Protein 3UUW (pdb70)

Sequence (1213 aa):
KNIKMGMIGLGSIAQKAYLPILTKSERFEFVGAFTPNKVKREKKIICSDYRIMMPFDSIESLAKKCDCIFLHSSTETHYEIIKKILLNLGVHVYVDKPLASTVSQGEELIELSTKKNLNLMVGFNRRFCPMYKEIKNNATEIVSINICKHGLNSLRNVRFDSTLIIDDYIHVIDTALWLANEDVEISGEDLFLTDNKNLIFVSSHKLKGKNFSIINTSSMHRDSGTKLLEQVEILLSKGKIQRVKNLNVLEIEEGGNLTLKKQQSGAWVNILKQKGFEDISNHFIDDCIENNIKPAINGEECIKAQRLLEKIINSVKKNIKMGMIGLGSSIAQKAYLPILTKSERFEFVGAFTPNKVKREKICSDYRIIMPFDSIIESLAKKCDCIFLHSSTETHYEIIKKILLNLGVHVYVDKPLASTVSQGEELIEELSTKKNNLNLMVGFNRRFCPMYKEIKKNNATEIVSINICKHGLNSLRNVRFDSTLIDDYIHVIDTALWLANEDVEIISSGGEEDLFLTDNKNLIFVSHKLKGKNFSINTSMHRDSGTKLEQVEILLSKGKIQRVKNLLNVLEIEEGGNLLTLKKQSGAWVNILKQKGFEDISNHFIDDCIENNIKKPAINGEECIKAQRLLEKIINSVKNIKKMGMIGLGSSIAQKAYLPIILTKSERFEFVGAFTPNKVKREKICSDYRIIMPFDSIESLAKKCDCIFLHSSTETHYEIIKILLNLGVHVYVDKPLASTVSQGEELIELSTKKNNLNLMVGFNRRFCPMYKEIKNNATEIVSINICKHGLNSSLRNVRFDSSTLIIDDYIHVIDTALWLANEDVEISGEDLFLTDNKNLIFVSHKLKGKNFSINTSMHRDSGTKLLEQVEILLSKKGKIQRVKNLNVLLEIEEGGNNLLTLLKQSGAWVNILKQKGFEDISNHFIDCIENNNIKPAINGEECIKKAQRLLEKKIINSVKNIKMGMMIGLGSSIAQKAYLPILTKSERRFEFVGAFTPNKVKREKICSDYRIMPFDSIESLAKKCDCIFLHSSTETHYEEIIKKILLNLGVVHVYVDKPLASTVSQGEELIELSTKKNLNLMVGFNRRFCPMYKEIKNNATEIVSINICKHGLNSLRNVRFDSTLIDDDYIHVIDTALWLANEDVEIISSGGEEDLFLTDNNKNLIFVSHKLKGKNFSINTSMHRDSGTKLEQVEILLSKGKIQRVKNLNVLEIEEGGNLLTLLKQQSGAWVNILKQKGFEDISSNHFIDDCIENNIKPAINNGEECIKAQRLLEKIINSV

CATH classification: 3.40.50.720 (+1 more: 3.30.360.10)

Secondary structure (DSSP, 8-state):
---EEEEE--SHHIIIIIHHHHTS-SSSEEEEEE-S-HHHHHHHHHHHT--B-S-HHHHHTT-SEEEE---GGGHHHHHHHHHHTT-EEEEPSSSSSSHHHHHHHHHHHHHHT--EEE--GGGG-HHHHHHHHH--SEEEEEEEEE-SS---SS-HHHHIIIIIHHHHHHHHHHH-S--EEEEEEEEE-TTS-EEEEEEEEE-SS-EEEEEEETT-SS-EEEEEEEETTEEEEEETTTEEEEEETTEEEEEEPPTT--HHHHHTHHHHHHHHHHHHHTT---SS-GGGGTHHHHHHHHHHHT--/---EEEEE--SHHIIIIIHHHHTS-SSSEEEEEE-S-HHHHHHHHHHHT--B-SSHHHHHTT-SEEEE---HHHHHHHHHHHHHTT-EEEEPSSSSSSHHHHHHHHHHHHHHT--EEE--GGGG-HHHHHHHHH--SEEEEEEEEE-BS---SS-HHHHIIIIIHHHHHHHHHHH-S--EEEEEEEEE-TT--EEEEEEEEE-SS-EEEEEEETTBSS-EEEEEEEETTEEEEEETTTEEEEEETTEEEEEEPPTT--HHHHHTHHHHHHHHHHHHHTT---SS-GGGGTHHHHHHHHHHHH-/---EEEEE--SHHIIIIIHHHHTS-SSSEEEEEE-S-HHHHHHHHHHHTPPB-SSHHHHHTT-SEEEE---GGGHHHHHHHHHHTT-EEEEPSSSSSSHHHHHHHHHHHHHHT--EEE--GGGG-HHHHHHHHH--SEEEEEEEEE-BS---SS-HHHHIIIIIHHHHHHHHHHH-S--EEEEEEEEE-TT--EEEEEEEEE-SS-EEEEEEETTBSS-EEEEEEEETTEEEEEETTTEEEEEETTEEEEEEPPTT--HHHHHTHHHHHHHHHHHHHTT---SS-GGGGTHHHHHHHHHHHH-/---EEEEE--SHHIIIIIHHHHTS-SSSEEEEEE-S-HHHHHHHHHHHT--B-SSHHHHHTT-SEEEE---HHHHHHHHHHHHHTT-EEEEPSSSSSSHHHHHHHHHHHHHTT--EEE--GGGG-HHHHHHHHH--SEEEEEEEEE-BS---SS-HHHHIIIIIHHHHHHHHHHH-S--EEEEEEEEE-TT--EEEEEEEEE-SS-EEEEEEETTBSS-EEEEEEEETTEEEEEETTTEEEEEETTEEEEEEPPTT--HHHHHTHHHHHHHHHHHHHTT---SS-GGGGTHHHHHHHHHHHH-

Solvent-accessible surface area: 47881 Å² total; per-residue (Å²): 120,118,5,63,0,0,0,3,6,0,25,83,76,0,50,77,0,0,0,63,28,2,4,52,2,66,154,4,79,9,19,0,0,21,5,109,84,125,121,76,19,80,106,10,1,65,2,7,60,9,120,53,34,111,33,28,68,38,0,1,139,116,13,56,0,0,0,0,17,27,62,42,142,51,1,41,99,19,0,56,60,0,0,83,65,37,0,30,0,0,0,18,29,1,0,0,52,56,6,78,52,0,70,86,0,16,114,28,4,59,165,84,126,22,15,7,0,0,1,3,4,25,18,35,0,48,17,2,87,60,1,68,106,72,14,90,114,32,15,6,0,48,4,22,25,10,9,60,111,31,62,178,126,80,151,4,43,51,24,0,21,74,23,0,0,19,4,0,2,2,0,17,39,11,6,127,49,138,28,123,58,38,10,57,1,35,41,46,35,143,114,103,14,6,42,0,0,10,3,9,0,86,8,197,98,15,2,0,29,0,21,0,1,39,19,1,0,13,112,22,12,36,1,28,0,4,1,108,22,37,2,2,24,0,62,44,13,45,33,3,11,47,15,88,55,25,47,41,34,51,66,93,27,42,38,86,50,54,14,8,68,16,15,0,18,40,40,0,1,63,57,0,4,66,1,27,101,94,130,96,133,1,78,2,52,18,82,50,2,4,57,1,1,97,22,0,47,124,3,34,122,70,48,259,117,125,8,64,0,0,0,4,7,1,23,82,71,0,44,74,0,0,3,67,23,1,4,60,1,63,150,6,78,9,17,0,2,22,5,111,86,127,121,68,16,78,103,3,2,59,2,8,60,11,120,49,32,111,32,26,67,38,0,1,143,116,12,54,0,0,0,0,14,30,63,35,141,52,2,34,104,19,0,60,59,0,0,78,64,36,1,34,0,0,0,19,29,0,0,0,43,56,5,79,55,0,75,79,0,29,115,16,8,88,153,67,128,24,16,7,0,0,2,3,4,24,23,33,0,45,22,1,86,73,1,62,106,74,11,99,125,32,13,4,0,48,3,22,25,10,8,60,118,14,73,120,142,70,129,1,44,50,8,0,21,70,21,0,0,17,3,0,2,2,0,22,39,10,6,128,48,133,26,124,45,38,10,61,5,36,46,45,35,142,120,98,17,3,43,1,0,6,1,4,0,69,7,185,87,14,0,0,33,2,21,2,1,13,16,1,0,13,111,25,13,36,0,28,0,3,1,120,24,38,1,2,20,0,66,37,11,44,29,2,12,34,17,91,57,30,45,36,29,45,59,99,29,44,40,86,50,60,14,8,70,16,17,0,18,41,41,0,0,54,56,0,4,68,3,29,102,96,134,102,130,0,74,1,45,19,85,53,1,3,62,1,1,97,26,0,51,128,2,39,124,83,95,127,118,4,63,0,0,0,4,7,1,24,84,75,0,54,76,0,0,0,64,22,0,4,60,5,67,157,6,80,9,19,0,1,23,10,109,87,124,123,87,18,80,96,4,1,60,2,7,61,10,123,47,34,111,34,27,70,37,0,1,145,117,14,56,0,0,0,0,18,30,63,36,140,55,2,33,104,19,0,57,61,0,0,88,67,44,1,31,0,0,0,19,30,0,0,0,50,56,10,86,49,0,80,80,0,28,114,17,8,78,143,87,123,24,14,7,0,0,2,3,4,27,20,27,0,46,20,2,87,71,2,67,107,74,14,97,109,32,14,4,0,48,4,21,25,10,9,61,116,14,74,125,146,69,135,4,42,55,8,0,19,73,23,0,1,19,3,0,3,2,0,17,39,11,8,132,50,137,36,113,59,32,13,56,1,35,42,49,36,140,120,98,19,3,40,0,0,12,5,5,0,60,9,201,97,17,0,0,32,2,22,2,1,16,23,0,0,14,109,25,12,40,0,27,0,3,1,113,23,38,2,3,23,0,65,32,12,42,31,2,13,33,16,85,57,33,40,36,26,45,47,98,30,42,42,84,50,60,13,7,68,15,15,0,17,42,40,0,0,59,49,0,4,72,0,27,90,100,131,98,125,1,59,0,46,18,83,51,1,3,57,1,0,100,26,0,46,140,3,37,124,85,101,110,115,4,80,0,0,0,4,6,1,23,86,74,0,60,88,2,0,4,65,22,1,3,50,2,95,114,4,70,10,21,0,2,21,9,113,86,120,125,75,13,80,99,7,2,64,4,9,60,11,122,41,33,117,36,29,68,43,0,1,143,129,14,54,0,0,0,0,13,33,54,24,132,55,1,37,105,22,0,56,62,0,0,82,69,43,0,30,0,0,0,10,40,0,0,0,46,50,6,77,59,0,67,68,0,19,117,16,8,81,150,86,126,24,16,8,0,0,2,3,5,26,18,24,0,46,17,2,88,62,2,63,110,74,14,90,113,33,15,5,0,50,4,22,29,10,7,61,111,27,62,143,125,67,140,3,40,43,14,0,28,56,24,0,1,18,4,0,2,2,0,22,35,11,7,130,51,137,26,136,39,56,12,54,1,34,43,46,36,147,105,104,14,5,44,0,0,4,0,6,0,82,8,179,84,16,0,0,35,1,22,0,1,26,26,1,0,13,106,27,14,42,1,29,0,4,1,108,28,42,1,3,23,0,71,48,12,44,30,2,12,44,15,87,58,27,49,35,33,40,65,95,28,42,42,84,50,60,14,10,66,17,18,0,21,44,40,0,0,37,51,0,2,62,2,27,90,84,132,97,140,0,61,0,53,18,79,51,1,3,62,0,1,96,21,0,50,118,5,39,124,86,102

Nearest PDB structures (foldseek):
  3uuw-assembly1_D  TM=1.002E+00  e=2.347E-66  Clostridioides difficile 630
  1tlt-assembly1_B  TM=9.761E-01  e=1.477E-37  Escherichia coli
  7bvk-assembly2_B  TM=9.028E-01  e=1.465E-21  Acidithiobacillus ferrooxidans ATCC 23270
  7bvj-assembly3_C  TM=8.710E-01  e=6.377E-21  Acidithiobacillus ferrooxidans ATCC 23270
  7bvj-assembly4_D  TM=8.780E-01  e=1.331E-20  Acidithiobacillus ferrooxidans ATCC 23270

Organism: Clostridioides difficile (strain 630) (NCBI:txid272563)

Foldseek 3Di:
DPFEEEEEACDPCCVPQPCVQCLVPDLYHHAAYEYQPVVVRVVVCVVSVHDYDNDLQVRLLVGQAYEYEDDQACQLVSLVNNLVSNHAYEYEPQNHPAVVSVQVSQVSCVVSLHEHFYCLLQLQQVQLVVCLVVFDAFAEKEKEWEAAQQWDQDAQLCCCRNPVLSQLLSQCSSVVAAWDWPDWDFDADPNRTGAKIWTWTDDPRYIYIYIYGHHDDHGKIKMWIDHVQWIWMDIPLFKIWIQHPNDIDIDGHDPPQDVSNSRRSNVVVVVSSVCVVVSHYDPRGDCSSCVSVVVSVVVVVVPD/DPFEEEEEDCDDCCPPQPCVQCLVPDLYHHAEYEYQPVVSRVVVCVVSVHDYDNDLLVRLLVGQAYEYEDDQACQLVSLVSNLVSNHAYEYEFQNHPAVVSVQVSQVSCVVSLHAHFYCLLQLQQVQLVVVLVPFDAWAEKEKEWEAAQQWDPDAQLVCCRNPVLSQLLSQVSSVVAAWDKDPWDFDADPSRIGAKIWIWTDGPRYIYIYIYGHHDDHGKIKMWIHHVQWIWMDIPLFKIWIQGPNDIDIDGHDPPQDVSNSRRSNVVVVQSSVCVVVSHYDPRGDCSSCVSVVVSVVVVVVD/DPFEEEEEDCDDCCPPQPCVQCLVPDQYHHAEYEYQPPVVRCVVCVVSVHDYDNDLLVRLLVGQAYEYEDDQACQLVSLVSNLVSNHAYEYEPQNHPAVVSVQVSQVSCVVSLHAYFYCLLQVQQVQLVVVLVPFDAWAEKEKEWEAAQQWDPDAQLSCCRNPVLSQLLSQCSSVVFAWDWPDKDFDADPSRIGAKIWTWTDGPRYIYIYMYGHHDDHGKIKMWIDGVQWIWMDIPLFKIWIQGPNDIDIDGHDPPQDVSNSRRSNVVVVQSSVCVVVSHHDPCGDCSSCVSVVVSVVVVVVD/DPFEEEEEACDDCCVPQPCVQCLVPDQYHHAAYEYQDVVVRVVVCVVSVGDYDDDLQVRLLVGQEYEYEDDQACQLVSLVSNLVSNHAYEYEPQNHPAPVSNLVSQVSCVVSLHEYFYPLLQLQQVQLVVCLVPFDAWAEKEKEWEAAQQWDLDAQLCCCRRPVLSQLLSQCSSVVFAWDWDDWDFDADPSRIGAKIWTWTDGPRYIYIYIYGHHDDHGKIKMWIHGVQWIWMDIRLFKIWIAGPNDIDIDGHDPPQDVSNSRRSNVVVVQSSVCVVVSHYGPCGNCSSCVSVVVSVVVVVVD

Radius of gyration: 35.16 Å; Cα contacts (8 Å, |Δi|>4): 2848; chains: 4; bounding box: 91×72×79 Å

Structure (mmCIF, N/CA/C/O backbone):
data_3UUW
#
_entry.id   3UUW
#
_cell.length_a   69.521
_cell.length_b   69.535
_cell.length_c   83.098
_cell.angle_alpha   98.10
_cell.angle_beta   106.97
_cell.angle_gamma   115.73
#
_symmetry.space_group_name_H-M   'P 1'
#
loop_
_entity.id
_entity.type
_entity.pdbx_description
1 polymer 'Putative oxidoreductase with NAD(P)-binding Rossmann-fold domain'
2 non-polymer 'CHLORIDE ION'
3 non-polymer GLYCEROL
4 non-polymer DI(HYDROXYETHYL)ETHER
5 non-polymer 'PENTAETHYLENE GLYCOL'
6 non-polymer 'TRIETHYLENE GLYCOL'
7 water water
#
loop_
_atom_site.group_PDB
_atom_site.id
_atom_site.type_symbol
_atom_site.label_atom_id
_atom_site.label_alt_id
_atom_site.label_comp_id
_atom_site.label_asym_id
_atom_site.label_entity_id
_atom_site.label_seq_id
_atom_site.pdbx_PDB_ins_code
_atom_site.Cartn_x
_atom_site.Cartn_y
_atom_site.Cartn_z
_atom_site.occupancy
_atom_site.B_iso_or_equiv
_atom_site.auth_seq_id
_atom_site.auth_comp_id
_atom_site.auth_asym_id
_atom_site.auth_atom_id
_atom_site.pdbx_PDB_model_num
ATOM 1 N N . LYS A 1 5 ? 32.352 -34.414 -7.176 1.00 42.39 2 LYS A N 1
ATOM 2 C CA . LYS A 1 5 ? 30.989 -34.706 -7.711 1.00 41.31 2 LYS A CA 1
ATOM 3 C C . LYS A 1 5 ? 31.040 -34.924 -9.206 1.00 39.50 2 LYS A C 1
ATOM 4 O O . LYS A 1 5 ? 32.068 -34.692 -9.847 1.00 40.80 2 LYS A O 1
ATOM 10 N N . ASN A 1 6 ? 29.918 -35.372 -9.757 1.00 36.50 3 ASN A N 1
ATOM 11 C CA . ASN A 1 6 ? 29.828 -35.697 -11.164 1.00 35.24 3 ASN A CA 1
ATOM 12 C C . ASN A 1 6 ? 30.114 -34.487 -12.048 1.00 31.25 3 ASN A C 1
ATOM 13 O O . ASN A 1 6 ? 30.908 -34.569 -12.984 1.00 32.79 3 ASN A O 1
ATOM 18 N N . ILE A 1 7 ? 29.463 -33.367 -11.764 1.00 26.03 4 ILE A N 1
ATOM 19 C CA . ILE A 1 7 ? 29.567 -32.222 -12.642 1.00 22.88 4 ILE A CA 1
ATOM 20 C C . ILE A 1 7 ? 30.623 -31.210 -12.170 1.00 22.46 4 ILE A C 1
ATOM 21 O O . ILE A 1 7 ? 30.609 -30.781 -11.025 1.00 22.06 4 ILE A O 1
ATOM 26 N N . LYS A 1 8 ? 31.519 -30.840 -13.085 1.00 22.03 5 LYS A N 1
ATOM 27 C CA . LYS A 1 8 ? 32.586 -29.882 -12.829 1.00 22.55 5 LYS A CA 1
ATOM 28 C C . LYS A 1 8 ? 32.217 -28.558 -13.500 1.00 20.66 5 LYS A C 1
ATOM 29 O O . LYS A 1 8 ? 31.997 -28.508 -14.707 1.00 21.26 5 LYS A O 1
ATOM 35 N N . MET A 1 9 ? 32.162 -27.491 -12.722 1.00 19.31 6 MET A N 1
ATOM 36 C CA . MET A 1 9 ? 31.792 -26.174 -13.247 1.00 18.55 6 MET A CA 1
ATOM 37 C C . MET A 1 9 ? 32.916 -25.170 -13.059 1.00 19.10 6 MET A C 1
ATOM 38 O O . MET A 1 9 ? 33.606 -25.179 -12.030 1.00 19.19 6 MET A O 1
ATOM 43 N N . GLY A 1 10 ? 33.071 -24.290 -14.045 1.00 18.43 7 GLY A N 1
ATOM 44 C CA . GLY A 1 10 ? 33.994 -23.174 -13.962 1.00 18.05 7 GLY A CA 1
ATOM 45 C C . GLY A 1 10 ? 33.219 -21.915 -14.275 1.00 18.74 7 GLY A C 1
ATOM 46 O O . GLY A 1 10 ? 32.151 -21.964 -14.896 1.00 18.52 7 GLY A O 1
ATOM 47 N N . MET A 1 11 ? 33.776 -20.781 -13.891 1.00 17.41 8 MET A N 1
ATOM 48 C CA . MET A 1 11 ? 33.185 -19.491 -14.187 1.00 17.86 8 MET A CA 1
ATOM 49 C C . MET A 1 11 ? 34.187 -18.642 -14.942 1.00 17.91 8 MET A C 1
ATOM 50 O O . MET A 1 11 ? 35.355 -18.583 -14.560 1.00 19.30 8 MET A O 1
ATOM 55 N N . ILE A 1 12 ? 33.722 -17.980 -16.007 1.00 17.50 9 ILE A N 1
ATOM 56 C CA . ILE A 1 12 ? 34.540 -17.037 -16.753 1.00 17.48 9 ILE A CA 1
ATOM 57 C C . ILE A 1 12 ? 33.875 -15.670 -16.711 1.00 18.96 9 ILE A C 1
ATOM 58 O O . ILE A 1 12 ? 32.707 -15.519 -17.095 1.00 18.61 9 ILE A O 1
ATOM 63 N N . GLY A 1 13 ? 34.640 -14.663 -16.279 1.00 20.47 10 GLY A N 1
ATOM 64 C CA . GLY A 1 13 ? 34.137 -13.300 -16.138 1.00 22.75 10 GLY A CA 1
ATOM 65 C C . GLY A 1 13 ? 33.694 -13.119 -14.704 1.00 24.01 10 GLY A C 1
ATOM 66 O O . GLY A 1 13 ? 32.715 -13.727 -14.265 1.00 25.59 10 GLY A O 1
ATOM 67 N N . LEU A 1 14 ? 34.450 -12.352 -13.936 1.00 23.49 11 LEU A N 1
ATOM 68 C CA . LEU A 1 14 ? 34.144 -12.140 -12.533 1.00 22.92 11 LEU A CA 1
ATOM 69 C C . LEU A 1 14 ? 33.833 -10.667 -12.262 1.00 25.65 11 LEU A C 1
ATOM 70 O O . LEU A 1 14 ? 34.224 -10.124 -11.226 1.00 29.94 11 LEU A O 1
ATOM 75 N N . GLY A 1 15 ? 33.070 -10.072 -13.177 1.00 24.80 12 GLY A N 1
ATOM 76 C CA . GLY A 1 15 ? 32.639 -8.675 -13.097 1.00 26.74 12 GLY A CA 1
ATOM 77 C C . GLY A 1 15 ? 31.490 -8.443 -12.122 1.00 26.13 12 GLY A C 1
ATOM 78 O O . GLY A 1 15 ? 31.157 -9.305 -11.317 1.00 22.42 12 GLY A O 1
ATOM 79 N N . SER A 1 16 ? 30.866 -7.276 -12.200 1.00 26.53 13 SER A N 1
ATOM 80 C CA . SER A 1 16 ? 29.855 -6.920 -11.199 1.00 27.18 13 SER A CA 1
ATOM 81 C C . SER A 1 16 ? 28.642 -7.866 -11.231 1.00 24.18 13 SER A C 1
ATOM 82 O O . SER A 1 16 ? 28.133 -8.239 -10.188 1.00 22.16 13 SER A O 1
ATOM 85 N N . ILE A 1 17 ? 28.198 -8.267 -12.413 1.00 23.63 14 ILE A N 1
ATOM 86 C CA . ILE A 1 17 ? 27.071 -9.196 -12.525 1.00 23.80 14 ILE A CA 1
ATOM 87 C C . ILE A 1 17 ? 27.407 -10.570 -11.934 1.00 21.81 14 ILE A C 1
ATOM 88 O O . ILE A 1 17 ? 26.625 -11.155 -11.176 1.00 21.41 14 ILE A O 1
ATOM 93 N N . ALA A 1 18 ? 28.584 -11.101 -12.238 1.00 20.14 15 ALA A N 1
ATOM 94 C CA . ALA A 1 18 ? 28.982 -12.366 -11.636 1.00 17.78 15 ALA A CA 1
ATOM 95 C C . ALA A 1 18 ? 29.009 -12.245 -10.108 1.00 18.70 15 ALA A C 1
ATOM 96 O O . ALA A 1 18 ? 28.513 -13.127 -9.395 1.00 19.53 15 ALA A O 1
ATOM 98 N N . GLN A 1 19 ? 29.572 -11.138 -9.626 1.00 18.78 16 GLN A N 1
ATOM 99 C CA . GLN A 1 19 ? 29.722 -10.918 -8.187 1.00 19.74 16 GLN A CA 1
ATOM 100 C C . GLN A 1 19 ? 28.409 -10.769 -7.434 1.00 20.74 16 GLN A C 1
ATOM 101 O O . GLN A 1 19 ? 28.324 -11.188 -6.277 1.00 22.71 16 GLN A O 1
ATOM 107 N N . LYS A 1 20 ? 27.393 -10.174 -8.048 1.00 20.17 17 LYS A N 1
ATOM 108 C CA . LYS A 1 20 ? 26.141 -9.948 -7.323 1.00 20.62 17 LYS A CA 1
ATOM 109 C C . LYS A 1 20 ? 25.014 -10.939 -7.624 1.00 21.38 17 LYS A C 1
ATOM 110 O O . LYS A 1 20 ? 24.171 -11.157 -6.753 1.00 22.17 17 LYS A O 1
ATOM 116 N N . ALA A 1 21 ? 25.006 -11.522 -8.831 1.00 21.03 18 ALA A N 1
ATOM 117 C CA . ALA A 1 21 ? 23.882 -12.381 -9.307 1.00 20.08 18 ALA A CA 1
ATOM 118 C C . ALA A 1 21 ? 24.168 -13.859 -9.403 1.00 19.63 18 ALA A C 1
ATOM 119 O O . ALA A 1 21 ? 23.202 -14.668 -9.477 1.00 20.39 18 ALA A O 1
ATOM 121 N N . TYR A 1 22 ? 25.458 -14.238 -9.450 1.00 17.57 19 TYR A N 1
ATOM 122 C CA . TYR A 1 22 ? 25.847 -15.644 -9.628 1.00 17.80 19 TYR A CA 1
ATOM 123 C C . TYR A 1 22 ? 26.727 -16.228 -8.545 1.00 19.63 19 TYR A C 1
ATOM 124 O O . TYR A 1 22 ? 26.365 -17.276 -7.974 1.00 21.83 19 TYR A O 1
ATOM 133 N N . LEU A 1 23 ? 27.854 -15.570 -8.239 1.00 19.72 20 LEU A N 1
ATOM 134 C CA . LEU A 1 23 ? 28.771 -16.050 -7.203 1.00 20.13 20 LEU A CA 1
ATOM 135 C C . LEU A 1 23 ? 28.053 -16.322 -5.884 1.00 20.87 20 LEU A C 1
ATOM 136 O O . LEU A 1 23 ? 28.290 -17.386 -5.270 1.00 20.41 20 LEU A O 1
ATOM 141 N N . PRO A 1 24 ? 27.134 -15.420 -5.462 1.00 19.73 21 PRO A N 1
ATOM 142 C CA . PRO A 1 24 ? 26.515 -15.706 -4.159 1.00 20.41 21 PRO A CA 1
ATOM 143 C C . PRO A 1 24 ? 25.747 -17.021 -4.087 1.00 21.41 21 PRO A C 1
ATOM 144 O O . PRO A 1 24 ? 25.611 -17.587 -3.007 1.00 22.08 21 PRO A O 1
ATOM 148 N N . ILE A 1 25 ? 25.254 -17.509 -5.212 1.00 20.27 22 ILE A N 1
ATOM 149 C CA . ILE A 1 25 ? 24.555 -18.804 -5.197 1.00 22.27 22 ILE A CA 1
ATOM 150 C C . ILE A 1 25 ? 25.481 -19.977 -5.548 1.00 21.06 22 ILE A C 1
ATOM 151 O O . ILE A 1 25 ? 25.430 -21.047 -4.888 1.00 20.60 22 ILE A O 1
ATOM 156 N N . LEU A 1 26 ? 26.356 -19.788 -6.535 1.00 20.47 23 LEU A N 1
ATOM 157 C CA . LEU A 1 26 ? 27.162 -20.887 -7.031 1.00 19.26 23 LEU A CA 1
ATOM 158 C C . LEU A 1 26 ? 28.314 -21.257 -6.111 1.00 19.26 23 LEU A C 1
ATOM 159 O O . LEU A 1 26 ? 28.808 -22.373 -6.185 1.00 18.45 23 LEU A O 1
ATOM 164 N N . THR A 1 27 ? 28.719 -20.335 -5.234 1.00 19.21 24 THR A N 1
ATOM 165 C CA . THR A 1 27 ? 29.799 -20.620 -4.302 1.00 19.58 24 THR A CA 1
ATOM 166 C C . THR A 1 27 ? 29.372 -21.534 -3.164 1.00 22.18 24 THR A C 1
ATOM 167 O O . THR A 1 27 ? 30.242 -22.009 -2.425 1.00 22.85 24 THR A O 1
ATOM 171 N N . LYS A 1 28 ? 28.049 -21.739 -3.005 1.00 21.77 25 LYS A N 1
ATOM 172 C CA . LYS A 1 28 ? 27.494 -22.791 -2.140 1.00 22.08 25 LYS A CA 1
ATOM 173 C C . LYS A 1 28 ? 27.285 -23.936 -3.138 1.00 21.96 25 LYS A C 1
ATOM 174 O O . LYS A 1 28 ? 26.209 -24.113 -3.745 1.00 20.76 25 LYS A O 1
ATOM 180 N N . SER A 1 29 ? 28.363 -24.668 -3.355 1.00 21.08 26 SER A N 1
ATOM 181 C CA . SER A 1 29 ? 28.449 -25.588 -4.477 1.00 20.40 26 SER A CA 1
ATOM 182 C C . SER A 1 29 ? 27.936 -26.961 -4.116 1.00 21.84 26 SER A C 1
ATOM 183 O O . SER A 1 29 ? 28.713 -27.864 -3.883 1.00 24.08 26 SER A O 1
ATOM 186 N N . GLU A 1 30 ? 26.617 -27.097 -4.075 1.00 21.15 27 GLU A N 1
ATOM 187 C CA . GLU A 1 30 ? 25.963 -28.336 -3.614 1.00 23.13 27 GLU A CA 1
ATOM 188 C C . GLU A 1 30 ? 25.860 -29.454 -4.647 1.00 24.15 27 GLU A C 1
ATOM 189 O O . GLU A 1 30 ? 26.013 -30.640 -4.306 1.00 27.23 27 GLU A O 1
ATOM 195 N N . ARG A 1 31 ? 25.586 -29.094 -5.894 1.00 23.54 28 ARG A N 1
ATOM 196 C CA . ARG A 1 31 ? 25.299 -30.090 -6.945 1.00 26.01 28 ARG A CA 1
ATOM 197 C C . ARG A 1 31 ? 26.393 -30.208 -8.005 1.00 24.39 28 ARG A C 1
ATOM 198 O O . ARG A 1 31 ? 26.183 -30.797 -9.073 1.00 24.61 28 ARG A O 1
ATOM 206 N N . PHE A 1 32 ? 27.549 -29.637 -7.719 1.00 22.06 29 PHE A N 1
ATOM 207 C CA . PHE A 1 32 ? 28.668 -29.653 -8.644 1.00 21.62 29 PHE A CA 1
ATOM 208 C C . PHE A 1 32 ? 29.931 -29.307 -7.894 1.00 22.15 29 PHE A C 1
ATOM 209 O O . PHE A 1 32 ? 29.878 -28.851 -6.736 1.00 22.46 29 PHE A O 1
ATOM 217 N N . GLU A 1 33 ? 31.067 -29.543 -8.539 1.00 22.24 30 GLU A N 1
ATOM 218 C CA . GLU A 1 33 ? 32.346 -29.101 -8.023 1.00 23.65 30 GLU A CA 1
ATOM 219 C C . GLU A 1 33 ? 32.688 -27.781 -8.708 1.00 22.29 30 GLU A C 1
ATOM 220 O O . GLU A 1 33 ? 32.655 -27.709 -9.942 1.00 20.91 30 GLU A O 1
ATOM 226 N N . PHE A 1 34 ? 32.999 -26.745 -7.921 1.00 21.00 31 PHE A N 1
ATOM 227 C CA . PHE A 1 34 ? 33.409 -25.431 -8.451 1.00 21.34 31 PHE A CA 1
ATOM 228 C C . PHE A 1 34 ? 34.929 -25.525 -8.684 1.00 22.67 31 PHE A C 1
ATOM 229 O O . PHE A 1 34 ? 35.740 -25.264 -7.793 1.00 22.49 31 PHE A O 1
ATOM 237 N N . VAL A 1 35 ? 35.288 -25.954 -9.889 1.00 21.87 32 VAL A N 1
ATOM 238 C CA . VAL A 1 35 ? 36.677 -26.236 -10.242 1.00 23.32 32 VAL A CA 1
ATOM 239 C C . VAL A 1 35 ? 37.592 -25.030 -10.235 1.00 21.93 32 VAL A C 1
ATOM 240 O O . VAL A 1 35 ? 38.755 -25.128 -9.809 1.00 22.86 32 VAL A O 1
ATOM 244 N N . GLY A 1 36 ? 37.086 -23.900 -10.712 1.00 20.34 33 GLY A N 1
ATOM 245 C CA . GLY A 1 36 ? 37.897 -22.704 -10.788 1.00 19.94 33 GLY A CA 1
ATOM 246 C C . GLY A 1 36 ? 37.227 -21.571 -11.508 1.00 18.53 33 GLY A C 1
ATOM 247 O O . GLY A 1 36 ? 36.094 -21.689 -11.981 1.00 18.10 33 GLY A O 1
ATOM 248 N N . ALA A 1 37 ? 37.955 -20.463 -11.616 1.00 19.90 34 ALA A N 1
ATOM 249 C CA . ALA A 1 37 ? 37.424 -19.290 -12.257 1.00 18.87 34 ALA A CA 1
ATOM 250 C C . ALA A 1 37 ? 38.538 -18.505 -12.945 1.00 21.00 34 ALA A C 1
ATOM 251 O O . ALA A 1 37 ? 39.689 -18.551 -12.528 1.00 22.21 34 ALA A O 1
ATOM 253 N N . PHE A 1 38 ? 38.165 -17.800 -14.003 1.00 20.47 35 PHE A N 1
ATOM 254 C CA . PHE A 1 38 ? 39.076 -16.972 -14.751 1.00 21.53 35 PHE A CA 1
ATOM 255 C C . PHE A 1 38 ? 38.391 -15.665 -15.059 1.00 22.50 35 PHE A C 1
ATOM 256 O O . PHE A 1 38 ? 37.187 -15.627 -15.355 1.00 20.29 35 PHE A O 1
ATOM 264 N N . THR A 1 39 ? 39.177 -14.598 -14.955 1.00 22.13 36 THR A N 1
ATOM 265 C CA . THR A 1 39 ? 38.809 -13.285 -15.451 1.00 23.58 36 THR A CA 1
ATOM 266 C C . THR A 1 39 ? 40.136 -12.635 -15.923 1.00 23.77 36 THR A C 1
ATOM 267 O O . THR A 1 39 ? 41.194 -12.925 -15.375 1.00 22.71 36 THR A O 1
ATOM 271 N N . PRO A 1 40 ? 40.095 -11.786 -16.968 1.00 23.63 37 PRO A N 1
ATOM 272 C CA . PRO A 1 40 ? 41.357 -11.256 -17.507 1.00 25.41 37 PRO A CA 1
ATOM 273 C C . PRO A 1 40 ? 42.245 -10.489 -16.546 1.00 26.19 37 PRO A C 1
ATOM 274 O O . PRO A 1 40 ? 43.467 -10.519 -16.690 1.00 27.84 37 PRO A O 1
ATOM 278 N N . ASN A 1 41 ? 41.639 -9.775 -15.598 1.00 24.51 38 ASN A N 1
ATOM 279 C CA . ASN A 1 41 ? 42.410 -8.960 -14.661 1.00 25.71 38 ASN A CA 1
ATOM 280 C C . ASN A 1 41 ? 42.924 -9.881 -13.573 1.00 24.71 38 ASN A C 1
ATOM 281 O O . ASN A 1 41 ? 42.151 -10.303 -12.707 1.00 23.64 38 ASN A O 1
ATOM 286 N N . LYS A 1 42 ? 44.226 -10.180 -13.611 1.00 25.75 39 LYS A N 1
ATOM 287 C CA . LYS A 1 42 ? 44.832 -11.123 -12.675 1.00 25.33 39 LYS A CA 1
ATOM 288 C C . LYS A 1 42 ? 44.640 -10.737 -11.208 1.00 25.81 39 LYS A C 1
ATOM 289 O O . LYS A 1 42 ? 44.381 -11.593 -10.364 1.00 25.06 39 LYS A O 1
ATOM 295 N N . VAL A 1 43 ? 44.763 -9.453 -10.903 1.00 26.13 40 VAL A N 1
ATOM 296 C CA . VAL A 1 43 ? 44.618 -8.995 -9.519 1.00 27.12 40 VAL A CA 1
ATOM 297 C C . VAL A 1 43 ? 43.196 -9.266 -9.011 1.00 27.28 40 VAL A C 1
ATOM 298 O O . VAL A 1 43 ? 42.999 -9.804 -7.919 1.00 26.21 40 VAL A O 1
ATOM 302 N N . LYS A 1 44 ? 42.208 -8.917 -9.826 1.00 25.87 41 LYS A N 1
ATOM 303 C CA . LYS A 1 44 ? 40.833 -9.127 -9.446 1.00 24.83 41 LYS A CA 1
ATOM 304 C C . LYS A 1 44 ? 40.564 -10.622 -9.350 1.00 22.66 41 LYS A C 1
ATOM 305 O O . LYS A 1 44 ? 39.886 -11.076 -8.420 1.00 23.33 41 LYS A O 1
ATOM 311 N N . ARG A 1 45 ? 41.088 -11.383 -10.313 1.00 21.74 42 ARG A N 1
ATOM 312 C CA . ARG A 1 45 ? 40.906 -12.834 -10.337 1.00 21.27 42 ARG A CA 1
ATOM 313 C C . ARG A 1 45 ? 41.376 -13.468 -9.041 1.00 22.13 42 ARG A C 1
ATOM 314 O O . ARG A 1 45 ? 40.657 -14.256 -8.419 1.00 23.44 42 ARG A O 1
ATOM 322 N N . GLU A 1 46 ? 42.583 -13.125 -8.629 1.00 23.75 43 GLU A N 1
ATOM 323 C CA . GLU A 1 46 ? 43.159 -13.743 -7.444 1.00 25.52 43 GLU A CA 1
ATOM 324 C C . GLU A 1 46 ? 42.425 -13.339 -6.157 1.00 26.14 43 GLU A C 1
ATOM 325 O O . GLU A 1 46 ? 42.262 -14.162 -5.251 1.00 26.19 43 GLU A O 1
ATOM 331 N N A LYS A 1 47 ? 41.972 -12.093 -6.093 0.50 26.24 44 LYS A N 1
ATOM 332 N N B LYS A 1 47 ? 41.950 -12.098 -6.094 0.50 26.31 44 LYS A N 1
ATOM 333 C CA A LYS A 1 47 ? 41.250 -11.609 -4.921 0.50 26.27 44 LYS A CA 1
ATOM 334 C CA B LYS A 1 47 ? 41.192 -11.637 -4.927 0.50 26.37 44 LYS A CA 1
ATOM 335 C C A LYS A 1 47 ? 39.897 -12.318 -4.784 0.50 24.88 44 LYS A C 1
ATOM 336 C C B LYS A 1 47 ? 39.884 -12.405 -4.771 0.50 24.83 44 LYS A C 1
ATOM 337 O O A LYS A 1 47 ? 39.575 -12.848 -3.721 0.50 23.69 44 LYS A O 1
ATOM 338 O O B LYS A 1 47 ? 39.615 -12.989 -3.723 0.50 23.73 44 LYS A O 1
ATOM 349 N N A ILE A 1 48 ? 39.110 -12.329 -5.861 0.50 23.57 45 ILE A N 1
ATOM 350 N N B ILE A 1 48 ? 39.065 -12.372 -5.819 0.50 23.44 45 ILE A N 1
ATOM 351 C CA A ILE A 1 48 ? 37.811 -13.009 -5.842 0.50 22.98 45 ILE A CA 1
ATOM 352 C CA B ILE A 1 48 ? 37.761 -13.030 -5.796 0.50 22.69 45 ILE A CA 1
ATOM 353 C C A ILE A 1 48 ? 37.960 -14.495 -5.518 0.50 23.18 45 ILE A C 1
ATOM 354 C C B ILE A 1 48 ? 37.892 -14.537 -5.568 0.50 22.97 45 ILE A C 1
ATOM 355 O O A ILE A 1 48 ? 37.284 -15.008 -4.629 0.50 23.08 45 ILE A O 1
ATOM 356 O O B ILE A 1 48 ? 37.127 -15.115 -4.796 0.50 22.79 45 ILE A O 1
ATOM 365 N N . CYS A 1 49 ? 38.861 -15.180 -6.218 1.00 23.75 46 CYS A N 1
ATOM 366 C CA . CYS A 1 49 ? 39.088 -16.613 -5.982 1.00 23.89 46 CYS A CA 1
ATOM 367 C C . CYS A 1 49 ? 39.515 -16.885 -4.526 1.00 25.09 46 CYS A C 1
ATOM 368 O O . CYS A 1 49 ? 39.055 -17.842 -3.913 1.00 25.01 46 CYS A O 1
ATOM 371 N N . SER A 1 50 ? 40.383 -16.042 -3.989 1.00 25.34 47 SER A N 1
ATOM 372 C CA . SER A 1 50 ? 40.806 -16.170 -2.598 1.00 26.99 47 SER A CA 1
ATOM 373 C C . SER A 1 50 ? 39.625 -16.002 -1.637 1.00 26.52 47 SER A C 1
ATOM 374 O O . SER A 1 50 ? 39.500 -16.741 -0.659 1.00 27.45 47 SER A O 1
ATOM 377 N N . ASP A 1 51 ? 38.784 -15.010 -1.894 1.00 25.93 48 ASP A N 1
ATOM 378 C CA . ASP A 1 51 ? 37.634 -14.744 -1.028 1.00 26.38 48 ASP A CA 1
ATOM 379 C C . ASP A 1 51 ? 36.763 -15.988 -0.891 1.00 24.27 48 ASP A C 1
ATOM 380 O O . ASP A 1 51 ? 36.247 -16.262 0.173 1.00 24.50 48 ASP A O 1
ATOM 385 N N . TYR A 1 52 ? 36.603 -16.728 -1.979 1.00 22.93 49 TYR A N 1
ATOM 386 C CA . TYR A 1 52 ? 35.717 -17.889 -2.001 1.00 21.59 49 TYR A CA 1
ATOM 387 C C . TYR A 1 52 ? 36.407 -19.254 -1.981 1.00 21.96 49 TYR A C 1
ATOM 388 O O . TYR A 1 52 ? 35.723 -20.294 -2.064 1.00 23.15 49 TYR A O 1
ATOM 397 N N . ARG A 1 53 ? 37.738 -19.253 -1.885 1.00 22.40 50 ARG A N 1
ATOM 398 C CA . ARG A 1 53 ? 38.531 -20.478 -1.848 1.00 22.87 50 ARG A CA 1
ATOM 399 C C . ARG A 1 53 ? 38.343 -21.310 -3.103 1.00 23.12 50 ARG A C 1
ATOM 400 O O . ARG A 1 53 ? 38.210 -22.533 -3.046 1.00 25.43 50 ARG A O 1
ATOM 408 N N . ILE A 1 54 ? 38.330 -20.613 -4.226 1.00 24.44 51 ILE A N 1
ATOM 409 C CA . ILE A 1 54 ? 38.212 -21.205 -5.538 1.00 23.25 51 ILE A CA 1
ATOM 410 C C . ILE A 1 54 ? 39.588 -21.106 -6.190 1.00 24.06 51 ILE A C 1
ATOM 411 O O . ILE A 1 54 ? 40.334 -20.157 -5.940 1.00 24.19 51 ILE A O 1
ATOM 416 N N A MET A 1 55 ? 39.903 -22.080 -7.030 0.60 23.74 52 MET A N 1
ATOM 417 N N B MET A 1 55 ? 39.929 -22.093 -7.010 0.40 24.11 52 MET A N 1
ATOM 418 C CA A MET A 1 55 ? 41.182 -22.113 -7.730 0.60 24.72 52 MET A CA 1
ATOM 419 C CA B MET A 1 55 ? 41.222 -22.100 -7.691 0.40 25.16 52 MET A CA 1
ATOM 420 C C A MET A 1 55 ? 41.163 -21.122 -8.893 0.60 23.37 52 MET A C 1
ATOM 421 C C B MET A 1 55 ? 41.198 -21.154 -8.889 0.40 23.84 52 MET A C 1
ATOM 422 O O A MET A 1 55 ? 40.284 -21.192 -9.743 0.60 22.10 52 MET A O 1
ATOM 423 O O B MET A 1 55 ? 40.351 -21.291 -9.765 0.40 22.96 52 MET A O 1
ATOM 432 N N . PRO A 1 56 ? 42.119 -20.178 -8.924 1.00 23.86 53 PRO A N 1
ATOM 433 C CA . PRO A 1 56 ? 42.201 -19.274 -10.079 1.00 23.36 53 PRO A CA 1
ATOM 434 C C . PRO A 1 56 ? 42.900 -19.957 -11.257 1.00 23.51 53 PRO A C 1
ATOM 435 O O . PRO A 1 56 ? 43.890 -20.691 -11.061 1.00 26.02 53 PRO A O 1
ATOM 439 N N . PHE A 1 57 ? 42.400 -19.716 -12.464 1.00 23.49 54 PHE A N 1
ATOM 440 C CA . PHE A 1 57 ? 43.008 -20.241 -13.690 1.00 24.34 54 PHE A CA 1
ATOM 441 C C . PHE A 1 57 ? 43.559 -19.081 -14.530 1.00 26.39 54 PHE A C 1
ATOM 442 O O . PHE A 1 57 ? 43.065 -17.958 -14.468 1.00 24.74 54 PHE A O 1
ATOM 450 N N . ASP A 1 58 ? 44.581 -19.360 -15.318 1.00 27.78 55 ASP A N 1
ATOM 451 C CA . ASP A 1 58 ? 45.256 -18.300 -16.063 1.00 29.89 55 ASP A CA 1
ATOM 452 C C . ASP A 1 58 ? 44.701 -18.063 -17.466 1.00 27.68 55 ASP A C 1
ATOM 453 O O . ASP A 1 58 ? 45.114 -17.126 -18.127 1.00 28.84 55 ASP A O 1
ATOM 458 N N . SER A 1 59 ? 43.763 -18.899 -17.906 1.00 25.82 56 SER A N 1
ATOM 459 C CA . SER A 1 59 ? 43.151 -18.719 -19.223 1.00 25.05 56 SER A CA 1
ATOM 460 C C . SER A 1 59 ? 41.822 -19.441 -19.352 1.00 24.21 56 SER A C 1
ATOM 461 O O . SER A 1 59 ? 41.520 -20.357 -18.593 1.00 23.22 56 SER A O 1
ATOM 464 N N . ILE A 1 60 ? 41.044 -19.000 -20.337 1.00 24.01 57 ILE A N 1
ATOM 465 C CA . ILE A 1 60 ? 39.781 -19.625 -20.687 1.00 23.13 57 ILE A CA 1
ATOM 466 C C . ILE A 1 60 ? 40.011 -21.081 -21.037 1.00 22.48 57 ILE A C 1
ATOM 467 O O . ILE A 1 60 ? 39.270 -21.958 -20.603 1.00 23.50 57 ILE A O 1
ATOM 472 N N . GLU A 1 61 ? 41.052 -21.340 -21.824 1.00 23.65 58 GLU A N 1
ATOM 473 C CA . GLU A 1 61 ? 41.311 -22.695 -22.288 1.00 24.73 58 GLU A CA 1
ATOM 474 C C . GLU A 1 61 ? 41.703 -23.653 -21.174 1.00 25.35 58 GLU A C 1
ATOM 475 O O . GLU A 1 61 ? 41.168 -24.749 -21.105 1.00 26.06 58 GLU A O 1
ATOM 481 N N . SER A 1 62 ? 42.609 -23.243 -20.293 1.00 25.49 59 SER A N 1
ATOM 482 C CA . SER A 1 62 ? 43.038 -24.119 -19.205 1.00 26.60 59 SER A CA 1
ATOM 483 C C . SER A 1 62 ? 41.889 -24.466 -18.268 1.00 24.88 59 SER A C 1
ATOM 484 O O . SER A 1 62 ? 41.816 -25.579 -17.755 1.00 26.07 59 SER A O 1
ATOM 487 N N . LEU A 1 63 ? 40.996 -23.512 -18.027 1.00 23.20 60 LEU A N 1
ATOM 488 C CA . LEU A 1 63 ? 39.858 -23.783 -17.159 1.00 21.78 60 LEU A CA 1
ATOM 489 C C . LEU A 1 63 ? 38.878 -24.735 -17.847 1.00 21.23 60 LEU A C 1
ATOM 490 O O . LEU A 1 63 ? 38.434 -25.718 -17.250 1.00 22.48 60 LEU A O 1
ATOM 495 N N . ALA A 1 64 ? 38.545 -24.433 -19.099 1.00 21.37 61 ALA A N 1
ATOM 496 C CA . ALA A 1 64 ? 37.560 -25.212 -19.844 1.00 22.35 61 ALA A CA 1
ATOM 497 C C . ALA A 1 64 ? 37.943 -26.680 -19.939 1.00 23.55 61 ALA A C 1
ATOM 498 O O . ALA A 1 64 ? 37.084 -27.543 -19.894 1.00 24.28 61 ALA A O 1
ATOM 500 N N . LYS A 1 65 ? 39.238 -26.951 -20.087 1.00 24.30 62 LYS A N 1
ATOM 501 C CA . LYS A 1 65 ? 39.741 -28.329 -20.190 1.00 26.29 62 LYS A CA 1
ATOM 502 C C . LYS A 1 65 ? 39.518 -29.153 -18.923 1.00 25.97 62 LYS A C 1
ATOM 503 O O . LYS A 1 65 ? 39.587 -30.388 -18.962 1.00 29.11 62 LYS A O 1
ATOM 509 N N . LYS A 1 66 ? 39.261 -28.478 -17.806 1.00 25.86 63 LYS A N 1
ATOM 510 C CA . LYS A 1 66 ? 39.025 -29.142 -16.529 1.00 26.08 63 LYS A CA 1
ATOM 511 C C . LYS A 1 66 ? 37.559 -29.101 -16.078 1.00 25.24 63 LYS A C 1
ATOM 512 O O . LYS A 1 66 ? 37.274 -29.476 -14.950 1.00 25.46 63 LYS A O 1
ATOM 518 N N . CYS A 1 67 ? 36.655 -28.636 -16.942 1.00 23.72 64 CYS A N 1
ATOM 519 C CA . CYS A 1 67 ? 35.234 -28.457 -16.597 1.00 22.08 64 CYS A CA 1
ATOM 520 C C . CYS A 1 67 ? 34.304 -29.179 -17.553 1.00 21.97 64 CYS A C 1
ATOM 521 O O . CYS A 1 67 ? 34.680 -29.467 -18.693 1.00 23.73 64 CYS A O 1
ATOM 524 N N . ASP A 1 68 ? 33.093 -29.478 -17.087 1.00 20.69 65 ASP A N 1
ATOM 525 C CA . ASP A 1 68 ? 32.032 -30.015 -17.936 1.00 19.84 65 ASP A CA 1
ATOM 526 C C . ASP A 1 68 ? 31.128 -28.874 -18.423 1.00 19.30 65 ASP A C 1
ATOM 527 O O . ASP A 1 68 ? 30.443 -29.003 -19.446 1.00 18.33 65 ASP A O 1
ATOM 532 N N . CYS A 1 69 ? 31.133 -27.763 -17.685 1.00 17.21 66 CYS A N 1
ATOM 533 C CA . CYS A 1 69 ? 30.284 -26.624 -18.014 1.00 17.05 66 CYS A CA 1
ATOM 534 C C . CYS A 1 69 ? 30.880 -25.334 -17.469 1.00 17.98 66 CYS A C 1
ATOM 535 O O . CYS A 1 69 ? 31.690 -25.346 -16.527 1.00 17.81 66 CYS A O 1
ATOM 538 N N . ILE A 1 70 ? 30.459 -24.224 -18.065 1.00 16.72 67 ILE A N 1
ATOM 539 C CA . ILE A 1 70 ? 30.952 -22.907 -17.731 1.00 16.88 67 ILE A CA 1
ATOM 540 C C . ILE A 1 70 ? 29.803 -21.917 -17.643 1.00 15.98 67 ILE A C 1
ATOM 541 O O . ILE A 1 70 ? 28.915 -21.910 -18.505 1.00 16.84 67 ILE A O 1
ATOM 546 N N . PHE A 1 71 ? 29.839 -21.094 -16.596 1.00 15.44 68 PHE A N 1
ATOM 547 C CA . PHE A 1 71 ? 29.002 -19.888 -16.463 1.00 14.25 68 PHE A CA 1
ATOM 548 C C . PHE A 1 71 ? 29.869 -18.733 -16.973 1.00 15.55 68 PHE A C 1
ATOM 549 O O . PHE A 1 71 ? 30.961 -18.472 -16.452 1.00 16.79 68 PHE A O 1
ATOM 557 N N . LEU A 1 72 ? 29.402 -18.105 -18.044 1.00 15.58 69 LEU A N 1
ATOM 558 C CA . LEU A 1 72 ? 30.105 -17.020 -18.720 1.00 15.78 69 LEU A CA 1
ATOM 559 C C . LEU A 1 72 ? 29.398 -15.679 -18.500 1.00 18.83 69 LEU A C 1
ATOM 560 O O . LEU A 1 72 ? 28.248 -15.477 -18.906 1.00 16.45 69 LEU A O 1
ATOM 565 N N . HIS A 1 73 ? 30.099 -14.759 -17.853 1.00 20.97 70 HIS A N 1
ATOM 566 C CA . HIS A 1 73 ? 29.505 -13.466 -17.491 1.00 23.40 70 HIS A CA 1
ATOM 567 C C . HIS A 1 73 ? 30.327 -12.333 -18.043 1.00 26.07 70 HIS A C 1
ATOM 568 O O . HIS A 1 73 ? 30.443 -11.288 -17.418 1.00 30.58 70 HIS A O 1
ATOM 575 N N . SER A 1 74 ? 30.880 -12.536 -19.231 1.00 27.38 71 SER 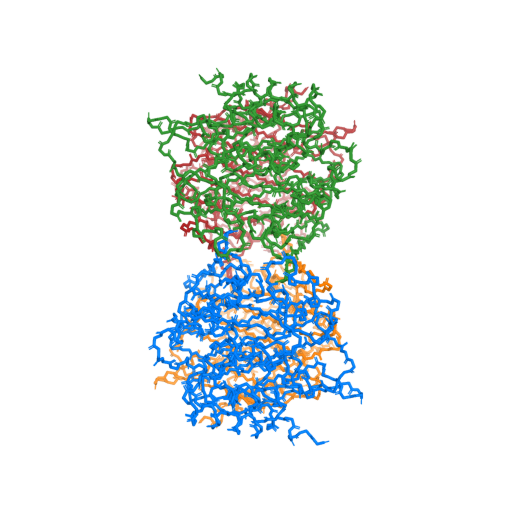A N 1
ATOM 576 C CA . SER A 1 74 ? 31.708 -11.515 -19.901 1.00 28.70 71 SER A CA 1
ATOM 577 C C . SER A 1 74 ? 30.870 -10.521 -20.701 1.00 29.27 71 SER A C 1
ATOM 578 O O . SER A 1 74 ? 29.662 -10.677 -20.854 1.00 29.94 71 SER A O 1
ATOM 581 N N . SER A 1 75 ? 31.524 -9.485 -21.215 1.00 30.61 72 SER A N 1
ATOM 582 C CA . SER A 1 75 ? 30.839 -8.465 -21.978 1.00 32.13 72 SER A CA 1
ATOM 583 C C . SER A 1 75 ? 30.237 -9.066 -23.228 1.00 30.50 72 SER A C 1
ATOM 584 O O . SER A 1 75 ? 30.830 -9.951 -23.838 1.00 30.98 72 SER A O 1
ATOM 587 N N . THR A 1 76 ? 29.093 -8.531 -23.631 1.00 29.11 73 THR A N 1
ATOM 588 C CA . THR A 1 76 ? 28.376 -9.032 -24.795 1.00 28.47 73 THR A CA 1
ATOM 589 C C . THR A 1 76 ? 29.254 -9.191 -26.031 1.00 27.66 73 THR A C 1
ATOM 590 O O . THR A 1 76 ? 29.147 -10.172 -26.744 1.00 28.28 73 THR A O 1
ATOM 594 N N . GLU A 1 77 ? 30.138 -8.231 -26.282 1.00 27.81 74 GLU A N 1
ATOM 595 C CA . GLU A 1 77 ? 30.963 -8.286 -27.490 1.00 28.10 74 GLU A CA 1
ATOM 596 C C . GLU A 1 77 ? 31.956 -9.462 -27.523 1.00 26.60 74 GLU A C 1
ATOM 597 O O . GLU A 1 77 ? 32.377 -9.860 -28.583 1.00 26.60 74 GLU A O 1
ATOM 603 N N . THR A 1 78 ? 32.309 -10.004 -26.362 1.00 25.94 75 THR A N 1
ATOM 604 C CA . THR A 1 78 ? 33.249 -11.119 -26.291 1.00 26.21 75 THR A CA 1
ATOM 605 C C . THR A 1 78 ? 32.546 -12.476 -26.334 1.00 24.14 75 THR A C 1
ATOM 606 O O . THR A 1 78 ? 33.195 -13.510 -26.437 1.00 23.41 75 THR A O 1
ATOM 610 N N . HIS A 1 79 ? 31.224 -12.487 -26.244 1.00 22.48 76 HIS A N 1
ATOM 611 C CA . HIS A 1 79 ? 30.516 -13.783 -26.205 1.00 21.94 76 HIS A CA 1
ATOM 612 C C . HIS A 1 79 ? 30.826 -14.692 -27.387 1.00 21.98 76 HIS A C 1
ATOM 613 O O . HIS A 1 79 ? 31.114 -15.874 -27.201 1.00 21.95 76 HIS A O 1
ATOM 620 N N . TYR A 1 80 ? 30.711 -14.169 -28.595 1.00 22.20 77 TYR A N 1
ATOM 621 C CA . TYR A 1 80 ? 30.852 -14.975 -29.813 1.00 22.61 77 TYR A CA 1
ATOM 622 C C . TYR A 1 80 ? 32.168 -15.741 -29.866 1.00 22.78 77 TYR A C 1
ATOM 623 O O . TYR A 1 80 ? 32.169 -16.952 -30.022 1.00 21.75 77 TYR A O 1
ATOM 632 N N . GLU A 1 81 ? 33.289 -15.048 -29.693 1.00 21.93 78 GLU A N 1
ATOM 633 C CA . GLU A 1 81 ? 34.577 -15.718 -29.735 1.00 24.02 78 GLU A CA 1
ATOM 634 C C . GLU A 1 81 ? 34.805 -16.655 -28.556 1.00 21.77 78 GLU A C 1
ATOM 635 O O . GLU A 1 81 ? 35.370 -17.726 -28.735 1.00 22.37 78 GLU A O 1
ATOM 641 N N . ILE A 1 82 ? 34.389 -16.263 -27.358 1.00 21.55 79 ILE A N 1
ATOM 642 C CA . ILE A 1 82 ? 34.591 -17.128 -26.207 1.00 20.45 79 ILE A CA 1
ATOM 643 C C . ILE A 1 82 ? 33.743 -18.395 -26.314 1.00 20.34 79 ILE A C 1
ATOM 644 O O . ILE A 1 82 ? 34.238 -19.486 -26.083 1.00 19.69 79 ILE A O 1
ATOM 649 N N . ILE A 1 83 ? 32.468 -18.258 -26.674 1.00 19.74 80 ILE A N 1
ATOM 650 C CA . ILE A 1 83 ? 31.591 -19.428 -26.729 1.00 17.82 80 ILE A CA 1
ATOM 651 C C . ILE A 1 83 ? 32.039 -20.427 -27.804 1.00 19.75 80 ILE A C 1
ATOM 652 O O . ILE A 1 83 ? 31.910 -21.622 -27.610 1.00 19.43 80 ILE A O 1
ATOM 657 N N A LYS A 1 84 ? 32.563 -19.931 -28.921 0.60 20.30 81 LYS A N 1
ATOM 658 N N B LYS A 1 84 ? 32.556 -19.931 -28.934 0.40 19.79 81 LYS A N 1
ATOM 659 C CA A LYS A 1 84 ? 33.053 -20.806 -29.965 0.60 21.45 81 LYS A CA 1
ATOM 660 C CA B LYS A 1 84 ? 33.092 -20.813 -29.971 0.40 20.44 81 LYS A CA 1
ATOM 661 C C A LYS A 1 84 ? 34.186 -21.679 -29.396 0.60 21.31 81 LYS A C 1
ATOM 662 C C B LYS A 1 84 ? 34.180 -21.692 -29.371 0.40 20.82 81 LYS A C 1
ATOM 663 O O A LYS A 1 84 ? 34.185 -22.886 -29.582 0.60 20.82 81 LYS A O 1
ATOM 664 O O B LYS A 1 84 ? 34.159 -22.907 -29.529 0.40 20.49 81 LYS A O 1
ATOM 675 N N . ILE A 1 85 ? 35.118 -21.069 -28.664 1.00 21.68 82 ILE A N 1
ATOM 676 C CA . ILE A 1 85 ? 36.208 -21.815 -28.005 1.00 21.32 82 ILE A CA 1
ATOM 677 C C . ILE A 1 85 ? 35.675 -22.878 -27.023 1.00 20.78 82 ILE A C 1
ATOM 678 O O . ILE A 1 85 ? 36.095 -24.042 -27.046 1.00 22.24 82 ILE A O 1
ATOM 683 N N . LEU A 1 86 ? 34.721 -22.477 -26.187 1.00 20.02 83 LEU A N 1
ATOM 684 C CA . LEU A 1 86 ? 34.185 -23.351 -25.148 1.00 18.61 83 LEU A CA 1
ATOM 685 C C . LEU A 1 86 ? 33.448 -24.560 -25.704 1.00 18.41 83 LEU A C 1
ATOM 686 O O . LEU A 1 86 ? 33.679 -25.681 -25.284 1.00 18.15 83 LEU A O 1
ATOM 691 N N . LEU A 1 87 ? 32.574 -24.314 -26.672 1.00 18.70 84 LEU A N 1
ATOM 692 C CA . LEU A 1 87 ? 31.825 -25.390 -27.294 1.00 18.92 84 LEU A CA 1
ATOM 693 C C . LEU A 1 87 ? 32.785 -26.354 -27.994 1.00 19.23 84 LEU A C 1
ATOM 694 O O . LEU A 1 87 ? 32.615 -27.564 -27.934 1.00 19.71 84 LEU A O 1
ATOM 699 N N . ASN A 1 88 ? 33.831 -25.832 -28.615 1.00 21.48 85 ASN A N 1
ATOM 700 C CA . ASN A 1 88 ? 34.778 -26.699 -29.295 1.00 24.26 85 ASN A CA 1
ATOM 701 C C . ASN A 1 88 ? 35.639 -27.518 -28.329 1.00 24.82 85 ASN A C 1
ATOM 702 O O . ASN A 1 88 ? 36.162 -28.570 -28.713 1.00 26.15 85 ASN A O 1
ATOM 707 N N . LEU A 1 89 ? 35.739 -27.053 -27.079 1.00 24.56 86 LEU A N 1
ATOM 708 C CA . LEU A 1 89 ? 36.416 -27.777 -26.014 1.00 24.99 86 LEU A CA 1
ATOM 709 C C . LEU A 1 89 ? 35.468 -28.711 -25.236 1.00 25.82 86 LEU A C 1
ATOM 710 O O . LEU A 1 89 ? 35.888 -29.352 -24.271 1.00 28.75 86 LEU A O 1
ATOM 715 N N . GLY A 1 90 ? 34.204 -28.795 -25.658 1.00 24.98 87 GLY A N 1
ATOM 716 C CA . GLY A 1 90 ? 33.267 -29.788 -25.123 1.00 23.85 87 GLY A CA 1
ATOM 717 C C . GLY A 1 90 ? 32.575 -29.432 -23.826 1.00 23.29 87 GLY A C 1
ATOM 718 O O . GLY A 1 90 ? 32.143 -30.321 -23.096 1.00 24.32 87 GLY A O 1
ATOM 719 N N . VAL A 1 91 ? 32.417 -28.143 -23.564 1.00 21.32 88 VAL A N 1
ATOM 720 C CA . VAL A 1 91 ? 31.756 -27.729 -22.326 1.00 19.91 88 VAL A CA 1
ATOM 721 C C . VAL A 1 91 ? 30.404 -27.074 -22.612 1.00 19.04 88 VAL A C 1
ATOM 722 O O . VAL A 1 91 ? 30.270 -26.313 -23.557 1.00 18.09 88 VAL A O 1
ATOM 726 N N . HIS A 1 92 ? 29.420 -27.376 -21.764 1.00 17.42 89 HIS A N 1
ATOM 727 C CA . HIS A 1 92 ? 28.107 -26.720 -21.806 1.00 17.52 89 HIS A CA 1
ATOM 728 C C . HIS A 1 92 ? 28.319 -25.285 -21.377 1.00 17.18 89 HIS A C 1
ATOM 729 O O . HIS A 1 92 ? 29.220 -24.983 -20.571 1.00 17.80 89 HIS A O 1
ATOM 736 N N . VAL A 1 93 ? 27.493 -24.374 -21.883 1.00 15.77 90 VAL A N 1
ATOM 737 C CA . VAL A 1 93 ? 27.691 -22.961 -21.585 1.00 15.49 90 VAL A CA 1
ATOM 738 C C . VAL A 1 93 ? 26.415 -22.261 -21.182 1.00 15.23 90 VAL A C 1
ATOM 739 O O . VAL A 1 93 ? 25.395 -22.381 -21.862 1.00 15.71 90 VAL A O 1
ATOM 743 N N . TYR A 1 94 ? 26.462 -21.625 -20.020 1.00 14.94 91 TYR A N 1
ATOM 744 C CA . TYR A 1 94 ? 25.439 -20.672 -19.598 1.00 13.71 91 TYR A CA 1
ATOM 745 C C . TYR A 1 94 ? 26.020 -19.274 -19.780 1.00 13.72 91 TYR A C 1
ATOM 746 O O . TYR A 1 94 ? 27.127 -18.986 -19.313 1.00 16.16 91 TYR A O 1
ATOM 755 N N . VAL A 1 95 ? 25.293 -18.397 -20.461 1.00 14.62 92 VAL A N 1
ATOM 756 C CA . VAL A 1 95 ? 25.788 -17.029 -20.714 1.00 14.09 92 VAL A CA 1
ATOM 757 C C . VAL A 1 95 ? 24.677 -16.012 -20.437 1.00 16.27 92 VAL A C 1
ATOM 758 O O . VAL A 1 95 ? 23.500 -16.273 -20.688 1.00 15.39 92 VAL A O 1
ATOM 762 N N . ASP A 1 96 ? 25.049 -14.850 -19.906 1.00 18.47 93 ASP A N 1
ATOM 763 C CA . ASP A 1 96 ? 24.080 -13.765 -19.769 1.00 20.23 93 ASP A CA 1
ATOM 764 C C . ASP A 1 96 ? 23.608 -13.286 -21.132 1.00 20.07 93 ASP A C 1
ATOM 765 O O . ASP A 1 96 ? 24.303 -13.459 -22.155 1.00 21.59 93 ASP A O 1
ATOM 770 N N . LYS A 1 97 ? 22.414 -12.704 -21.146 1.00 19.64 94 LYS A N 1
ATOM 771 C CA . LYS A 1 97 ? 21.839 -12.191 -22.374 1.00 20.93 94 LYS A CA 1
ATOM 772 C C . LYS A 1 97 ? 22.607 -10.964 -22.845 1.00 20.76 94 LYS A C 1
ATOM 773 O O . LYS A 1 97 ? 23.252 -10.287 -22.033 1.00 22.97 94 LYS A O 1
ATOM 779 N N . PRO A 1 98 ? 22.628 -10.716 -24.159 1.00 20.25 95 PRO A N 1
ATOM 780 C CA . PRO A 1 98 ? 22.112 -11.571 -25.229 1.00 19.48 95 PRO A CA 1
ATOM 781 C C . PRO A 1 98 ? 23.173 -12.627 -25.573 1.00 19.14 95 PRO A C 1
ATOM 782 O O . PRO A 1 98 ? 24.340 -12.496 -25.175 1.00 18.73 95 PRO A O 1
ATOM 786 N N . LEU A 1 99 ? 22.787 -13.652 -26.307 1.00 18.88 96 LEU A N 1
ATOM 787 C CA . LEU A 1 99 ? 23.704 -14.741 -26.666 1.00 17.60 96 LEU A CA 1
ATOM 788 C C . LEU A 1 99 ? 24.980 -14.181 -27.311 1.00 19.48 96 LEU A C 1
ATOM 789 O O . LEU A 1 99 ? 26.090 -14.408 -26.823 1.00 18.83 96 LEU A O 1
ATOM 794 N N . ALA A 1 100 ? 24.814 -13.433 -28.393 1.00 18.92 97 ALA A N 1
ATOM 795 C CA . ALA A 1 100 ? 25.939 -12.802 -29.061 1.00 20.24 97 ALA A CA 1
ATOM 796 C C . ALA A 1 100 ? 25.567 -11.395 -29.552 1.00 20.94 97 ALA A C 1
ATOM 797 O O . ALA A 1 100 ? 24.412 -10.979 -29.465 1.00 19.20 97 ALA A O 1
ATOM 799 N N . SER A 1 101 ? 26.545 -10.644 -30.051 1.00 21.39 98 SER A N 1
ATOM 800 C CA . SER A 1 101 ? 26.271 -9.290 -30.515 1.00 22.64 98 SER A CA 1
ATOM 801 C C . SER A 1 101 ? 25.175 -9.221 -31.588 1.00 21.80 98 SER A C 1
ATOM 802 O O . SER A 1 101 ? 24.415 -8.235 -31.670 1.00 22.16 98 SER A O 1
ATOM 805 N N . THR A 1 102 ? 25.123 -10.229 -32.449 1.00 20.37 99 THR A N 1
ATOM 806 C CA . THR A 1 102 ? 24.107 -10.303 -33.492 1.00 19.86 99 THR A CA 1
ATOM 807 C C . THR A 1 102 ? 23.365 -11.637 -33.426 1.00 18.60 99 THR A C 1
ATOM 808 O O . THR A 1 102 ? 23.879 -12.608 -32.919 1.00 17.71 99 THR A O 1
ATOM 812 N N . VAL A 1 103 ? 22.138 -11.659 -33.925 1.00 18.31 100 VAL A N 1
ATOM 813 C CA . VAL A 1 103 ? 21.366 -12.906 -33.979 1.00 17.48 100 VAL A CA 1
ATOM 814 C C . VAL A 1 103 ? 22.068 -13.941 -34.880 1.00 18.25 100 VAL A C 1
ATOM 815 O O . VAL A 1 103 ? 22.109 -15.118 -34.563 1.00 18.17 100 VAL A O 1
ATOM 819 N N . SER A 1 104 ? 22.633 -13.470 -35.992 1.00 20.76 101 SER A N 1
ATOM 820 C CA . SER A 1 104 ? 23.329 -14.355 -36.925 1.00 21.21 101 SER A CA 1
ATOM 821 C C . SER A 1 104 ? 24.448 -15.117 -36.207 1.00 20.10 101 SER A C 1
ATOM 822 O O . SER A 1 104 ? 24.570 -16.335 -36.344 1.00 19.63 101 SER A O 1
ATOM 825 N N . GLN A 1 105 ? 25.250 -14.399 -35.418 1.00 19.59 102 GLN A N 1
ATOM 826 C CA . GLN A 1 105 ? 26.283 -15.048 -34.606 1.00 19.15 102 GLN A CA 1
ATOM 827 C C . GLN A 1 105 ? 25.657 -16.050 -33.645 1.00 19.03 102 GLN A C 1
ATOM 828 O O . GLN A 1 105 ? 26.157 -17.165 -33.484 1.00 16.96 102 GLN A O 1
ATOM 834 N N . GLY A 1 106 ? 24.572 -15.651 -32.980 1.00 17.98 103 GLY A N 1
ATOM 835 C CA . GLY A 1 106 ? 23.856 -16.562 -32.109 1.00 16.47 103 GLY A CA 1
ATOM 836 C C . GLY A 1 106 ? 23.404 -17.855 -32.798 1.00 15.78 103 GLY A C 1
ATOM 837 O O . GLY A 1 106 ? 23.557 -18.952 -32.252 1.00 15.25 103 GLY A O 1
ATOM 838 N N . GLU A 1 107 ? 22.868 -17.731 -34.015 1.00 15.96 104 GLU A N 1
ATOM 839 C CA . GLU A 1 107 ? 22.421 -18.905 -34.770 1.00 16.69 104 GLU A CA 1
ATOM 840 C C . GLU A 1 107 ? 23.574 -19.875 -35.049 1.00 16.87 104 GLU A C 1
ATOM 841 O O . GLU A 1 107 ? 23.391 -21.092 -34.998 1.00 16.78 104 GLU A O 1
ATOM 847 N N . GLU A 1 108 ? 24.753 -19.333 -35.309 1.00 16.44 105 GLU A N 1
ATOM 848 C CA . GLU A 1 108 ? 25.933 -20.141 -35.574 1.00 16.98 105 GLU A CA 1
ATOM 849 C C . GLU A 1 108 ? 26.352 -20.908 -34.319 1.00 16.36 105 GLU A C 1
ATOM 850 O O . GLU A 1 108 ? 26.666 -22.096 -34.382 1.00 16.20 105 GLU A O 1
ATOM 856 N N . LEU A 1 109 ? 26.338 -20.221 -33.182 1.00 16.27 106 LEU A N 1
ATOM 857 C CA . LEU A 1 109 ? 26.691 -20.836 -31.901 1.00 15.33 106 LEU A CA 1
ATOM 858 C C . LEU A 1 109 ? 25.700 -21.939 -31.520 1.00 15.09 106 LEU A C 1
ATOM 859 O O . LEU A 1 109 ? 26.098 -22.975 -31.027 1.00 15.34 106 LEU A O 1
ATOM 864 N N . ILE A 1 110 ? 24.416 -21.700 -31.761 1.00 14.43 107 ILE A N 1
ATOM 865 C CA . ILE A 1 110 ? 23.384 -22.695 -31.463 1.00 15.88 107 ILE A CA 1
ATOM 866 C C . ILE A 1 110 ? 23.653 -23.969 -32.248 1.00 17.13 107 ILE A C 1
ATOM 867 O O . ILE A 1 110 ? 23.587 -25.098 -31.702 1.00 17.52 107 ILE A O 1
ATOM 872 N N . GLU A 1 111 ? 23.961 -23.828 -33.536 1.00 17.57 108 GLU A N 1
ATOM 873 C CA . GLU A 1 111 ? 24.215 -25.017 -34.337 1.00 18.39 108 GLU A CA 1
ATOM 874 C C . GLU A 1 111 ? 25.463 -25.744 -33.864 1.00 18.08 108 GLU A C 1
ATOM 875 O O . GLU A 1 111 ? 25.466 -26.980 -33.794 1.00 17.36 108 GLU A O 1
ATOM 881 N N . LEU A 1 112 ? 26.499 -25.001 -33.517 1.00 16.42 109 LEU A N 1
ATOM 882 C CA . LEU A 1 112 ? 27.719 -25.622 -32.972 1.00 17.95 109 LEU A CA 1
ATOM 883 C C . LEU A 1 112 ? 27.389 -26.414 -31.698 1.00 17.43 109 LEU A C 1
ATOM 884 O O . LEU A 1 112 ? 27.802 -27.577 -31.554 1.00 18.16 109 LEU A O 1
ATOM 889 N N . SER A 1 113 ? 26.575 -25.841 -30.821 1.00 16.20 110 SER A N 1
ATOM 890 C CA . SER A 1 113 ? 26.206 -26.522 -29.575 1.00 16.22 110 SER A CA 1
ATOM 891 C C . SER A 1 113 ? 25.438 -27.824 -29.860 1.00 17.76 110 SER A C 1
ATOM 892 O O . SER A 1 113 ? 25.707 -28.863 -29.274 1.00 18.01 110 SER A O 1
ATOM 895 N N . THR A 1 114 ? 24.512 -27.792 -30.808 1.00 18.10 111 THR A N 1
ATOM 896 C CA . THR A 1 114 ? 23.730 -28.988 -31.096 1.00 21.04 111 THR A CA 1
ATOM 897 C C . THR A 1 114 ? 24.607 -30.089 -31.760 1.00 22.13 111 THR A C 1
ATOM 898 O O . THR A 1 114 ? 24.459 -31.276 -31.450 1.00 23.81 111 THR A O 1
ATOM 902 N N . LYS A 1 115 ? 25.544 -29.691 -32.620 1.00 21.21 112 LYS A N 1
ATOM 903 C CA . LYS A 1 115 ? 26.478 -30.635 -33.216 1.00 23.53 112 LYS A CA 1
ATOM 904 C C . LYS A 1 115 ? 27.284 -31.356 -32.129 1.00 23.74 112 LYS A C 1
ATOM 905 O O . LYS A 1 115 ? 27.519 -32.574 -32.224 1.00 24.85 112 LYS A O 1
ATOM 911 N N . LYS A 1 116 ? 27.675 -30.612 -31.086 1.00 22.58 113 LYS A N 1
ATOM 912 C CA . LYS A 1 116 ? 28.507 -31.154 -30.006 1.00 24.31 113 LYS A CA 1
ATOM 913 C C . LYS A 1 116 ? 27.688 -31.826 -28.897 1.00 25.26 113 LYS A C 1
ATOM 914 O O . LYS A 1 116 ? 28.253 -32.360 -27.941 1.00 27.58 113 LYS A O 1
ATOM 920 N N . ASN A 1 117 ? 26.364 -31.810 -29.038 1.00 23.47 114 ASN A N 1
ATOM 921 C CA . ASN A 1 117 ? 25.442 -32.309 -28.026 1.00 24.56 114 ASN A CA 1
ATOM 922 C C . ASN A 1 117 ? 25.661 -31.602 -26.688 1.00 22.89 114 ASN A C 1
ATOM 923 O O . ASN A 1 117 ? 25.762 -32.234 -25.619 1.00 22.58 114 ASN A O 1
ATOM 928 N N . LEU A 1 118 ? 25.724 -30.274 -26.761 1.00 19.44 115 LEU A N 1
ATOM 929 C CA . LEU A 1 118 ? 25.936 -29.441 -25.587 1.00 18.99 115 LEU A CA 1
ATOM 930 C C . LEU A 1 118 ? 24.804 -28.431 -25.426 1.00 18.49 115 LEU A C 1
ATOM 931 O O . LEU A 1 118 ? 24.186 -28.011 -26.408 1.00 18.93 115 LEU A O 1
ATOM 936 N N . ASN A 1 119 ? 24.523 -28.062 -24.182 1.00 17.45 116 ASN A N 1
ATOM 937 C CA . ASN A 1 119 ? 23.519 -27.063 -23.887 1.00 16.87 116 ASN A CA 1
ATOM 938 C C . ASN A 1 119 ? 24.160 -25.688 -23.890 1.00 16.50 116 ASN A C 1
ATOM 939 O O . ASN A 1 119 ? 25.224 -25.476 -23.272 1.00 18.82 116 ASN A O 1
ATOM 944 N N . LEU A 1 120 ? 23.550 -24.795 -24.650 1.00 15.63 117 LEU A N 1
ATOM 945 C CA . LEU A 1 120 ? 23.942 -23.382 -24.704 1.00 14.53 117 LEU A CA 1
ATOM 946 C C . LEU A 1 120 ? 22.699 -22.655 -24.243 1.00 16.55 117 LEU A C 1
ATOM 947 O O . LEU A 1 120 ? 21.697 -22.647 -24.961 1.00 16.99 117 LEU A O 1
ATOM 952 N N . MET A 1 121 ? 22.741 -22.121 -23.020 1.00 15.94 118 MET A N 1
ATOM 953 C CA . MET A 1 121 ? 21.584 -21.471 -22.403 1.00 15.49 118 MET A CA 1
ATOM 954 C C . MET A 1 121 ? 21.855 -19.994 -22.152 1.00 15.94 118 MET A C 1
ATOM 955 O O . MET A 1 121 ? 22.931 -19.632 -21.654 1.00 17.34 118 MET A O 1
ATOM 960 N N . VAL A 1 122 ? 20.861 -19.152 -22.450 1.00 14.27 119 VAL A N 1
ATOM 961 C CA . VAL A 1 122 ? 20.936 -17.716 -22.200 1.00 14.12 119 VAL A CA 1
ATOM 962 C C . VAL A 1 122 ? 20.160 -17.399 -20.929 1.00 13.38 119 VAL A C 1
ATOM 963 O O . VAL A 1 122 ? 19.056 -17.922 -20.690 1.00 14.67 119 VAL A O 1
ATOM 967 N N . GLY A 1 123 ? 20.751 -16.520 -20.115 1.00 14.94 120 GLY A N 1
ATOM 968 C CA . GLY A 1 123 ? 20.255 -16.215 -18.784 1.00 14.84 120 GLY A CA 1
ATOM 969 C C . GLY A 1 123 ? 19.075 -15.284 -18.680 1.00 14.75 120 GLY A C 1
ATOM 970 O O . GLY A 1 123 ? 19.178 -14.150 -18.119 1.00 17.38 120 GLY A O 1
ATOM 971 N N . PHE A 1 124 ? 17.938 -15.733 -19.192 1.00 15.75 121 PHE A N 1
ATOM 972 C CA . PHE A 1 124 ? 16.705 -14.956 -19.051 1.00 14.81 121 PHE A CA 1
ATOM 973 C C . PHE A 1 124 ? 16.094 -15.325 -17.713 1.00 14.68 121 PHE A C 1
ATOM 974 O O . PHE A 1 124 ? 15.139 -16.102 -17.627 1.00 14.72 121 PHE A O 1
ATOM 982 N N . ASN A 1 125 ? 16.663 -14.755 -16.647 1.00 14.58 122 ASN A N 1
ATOM 983 C CA . ASN A 1 125 ? 16.253 -15.105 -15.290 1.00 15.18 122 ASN A CA 1
ATOM 984 C C . ASN A 1 125 ? 14.770 -14.908 -14.985 1.00 14.89 122 ASN A C 1
ATOM 985 O O . ASN A 1 125 ? 14.199 -15.635 -14.166 1.00 16.19 122 ASN A O 1
ATOM 990 N N . ARG A 1 126 ? 14.136 -13.942 -15.648 1.00 14.70 123 ARG A N 1
ATOM 991 C CA . ARG A 1 126 ? 12.736 -13.648 -15.376 1.00 15.14 123 ARG A CA 1
ATOM 992 C C . ARG A 1 126 ? 11.814 -14.841 -15.665 1.00 15.50 123 ARG A C 1
ATOM 993 O O . ARG A 1 126 ? 10.785 -14.983 -15.021 1.00 15.45 123 ARG A O 1
ATOM 1001 N N . ARG A 1 127 ? 12.205 -15.722 -16.595 1.00 15.33 124 ARG A N 1
ATOM 1002 C CA . ARG A 1 127 ? 11.431 -16.940 -16.863 1.00 15.24 124 ARG A CA 1
ATOM 1003 C C . ARG A 1 127 ? 11.409 -17.903 -15.667 1.00 15.55 124 ARG A C 1
ATOM 1004 O O . ARG A 1 127 ? 10.604 -18.851 -15.625 1.00 15.63 124 ARG A O 1
ATOM 1012 N N . PHE A 1 128 ? 12.304 -17.669 -14.702 1.00 13.71 125 PHE A N 1
ATOM 1013 C CA . PHE A 1 128 ? 12.412 -18.475 -13.495 1.00 14.89 125 PHE A CA 1
ATOM 1014 C C . PHE A 1 128 ? 12.086 -17.693 -12.223 1.00 15.67 125 PHE A C 1
ATOM 1015 O O . PHE A 1 128 ? 12.226 -18.211 -11.106 1.00 15.90 125 PHE A O 1
ATOM 1023 N N . CYS A 1 129 ? 11.675 -16.434 -12.391 1.00 14.57 126 CYS A N 1
ATOM 1024 C CA . CYS A 1 129 ? 11.260 -15.606 -11.270 1.00 14.95 126 CYS A CA 1
ATOM 1025 C C . CYS A 1 129 ? 10.039 -16.297 -10.638 1.00 15.54 126 CYS A C 1
ATOM 1026 O O . CYS A 1 129 ? 9.029 -16.485 -11.284 1.00 14.48 126 CYS A O 1
ATOM 1029 N N . PRO A 1 130 ? 10.130 -16.664 -9.365 1.00 15.77 127 PRO A N 1
ATOM 1030 C CA . PRO A 1 130 ? 9.021 -17.438 -8.789 1.00 16.72 127 PRO A CA 1
ATOM 1031 C C . PRO A 1 130 ? 7.655 -16.744 -8.895 1.00 15.60 127 PRO A C 1
ATOM 1032 O O . PRO A 1 130 ? 6.683 -17.404 -9.244 1.00 16.92 127 PRO A O 1
ATOM 1036 N N . MET A 1 131 ? 7.588 -15.437 -8.684 1.00 14.77 128 MET A N 1
ATOM 1037 C CA . MET A 1 131 ? 6.268 -14.769 -8.700 1.00 14.79 128 MET A CA 1
ATOM 1038 C C . MET A 1 131 ? 5.759 -14.600 -10.119 1.00 14.73 128 MET A C 1
ATOM 1039 O O . MET A 1 131 ? 4.558 -14.664 -10.351 1.00 14.77 128 MET A O 1
ATOM 1044 N N . TYR A 1 132 ? 6.664 -14.441 -11.078 1.00 13.24 129 TYR A N 1
ATOM 1045 C CA . TYR A 1 132 ? 6.243 -14.380 -12.478 1.00 13.77 129 TYR A CA 1
ATOM 1046 C C . TYR A 1 132 ? 5.680 -15.732 -12.919 1.00 13.99 129 TYR A C 1
ATOM 1047 O O . TYR A 1 132 ? 4.683 -15.796 -13.649 1.00 15.25 129 TYR A O 1
ATOM 1056 N N . LYS A 1 133 ? 6.339 -16.809 -12.507 1.00 14.30 130 LYS A N 1
ATOM 1057 C CA . LYS A 1 133 ? 5.827 -18.133 -12.813 1.00 14.95 130 LYS A CA 1
ATOM 1058 C C . LYS A 1 133 ? 4.439 -18.332 -12.193 1.00 15.51 130 LYS A C 1
ATOM 1059 O O . LYS A 1 133 ? 3.554 -18.962 -12.810 1.00 18.24 130 LYS A O 1
ATOM 1065 N N . GLU A 1 134 ? 4.264 -17.872 -10.965 1.00 15.94 131 GLU A N 1
ATOM 1066 C CA . GLU A 1 134 ? 2.976 -18.029 -10.289 1.00 17.02 131 GLU A CA 1
ATOM 1067 C C . GLU A 1 134 ? 1.859 -17.329 -11.047 1.00 16.81 131 GLU A C 1
ATOM 1068 O O . GLU A 1 134 ? 0.825 -17.941 -11.314 1.00 16.86 131 GLU A O 1
ATOM 1074 N N . ILE A 1 135 ? 2.056 -16.078 -11.445 1.00 16.09 132 ILE A N 1
ATOM 1075 C CA . ILE A 1 135 ? 0.971 -15.363 -12.113 1.00 16.04 132 ILE A CA 1
ATOM 1076 C C . ILE A 1 135 ? 0.727 -15.943 -13.489 1.00 17.47 132 ILE A C 1
ATOM 1077 O O . ILE A 1 135 ? -0.409 -16.022 -13.917 1.00 17.98 132 ILE A O 1
ATOM 1082 N N . LYS A 1 136 ? 1.785 -16.422 -14.154 1.00 15.91 133 LYS A N 1
ATOM 1083 C CA . LYS A 1 136 ? 1.621 -17.041 -15.461 1.00 17.18 133 LYS A CA 1
ATOM 1084 C C . LYS A 1 136 ? 0.792 -18.310 -15.321 1.00 18.10 133 LYS A C 1
ATOM 1085 O O . LYS A 1 136 ? -0.122 -18.561 -16.109 1.00 19.03 133 LYS A O 1
ATOM 1091 N N . ASN A 1 137 ? 1.117 -19.102 -14.315 1.00 17.68 134 ASN A N 1
ATOM 1092 C CA . ASN A 1 137 ? 0.430 -20.390 -14.097 1.00 19.85 134 ASN A CA 1
ATOM 1093 C C . ASN A 1 137 ? -1.045 -20.206 -13.703 1.00 21.03 134 ASN A C 1
ATOM 1094 O O . ASN A 1 137 ? -1.892 -21.044 -14.042 1.00 23.35 134 ASN A O 1
ATOM 1099 N N . ASN A 1 138 ? -1.361 -19.097 -13.033 1.00 20.65 135 ASN A N 1
ATOM 1100 C CA . ASN A 1 138 ? -2.714 -18.867 -12.507 1.00 22.59 135 ASN A CA 1
ATOM 1101 C C . ASN A 1 138 ? -3.619 -17.996 -13.383 1.00 23.16 135 ASN A C 1
ATOM 1102 O O . ASN A 1 138 ? -4.797 -17.794 -13.055 1.00 25.16 135 ASN A O 1
ATOM 1107 N N . ALA A 1 139 ? -3.083 -17.517 -14.500 1.00 22.77 136 ALA A N 1
ATOM 1108 C CA . ALA A 1 139 ? -3.827 -16.640 -15.408 1.00 23.79 136 ALA A CA 1
ATOM 1109 C C . ALA A 1 139 ? -4.536 -17.476 -16.442 1.00 26.14 136 ALA A C 1
ATOM 1110 O O . ALA A 1 139 ? -3.921 -18.339 -17.085 1.00 27.97 136 ALA A O 1
ATOM 1112 N N . THR A 1 140 ? -5.834 -17.247 -16.582 1.00 25.39 137 THR A N 1
ATOM 1113 C CA . THR A 1 140 ? -6.618 -17.917 -17.615 1.00 25.54 137 THR A CA 1
ATOM 1114 C C . THR A 1 140 ? -7.536 -16.880 -18.258 1.00 24.18 137 THR A C 1
ATOM 1115 O O . THR A 1 140 ? -8.006 -15.960 -17.595 1.00 24.14 137 THR A O 1
ATOM 1119 N N . GLU A 1 141 ? -7.769 -17.010 -19.560 1.00 22.82 138 GLU A N 1
ATOM 1120 C CA . GLU A 1 141 ? -8.635 -16.072 -20.278 1.00 21.86 138 GLU A CA 1
ATOM 1121 C C . GLU A 1 141 ? -8.100 -14.631 -20.161 1.00 20.58 138 GLU A C 1
ATOM 1122 O O . GLU A 1 141 ? -8.801 -13.691 -19.774 1.00 21.05 138 GLU A O 1
ATOM 1128 N N . ILE A 1 142 ? -6.826 -14.492 -20.490 1.00 18.44 139 ILE A N 1
ATOM 1129 C CA . ILE A 1 142 ? -6.150 -13.216 -20.487 1.00 17.74 139 ILE A CA 1
ATOM 1130 C C . ILE A 1 142 ? -6.717 -12.272 -21.535 1.00 17.90 139 ILE A C 1
ATOM 1131 O O . ILE A 1 142 ? -6.941 -12.676 -22.675 1.00 18.33 139 ILE A O 1
ATOM 1136 N N . VAL A 1 143 ? -6.934 -11.013 -21.162 1.00 17.20 140 VAL A N 1
ATOM 1137 C CA . VAL A 1 143 ? -7.348 -10.011 -22.113 1.00 17.29 140 VAL A CA 1
ATOM 1138 C C . VAL A 1 143 ? -6.248 -8.965 -22.432 1.00 17.11 140 VAL A C 1
ATOM 1139 O O . VAL A 1 143 ? -6.315 -8.303 -23.474 1.00 18.14 140 VAL A O 1
ATOM 1143 N N . SER A 1 144 ? -5.235 -8.821 -21.574 1.00 15.67 141 SER A N 1
ATOM 1144 C CA . SER A 1 144 ? -4.165 -7.838 -21.799 1.00 16.28 141 SER A CA 1
ATOM 1145 C C . SER A 1 144 ? -3.047 -8.066 -20.809 1.00 15.17 141 SER A C 1
ATOM 1146 O O . SER A 1 144 ? -3.291 -8.508 -19.681 1.00 15.14 141 SER A O 1
ATOM 1149 N N . ILE A 1 145 ? -1.817 -7.733 -21.213 1.00 14.82 142 ILE A N 1
ATOM 1150 C CA . ILE A 1 145 ? -0.681 -7.785 -20.306 1.00 14.01 142 ILE A CA 1
ATOM 1151 C C . ILE A 1 145 ? 0.092 -6.492 -20.482 1.00 13.95 142 ILE A C 1
ATOM 1152 O O . ILE A 1 145 ? 0.270 -6.015 -21.600 1.00 14.40 142 ILE A O 1
ATOM 1157 N N . ASN A 1 146 ? 0.522 -5.928 -19.376 1.00 13.13 143 ASN A N 1
ATOM 1158 C CA . ASN A 1 146 ? 1.381 -4.736 -19.409 1.00 14.57 143 ASN A CA 1
ATOM 1159 C C . ASN A 1 146 ? 2.691 -5.051 -18.698 1.00 15.43 143 ASN A C 1
ATOM 1160 O O . ASN A 1 146 ? 2.676 -5.589 -17.593 1.00 15.70 143 ASN A O 1
ATOM 1165 N N . ILE A 1 147 ? 3.816 -4.682 -19.300 1.00 14.93 144 ILE A N 1
ATOM 1166 C CA . ILE A 1 147 ? 5.108 -4.913 -18.691 1.00 14.68 144 ILE A CA 1
ATOM 1167 C C . ILE A 1 147 ? 5.915 -3.654 -18.797 1.00 16.25 144 ILE A C 1
ATOM 1168 O O . ILE A 1 147 ? 6.067 -3.121 -19.878 1.00 16.09 144 ILE A O 1
ATOM 1173 N N . CYS A 1 148 ? 6.446 -3.179 -17.677 1.00 16.31 145 CYS A N 1
ATOM 1174 C CA . CYS A 1 148 ? 7.313 -2.017 -17.727 1.00 17.55 145 CYS A CA 1
ATOM 1175 C C . CYS A 1 148 ? 8.567 -2.212 -16.908 1.00 17.03 145 CYS A C 1
ATOM 1176 O O . CYS A 1 148 ? 8.586 -3.006 -15.965 1.00 17.89 145 CYS A O 1
ATOM 1179 N N . LYS A 1 149 ? 9.611 -1.472 -17.279 1.00 17.77 146 LYS A N 1
ATOM 1180 C CA . LYS A 1 149 ? 10.894 -1.500 -16.584 1.00 17.73 146 LYS A CA 1
ATOM 1181 C C . LYS A 1 149 ? 11.517 -0.126 -16.727 1.00 18.80 146 LYS A C 1
ATOM 1182 O O . LYS A 1 149 ? 12.078 0.202 -17.778 1.00 18.48 146 LYS A O 1
ATOM 1188 N N . HIS A 1 150 ? 11.411 0.659 -15.660 1.00 17.18 147 HIS A N 1
ATOM 1189 C CA . HIS A 1 150 ? 11.840 2.046 -15.664 1.00 18.62 147 HIS A CA 1
ATOM 1190 C C . HIS A 1 150 ? 13.033 2.250 -14.770 1.00 18.14 147 HIS A C 1
ATOM 1191 O O . HIS A 1 150 ? 13.226 1.521 -13.795 1.00 19.72 147 HIS A O 1
ATOM 1198 N N . GLY A 1 151 ? 13.826 3.265 -15.076 1.00 18.71 148 GLY A N 1
ATOM 1199 C CA . GLY A 1 151 ? 15.003 3.503 -14.289 1.00 20.01 148 GLY A CA 1
ATOM 1200 C C . GLY A 1 151 ? 15.097 4.933 -13.874 1.00 21.70 148 GLY A C 1
ATOM 1201 O O . GLY A 1 151 ? 14.483 5.801 -14.508 1.00 19.62 148 GLY A O 1
ATOM 1202 N N . LEU A 1 152 ? 15.878 5.147 -12.814 1.00 23.89 149 LEU A N 1
ATOM 1203 C CA . LEU A 1 152 ? 16.160 6.456 -12.238 1.00 25.99 149 LEU A CA 1
ATOM 1204 C C . LEU A 1 152 ? 17.579 6.848 -12.629 1.00 29.20 149 LEU A C 1
ATOM 1205 O O . LEU A 1 152 ? 18.515 6.086 -12.385 1.00 29.07 149 LEU A O 1
ATOM 1210 N N . ASN A 1 153 ? 17.735 8.008 -13.259 1.00 31.51 150 ASN A N 1
ATOM 1211 C CA . ASN A 1 153 ? 19.057 8.473 -13.695 1.00 34.45 150 ASN A CA 1
ATOM 1212 C C . ASN A 1 153 ? 19.798 7.373 -14.495 1.00 36.82 150 ASN A C 1
ATOM 1213 O O . ASN A 1 153 ? 21.008 7.183 -14.325 1.00 38.38 150 ASN A O 1
ATOM 1218 N N . SER A 1 154 ? 19.054 6.661 -15.354 1.00 37.49 151 SER A N 1
ATOM 1219 C CA . SER A 1 154 ? 19.588 5.555 -16.169 1.00 39.05 151 SER A CA 1
ATOM 1220 C C . SER A 1 154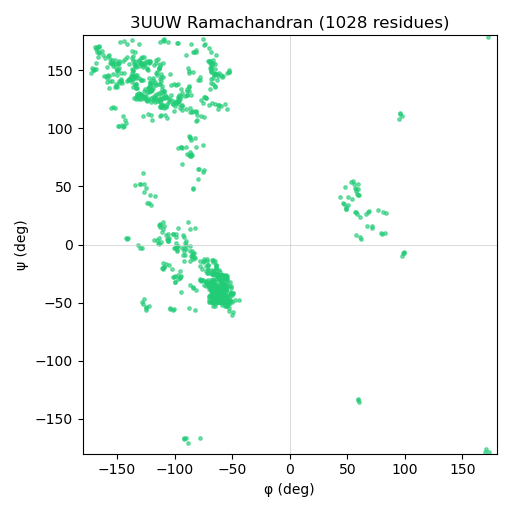 ? 19.923 5.991 -17.596 1.00 41.90 151 SER A C 1
ATOM 1221 O O . SER A 1 154 ? 20.203 5.146 -18.456 1.00 42.86 151 SER A O 1
ATOM 1224 N N . LEU A 1 155 ? 19.876 7.302 -17.835 1.00 44.00 152 LEU A N 1
ATOM 1225 C CA . LEU A 1 155 ? 20.124 7.886 -19.146 1.00 46.25 152 LEU A CA 1
ATOM 1226 C C . LEU A 1 155 ? 21.627 8.106 -19.276 1.00 48.42 152 LEU A C 1
ATOM 1227 O O . LEU A 1 155 ? 22.211 8.910 -18.538 1.00 49.94 152 LEU A O 1
ATOM 1232 N N . ARG A 1 156 ? 22.253 7.375 -20.202 1.00 49.17 153 ARG A N 1
ATOM 1233 C CA . ARG A 1 156 ? 23.709 7.420 -20.377 1.00 50.29 153 ARG A CA 1
ATOM 1234 C C . ARG A 1 156 ? 24.112 7.612 -21.836 1.00 49.82 153 ARG A C 1
ATOM 1235 O O . ARG A 1 156 ? 23.270 7.564 -22.741 1.00 48.40 153 ARG A O 1
ATOM 1243 N N . ASN A 1 157 ? 25.405 7.820 -22.071 1.00 49.32 154 ASN A N 1
ATOM 1244 C CA . ASN A 1 157 ? 25.869 8.082 -23.426 1.00 48.65 154 ASN A CA 1
ATOM 1245 C C . ASN A 1 157 ? 26.329 6.819 -24.159 1.00 47.16 154 ASN A C 1
ATOM 1246 O O . ASN A 1 157 ? 27.514 6.613 -24.415 1.00 47.79 154 ASN A O 1
ATOM 1251 N N . VAL A 1 158 ? 25.362 5.967 -24.478 1.00 44.60 155 VAL A N 1
ATOM 1252 C CA . VAL A 1 158 ? 25.599 4.785 -25.289 1.00 43.18 155 VAL A CA 1
ATOM 1253 C C . VAL A 1 158 ? 24.491 4.807 -26.325 1.00 40.70 155 VAL A C 1
ATOM 1254 O O . VAL A 1 158 ? 23.386 5.270 -26.035 1.00 37.94 155 VAL A O 1
ATOM 1258 N N . ARG A 1 159 ? 24.776 4.352 -27.539 1.00 39.11 156 ARG A N 1
ATOM 1259 C CA . ARG A 1 159 ? 23.757 4.385 -28.575 1.00 37.36 156 ARG A CA 1
ATOM 1260 C C . ARG A 1 159 ? 22.544 3.543 -28.130 1.00 34.10 156 ARG A C 1
ATOM 1261 O O . ARG A 1 159 ? 22.686 2.539 -27.436 1.00 31.91 156 ARG A O 1
ATOM 1269 N N . PHE A 1 160 ? 21.358 3.978 -28.530 1.00 31.59 157 PHE A N 1
ATOM 1270 C CA . PHE A 1 160 ? 20.108 3.330 -28.082 1.00 29.67 157 PHE A CA 1
ATOM 1271 C C . PHE A 1 160 ? 20.055 1.822 -28.357 1.00 28.26 157 PHE A C 1
ATOM 1272 O O . PHE A 1 160 ? 19.476 1.073 -27.571 1.00 25.67 157 PHE A O 1
ATOM 1280 N N . ASP A 1 161 ? 20.621 1.367 -29.479 1.00 29.52 158 ASP A N 1
ATOM 1281 C CA . ASP A 1 161 ? 20.569 -0.063 -29.803 1.00 29.83 158 ASP A CA 1
ATOM 1282 C C . ASP A 1 161 ? 21.240 -0.943 -28.742 1.00 29.45 158 ASP A C 1
ATOM 1283 O O . ASP A 1 161 ? 20.768 -2.043 -28.457 1.00 29.56 158 ASP A O 1
ATOM 1288 N N . SER A 1 162 ? 22.319 -0.454 -28.148 1.00 31.20 159 SER A N 1
ATOM 1289 C CA . SER A 1 162 ? 22.996 -1.176 -27.068 1.00 31.24 159 SER A CA 1
ATOM 1290 C C . SER A 1 162 ? 22.064 -1.346 -25.868 1.00 30.40 159 SER A C 1
ATOM 1291 O O . SER A 1 162 ? 21.947 -2.424 -25.306 1.00 28.58 159 SER A O 1
ATOM 1294 N N . THR A 1 163 ? 21.391 -0.270 -25.488 1.00 29.01 160 THR A N 1
ATOM 1295 C CA . THR A 1 163 ? 20.450 -0.316 -24.366 1.00 26.53 160 THR A CA 1
ATOM 1296 C C . THR A 1 163 ? 19.262 -1.252 -24.658 1.00 24.01 160 THR A C 1
ATOM 1297 O O . THR A 1 163 ? 18.823 -2.003 -23.804 1.00 22.38 160 THR A O 1
ATOM 1301 N N . LEU A 1 164 ? 18.760 -1.238 -25.891 1.00 22.38 161 LEU A N 1
ATOM 1302 C CA . LEU A 1 164 ? 17.669 -2.132 -26.228 1.00 21.93 161 LEU A CA 1
ATOM 1303 C C . LEU A 1 164 ? 18.060 -3.618 -26.062 1.00 22.67 161 LEU A C 1
ATOM 1304 O O . LEU A 1 164 ? 17.368 -4.362 -25.402 1.00 20.21 161 LEU A O 1
ATOM 1309 N N A ILE A 1 165 ? 19.199 -3.991 -26.639 0.50 23.57 162 ILE A N 1
ATOM 1310 N N B ILE A 1 165 ? 19.170 -4.060 -26.654 0.50 23.63 162 ILE A N 1
ATOM 1311 C CA A ILE A 1 165 ? 19.675 -5.367 -26.620 0.50 24.41 162 ILE A CA 1
ATOM 1312 C CA B ILE A 1 165 ? 19.516 -5.487 -26.557 0.50 24.36 162 ILE A CA 1
ATOM 1313 C C A ILE A 1 165 ? 20.097 -5.837 -25.231 0.50 24.96 162 ILE A C 1
ATOM 1314 C C B ILE A 1 165 ? 20.095 -5.875 -25.194 0.50 25.09 162 ILE A C 1
ATOM 1315 O O A ILE A 1 165 ? 19.965 -7.014 -24.901 0.50 25.20 162 ILE A O 1
ATOM 1316 O O B ILE A 1 165 ? 20.079 -7.053 -24.841 0.50 25.66 162 ILE A O 1
ATOM 1325 N N . ASP A 1 166 ? 20.571 -4.896 -24.423 1.00 26.13 163 ASP A N 1
ATOM 1326 C CA . ASP A 1 166 ? 21.116 -5.162 -23.091 1.00 27.54 163 ASP A CA 1
ATOM 1327 C C . ASP A 1 166 ? 20.059 -5.194 -21.995 1.00 27.08 163 ASP A C 1
ATOM 1328 O O . ASP A 1 166 ? 20.165 -5.985 -21.058 1.00 27.93 163 ASP A O 1
ATOM 1333 N N . ASP A 1 167 ? 19.049 -4.330 -22.100 1.00 25.69 164 ASP A N 1
ATOM 1334 C CA . ASP A 1 167 ? 18.064 -4.204 -21.034 1.00 25.25 164 ASP A CA 1
ATOM 1335 C C . ASP A 1 167 ? 16.614 -4.353 -21.474 1.00 21.69 164 ASP A C 1
ATOM 1336 O O . ASP A 1 167 ? 15.862 -5.092 -20.849 1.00 22.55 164 ASP A O 1
ATOM 1341 N N . TYR A 1 168 ? 16.207 -3.683 -22.549 1.00 19.67 165 TYR A N 1
ATOM 1342 C CA . TYR A 1 168 ? 14.830 -3.830 -23.023 1.00 16.64 165 TYR A CA 1
ATOM 1343 C C . TYR A 1 168 ? 14.546 -5.278 -23.420 1.00 17.65 165 TYR A C 1
ATOM 1344 O O . TYR A 1 168 ? 13.393 -5.710 -23.414 1.00 18.12 165 TYR A O 1
ATOM 1353 N N . ILE A 1 169 ? 15.603 -6.023 -23.722 1.00 18.22 166 ILE A N 1
ATOM 1354 C CA . ILE A 1 169 ? 15.473 -7.426 -24.102 1.00 18.01 166 ILE A CA 1
ATOM 1355 C C . ILE A 1 169 ? 14.772 -8.216 -22.999 1.00 17.55 166 ILE A C 1
ATOM 1356 O O . ILE A 1 169 ? 14.051 -9.178 -23.289 1.00 17.53 166 ILE A O 1
ATOM 1361 N N . HIS A 1 170 ? 14.986 -7.834 -21.742 1.00 17.99 167 HIS A N 1
ATOM 1362 C CA . HIS A 1 170 ? 14.300 -8.510 -20.639 1.00 18.36 167 HIS A CA 1
ATOM 1363 C C . HIS A 1 170 ? 12.792 -8.328 -20.692 1.00 17.66 167 HIS A C 1
ATOM 1364 O O . HIS A 1 170 ? 12.046 -9.267 -20.407 1.00 17.97 167 HIS A O 1
ATOM 1371 N N . VAL A 1 171 ? 12.360 -7.129 -21.057 1.00 16.26 168 VAL A N 1
ATOM 1372 C CA . VAL A 1 171 ? 10.940 -6.814 -21.186 1.00 16.14 168 VAL A CA 1
ATOM 1373 C C . VAL A 1 171 ? 10.314 -7.622 -22.337 1.00 15.40 168 VAL A C 1
ATOM 1374 O O . VAL A 1 171 ? 9.263 -8.284 -22.176 1.00 15.94 168 VAL A O 1
ATOM 1378 N N . ILE A 1 172 ? 10.966 -7.583 -23.495 1.00 15.27 169 ILE A N 1
ATOM 1379 C CA . ILE A 1 172 ? 10.505 -8.305 -24.696 1.00 15.89 169 ILE A CA 1
ATOM 1380 C C . ILE A 1 172 ? 10.521 -9.806 -24.448 1.00 15.39 169 ILE A C 1
ATOM 1381 O O . ILE A 1 172 ? 9.557 -10.488 -24.760 1.00 14.98 169 ILE A O 1
ATOM 1386 N N . ASP A 1 173 ? 11.598 -10.336 -23.877 1.00 15.89 170 ASP A N 1
ATOM 1387 C CA . ASP A 1 173 ? 11.617 -11.777 -23.639 1.00 15.48 170 ASP A CA 1
ATOM 1388 C C . ASP A 1 173 ? 10.501 -12.220 -22.687 1.00 15.35 170 ASP A C 1
ATOM 1389 O O . ASP A 1 173 ? 9.860 -13.248 -22.901 1.00 15.72 170 ASP A O 1
ATOM 1394 N N . THR A 1 174 ? 10.285 -11.458 -21.624 1.00 15.57 171 THR A N 1
ATOM 1395 C CA . THR A 1 174 ? 9.225 -11.806 -20.669 1.00 15.21 171 THR A CA 1
ATOM 1396 C C . THR A 1 174 ? 7.857 -11.768 -21.369 1.00 15.45 171 THR A C 1
ATOM 1397 O O . THR A 1 174 ? 7.010 -12.646 -21.165 1.00 15.87 171 THR A O 1
ATOM 1401 N N . ALA A 1 175 ? 7.660 -10.761 -22.220 1.00 16.07 172 ALA A N 1
ATOM 1402 C CA . ALA A 1 175 ? 6.443 -10.631 -23.006 1.00 16.33 172 ALA A CA 1
ATOM 1403 C C . ALA A 1 175 ? 6.190 -11.872 -23.871 1.00 17.60 172 ALA A C 1
ATOM 1404 O O . ALA A 1 175 ? 5.083 -12.401 -23.882 1.00 18.70 172 ALA A O 1
ATOM 1406 N N . LEU A 1 176 ? 7.212 -12.315 -24.597 1.00 18.83 173 LEU A N 1
ATOM 1407 C CA . LEU A 1 176 ? 7.061 -13.415 -25.518 1.00 19.15 173 LEU A CA 1
ATOM 1408 C C . LEU A 1 176 ? 6.822 -14.721 -24.745 1.00 19.34 173 LEU A C 1
ATOM 1409 O O . LEU A 1 176 ? 6.053 -15.577 -25.191 1.00 20.70 173 LEU A O 1
ATOM 1414 N N . TRP A 1 177 ? 7.461 -14.854 -23.577 1.00 19.06 174 TRP A N 1
ATOM 1415 C CA . TRP A 1 177 ? 7.293 -16.032 -22.722 1.00 18.61 174 TRP A CA 1
ATOM 1416 C C . TRP A 1 177 ? 5.881 -16.094 -22.164 1.00 19.95 174 TRP A C 1
ATOM 1417 O O . TRP A 1 177 ? 5.286 -17.171 -22.087 1.00 21.18 174 TRP A O 1
ATOM 1428 N N . LEU A 1 178 ? 5.331 -14.932 -21.810 1.00 19.46 175 LEU A N 1
ATOM 1429 C CA . LEU A 1 178 ? 3.938 -14.847 -21.344 1.00 20.72 175 LEU A CA 1
ATOM 1430 C C . LEU A 1 178 ? 2.924 -14.991 -22.473 1.00 22.67 175 LEU A C 1
ATOM 1431 O O . LEU A 1 178 ? 1.835 -15.547 -22.260 1.00 26.75 175 LEU A O 1
ATOM 1436 N N . ALA A 1 179 ? 3.245 -14.485 -23.653 1.00 28.05 176 ALA A N 1
ATOM 1437 C CA . ALA A 1 179 ? 2.316 -14.573 -24.774 1.00 29.53 176 ALA A CA 1
ATOM 1438 C C . ALA A 1 179 ? 2.059 -16.031 -25.108 1.00 34.08 176 ALA A C 1
ATOM 1439 O O . ALA A 1 179 ? 0.931 -16.419 -25.335 1.00 35.50 176 ALA A O 1
ATOM 1441 N N . ASN A 1 180 ? 3.127 -16.824 -25.140 1.00 36.35 177 ASN A N 1
ATOM 1442 C CA . ASN A 1 180 ? 3.050 -18.224 -25.533 1.00 39.61 177 ASN A CA 1
ATOM 1443 C C . ASN A 1 180 ? 2.261 -18.408 -26.840 1.00 40.58 177 ASN A C 1
ATOM 1444 O O . ASN A 1 180 ? 1.615 -19.430 -27.058 1.00 42.14 177 ASN A O 1
ATOM 1449 N N . GLU A 1 181 ? 2.321 -17.396 -27.698 1.00 39.38 178 GLU A N 1
ATOM 1450 C CA . GLU A 1 181 ? 1.686 -17.428 -29.018 1.00 39.70 178 GLU A CA 1
ATOM 1451 C C . GLU A 1 181 ? 2.428 -16.421 -29.867 1.00 38.02 178 GLU A C 1
ATOM 1452 O O . GLU A 1 181 ? 3.137 -15.571 -29.330 1.00 35.58 178 GLU A O 1
ATOM 1458 N N . ASP A 1 182 ? 2.274 -16.511 -31.184 1.00 37.49 179 ASP A N 1
ATOM 1459 C CA . ASP A 1 182 ? 2.938 -15.582 -32.082 1.00 36.85 179 ASP A CA 1
ATOM 1460 C C . ASP A 1 182 ? 2.368 -14.184 -31.880 1.00 33.77 179 ASP A C 1
ATOM 1461 O O . ASP A 1 182 ? 1.170 -14.017 -31.649 1.00 34.85 179 ASP A O 1
ATOM 1466 N N . VAL A 1 183 ? 3.226 -13.183 -31.979 1.00 32.33 180 VAL A N 1
ATOM 1467 C CA . VAL A 1 183 ? 2.791 -11.804 -31.855 1.00 30.71 180 VAL A CA 1
ATOM 1468 C C . VAL A 1 183 ? 3.397 -10.950 -32.956 1.00 30.25 180 VAL A C 1
ATOM 1469 O O . VAL A 1 183 ? 4.405 -11.318 -33.570 1.00 31.44 180 VAL A O 1
ATOM 1473 N N . GLU A 1 184 ? 2.748 -9.825 -33.226 1.00 28.30 181 GLU A N 1
ATOM 1474 C CA . GLU A 1 184 ? 3.175 -8.871 -34.229 1.00 29.30 181 GLU A CA 1
ATOM 1475 C C . GLU A 1 184 ? 3.222 -7.487 -33.604 1.00 27.60 181 GLU A C 1
ATOM 1476 O O . GLU A 1 184 ? 2.330 -7.143 -32.836 1.00 22.73 181 GLU A O 1
ATOM 1482 N N . ILE A 1 185 ? 4.220 -6.673 -33.955 1.00 27.47 182 ILE A N 1
ATOM 1483 C CA . ILE A 1 185 ? 4.262 -5.281 -33.474 1.00 27.29 182 ILE A CA 1
ATOM 1484 C C . ILE A 1 185 ? 3.124 -4.463 -34.092 1.00 29.84 182 ILE A C 1
ATOM 1485 O O . ILE A 1 185 ? 3.018 -4.376 -35.322 1.00 29.71 182 ILE A O 1
ATOM 1490 N N . SER A 1 186 ? 2.272 -3.883 -33.245 1.00 29.41 183 SER A N 1
ATOM 1491 C CA . SER A 1 186 ? 1.132 -3.077 -33.708 1.00 29.94 183 SER A CA 1
ATOM 1492 C C . SER A 1 186 ? 1.196 -1.619 -33.251 1.00 30.51 183 SER A C 1
ATOM 1493 O O . SER A 1 186 ? 0.275 -0.835 -33.530 1.00 32.39 183 SER A O 1
ATOM 1496 N N . GLY A 1 187 ? 2.285 -1.250 -32.577 1.00 27.54 184 GLY A N 1
ATOM 1497 C CA . GLY A 1 187 ? 2.486 0.110 -32.112 1.00 26.89 184 GLY A CA 1
ATOM 1498 C C . GLY A 1 187 ? 3.891 0.220 -31.558 1.00 25.72 184 GLY A C 1
ATOM 1499 O O . GLY A 1 187 ? 4.428 -0.774 -31.034 1.00 23.12 184 GLY A O 1
ATOM 1500 N N . GLU A 1 188 ? 4.477 1.409 -31.708 1.00 23.43 185 GLU A N 1
ATOM 1501 C CA . GLU A 1 188 ? 5.835 1.716 -31.240 1.00 21.94 185 GLU A CA 1
ATOM 1502 C C . GLU A 1 188 ? 6.008 3.204 -30.904 1.00 21.92 185 GLU A C 1
ATOM 1503 O O . GLU A 1 188 ? 5.555 4.085 -31.661 1.00 23.15 185 GLU A O 1
ATOM 1509 N N . ASP A 1 189 ? 6.651 3.464 -29.768 1.00 20.71 186 ASP A N 1
ATOM 1510 C CA . ASP A 1 189 ? 7.168 4.788 -29.436 1.00 22.06 186 ASP A CA 1
ATOM 1511 C C . ASP A 1 189 ? 8.668 4.574 -29.270 1.00 21.89 186 ASP A C 1
ATOM 1512 O O . ASP A 1 189 ? 9.094 3.643 -28.590 1.00 20.11 186 ASP A O 1
ATOM 1517 N N . LEU A 1 190 ? 9.483 5.424 -29.873 1.00 22.12 187 LEU A N 1
ATOM 1518 C CA . LEU A 1 190 ? 10.907 5.306 -29.642 1.00 23.14 187 LEU A CA 1
ATOM 1519 C C . LEU A 1 190 ? 11.480 6.706 -29.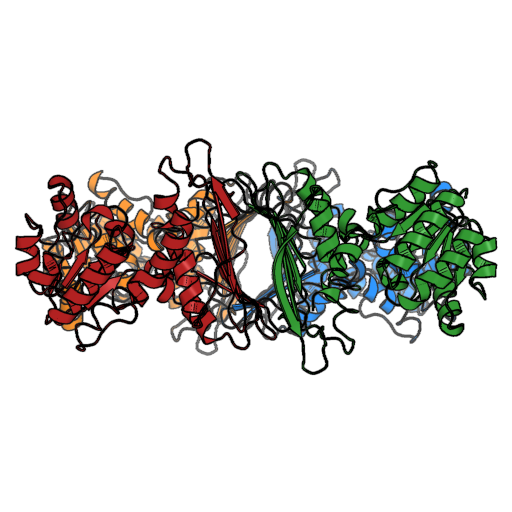607 1.00 23.64 187 LEU A C 1
ATOM 1520 O O . LEU A 1 190 ? 11.580 7.362 -30.637 1.00 26.84 187 LEU A O 1
ATOM 1525 N N . PHE A 1 191 ? 11.835 7.157 -28.406 1.00 21.99 188 PHE A N 1
ATOM 1526 C CA . PHE A 1 191 ? 12.311 8.526 -28.179 1.00 23.46 188 PHE A CA 1
ATOM 1527 C C . PHE A 1 191 ? 13.779 8.507 -27.813 1.00 23.15 188 PHE A C 1
ATOM 1528 O O . PHE A 1 191 ? 14.186 7.837 -26.845 1.00 22.33 188 PHE A O 1
ATOM 1536 N N . LEU A 1 192 ? 14.558 9.271 -28.577 1.00 26.08 189 LEU A N 1
ATOM 1537 C CA . LEU A 1 192 ? 16.003 9.329 -28.446 1.00 27.00 189 LEU A CA 1
ATOM 1538 C C . LEU A 1 192 ? 16.473 10.741 -28.214 1.00 28.90 189 LEU A C 1
ATOM 1539 O O . LEU A 1 192 ? 15.830 11.698 -28.652 1.00 29.64 189 LEU A O 1
ATOM 1544 N N . THR A 1 193 ? 17.608 10.864 -27.533 1.00 30.09 190 THR A N 1
ATOM 1545 C CA . THR A 1 193 ? 18.264 12.159 -27.374 1.00 33.05 190 THR A CA 1
ATOM 1546 C C . THR A 1 193 ? 18.832 12.568 -28.728 1.00 36.01 190 THR A C 1
ATOM 1547 O O . THR A 1 193 ? 18.868 11.764 -29.677 1.00 36.24 190 THR A O 1
ATOM 1551 N N . ASP A 1 194 ? 19.271 13.814 -28.821 1.00 39.48 191 ASP A N 1
ATOM 1552 C CA . ASP A 1 194 ? 19.899 14.301 -30.043 1.00 42.89 191 ASP A CA 1
ATOM 1553 C C . ASP A 1 194 ? 21.089 13.420 -30.412 1.00 43.32 191 ASP A C 1
ATOM 1554 O O . ASP A 1 194 ? 21.354 13.198 -31.590 1.00 45.29 191 ASP A O 1
ATOM 1559 N N . ASN A 1 195 ? 21.798 12.921 -29.401 1.00 42.94 192 ASN A N 1
ATOM 1560 C CA . ASN A 1 195 ? 22.959 12.050 -29.613 1.00 43.70 192 ASN A CA 1
ATOM 1561 C C . ASN A 1 195 ? 22.612 10.564 -29.719 1.00 40.80 192 ASN A C 1
ATOM 1562 O O . ASN A 1 195 ? 23.487 9.721 -29.549 1.00 40.81 192 ASN A O 1
ATOM 1567 N N . LYS A 1 196 ? 21.344 10.254 -30.001 1.00 38.50 193 LYS A N 1
ATOM 1568 C CA . LYS A 1 196 ? 20.877 8.872 -30.207 1.00 36.77 193 LYS A CA 1
ATOM 1569 C C . LYS A 1 196 ? 20.916 7.938 -28.995 1.00 33.69 193 LYS A C 1
ATOM 1570 O O . LYS A 1 196 ? 20.989 6.707 -29.157 1.00 32.38 193 LYS A O 1
ATOM 1576 N N . ASN A 1 197 ? 20.834 8.505 -27.793 1.00 30.59 194 ASN A N 1
ATOM 1577 C CA . ASN A 1 197 ? 20.728 7.703 -26.576 1.00 29.72 194 ASN A CA 1
ATOM 1578 C C . ASN A 1 197 ? 19.234 7.414 -26.323 1.00 26.18 194 ASN A C 1
ATOM 1579 O O . ASN A 1 197 ? 18.385 8.257 -26.626 1.00 25.60 194 ASN A O 1
ATOM 1584 N N . LEU A 1 198 ? 18.924 6.252 -25.751 1.00 25.25 195 LEU A N 1
ATOM 1585 C CA . LEU A 1 198 ? 17.543 5.880 -25.456 1.00 23.90 195 LEU A CA 1
ATOM 1586 C C . LEU A 1 198 ? 16.964 6.660 -24.286 1.00 23.84 195 LEU A C 1
ATOM 1587 O O . LEU A 1 198 ? 17.536 6.671 -23.187 1.00 23.52 195 LEU A O 1
ATOM 1592 N N . ILE A 1 199 ? 15.824 7.297 -24.521 1.00 23.96 196 ILE A N 1
ATOM 1593 C CA . ILE A 1 199 ? 15.045 7.937 -23.445 1.00 23.61 196 ILE A CA 1
ATOM 1594 C C . ILE A 1 199 ? 13.862 7.042 -23.057 1.00 21.21 196 ILE A C 1
ATOM 1595 O O . ILE A 1 199 ? 13.686 6.666 -21.894 1.00 20.64 196 ILE A O 1
ATOM 1600 N N . PHE A 1 200 ? 13.038 6.719 -24.042 1.00 19.71 197 PHE A N 1
ATOM 1601 C CA . PHE A 1 200 ? 11.830 5.927 -23.800 1.00 17.97 197 PHE A CA 1
ATOM 1602 C C . PHE A 1 200 ? 11.536 5.045 -24.987 1.00 17.22 197 PHE A C 1
ATOM 1603 O O . PHE A 1 200 ? 11.734 5.450 -26.125 1.00 18.11 197 PHE A O 1
ATOM 1611 N N . VAL A 1 201 ? 11.056 3.830 -24.718 1.00 17.18 198 VAL A N 1
ATOM 1612 C CA . VAL A 1 201 ? 10.633 2.923 -25.767 1.00 17.45 198 VAL A CA 1
ATOM 1613 C C . VAL A 1 201 ? 9.398 2.194 -25.298 1.00 17.21 198 VAL A C 1
ATOM 1614 O O . VAL A 1 201 ? 9.278 1.849 -24.126 1.00 17.37 198 VAL A O 1
ATOM 1618 N N A SER A 1 202 ? 8.491 1.958 -26.228 0.50 18.33 199 SER A N 1
ATOM 1619 N N B SER A 1 202 ? 8.458 1.995 -26.213 0.50 17.82 199 SER A N 1
ATOM 1620 C CA A SER A 1 202 ? 7.285 1.209 -25.946 0.50 17.68 199 SER A CA 1
ATOM 1621 C CA B SER A 1 202 ? 7.251 1.225 -25.923 0.50 16.71 199 SER A CA 1
ATOM 1622 C C A SER A 1 202 ? 6.800 0.512 -27.194 0.50 18.46 199 SER A C 1
ATOM 1623 C C B SER A 1 202 ? 6.753 0.542 -27.179 0.50 18.04 199 SER A C 1
ATOM 1624 O O A SER A 1 202 ? 7.009 0.997 -28.309 0.50 19.45 199 SER A O 1
ATOM 1625 O O B SER A 1 202 ? 6.893 1.077 -28.283 0.50 18.93 199 SER A O 1
ATOM 1630 N N . HIS A 1 203 ? 6.166 -0.640 -26.992 1.00 17.10 200 HIS A N 1
ATOM 1631 C CA . HIS A 1 203 ? 5.572 -1.414 -28.074 1.00 17.99 200 HIS A CA 1
ATOM 1632 C C . HIS A 1 203 ? 4.263 -2.009 -27.661 1.00 17.76 200 HIS A C 1
ATOM 1633 O O . HIS A 1 203 ? 4.003 -2.222 -26.480 1.00 16.37 200 HIS A O 1
ATOM 1640 N N . LYS A 1 204 ? 3.424 -2.233 -28.653 1.00 18.27 201 LYS A N 1
ATOM 1641 C CA . LYS A 1 204 ? 2.256 -3.049 -28.469 1.00 18.73 201 LYS A CA 1
ATOM 1642 C C . LYS A 1 204 ? 2.499 -4.301 -29.308 1.00 19.93 201 LYS A C 1
ATOM 1643 O O . LYS A 1 204 ? 2.713 -4.213 -30.553 1.00 19.46 201 LYS A O 1
ATOM 1649 N N . LEU A 1 205 ? 2.443 -5.463 -28.650 1.00 19.47 202 LEU A N 1
ATOM 1650 C CA . LEU A 1 205 ? 2.636 -6.756 -29.272 1.00 20.68 202 LEU A CA 1
ATOM 1651 C C . LEU A 1 205 ? 1.285 -7.464 -29.332 1.00 21.66 202 LEU A C 1
ATOM 1652 O O . LEU A 1 205 ? 0.719 -7.859 -28.303 1.00 22.09 202 LEU A O 1
ATOM 1657 N N . LYS A 1 206 ? 0.770 -7.615 -30.546 1.00 23.52 203 LYS A N 1
ATOM 1658 C CA . LYS A 1 206 ? -0.555 -8.178 -30.751 1.00 24.51 203 LYS A CA 1
ATOM 1659 C C . LYS A 1 206 ? -0.578 -9.677 -31.035 1.00 27.40 203 LYS A C 1
ATOM 1660 O O . LYS A 1 206 ? 0.040 -10.139 -31.995 1.00 27.91 203 LYS A O 1
ATOM 1666 N N . GLY A 1 207 ? -1.345 -10.418 -30.236 1.00 28.26 204 GLY A N 1
ATOM 1667 C CA . GLY A 1 207 ? -1.574 -11.868 -30.460 1.00 30.29 204 GLY A CA 1
ATOM 1668 C C . GLY A 1 207 ? -3.020 -12.093 -30.834 1.00 31.38 204 GLY A C 1
ATOM 1669 O O . GLY A 1 207 ? -3.814 -11.163 -30.804 1.00 31.46 204 GLY A O 1
ATOM 1670 N N . LYS A 1 208 ? -3.379 -13.329 -31.179 1.00 34.36 205 LYS A N 1
ATOM 1671 C CA . LYS A 1 208 ? -4.769 -13.651 -31.515 1.00 36.58 205 LYS A CA 1
ATOM 1672 C C . LYS A 1 208 ? -5.732 -13.358 -30.378 1.00 36.11 205 LYS A C 1
ATOM 1673 O O . LYS A 1 208 ? -6.838 -12.868 -30.601 1.00 37.89 205 LYS A O 1
ATOM 1679 N N . ASN A 1 209 ? -5.296 -13.666 -29.159 1.00 34.48 206 ASN A N 1
ATOM 1680 C CA . ASN A 1 209 ? -6.163 -13.623 -27.975 1.00 34.18 206 ASN A CA 1
ATOM 1681 C C . ASN A 1 209 ? -6.029 -12.368 -27.119 1.00 30.27 206 ASN A C 1
ATOM 1682 O O . ASN A 1 209 ? -6.967 -11.991 -26.403 1.00 29.46 206 ASN A O 1
ATOM 1687 N N . PHE A 1 210 ? -4.862 -11.742 -27.156 1.00 27.67 207 PHE A N 1
ATOM 1688 C CA . PHE A 1 210 ? -4.625 -10.531 -26.379 1.00 24.15 207 PHE A CA 1
ATOM 1689 C C . PHE A 1 210 ? -3.340 -9.853 -26.842 1.00 22.24 207 PHE A C 1
ATOM 1690 O O . PHE A 1 210 ? -2.555 -10.433 -27.605 1.00 23.04 207 PHE A O 1
ATOM 1698 N N . SER A 1 211 ? -3.121 -8.637 -26.361 1.00 20.18 208 SER A N 1
ATOM 1699 C CA . SER A 1 211 ? -1.923 -7.886 -26.680 1.00 19.05 208 SER A CA 1
ATOM 1700 C C . SER A 1 211 ? -1.083 -7.654 -25.434 1.00 18.37 208 SER A C 1
ATOM 1701 O O . SER A 1 211 ? -1.590 -7.692 -24.309 1.00 17.93 208 SER A O 1
ATOM 1704 N N A ILE A 1 212 ? 0.208 -7.425 -25.653 0.50 17.93 209 ILE A N 1
ATOM 1705 N N B ILE A 1 212 ? 0.197 -7.369 -25.643 0.50 17.69 209 ILE A N 1
ATOM 1706 C CA A ILE A 1 212 ? 1.115 -7.091 -24.579 0.50 16.90 209 ILE A CA 1
ATOM 1707 C CA B ILE A 1 212 ? 1.106 -7.113 -24.544 0.50 16.68 209 ILE A CA 1
ATOM 1708 C C A ILE A 1 212 ? 1.620 -5.687 -24.834 0.50 16.94 209 ILE A C 1
ATOM 1709 C C B ILE A 1 212 ? 1.767 -5.756 -24.762 0.50 16.88 209 ILE A C 1
ATOM 1710 O O A ILE A 1 212 ? 2.008 -5.353 -25.957 0.50 17.03 209 ILE A O 1
ATOM 1711 O O B ILE A 1 212 ? 2.442 -5.535 -25.772 0.50 16.74 209 ILE A O 1
ATOM 1720 N N . ASN A 1 213 ? 1.575 -4.862 -23.802 1.00 15.57 210 ASN A N 1
ATOM 1721 C CA . ASN A 1 213 ? 2.094 -3.513 -23.875 1.00 16.54 210 ASN A CA 1
ATOM 1722 C C . ASN A 1 213 ? 3.347 -3.433 -23.060 1.00 16.66 210 ASN A C 1
ATOM 1723 O O . ASN A 1 213 ? 3.303 -3.588 -21.842 1.00 18.05 210 ASN A O 1
ATOM 1728 N N . THR A 1 214 ? 4.460 -3.159 -23.748 1.00 16.51 211 THR A N 1
ATOM 1729 C CA . THR A 1 214 ? 5.787 -3.115 -23.147 1.00 16.79 211 THR A CA 1
ATOM 1730 C C . THR A 1 214 ? 6.283 -1.707 -23.106 1.00 17.08 211 THR A C 1
ATOM 1731 O O . THR A 1 214 ? 6.049 -0.953 -24.033 1.00 18.48 211 THR A O 1
ATOM 1735 N N A SER A 1 215 ? 6.965 -1.336 -22.019 0.50 16.70 212 SER A N 1
ATOM 1736 N N B SER A 1 215 ? 7.005 -1.352 -22.059 0.50 15.65 212 SER A N 1
ATOM 1737 C CA A SER A 1 215 ? 7.417 0.056 -21.821 0.50 17.34 212 SER A CA 1
ATOM 1738 C CA B SER A 1 215 ? 7.586 -0.026 -22.018 0.50 15.35 212 SER A CA 1
ATOM 1739 C C A SER A 1 215 ? 8.679 0.194 -20.953 0.50 16.95 212 SER A C 1
ATOM 1740 C C B SER A 1 215 ? 8.815 0.036 -21.141 0.50 15.94 212 SER A C 1
ATOM 1741 O O A SER A 1 215 ? 8.805 -0.444 -19.921 0.50 15.56 212 SER A O 1
ATOM 1742 O O B SER A 1 215 ? 9.079 -0.836 -20.330 0.50 15.16 212 SER A O 1
ATOM 1747 N N . MET A 1 216 ? 9.575 1.093 -21.356 1.00 15.97 213 MET A N 1
ATOM 1748 C CA . MET A 1 216 ? 10.811 1.336 -20.634 1.00 16.61 213 MET A CA 1
ATOM 1749 C C . MET A 1 216 ? 11.205 2.827 -20.726 1.00 17.50 213 MET A C 1
ATOM 1750 O O . MET A 1 216 ? 11.524 3.342 -21.800 1.00 17.17 213 MET A O 1
ATOM 1755 N N . HIS A 1 217 ? 11.190 3.504 -19.579 1.00 16.66 214 HIS A N 1
ATOM 1756 C CA . HIS A 1 217 ? 11.603 4.904 -19.479 1.00 16.64 214 HIS A CA 1
ATOM 1757 C C . HIS A 1 217 ? 12.890 4.931 -18.670 1.00 18.19 214 HIS A C 1
ATOM 1758 O O . HIS A 1 217 ? 12.927 4.515 -17.507 1.00 19.39 214 HIS A O 1
ATOM 1765 N N . ARG A 1 218 ? 13.943 5.406 -19.313 1.00 19.51 215 ARG A N 1
ATOM 1766 C CA . ARG A 1 218 ? 15.280 5.453 -18.740 1.00 20.64 215 ARG A CA 1
ATOM 1767 C C . ARG A 1 218 ? 15.530 6.660 -17.853 1.00 20.69 215 ARG A C 1
ATOM 1768 O O . ARG A 1 218 ? 16.563 6.707 -17.167 1.00 23.16 215 ARG A O 1
ATOM 1776 N N . ASP A 1 219 ? 14.614 7.629 -17.866 1.00 19.26 216 ASP A N 1
ATOM 1777 C CA . ASP A 1 219 ? 14.767 8.859 -17.092 1.00 21.47 216 ASP A CA 1
ATOM 1778 C C . ASP A 1 219 ? 13.494 9.104 -16.287 1.00 19.51 216 ASP A C 1
ATOM 1779 O O . ASP A 1 219 ? 12.902 10.189 -16.331 1.00 18.52 216 ASP A O 1
ATOM 1784 N N . SER A 1 220 ? 13.092 8.074 -15.542 1.00 17.78 217 SER A N 1
ATOM 1785 C CA . SER A 1 220 ? 11.869 8.080 -14.725 1.00 16.73 217 SER A CA 1
ATOM 1786 C C . SER A 1 220 ? 12.129 8.584 -13.290 1.00 16.44 217 SER A C 1
ATOM 1787 O O . SER A 1 220 ? 13.183 9.227 -12.991 1.00 18.98 217 SER A O 1
ATOM 1790 N N . GLY A 1 221 ? 11.161 8.372 -12.404 1.00 15.84 218 GLY A N 1
ATOM 1791 C CA . GLY A 1 221 ? 11.255 8.870 -11.032 1.00 17.20 218 GLY A CA 1
ATOM 1792 C C . GLY A 1 221 ? 11.669 7.841 -10.024 1.00 17.75 218 GLY A C 1
ATOM 1793 O O . GLY A 1 221 ? 11.827 8.151 -8.845 1.00 17.86 218 GLY A O 1
ATOM 1794 N N . THR A 1 222 ? 11.837 6.608 -10.490 1.00 17.68 219 THR A N 1
ATOM 1795 C CA . THR A 1 222 ? 12.239 5.515 -9.640 1.00 19.87 219 THR A CA 1
ATOM 1796 C C . THR A 1 222 ? 12.650 4.339 -10.501 1.00 19.72 219 THR A C 1
ATOM 1797 O O . THR A 1 222 ? 12.383 4.299 -11.719 1.00 19.86 219 THR A O 1
ATOM 1801 N N . LYS A 1 223 ? 13.320 3.383 -9.875 1.00 19.27 220 LYS A N 1
ATOM 1802 C CA . LYS A 1 223 ? 13.608 2.122 -10.521 1.00 19.89 220 LYS A CA 1
ATOM 1803 C C . LYS A 1 223 ? 12.452 1.196 -10.170 1.00 19.75 220 LYS A C 1
ATOM 1804 O O . LYS A 1 223 ? 12.244 0.876 -8.994 1.00 20.78 220 LYS A O 1
ATOM 1810 N N A LEU A 1 224 ? 11.694 0.820 -11.197 0.50 17.76 221 LEU A N 1
ATOM 1811 N N B LEU A 1 224 ? 11.710 0.751 -11.169 0.50 18.22 221 LEU A N 1
ATOM 1812 C CA A LEU A 1 224 ? 10.492 -0.012 -11.076 0.50 18.63 221 LEU A CA 1
ATOM 1813 C CA B LEU A 1 224 ? 10.574 -0.141 -10.925 0.50 19.10 221 LEU A CA 1
ATOM 1814 C C A LEU A 1 224 ? 10.513 -1.110 -12.139 0.50 16.68 221 LEU A C 1
ATOM 1815 C C B LEU A 1 224 ? 10.265 -1.012 -12.118 0.50 17.69 221 LEU A C 1
ATOM 1816 O O A LEU A 1 224 ? 11.078 -0.934 -13.208 0.50 16.76 221 LEU A O 1
ATOM 1817 O O B LEU A 1 224 ? 10.245 -0.547 -13.269 0.50 18.53 221 LEU A O 1
ATOM 1826 N N . GLU A 1 225 ? 9.961 -2.269 -11.818 1.00 17.30 222 GLU A N 1
ATOM 1827 C CA . GLU A 1 225 ? 9.622 -3.244 -12.839 1.00 16.67 222 GLU A CA 1
ATOM 1828 C C . GLU A 1 225 ? 8.253 -3.731 -12.444 1.00 16.90 222 GLU A C 1
ATOM 1829 O O . GLU A 1 225 ? 7.966 -3.889 -11.268 1.00 17.35 222 GLU A O 1
ATOM 1835 N N . GLN A 1 226 ? 7.381 -3.935 -13.431 1.00 15.43 223 GLN A N 1
ATOM 1836 C CA . GLN A 1 226 ? 6.076 -4.480 -13.143 1.00 16.81 223 GLN A CA 1
ATOM 1837 C C . GLN A 1 226 ? 5.540 -5.281 -14.307 1.00 16.35 223 GLN A C 1
ATOM 1838 O O . GLN A 1 226 ? 5.682 -4.866 -15.448 1.00 16.86 223 GLN A O 1
ATOM 1844 N N . VAL A 1 227 ? 4.982 -6.452 -13.999 1.00 15.83 224 VAL A N 1
ATOM 1845 C CA . VAL A 1 227 ? 4.168 -7.219 -14.944 1.00 15.25 224 VAL A CA 1
ATOM 1846 C C . VAL A 1 227 ? 2.729 -7.220 -14.388 1.00 15.51 224 VAL A C 1
ATOM 1847 O O . VAL A 1 227 ? 2.517 -7.473 -13.201 1.00 16.19 224 VAL A O 1
ATOM 1851 N N . GLU A 1 228 ? 1.768 -6.892 -15.237 1.00 14.59 225 GLU A N 1
ATOM 1852 C CA . GLU A 1 228 ? 0.355 -6.853 -14.867 1.00 15.29 225 GLU A CA 1
ATOM 1853 C C . GLU A 1 228 ? -0.391 -7.658 -15.895 1.00 14.98 225 GLU A C 1
ATOM 1854 O O . GLU A 1 228 ? -0.278 -7.384 -17.116 1.00 16.14 225 GLU A O 1
ATOM 1860 N N . ILE A 1 229 ? -1.144 -8.642 -15.423 1.00 13.56 226 ILE A N 1
ATOM 1861 C CA . ILE A 1 229 ? -1.959 -9.464 -16.288 1.00 14.50 226 ILE A CA 1
ATOM 1862 C C . ILE A 1 229 ? -3.433 -9.235 -15.977 1.00 14.06 226 ILE A C 1
ATOM 1863 O O . ILE A 1 229 ? -3.862 -9.437 -14.832 1.00 15.78 226 ILE A O 1
ATOM 1868 N N A LEU A 1 230 ? -4.187 -8.794 -16.981 0.60 13.74 227 LEU A N 1
ATOM 1869 N N B LEU A 1 230 ? -4.180 -8.795 -16.984 0.40 13.82 227 LEU A N 1
ATOM 1870 C CA A LEU A 1 230 ? -5.645 -8.617 -16.872 0.60 15.31 227 LEU A CA 1
ATOM 1871 C CA B LEU A 1 230 ? -5.625 -8.640 -16.881 0.40 14.73 227 LEU A CA 1
ATOM 1872 C C A LEU A 1 230 ? -6.324 -9.861 -17.458 0.60 15.15 227 LEU A C 1
ATOM 1873 C C B LEU A 1 230 ? -6.221 -9.937 -17.411 0.40 14.77 227 LEU A C 1
ATOM 1874 O O A LEU A 1 230 ? -6.158 -10.173 -18.643 0.60 14.53 227 LEU A O 1
ATOM 1875 O O B LEU A 1 230 ? -5.850 -10.393 -18.488 0.40 13.93 227 LEU A O 1
ATOM 1884 N N . SER A 1 231 ? -7.098 -10.557 -16.636 1.00 15.42 228 SER A N 1
ATOM 1885 C CA . SER A 1 231 ? -7.782 -11.773 -17.089 1.00 16.08 228 SER A CA 1
ATOM 1886 C C . SER A 1 231 ? -9.216 -11.798 -16.582 1.00 17.16 228 SER A C 1
ATOM 1887 O O . SER A 1 231 ? -9.620 -10.948 -15.804 1.00 15.48 228 SER A O 1
ATOM 1890 N N . LYS A 1 232 ? -9.994 -12.765 -17.042 1.00 18.04 229 LYS A N 1
ATOM 1891 C CA . LYS A 1 232 ? -11.381 -12.836 -16.630 1.00 18.39 229 LYS A CA 1
ATOM 1892 C C . LYS A 1 232 ? -11.489 -12.854 -15.106 1.00 17.79 229 LYS A C 1
ATOM 1893 O O . LYS A 1 232 ? -10.986 -13.771 -14.445 1.00 19.90 229 LYS A O 1
ATOM 1899 N N . GLY A 1 233 ? -12.119 -11.828 -14.560 1.00 18.05 230 GLY A N 1
ATOM 1900 C CA . GLY A 1 233 ? -12.356 -11.715 -13.123 1.00 17.52 230 GLY A CA 1
ATOM 1901 C C . GLY A 1 233 ? -11.158 -11.428 -12.255 1.00 16.99 230 GLY A C 1
ATOM 1902 O O . GLY A 1 233 ? -11.244 -11.512 -11.043 1.00 17.94 230 GLY A O 1
ATOM 1903 N N . LYS A 1 234 ? -10.043 -11.015 -12.839 1.00 17.19 231 LYS A N 1
ATOM 1904 C CA . LYS A 1 234 ? -8.825 -10.920 -12.069 1.00 17.15 231 LYS A CA 1
ATOM 1905 C C . LYS A 1 234 ? -7.801 -9.954 -12.642 1.00 16.92 231 LYS A C 1
ATOM 1906 O O . LYS A 1 234 ? -7.681 -9.803 -13.862 1.00 16.39 231 LYS A O 1
ATOM 1912 N N . ILE A 1 235 ? -7.079 -9.279 -11.756 1.00 15.37 232 ILE A N 1
ATOM 1913 C CA . ILE A 1 235 ? -5.864 -8.559 -12.149 1.00 15.04 232 ILE A CA 1
ATOM 1914 C C . ILE A 1 235 ? -4.759 -9.172 -11.294 1.00 16.02 232 ILE A C 1
ATOM 1915 O O . ILE A 1 235 ? -4.945 -9.376 -10.086 1.00 16.40 232 ILE A O 1
ATOM 1920 N N . GLN A 1 236 ? -3.641 -9.521 -11.919 1.00 14.55 233 GLN A N 1
ATOM 1921 C CA . GLN A 1 236 ? -2.468 -9.972 -11.173 1.00 14.73 233 GLN A CA 1
ATOM 1922 C C . GLN A 1 236 ? -1.314 -9.021 -11.489 1.00 15.08 233 GLN A C 1
ATOM 1923 O O . GLN A 1 236 ? -1.113 -8.647 -12.640 1.00 16.26 233 GLN A O 1
ATOM 1929 N N . ARG A 1 237 ? -0.533 -8.658 -10.485 1.00 14.65 234 ARG A N 1
ATOM 1930 C CA . ARG A 1 237 ? 0.645 -7.844 -10.730 1.00 16.80 234 ARG A CA 1
ATOM 1931 C C . ARG A 1 237 ? 1.803 -8.357 -9.908 1.00 16.96 234 ARG A C 1
ATOM 1932 O O . ARG A 1 237 ? 1.623 -8.790 -8.755 1.00 19.77 234 ARG A O 1
ATOM 1940 N N . VAL A 1 238 ? 2.993 -8.273 -10.478 1.00 14.79 235 VAL A N 1
ATOM 1941 C CA . VAL A 1 238 ? 4.200 -8.549 -9.710 1.00 13.76 235 VAL A CA 1
ATOM 1942 C C . VAL A 1 238 ? 5.066 -7.304 -9.846 1.00 13.47 235 VAL A C 1
ATOM 1943 O O . VAL A 1 238 ? 5.353 -6.873 -10.958 1.00 15.80 235 VAL A O 1
ATOM 1947 N N . LYS A 1 239 ? 5.444 -6.718 -8.713 1.00 14.37 236 LYS A N 1
ATOM 1948 C CA . LYS A 1 239 ? 6.226 -5.509 -8.679 1.00 14.96 236 LYS A CA 1
ATOM 1949 C C . LYS A 1 239 ? 7.629 -5.803 -8.186 1.00 17.65 236 LYS A C 1
ATOM 1950 O O . LYS A 1 239 ? 7.812 -6.460 -7.154 1.00 16.35 236 LYS A O 1
ATOM 1956 N N . ASN A 1 240 ? 8.604 -5.301 -8.926 1.00 17.14 237 ASN A N 1
ATOM 1957 C CA . ASN A 1 240 ? 10.035 -5.459 -8.597 1.00 17.73 237 ASN A CA 1
ATOM 1958 C C . ASN A 1 240 ? 10.438 -6.911 -8.321 1.00 16.90 237 ASN A C 1
ATOM 1959 O O . ASN A 1 240 ? 11.318 -7.193 -7.475 1.00 17.14 237 ASN A O 1
ATOM 1964 N N . LEU A 1 241 ? 9.777 -7.818 -9.035 1.00 16.98 238 LEU A N 1
ATOM 1965 C CA . LEU A 1 241 ? 9.992 -9.268 -8.956 1.00 17.63 238 LEU A CA 1
ATOM 1966 C C . LEU A 1 241 ? 9.703 -9.895 -7.607 1.00 19.05 238 LEU A C 1
ATOM 1967 O O . LEU A 1 241 ? 9.925 -11.114 -7.438 1.00 20.46 238 LEU A O 1
ATOM 1972 N N . ASN A 1 242 ? 9.185 -9.129 -6.640 1.00 17.00 239 ASN A N 1
ATOM 1973 C CA . ASN A 1 242 ? 9.115 -9.661 -5.294 1.00 17.87 239 ASN A CA 1
ATOM 1974 C C . ASN A 1 242 ? 7.897 -9.350 -4.440 1.00 16.87 239 ASN A C 1
ATOM 1975 O O . ASN A 1 242 ? 7.845 -9.721 -3.258 1.00 18.01 239 ASN A O 1
ATOM 1980 N N . VAL A 1 243 ? 6.914 -8.674 -5.037 1.00 16.14 240 VAL A N 1
ATOM 1981 C CA . VAL A 1 243 ? 5.627 -8.459 -4.395 1.00 17.29 240 VAL A CA 1
ATOM 1982 C C . VAL A 1 243 ? 4.540 -8.857 -5.387 1.00 17.20 240 VAL A C 1
ATOM 1983 O O . VAL A 1 243 ? 4.607 -8.466 -6.540 1.00 18.13 240 VAL A O 1
ATOM 1987 N N . LEU A 1 244 ? 3.607 -9.694 -4.946 1.00 16.34 241 LEU A N 1
ATOM 1988 C CA . LEU A 1 244 ? 2.539 -10.181 -5.809 1.00 17.08 241 LEU A CA 1
ATOM 1989 C C . LEU A 1 244 ? 1.185 -9.633 -5.330 1.00 18.01 241 LEU A C 1
ATOM 1990 O O . LEU A 1 244 ? 0.831 -9.769 -4.149 1.00 19.35 241 LEU A O 1
ATOM 1995 N N . GLU A 1 245 ? 0.463 -8.978 -6.239 1.00 16.87 242 GLU A N 1
ATOM 1996 C CA . GLU A 1 245 ? -0.855 -8.423 -5.939 1.00 17.99 242 GLU A CA 1
ATOM 1997 C C . GLU A 1 245 ? -1.904 -9.102 -6.788 1.00 16.94 242 GLU A C 1
ATOM 1998 O O . GLU A 1 245 ? -1.678 -9.340 -7.977 1.00 16.61 242 GLU A O 1
ATOM 2004 N N . ILE A 1 246 ? -3.057 -9.385 -6.193 1.00 16.21 243 ILE A N 1
ATOM 2005 C CA . ILE A 1 246 ? -4.170 -9.954 -6.912 1.00 16.86 243 ILE A CA 1
ATOM 2006 C C . ILE A 1 246 ? -5.423 -9.164 -6.583 1.00 17.79 243 ILE A C 1
ATOM 2007 O O . ILE A 1 246 ? -5.753 -8.984 -5.411 1.00 17.10 243 ILE A O 1
ATOM 2012 N N . GLU A 1 247 ? -6.100 -8.684 -7.621 1.00 16.18 244 GLU A N 1
ATOM 2013 C CA . GLU A 1 247 ? -7.382 -8.004 -7.453 1.00 17.35 244 GLU A CA 1
ATOM 2014 C C . GLU A 1 247 ? -8.436 -8.961 -7.956 1.00 16.45 244 GLU A C 1
ATOM 2015 O O . GLU A 1 247 ? -8.440 -9.353 -9.124 1.00 16.02 244 GLU A O 1
ATOM 2021 N N . GLU A 1 248 ? -9.332 -9.335 -7.066 1.00 17.38 245 GLU A N 1
ATOM 2022 C CA . GLU A 1 248 ? -10.356 -10.315 -7.373 1.00 19.07 245 GLU A CA 1
ATOM 2023 C C . GLU A 1 248 ? -11.486 -10.126 -6.391 1.00 17.57 245 GLU A C 1
ATOM 2024 O O . GLU A 1 248 ? -11.247 -9.864 -5.228 1.00 17.34 245 GLU A O 1
ATOM 2030 N N . GLY A 1 249 ? -12.716 -10.234 -6.862 1.00 18.95 246 GLY A N 1
ATOM 2031 C CA . GLY A 1 249 ? -13.893 -10.058 -5.993 1.00 20.35 246 GLY A CA 1
ATOM 2032 C C . GLY A 1 249 ? -14.009 -8.730 -5.265 1.00 20.98 246 GLY A C 1
ATOM 2033 O O . GLY A 1 249 ? -14.604 -8.657 -4.175 1.00 22.56 246 GLY A O 1
ATOM 2034 N N . GLY A 1 250 ? -13.444 -7.683 -5.855 1.00 19.12 247 GLY A N 1
ATOM 2035 C CA . GLY A 1 250 ? -13.475 -6.341 -5.277 1.00 20.83 247 GLY A CA 1
ATOM 2036 C C . GLY A 1 250 ? -12.465 -6.085 -4.175 1.00 21.33 247 GLY A C 1
ATOM 2037 O O . GLY A 1 250 ? -12.549 -5.051 -3.490 1.00 22.89 247 GLY A O 1
ATOM 2038 N N . ASN A 1 251 ? -11.519 -7.009 -3.982 1.00 19.59 248 ASN A N 1
ATOM 2039 C CA . ASN A 1 251 ? -10.461 -6.869 -2.961 1.00 20.43 248 ASN A CA 1
ATOM 2040 C C . ASN A 1 251 ? -9.080 -6.976 -3.580 1.00 19.85 248 ASN A C 1
ATOM 2041 O O . ASN A 1 251 ? -8.906 -7.668 -4.571 1.00 19.84 248 ASN A O 1
ATOM 2046 N N . LEU A 1 252 ? -8.101 -6.311 -2.973 1.00 18.41 249 LEU A N 1
ATOM 2047 C CA . LEU A 1 252 ? -6.695 -6.375 -3.401 1.00 18.18 249 LEU A CA 1
ATOM 2048 C C . LEU A 1 252 ? -5.944 -7.194 -2.372 1.00 18.30 249 LEU A C 1
ATOM 2049 O O . LEU A 1 252 ? -5.921 -6.839 -1.179 1.00 18.52 249 LEU A O 1
ATOM 2054 N N . THR A 1 253 ? -5.373 -8.315 -2.804 1.00 16.31 250 THR A N 1
ATOM 2055 C CA . THR A 1 253 ? -4.615 -9.177 -1.907 1.00 18.38 250 THR A CA 1
ATOM 2056 C C . THR A 1 253 ? -3.151 -9.032 -2.224 1.00 17.55 250 THR A C 1
ATOM 2057 O O . THR A 1 253 ? -2.753 -9.175 -3.372 1.00 17.75 250 THR A O 1
ATOM 2061 N N . LEU A 1 254 ? -2.353 -8.740 -1.206 1.00 17.57 251 LEU A N 1
ATOM 2062 C CA . LEU A 1 254 ? -0.936 -8.514 -1.377 1.00 18.67 251 LEU A CA 1
ATOM 2063 C C . LEU A 1 254 ? -0.134 -9.583 -0.652 1.00 19.01 251 LEU A C 1
ATOM 2064 O O . LEU A 1 254 ? -0.351 -9.841 0.530 1.00 19.41 251 LEU A O 1
ATOM 2069 N N A LYS A 1 255 ? 0.818 -10.168 -1.365 0.50 18.17 252 LYS A N 1
ATOM 2070 N N B LYS A 1 255 ? 0.790 -10.197 -1.374 0.50 19.39 252 LYS A N 1
ATOM 2071 C CA A LYS A 1 255 ? 1.712 -11.176 -0.794 0.50 18.74 252 LYS A CA 1
ATOM 2072 C CA B LYS A 1 255 ? 1.640 -11.257 -0.830 0.50 20.79 252 LYS A CA 1
ATOM 2073 C C A LYS A 1 255 ? 3.151 -10.713 -0.958 0.50 17.57 252 LYS A C 1
ATOM 2074 C C B LYS A 1 255 ? 3.091 -10.912 -1.114 0.50 20.21 252 LYS A C 1
ATOM 2075 O O A LYS A 1 255 ? 3.572 -10.283 -2.026 0.50 16.14 252 LYS A O 1
ATOM 2076 O O B LYS A 1 255 ? 3.518 -10.804 -2.268 0.50 20.48 252 LYS A O 1
ATOM 2087 N N A GLN A 1 256 ? 3.895 -10.751 0.134 0.50 17.59 253 GLN A N 1
ATOM 2088 N N B GLN A 1 256 ? 3.851 -10.697 -0.053 0.50 20.71 253 GLN A N 1
ATOM 2089 C CA A GLN A 1 256 ? 5.296 -10.430 0.085 0.50 17.14 253 GLN A CA 1
ATOM 2090 C CA B GLN A 1 256 ? 5.246 -10.389 -0.214 0.50 20.45 253 GLN A CA 1
ATOM 2091 C C A GLN A 1 256 ? 6.087 -11.702 -0.165 0.50 17.03 253 GLN A C 1
ATOM 2092 C C B GLN A 1 256 ? 6.075 -11.664 -0.186 0.50 19.11 253 GLN A C 1
ATOM 2093 O O A GLN A 1 256 ? 5.581 -12.808 0.049 0.50 18.07 253 GLN A O 1
ATOM 2094 O O B GLN A 1 256 ? 5.593 -12.729 0.221 0.50 19.95 253 GLN A O 1
ATOM 2105 N N . SER A 1 257 ? 7.313 -11.550 -0.645 1.00 18.26 254 SER A N 1
ATOM 2106 C CA . SER A 1 257 ? 8.254 -12.658 -0.651 1.00 18.02 254 SER A CA 1
ATOM 2107 C C . SER A 1 257 ? 8.540 -12.986 0.823 1.00 18.29 254 SER A C 1
ATOM 2108 O O . SER A 1 257 ? 8.543 -12.093 1.691 1.00 19.74 254 SER A O 1
ATOM 2111 N N . GLY A 1 258 ? 8.758 -14.259 1.102 1.00 17.45 255 GLY A N 1
ATOM 2112 C CA . GLY A 1 258 ? 9.081 -14.694 2.449 1.00 17.84 255 GLY A CA 1
ATOM 2113 C C . GLY A 1 258 ? 10.258 -13.917 3.022 1.00 17.64 255 GLY A C 1
ATOM 2114 O O . GLY A 1 258 ? 11.183 -13.515 2.298 1.00 16.79 255 GLY A O 1
ATOM 2115 N N . ALA A 1 259 ? 10.248 -13.763 4.329 1.00 18.34 256 ALA A N 1
ATOM 2116 C CA . ALA A 1 259 ? 11.313 -13.031 5.038 1.00 19.49 256 ALA A CA 1
ATOM 2117 C C . ALA A 1 259 ? 12.719 -13.587 4.823 1.00 19.51 256 ALA A C 1
ATOM 2118 O O . ALA A 1 259 ? 13.701 -12.838 4.947 1.00 21.85 256 ALA A O 1
ATOM 2120 N N . TRP A 1 260 ? 12.834 -14.884 4.523 1.00 18.31 257 TRP A N 1
ATOM 2121 C CA . TRP A 1 260 ? 14.128 -15.524 4.319 1.00 19.03 257 TRP A CA 1
ATOM 2122 C C . TRP A 1 260 ? 14.378 -15.979 2.870 1.00 18.19 257 TRP A C 1
ATOM 2123 O O . TRP A 1 260 ? 15.294 -16.772 2.589 1.00 21.51 257 TRP A O 1
ATOM 2134 N N . VAL A 1 261 ? 13.585 -15.438 1.929 1.00 16.79 258 VAL A N 1
ATOM 2135 C CA . VAL A 1 261 ? 13.778 -15.724 0.508 1.00 17.05 258 VAL A CA 1
ATOM 2136 C C . VAL A 1 261 ? 14.838 -14.734 0.025 1.00 17.63 258 VAL A C 1
ATOM 2137 O O . VAL A 1 261 ? 14.613 -13.519 0.023 1.00 17.07 258 VAL A O 1
ATOM 2141 N N . ASN A 1 262 ? 15.996 -15.254 -0.354 1.00 17.61 259 ASN A N 1
ATOM 2142 C CA . ASN A 1 262 ? 17.094 -14.394 -0.770 1.00 17.03 259 ASN A CA 1
ATOM 2143 C C . ASN A 1 262 ? 16.787 -13.710 -2.105 1.00 15.21 259 ASN A C 1
ATOM 2144 O O . ASN A 1 262 ? 15.907 -14.144 -2.856 1.00 16.31 259 ASN A O 1
ATOM 2149 N N . ILE A 1 263 ? 17.456 -12.596 -2.377 1.00 15.07 260 ILE A N 1
ATOM 2150 C CA . ILE A 1 263 ? 17.095 -11.823 -3.557 1.00 13.76 260 ILE A CA 1
ATOM 2151 C C . ILE A 1 263 ? 17.362 -12.551 -4.882 1.00 14.83 260 ILE A C 1
ATOM 2152 O O . ILE A 1 263 ? 16.690 -12.276 -5.890 1.00 15.20 260 ILE A O 1
ATOM 2157 N N . LEU A 1 264 ? 18.303 -13.499 -4.900 1.00 15.81 261 LEU A N 1
ATOM 2158 C CA . LEU A 1 264 ? 18.608 -14.198 -6.151 1.00 15.21 261 LEU A CA 1
ATOM 2159 C C . LEU A 1 264 ? 17.546 -15.257 -6.432 1.00 13.80 261 LEU A C 1
ATOM 2160 O O . LEU A 1 264 ? 17.242 -15.566 -7.589 1.00 14.11 261 LEU A O 1
ATOM 2165 N N . LYS A 1 265 ? 16.985 -15.788 -5.360 1.00 15.12 262 LYS A N 1
ATOM 2166 C CA . LYS A 1 265 ? 15.842 -16.671 -5.475 1.00 14.46 262 LYS A CA 1
ATOM 2167 C C . LYS A 1 265 ? 14.662 -15.849 -5.985 1.00 15.15 262 LYS A C 1
ATOM 2168 O O . LYS A 1 265 ? 13.926 -16.274 -6.897 1.00 14.93 262 LYS A O 1
ATOM 2174 N N . GLN A 1 266 ? 14.462 -14.662 -5.408 1.00 14.69 263 GLN A N 1
ATOM 2175 C CA . GLN A 1 266 ? 13.363 -13.792 -5.841 1.00 14.85 263 GLN A CA 1
ATOM 2176 C C . GLN A 1 266 ? 13.424 -13.477 -7.317 1.00 14.73 263 GLN A C 1
ATOM 2177 O O . GLN A 1 266 ? 12.405 -13.505 -7.979 1.00 14.92 263 GLN A O 1
ATOM 2183 N N . LYS A 1 267 ? 14.615 -13.152 -7.821 1.00 14.53 264 LYS A N 1
ATOM 2184 C CA . LYS A 1 267 ? 14.746 -12.659 -9.192 1.00 14.21 264 LYS A CA 1
ATOM 2185 C C . LYS A 1 267 ? 14.836 -13.769 -10.220 1.00 13.60 264 LYS A C 1
ATOM 2186 O O . LYS A 1 267 ? 14.744 -13.500 -11.417 1.00 16.19 264 LYS A O 1
ATOM 2192 N N . GLY A 1 268 ? 14.973 -15.020 -9.778 1.00 14.49 265 GLY A N 1
ATOM 2193 C CA . GLY A 1 268 ? 15.044 -16.142 -10.712 1.00 14.82 265 GLY A CA 1
ATOM 2194 C C . GLY A 1 268 ? 16.457 -16.647 -11.002 1.00 14.70 265 GLY A C 1
ATOM 2195 O O . GLY A 1 268 ? 16.629 -17.660 -11.669 1.00 15.12 265 GLY A O 1
ATOM 2196 N N . PHE A 1 269 ? 17.473 -15.946 -10.509 1.00 15.17 266 PHE A N 1
ATOM 2197 C CA . PHE A 1 269 ? 18.857 -16.359 -10.760 1.00 14.32 266 PHE A CA 1
ATOM 2198 C C . PHE A 1 269 ? 19.172 -17.705 -10.111 1.00 15.71 266 PHE A C 1
ATOM 2199 O O . PHE A 1 269 ? 19.917 -18.506 -10.668 1.00 15.30 266 PHE A O 1
ATOM 2207 N N . GLU A 1 270 ? 18.642 -17.942 -8.913 1.00 15.29 267 GLU A N 1
ATOM 2208 C CA . GLU A 1 270 ? 18.893 -19.190 -8.236 1.00 16.31 267 GLU A CA 1
ATOM 2209 C C . GLU A 1 270 ? 18.310 -20.375 -9.005 1.00 16.62 267 GLU A C 1
ATOM 2210 O O . GLU A 1 270 ? 19.008 -21.367 -9.276 1.00 15.80 267 GLU A O 1
ATOM 2216 N N . ASP A 1 271 ? 17.066 -20.259 -9.424 1.00 14.79 268 ASP A N 1
ATOM 2217 C CA . ASP A 1 271 ? 16.429 -21.380 -10.086 1.00 15.64 268 ASP A CA 1
ATOM 2218 C C . ASP A 1 271 ? 16.967 -21.601 -11.500 1.00 13.66 268 ASP A C 1
ATOM 2219 O O . ASP A 1 271 ? 17.124 -22.754 -11.920 1.00 15.31 268 ASP A O 1
ATOM 2224 N N . ILE A 1 272 ? 17.292 -20.521 -12.205 1.00 14.47 269 ILE A N 1
ATOM 2225 C CA . ILE A 1 272 ? 17.792 -20.690 -13.572 1.00 14.36 269 ILE A CA 1
ATOM 2226 C C . ILE A 1 272 ? 19.169 -21.361 -13.543 1.00 14.82 269 ILE A C 1
ATOM 2227 O O . ILE A 1 272 ? 19.464 -22.225 -14.368 1.00 15.39 269 ILE A O 1
ATOM 2232 N N . SER A 1 273 ? 20.011 -20.956 -12.594 1.00 14.35 270 SER A N 1
ATOM 2233 C CA . SER A 1 273 ? 21.361 -21.516 -12.507 1.00 14.63 270 SER A CA 1
ATOM 2234 C C . SER A 1 273 ? 21.267 -23.009 -12.122 1.00 15.60 270 SER A C 1
ATOM 2235 O O . SER A 1 273 ? 21.963 -23.865 -12.701 1.00 14.61 270 SER A O 1
ATOM 2238 N N . ASN A 1 274 ? 20.416 -23.332 -11.147 1.00 15.97 271 ASN A N 1
ATOM 2239 C CA . ASN A 1 274 ? 20.258 -24.711 -10.738 1.00 17.39 271 ASN A CA 1
ATOM 2240 C C . ASN A 1 274 ? 19.633 -25.582 -11.824 1.00 15.57 271 ASN A C 1
ATOM 2241 O O . ASN A 1 274 ? 19.962 -26.759 -11.960 1.00 18.29 271 ASN A O 1
ATOM 2246 N N . HIS A 1 275 ? 18.726 -25.014 -12.602 1.00 16.34 272 HIS A N 1
ATOM 2247 C CA . HIS A 1 275 ? 18.128 -25.712 -13.698 1.00 16.29 272 HIS A CA 1
ATOM 2248 C C . HIS A 1 275 ? 19.170 -26.054 -14.760 1.00 16.02 272 HIS A C 1
ATOM 2249 O O . HIS A 1 275 ? 19.172 -27.158 -15.276 1.00 17.16 272 HIS A O 1
ATOM 2256 N N . PHE A 1 276 ? 20.043 -25.107 -15.083 1.00 15.35 273 PHE A N 1
ATOM 2257 C CA . PHE A 1 276 ? 21.148 -25.357 -16.022 1.00 14.99 273 PHE A CA 1
ATOM 2258 C C . PHE A 1 276 ? 21.928 -26.600 -15.610 1.00 15.09 273 PHE A C 1
ATOM 2259 O O . PHE A 1 276 ? 22.193 -27.481 -16.428 1.00 16.28 273 PHE A O 1
ATOM 2267 N N . ILE A 1 277 ? 22.294 -26.679 -14.339 1.00 15.16 274 ILE A N 1
ATOM 2268 C CA . ILE A 1 277 ? 23.034 -27.832 -13.835 1.00 15.92 274 ILE A CA 1
ATOM 2269 C C . ILE A 1 277 ? 22.193 -29.109 -13.873 1.00 15.40 274 ILE A C 1
ATOM 2270 O O . ILE A 1 277 ? 22.680 -30.156 -14.283 1.00 16.14 274 ILE A O 1
ATOM 2275 N N A ASP A 1 278 ? 20.945 -29.016 -13.438 0.60 15.03 275 ASP A N 1
ATOM 2276 N N B ASP A 1 278 ? 20.937 -29.003 -13.459 0.40 15.40 275 ASP A N 1
ATOM 2277 C CA A ASP A 1 278 ? 20.045 -30.191 -13.418 0.60 16.18 275 ASP A CA 1
ATOM 2278 C CA B ASP A 1 278 ? 20.035 -30.163 -13.403 0.40 16.38 275 ASP A CA 1
ATOM 2279 C C A ASP A 1 278 ? 19.887 -30.796 -14.796 0.60 16.54 275 ASP A C 1
ATOM 2280 C C B ASP A 1 278 ? 19.813 -30.783 -14.775 0.40 16.68 275 ASP A C 1
ATOM 2281 O O A ASP A 1 278 ? 19.855 -32.012 -14.945 0.60 16.68 275 ASP A O 1
ATOM 2282 O O B ASP A 1 278 ? 19.635 -31.991 -14.889 0.40 16.94 275 ASP A O 1
ATOM 2291 N N . CYS A 1 279 ? 19.796 -29.951 -15.809 1.00 16.69 276 CYS A N 1
ATOM 2292 C CA . CYS A 1 279 ? 19.633 -30.425 -17.183 1.00 17.34 276 CYS A CA 1
ATOM 2293 C C . CYS A 1 279 ? 20.858 -31.198 -17.665 1.00 17.68 276 CYS A C 1
ATOM 2294 O O . CYS A 1 279 ? 20.726 -32.198 -18.398 1.00 18.76 276 CYS A O 1
ATOM 2297 N N . ILE A 1 280 ? 22.039 -30.748 -17.254 1.00 17.18 277 ILE A N 1
ATOM 2298 C CA . ILE A 1 280 ? 23.255 -31.479 -17.546 1.00 18.16 277 ILE A CA 1
ATOM 2299 C C . ILE A 1 280 ? 23.190 -32.845 -16.851 1.00 18.34 277 ILE A C 1
ATOM 2300 O O . ILE A 1 280 ? 23.470 -33.883 -17.459 1.00 18.97 277 ILE A O 1
ATOM 2305 N N . GLU A 1 281 ? 22.820 -32.834 -15.578 1.00 19.22 278 GLU A N 1
ATOM 2306 C CA . GLU A 1 281 ? 22.700 -34.062 -14.802 1.00 20.55 278 GLU A CA 1
ATOM 2307 C C . GLU A 1 281 ? 21.760 -35.081 -15.443 1.00 20.39 278 GLU A C 1
ATOM 2308 O O . GLU A 1 281 ? 22.039 -36.287 -15.439 1.00 21.37 278 GLU A O 1
ATOM 2314 N N . ASN A 1 282 ? 20.663 -34.600 -16.018 1.00 19.24 279 ASN A N 1
ATOM 2315 C CA . ASN A 1 282 ? 19.635 -35.485 -16.547 1.00 20.04 279 ASN A CA 1
ATOM 2316 C C . ASN A 1 282 ? 19.667 -35.659 -18.057 1.00 20.58 279 ASN A C 1
ATOM 2317 O O . ASN A 1 282 ? 18.741 -36.223 -18.626 1.00 22.06 279 ASN A O 1
ATOM 2322 N N . ASN A 1 283 ? 20.712 -35.149 -18.705 1.00 20.38 280 ASN A N 1
ATOM 2323 C CA . ASN A 1 283 ? 20.890 -35.300 -20.159 1.00 22.52 280 ASN A CA 1
ATOM 2324 C C . ASN A 1 283 ? 19.719 -34.749 -20.986 1.00 22.07 280 ASN A C 1
ATOM 2325 O O . ASN A 1 283 ? 19.247 -35.399 -21.939 1.00 23.81 280 ASN A O 1
ATOM 2330 N N . ILE A 1 284 ? 19.280 -33.549 -20.634 1.00 22.23 281 ILE A N 1
ATOM 2331 C CA . ILE A 1 284 ? 18.173 -32.897 -21.331 1.00 21.92 281 ILE A CA 1
ATOM 2332 C C . ILE A 1 284 ? 18.518 -31.459 -21.610 1.00 20.38 281 ILE A C 1
ATOM 2333 O O . ILE A 1 284 ? 19.484 -30.908 -21.069 1.00 19.48 281 ILE A O 1
ATOM 2338 N N . LYS A 1 285 ? 17.720 -30.873 -22.493 1.00 21.48 282 LYS A N 1
ATOM 2339 C CA . LYS A 1 285 ? 17.875 -29.485 -22.887 1.00 21.56 282 LYS A CA 1
ATOM 2340 C C . LYS A 1 285 ? 16.965 -28.550 -22.060 1.00 21.10 282 LYS A C 1
ATOM 2341 O O . LYS A 1 285 ? 15.791 -28.826 -21.907 1.00 21.78 282 LYS A O 1
ATOM 2347 N N . PRO A 1 286 ? 17.498 -27.413 -21.554 1.00 20.21 283 PRO A N 1
ATOM 2348 C CA . PRO A 1 286 ? 16.603 -26.443 -20.864 1.00 20.63 283 PRO A CA 1
ATOM 2349 C C . PRO A 1 286 ? 15.616 -25.825 -21.848 1.00 20.66 283 PRO A C 1
ATOM 2350 O O . PRO A 1 286 ? 15.908 -25.840 -23.024 1.00 19.64 283 PRO A O 1
ATOM 2354 N N . ALA A 1 287 ? 14.467 -25.270 -21.399 1.00 20.72 284 ALA A N 1
ATOM 2355 C CA . ALA A 1 287 ? 13.479 -24.723 -22.371 1.00 21.87 284 ALA A CA 1
ATOM 2356 C C . ALA A 1 287 ? 14.067 -23.538 -23.121 1.00 20.42 284 ALA A C 1
ATOM 2357 O O . ALA A 1 287 ? 13.762 -23.335 -24.317 1.00 22.57 284 ALA A O 1
ATOM 2359 N N . ILE A 1 288 ? 14.952 -22.793 -22.441 1.00 18.07 285 ILE A N 1
ATOM 2360 C CA . ILE A 1 288 ? 15.723 -21.750 -23.115 1.00 17.67 285 ILE A CA 1
ATOM 2361 C C . ILE A 1 288 ? 16.823 -22.439 -23.933 1.00 17.15 285 ILE A C 1
ATOM 2362 O O . ILE A 1 288 ? 17.947 -22.639 -23.461 1.00 18.91 285 ILE A O 1
ATOM 2367 N N . ASN A 1 289 ? 16.466 -22.841 -25.138 1.00 17.64 286 ASN A N 1
ATOM 2368 C CA . ASN A 1 289 ? 17.420 -23.402 -26.084 1.00 17.43 286 ASN A CA 1
ATOM 2369 C C . ASN A 1 289 ? 16.975 -23.032 -27.475 1.00 17.47 286 ASN A C 1
ATOM 2370 O O . ASN A 1 289 ? 15.803 -22.712 -27.692 1.00 18.89 286 ASN A O 1
ATOM 2375 N N . GLY A 1 290 ? 17.910 -23.056 -28.412 1.00 16.93 287 GLY A N 1
ATOM 2376 C CA . GLY A 1 290 ? 17.576 -22.795 -29.795 1.00 18.13 287 GLY A CA 1
ATOM 2377 C C . GLY A 1 290 ? 16.969 -21.428 -29.989 1.00 17.49 287 GLY A C 1
ATOM 2378 O O . GLY A 1 290 ? 17.491 -20.439 -29.492 1.00 17.39 287 GLY A O 1
ATOM 2379 N N . GLU A 1 291 ? 15.873 -21.351 -30.739 1.00 18.45 288 GLU A N 1
ATOM 2380 C CA . GLU A 1 291 ? 15.256 -20.062 -31.045 1.00 19.39 288 GLU A CA 1
ATOM 2381 C C . GLU A 1 291 ? 14.848 -19.306 -29.792 1.00 17.17 288 GLU A C 1
ATOM 2382 O O . GLU A 1 291 ? 14.817 -18.075 -29.789 1.00 18.19 288 GLU A O 1
ATOM 2388 N N . GLU A 1 292 ? 14.581 -20.022 -28.709 1.00 18.25 289 GLU A N 1
ATOM 2389 C CA . GLU A 1 292 ? 14.238 -19.355 -27.447 1.00 18.63 289 GLU A CA 1
ATOM 2390 C C . GLU A 1 292 ? 15.365 -18.435 -26.962 1.00 17.69 289 GLU A C 1
ATOM 2391 O O . GLU A 1 292 ? 15.106 -17.423 -26.315 1.00 20.74 289 GLU A O 1
ATOM 2397 N N . CYS A 1 293 ? 16.611 -18.765 -27.297 1.00 16.37 290 CYS A N 1
ATOM 2398 C CA . CYS A 1 293 ? 17.764 -17.962 -26.882 1.00 16.64 290 CYS A CA 1
ATOM 2399 C C . CYS A 1 293 ? 17.852 -16.618 -27.603 1.00 15.73 290 CYS A C 1
ATOM 2400 O O . CYS A 1 293 ? 18.506 -15.705 -27.111 1.00 18.72 290 CYS A O 1
ATOM 2403 N N . ILE A 1 294 ? 17.215 -16.517 -28.775 1.00 14.95 291 ILE A N 1
ATOM 2404 C CA . ILE A 1 294 ? 17.429 -15.379 -29.667 1.00 16.24 291 ILE A CA 1
ATOM 2405 C C . ILE A 1 294 ? 16.159 -14.739 -30.198 1.00 16.00 291 ILE A C 1
ATOM 2406 O O . ILE A 1 294 ? 16.242 -13.763 -30.912 1.00 17.58 291 ILE A O 1
ATOM 2411 N N . LYS A 1 295 ? 14.984 -15.254 -29.825 1.00 18.13 292 LYS A N 1
ATOM 2412 C CA . LYS A 1 295 ? 13.761 -14.721 -30.421 1.00 18.76 292 LYS A CA 1
ATOM 2413 C C . LYS A 1 295 ? 13.473 -13.277 -30.008 1.00 18.33 292 LYS A C 1
ATOM 2414 O O . LYS A 1 295 ? 13.024 -12.492 -30.833 1.00 18.40 292 LYS A O 1
ATOM 2420 N N . ALA A 1 296 ? 13.715 -12.934 -28.737 1.00 16.98 293 ALA A N 1
ATOM 2421 C CA . ALA A 1 296 ? 13.548 -11.552 -28.296 1.00 15.49 293 ALA A CA 1
ATOM 2422 C C . ALA A 1 296 ? 14.566 -10.650 -29.029 1.00 16.99 293 ALA A C 1
ATOM 2423 O O . ALA A 1 296 ? 14.236 -9.548 -29.511 1.00 17.42 293 ALA A O 1
ATOM 2425 N N . GLN A 1 297 ? 15.802 -11.126 -29.144 1.00 16.19 294 GLN A N 1
ATOM 2426 C CA . GLN A 1 297 ? 16.837 -10.357 -29.827 1.00 16.70 294 GLN A CA 1
ATOM 2427 C C . GLN A 1 297 ? 16.510 -10.118 -31.306 1.00 16.09 294 GLN A C 1
ATOM 2428 O O . GLN A 1 297 ? 16.751 -9.033 -31.830 1.00 18.31 294 GLN A O 1
ATOM 2434 N N . ARG A 1 298 ? 15.930 -11.128 -31.937 1.00 16.75 295 ARG A N 1
ATOM 2435 C CA . ARG A 1 298 ? 15.516 -11.043 -33.328 1.00 17.27 295 ARG A CA 1
ATOM 2436 C C . ARG A 1 298 ? 14.476 -9.939 -33.484 1.00 18.38 295 ARG A C 1
ATOM 2437 O O . ARG A 1 298 ? 14.555 -9.137 -34.411 1.00 19.77 295 ARG A O 1
ATOM 2445 N N . LEU A 1 299 ? 13.528 -9.860 -32.556 1.00 18.33 296 LEU A N 1
ATOM 2446 C CA . LEU A 1 299 ? 12.514 -8.839 -32.630 1.00 19.34 296 LEU A CA 1
ATOM 2447 C C . LEU A 1 299 ? 13.154 -7.472 -32.456 1.00 18.55 296 LEU A C 1
ATOM 2448 O O . LEU A 1 299 ? 12.828 -6.525 -33.175 1.00 20.72 296 LEU A O 1
ATOM 2453 N N . LEU A 1 300 ? 14.101 -7.367 -31.530 1.00 18.40 297 LEU A N 1
ATOM 2454 C CA . LEU A 1 300 ? 14.811 -6.097 -31.310 1.00 18.62 297 LEU A CA 1
ATOM 2455 C C . LEU A 1 300 ? 15.658 -5.647 -32.501 1.00 20.93 297 LEU A C 1
ATOM 2456 O O . LEU A 1 300 ? 15.736 -4.451 -32.786 1.00 21.30 297 LEU A O 1
ATOM 2461 N N . GLU A 1 301 ? 16.278 -6.592 -33.205 1.00 20.65 298 GLU A N 1
ATOM 2462 C CA . GLU A 1 301 ? 17.042 -6.255 -34.407 1.00 22.27 298 GLU A CA 1
ATOM 2463 C C . GLU A 1 301 ? 16.123 -5.675 -35.479 1.00 23.82 298 GLU A C 1
ATOM 2464 O O . GLU A 1 301 ? 16.482 -4.731 -36.173 1.00 24.64 298 GLU A O 1
ATOM 2470 N N . LYS A 1 302 ? 14.923 -6.223 -35.592 1.00 24.33 299 LYS A N 1
ATOM 2471 C CA . LYS A 1 302 ? 13.928 -5.703 -36.532 1.00 26.70 299 LYS A CA 1
ATOM 2472 C C . LYS A 1 302 ? 13.556 -4.255 -36.161 1.00 27.28 299 LYS A C 1
ATOM 2473 O O . LYS A 1 302 ? 13.495 -3.369 -37.019 1.00 28.76 299 LYS A O 1
ATOM 2479 N N . ILE A 1 303 ? 13.357 -4.008 -34.868 1.00 25.71 300 ILE A N 1
ATOM 2480 C CA . ILE A 1 303 ? 13.062 -2.674 -34.383 1.00 26.10 300 ILE A CA 1
ATOM 2481 C C . ILE A 1 303 ? 14.235 -1.716 -34.659 1.00 26.30 300 ILE A C 1
ATOM 2482 O O . ILE A 1 303 ? 14.048 -0.605 -35.193 1.00 26.67 300 ILE A O 1
ATOM 2487 N N . ILE A 1 304 ? 15.440 -2.140 -34.295 1.00 25.97 301 ILE A N 1
ATOM 2488 C CA . ILE A 1 304 ? 16.641 -1.341 -34.520 1.00 27.38 301 ILE A CA 1
ATOM 2489 C C . ILE A 1 304 ? 16.836 -1.016 -36.019 1.00 28.92 301 ILE A C 1
ATOM 2490 O O . ILE A 1 304 ? 17.137 0.130 -36.386 1.00 29.25 301 ILE A O 1
ATOM 2495 N N . ASN A 1 305 ? 16.610 -2.003 -36.868 1.00 29.32 302 ASN A N 1
ATOM 2496 C CA . ASN A 1 305 ? 16.771 -1.807 -38.323 1.00 32.34 302 ASN A CA 1
ATOM 2497 C C . ASN A 1 305 ? 15.695 -0.930 -38.971 1.00 33.60 302 ASN A C 1
ATOM 2498 O O . ASN A 1 305 ? 15.896 -0.412 -40.083 1.00 34.55 302 ASN A O 1
ATOM 2503 N N . SER A 1 306 ? 14.569 -0.748 -38.287 1.00 33.79 303 SER A N 1
ATOM 2504 C CA . SER A 1 306 ? 13.481 0.086 -38.794 1.00 35.56 303 SER A CA 1
ATOM 2505 C C . SER A 1 306 ? 13.716 1.563 -38.494 1.00 37.43 303 SER A C 1
ATOM 2506 O O . SER A 1 306 ? 12.959 2.407 -38.969 1.00 37.78 303 SER A O 1
ATOM 2509 N N . VAL A 1 307 ? 14.753 1.868 -37.708 1.00 39.25 304 VAL A N 1
ATOM 2510 C CA . VAL A 1 307 ? 15.076 3.246 -37.332 1.00 41.34 304 VAL A CA 1
ATOM 2511 C C . VAL A 1 307 ? 15.843 3.931 -38.451 1.00 44.98 304 VAL A C 1
ATOM 2512 O O . VAL A 1 307 ? 17.000 3.595 -38.715 1.00 45.92 304 VAL A O 1
ATOM 2516 N N . LYS A 1 308 ? 15.194 4.909 -39.079 1.00 47.99 305 LYS A N 1
ATOM 2517 C CA . LYS A 1 308 ? 15.753 5.643 -40.218 1.00 51.16 305 LYS A CA 1
ATOM 2518 C C . LYS A 1 308 ? 16.964 6.488 -39.821 1.00 52.47 305 LYS A C 1
ATOM 2519 O O . LYS A 1 308 ? 16.889 7.710 -39.671 1.00 54.10 305 LYS A O 1
ATOM 2526 N N . LYS B 1 5 ? -31.907 34.750 -5.905 1.00 42.08 2 LYS B N 1
ATOM 2527 C CA . LYS B 1 5 ? -30.681 35.112 -6.682 1.00 41.00 2 LYS B CA 1
ATOM 2528 C C . LYS B 1 5 ? -31.045 35.385 -8.131 1.00 39.33 2 LYS B C 1
ATOM 2529 O O . LYS B 1 5 ? -32.189 35.199 -8.541 1.00 39.13 2 LYS B O 1
ATOM 2535 N N . ASN B 1 6 ? -30.065 35.834 -8.903 1.00 37.17 3 ASN B N 1
ATOM 2536 C CA . ASN B 1 6 ? -30.292 36.175 -10.296 1.00 36.85 3 ASN B CA 1
ATOM 2537 C C . ASN B 1 6 ? -30.553 34.944 -11.160 1.00 33.77 3 ASN B C 1
ATOM 2538 O O . ASN B 1 6 ? -31.351 34.997 -12.088 1.00 33.91 3 ASN B O 1
ATOM 2543 N N . ILE B 1 7 ? -29.887 33.832 -10.854 1.00 30.64 4 ILE B N 1
ATOM 2544 C CA . ILE B 1 7 ? -30.012 32.628 -11.687 1.00 26.88 4 ILE B CA 1
ATOM 2545 C C . ILE B 1 7 ? -31.030 31.630 -11.146 1.00 26.37 4 ILE B C 1
ATOM 2546 O O . ILE B 1 7 ? -30.965 31.214 -9.994 1.00 25.64 4 ILE B O 1
ATOM 2551 N N . LYS B 1 8 ? -31.986 31.272 -11.998 1.00 24.98 5 LYS B N 1
ATOM 2552 C CA . LYS B 1 8 ? -33.023 30.296 -11.672 1.00 25.63 5 LYS B CA 1
ATOM 2553 C C . LYS B 1 8 ? -32.644 28.963 -12.329 1.00 23.06 5 LYS B C 1
ATOM 2554 O O . LYS B 1 8 ? -32.449 28.894 -13.553 1.00 23.98 5 LYS B O 1
ATOM 2560 N N . MET B 1 9 ? -32.532 27.909 -11.524 1.00 22.33 6 MET B N 1
ATOM 2561 C CA . MET B 1 9 ? -32.154 26.585 -12.020 1.00 21.34 6 MET B CA 1
ATOM 2562 C C . MET B 1 9 ? -33.249 25.552 -11.767 1.00 20.57 6 MET B C 1
ATOM 2563 O O . MET B 1 9 ? -33.915 25.568 -10.736 1.00 20.49 6 MET B O 1
ATOM 2568 N N . GLY B 1 10 ? -33.440 24.666 -12.737 1.00 19.46 7 GLY B N 1
ATOM 2569 C CA . GLY B 1 10 ? -34.334 23.529 -12.590 1.00 18.95 7 GLY B CA 1
ATOM 2570 C C . GLY B 1 10 ? -33.581 22.267 -12.970 1.00 18.74 7 GLY B C 1
ATOM 2571 O O . GLY B 1 10 ? -32.553 22.328 -13.664 1.00 18.09 7 GLY B O 1
ATOM 2572 N N . MET B 1 11 ? -34.104 21.124 -12.537 1.00 17.83 8 MET B N 1
ATOM 2573 C CA . MET B 1 11 ? -33.496 19.824 -12.820 1.00 18.59 8 MET B CA 1
ATOM 2574 C C . MET B 1 11 ? -34.525 18.907 -13.471 1.00 18.75 8 MET B C 1
ATOM 2575 O O . MET B 1 11 ? -35.669 18.814 -13.013 1.00 18.53 8 MET B O 1
ATOM 2580 N N . ILE B 1 12 ? -34.109 18.243 -14.548 1.00 19.36 9 ILE B N 1
ATOM 2581 C CA . ILE B 1 12 ? -34.941 17.264 -15.225 1.00 20.32 9 ILE B CA 1
ATOM 2582 C C . ILE B 1 12 ? -34.241 15.919 -15.149 1.00 21.20 9 ILE B C 1
ATOM 2583 O O . ILE B 1 12 ? -33.083 15.802 -15.543 1.00 20.94 9 ILE B O 1
ATOM 2588 N N . GLY B 1 13 ? -34.952 14.919 -14.625 1.00 21.76 10 GLY B N 1
ATOM 2589 C CA . GLY B 1 13 ? -34.402 13.581 -14.407 1.00 23.92 10 GLY B CA 1
ATOM 2590 C C . GLY B 1 13 ? -33.966 13.473 -12.958 1.00 24.31 10 GLY B C 1
ATOM 2591 O O . GLY B 1 13 ? -33.015 14.138 -12.534 1.00 26.99 10 GLY B O 1
ATOM 2592 N N . LEU B 1 14 ? -34.670 12.670 -12.170 1.00 23.96 11 LEU B N 1
ATOM 2593 C CA . LEU B 1 14 ? -34.369 12.546 -10.752 1.00 23.60 11 LEU B CA 1
ATOM 2594 C C . LEU B 1 14 ? -34.021 11.123 -10.348 1.00 25.53 11 LEU B C 1
ATOM 2595 O O . LEU B 1 14 ? -34.303 10.704 -9.205 1.00 28.28 11 LEU B O 1
ATOM 2600 N N . GLY B 1 15 ? -33.369 10.426 -11.274 1.00 26.18 12 GLY B N 1
ATOM 2601 C CA . GLY B 1 15 ? -32.931 9.039 -11.085 1.00 27.14 12 GLY B CA 1
ATOM 2602 C C . GLY B 1 15 ? -31.638 8.903 -10.290 1.00 26.78 12 GLY B C 1
ATOM 2603 O O . GLY B 1 15 ? -31.208 9.826 -9.612 1.00 25.14 12 GLY B O 1
ATOM 2604 N N A SER B 1 16 ? -31.017 7.733 -10.402 0.60 27.50 13 SER B N 1
ATOM 2605 N N B SER B 1 16 ? -31.024 7.730 -10.390 0.40 26.84 13 SER B N 1
ATOM 2606 C CA A SER B 1 16 ? -29.828 7.405 -9.610 0.60 26.40 13 SER B CA 1
ATOM 2607 C CA B SER B 1 16 ? -29.832 7.407 -9.607 0.40 25.66 13 SER B CA 1
ATOM 2608 C C A SER B 1 16 ? -28.696 8.417 -9.763 0.60 23.94 13 SER B C 1
ATOM 2609 C C B SER B 1 16 ? -28.685 8.403 -9.764 0.40 23.82 13 SER B C 1
ATOM 2610 O O A SER B 1 16 ? -28.120 8.838 -8.786 0.60 21.60 13 SER B O 1
ATOM 2611 O O B SER B 1 16 ? -28.090 8.804 -8.781 0.40 22.22 13 SER B O 1
ATOM 2616 N N . ILE B 1 17 ? -28.371 8.793 -10.995 1.00 22.31 14 ILE B N 1
ATOM 2617 C CA . ILE B 1 17 ? -27.292 9.740 -11.234 1.00 22.90 14 ILE B CA 1
ATOM 2618 C C . ILE B 1 17 ? -27.574 11.112 -10.599 1.00 20.55 14 ILE B C 1
ATOM 2619 O O . ILE B 1 17 ? -26.742 11.669 -9.910 1.00 20.43 14 ILE B O 1
ATOM 2624 N N . ALA B 1 18 ? -28.768 11.647 -10.813 1.00 20.07 15 ALA B N 1
ATOM 2625 C CA . ALA B 1 18 ? -29.149 12.909 -10.180 1.00 19.42 15 ALA B CA 1
ATOM 2626 C C . ALA B 1 18 ? -29.051 12.803 -8.658 1.00 18.78 15 ALA B C 1
ATOM 2627 O O . ALA B 1 18 ? -28.533 13.685 -8.004 1.00 19.81 15 ALA B O 1
ATOM 2629 N N . GLN B 1 19 ? -29.533 11.707 -8.103 1.00 17.77 16 GLN B N 1
ATOM 2630 C CA . GLN B 1 19 ? -29.555 11.546 -6.651 1.00 19.34 16 GLN B CA 1
ATOM 2631 C C . GLN B 1 19 ? -28.190 11.411 -5.980 1.00 21.06 16 GLN B C 1
ATOM 2632 O O . GLN B 1 19 ? -28.004 11.869 -4.842 1.00 22.20 16 GLN B O 1
ATOM 2638 N N . LYS B 1 20 ? -27.240 10.795 -6.661 1.00 19.22 17 LYS B N 1
ATOM 2639 C CA . LYS B 1 20 ? -25.923 10.558 -6.067 1.00 20.99 17 LYS B CA 1
ATOM 2640 C C . LYS B 1 20 ? -24.864 11.552 -6.481 1.00 20.90 17 LYS B C 1
ATOM 2641 O O . LYS B 1 20 ? -23.968 11.824 -5.684 1.00 21.85 17 LYS B O 1
ATOM 2647 N N . ALA B 1 21 ? -24.955 12.062 -7.711 1.00 20.54 18 ALA B N 1
ATOM 2648 C CA . ALA B 1 21 ? -23.910 12.946 -8.277 1.00 19.78 18 ALA B CA 1
ATOM 2649 C C . ALA B 1 21 ? -24.231 14.406 -8.363 1.00 21.12 18 ALA B C 1
ATOM 2650 O O . ALA B 1 21 ? -23.289 15.192 -8.517 1.00 20.06 18 ALA B O 1
ATOM 2652 N N . TYR B 1 22 ? -25.514 14.799 -8.286 1.00 20.07 19 TYR B N 1
ATOM 2653 C CA . TYR B 1 22 ? -25.888 16.213 -8.474 1.00 19.83 19 TYR B CA 1
ATOM 2654 C C . TYR B 1 22 ? -26.694 16.839 -7.352 1.00 21.39 19 TYR B C 1
ATOM 2655 O O . TYR B 1 22 ? -26.290 17.884 -6.810 1.00 22.60 19 TYR B O 1
ATOM 2664 N N . LEU B 1 23 ? -27.804 16.208 -6.995 1.00 20.96 20 LEU B N 1
ATOM 2665 C CA . LEU B 1 23 ? -28.670 16.697 -5.917 1.00 20.70 20 LEU B CA 1
ATOM 2666 C C . LEU B 1 23 ? -27.934 16.967 -4.613 1.00 20.80 20 LEU B C 1
ATOM 2667 O O . LEU B 1 23 ? -28.207 17.995 -3.991 1.00 22.65 20 LEU B O 1
ATOM 2672 N N . PRO B 1 24 ? -26.983 16.093 -4.206 1.00 20.33 21 PRO B N 1
ATOM 2673 C CA . PRO B 1 24 ? -26.261 16.404 -2.954 1.00 21.99 21 PRO B CA 1
ATOM 2674 C C . PRO B 1 24 ? -25.500 17.726 -2.959 1.00 23.26 21 PRO B C 1
ATOM 2675 O O . PRO B 1 24 ? -25.295 18.291 -1.881 1.00 25.75 21 PRO B O 1
ATOM 2679 N N . ILE B 1 25 ? -25.097 18.190 -4.143 1.00 22.36 22 ILE B N 1
ATOM 2680 C CA . ILE B 1 25 ? -24.427 19.484 -4.335 1.00 23.88 22 ILE B CA 1
ATOM 2681 C C . ILE B 1 25 ? -25.423 20.620 -4.530 1.00 22.59 22 ILE B C 1
ATOM 2682 O O . ILE B 1 25 ? -25.367 21.640 -3.844 1.00 23.01 22 ILE B O 1
ATOM 2687 N N . LEU B 1 26 ? -26.317 20.444 -5.506 1.00 21.11 23 LEU B N 1
ATOM 2688 C CA . LEU B 1 26 ? -27.170 21.527 -5.962 1.00 20.25 23 LEU B CA 1
ATOM 2689 C C . LEU B 1 26 ? -28.278 21.912 -4.978 1.00 20.60 23 LEU B C 1
ATOM 2690 O O . LEU B 1 26 ? -28.763 23.041 -5.031 1.00 20.24 23 LEU B O 1
ATOM 2695 N N . THR B 1 27 ? -28.653 20.986 -4.095 1.00 20.55 24 THR B N 1
ATOM 2696 C CA . THR B 1 27 ? -29.679 21.267 -3.075 1.00 20.80 24 THR B CA 1
ATOM 2697 C C . THR B 1 27 ? -29.214 22.207 -1.952 1.00 22.79 24 THR B C 1
ATOM 2698 O O . THR B 1 27 ? -30.048 22.693 -1.184 1.00 22.98 24 THR B O 1
ATOM 2702 N N . LYS B 1 28 ? -27.903 22.432 -1.837 1.00 22.07 25 LYS B N 1
ATOM 2703 C CA . LYS B 1 28 ? -27.348 23.474 -0.965 1.00 23.26 25 LYS B CA 1
ATOM 2704 C C . LYS B 1 28 ? -27.200 24.619 -1.964 1.00 23.82 25 LYS B C 1
ATOM 2705 O O . LYS B 1 28 ? -26.144 24.810 -2.588 1.00 23.45 25 LYS B O 1
ATOM 2711 N N . SER B 1 29 ? -28.290 25.339 -2.161 1.00 23.21 26 SER B N 1
ATOM 2712 C CA . SER B 1 29 ? -28.392 26.247 -3.301 1.00 22.93 26 SER B CA 1
ATOM 2713 C C . SER B 1 29 ? -27.894 27.638 -2.957 1.00 24.75 26 SER B C 1
ATOM 2714 O O . SER B 1 29 ? -28.670 28.535 -2.629 1.00 26.02 26 SER B O 1
ATOM 2717 N N . GLU B 1 30 ? -26.582 27.798 -3.049 1.00 25.73 27 GLU B N 1
ATOM 2718 C CA . GLU B 1 30 ? -25.914 29.040 -2.659 1.00 29.00 27 GLU B CA 1
ATOM 2719 C C . GLU B 1 30 ? -25.836 30.098 -3.744 1.00 29.53 27 GLU B C 1
ATOM 2720 O O . GLU B 1 30 ? -25.896 31.294 -3.435 1.00 32.18 27 GLU B O 1
ATOM 2726 N N . ARG B 1 31 ? -25.680 29.670 -4.996 1.00 29.48 28 ARG B N 1
ATOM 2727 C CA . ARG B 1 31 ? -25.436 30.595 -6.114 1.00 30.09 28 ARG B CA 1
ATOM 2728 C C . ARG B 1 31 ? -26.588 30.709 -7.112 1.00 28.33 28 ARG B C 1
ATOM 2729 O O . ARG B 1 31 ? -26.422 31.282 -8.199 1.00 28.16 28 ARG B O 1
ATOM 2737 N N . PHE B 1 32 ? -27.743 30.158 -6.749 1.00 26.63 29 PHE B N 1
ATOM 2738 C CA . PHE B 1 32 ? -28.907 30.127 -7.632 1.00 25.43 29 PHE B CA 1
ATOM 2739 C C . PHE B 1 32 ? -30.135 29.765 -6.825 1.00 24.73 29 PHE B C 1
ATOM 2740 O O . PHE B 1 32 ? -30.038 29.328 -5.677 1.00 22.93 29 PHE B O 1
ATOM 2748 N N . GLU B 1 33 ? -31.295 29.985 -7.427 1.00 25.31 30 GLU B N 1
ATOM 2749 C CA . GLU B 1 33 ? -32.550 29.556 -6.836 1.00 26.68 30 GLU B CA 1
ATOM 2750 C C . GLU B 1 33 ? -32.883 28.209 -7.471 1.00 24.69 30 GLU B C 1
ATOM 2751 O O . GLU B 1 33 ? -32.892 28.091 -8.693 1.00 24.58 30 GLU B O 1
ATOM 2757 N N . PHE B 1 34 ? -33.141 27.195 -6.656 1.00 23.07 31 PHE B N 1
ATOM 2758 C CA . PHE B 1 34 ? -33.537 25.894 -7.168 1.00 23.08 31 PHE B CA 1
ATOM 2759 C C . PHE B 1 34 ? -35.042 26.004 -7.322 1.00 23.96 31 PHE B C 1
ATOM 2760 O O . PHE B 1 34 ? -35.788 25.794 -6.360 1.00 25.60 31 PHE B O 1
ATOM 2768 N N . VAL B 1 35 ? -35.474 26.387 -8.518 1.00 23.84 32 VAL B N 1
ATOM 2769 C CA . VAL B 1 35 ? -36.895 26.664 -8.827 1.00 24.99 32 VAL B CA 1
ATOM 2770 C C . VAL B 1 35 ? -37.800 25.455 -8.766 1.00 23.76 32 VAL B C 1
ATOM 2771 O O . VAL B 1 35 ? -38.952 25.560 -8.330 1.00 25.81 32 VAL B O 1
ATOM 2775 N N . GLY B 1 36 ? -37.300 24.317 -9.226 1.00 21.96 33 GLY B N 1
ATOM 2776 C CA . GLY B 1 36 ? -38.103 23.105 -9.228 1.00 22.27 33 GLY B CA 1
ATOM 2777 C C . GLY B 1 36 ? -37.473 21.973 -9.999 1.00 20.61 33 GLY B C 1
ATOM 2778 O O . GLY B 1 36 ? -36.366 22.099 -10.541 1.00 18.53 33 GLY B O 1
ATOM 2779 N N . ALA B 1 37 ? -38.182 20.855 -10.049 1.00 20.34 34 ALA B N 1
ATOM 2780 C CA . ALA B 1 37 ? -37.661 19.695 -10.711 1.00 19.84 34 ALA B CA 1
ATOM 2781 C C . ALA B 1 37 ? -38.777 18.868 -11.311 1.00 21.06 34 ALA B C 1
ATOM 2782 O O . ALA B 1 37 ? -39.914 18.926 -10.870 1.00 19.89 34 ALA B O 1
ATOM 2784 N N . PHE B 1 38 ? -38.419 18.089 -12.321 1.00 20.30 35 PHE B N 1
ATOM 2785 C CA . PHE B 1 38 ? -39.360 17.215 -12.990 1.00 22.50 35 PHE B CA 1
ATOM 2786 C C . PHE B 1 38 ? -38.719 15.892 -13.308 1.00 23.13 35 PHE B C 1
ATOM 2787 O O . PHE B 1 38 ? -37.543 15.836 -13.656 1.00 21.87 35 PHE B O 1
ATOM 2795 N N . THR B 1 39 ? -39.512 14.834 -13.171 1.00 22.52 36 THR B N 1
ATOM 2796 C CA . THR B 1 39 ? -39.180 13.505 -13.651 1.00 24.23 36 THR B CA 1
ATOM 2797 C C . THR B 1 39 ? -40.543 12.857 -13.984 1.00 25.45 36 THR B C 1
ATOM 2798 O O . THR B 1 39 ? -41.564 13.203 -13.386 1.00 23.96 36 THR B O 1
ATOM 2802 N N . PRO B 1 40 ? -40.585 11.957 -14.974 1.00 26.51 37 PRO B N 1
ATOM 2803 C CA . PRO B 1 40 ? -41.878 11.405 -15.392 1.00 28.39 37 PRO B CA 1
ATOM 2804 C C . PRO B 1 40 ? -42.702 10.662 -14.340 1.00 28.54 37 PRO B C 1
ATOM 2805 O O . PRO B 1 40 ? -43.921 10.767 -14.351 1.00 30.10 37 PRO B O 1
ATOM 2809 N N . ASN B 1 41 ? -42.063 9.922 -13.440 1.00 28.08 38 ASN B N 1
ATOM 2810 C CA . ASN B 1 41 ? -42.808 9.206 -12.417 1.00 27.85 38 ASN B CA 1
ATOM 2811 C C . ASN B 1 41 ? -43.248 10.185 -11.337 1.00 26.07 38 ASN B C 1
ATOM 2812 O O . ASN B 1 41 ? -42.406 10.728 -10.613 1.00 24.66 38 ASN B O 1
ATOM 2817 N N . LYS B 1 42 ? -44.553 10.447 -11.270 1.00 26.49 39 LYS B N 1
ATOM 2818 C CA . LYS B 1 42 ? -45.113 11.406 -10.319 1.00 25.62 39 LYS B CA 1
ATOM 2819 C C . LYS B 1 42 ? -44.804 11.075 -8.864 1.00 25.38 39 LYS B C 1
ATOM 2820 O O . LYS B 1 42 ? -44.460 11.961 -8.102 1.00 26.36 39 LYS B O 1
ATOM 2826 N N . VAL B 1 43 ? -44.940 9.817 -8.465 1.00 26.77 40 VAL B N 1
ATOM 2827 C CA . VAL B 1 43 ? -44.668 9.474 -7.065 1.00 27.15 40 VAL B CA 1
ATOM 2828 C C . VAL B 1 43 ? -43.217 9.784 -6.715 1.00 25.75 40 VAL B C 1
ATOM 2829 O O . VAL B 1 43 ? -42.944 10.388 -5.664 1.00 26.28 40 VAL B O 1
ATOM 2833 N N . LYS B 1 44 ? -42.291 9.378 -7.586 1.00 25.24 41 LYS B N 1
ATOM 2834 C CA . LYS B 1 44 ? -40.868 9.600 -7.343 1.00 24.81 41 LYS B CA 1
ATOM 2835 C C . LYS B 1 44 ? -40.589 11.090 -7.384 1.00 23.53 41 LYS B C 1
ATOM 2836 O O . LYS B 1 44 ? -39.855 11.619 -6.546 1.00 22.91 41 LYS B O 1
ATOM 2842 N N . ARG B 1 45 ? -41.185 11.782 -8.352 1.00 22.28 42 ARG B N 1
ATOM 2843 C CA . ARG B 1 45 ? -41.008 13.226 -8.450 1.00 21.93 42 ARG B CA 1
ATOM 2844 C C . ARG B 1 45 ? -41.403 13.919 -7.142 1.00 22.40 42 ARG B C 1
ATOM 2845 O O . ARG B 1 45 ? -40.632 14.713 -6.578 1.00 22.15 42 ARG B O 1
ATOM 2853 N N . GLU B 1 46 ? -42.601 13.617 -6.645 1.00 22.97 43 GLU B N 1
ATOM 2854 C CA . GLU B 1 46 ? -43.088 14.298 -5.450 1.00 24.72 43 GLU B CA 1
ATOM 2855 C C . GLU B 1 46 ? -42.310 13.905 -4.196 1.00 23.10 43 GLU B C 1
ATOM 2856 O O . GLU B 1 46 ? -42.111 14.740 -3.316 1.00 22.69 43 GLU B O 1
ATOM 2862 N N . LYS B 1 47 ? -41.841 12.660 -4.134 1.00 22.96 44 LYS B N 1
ATOM 2863 C CA . LYS B 1 47 ? -41.032 12.214 -2.998 1.00 24.25 44 LYS B CA 1
ATOM 2864 C C . LYS B 1 47 ? -39.693 12.945 -2.938 1.00 23.24 44 LYS B C 1
ATOM 2865 O O . LYS B 1 47 ? -39.327 13.461 -1.903 1.00 23.16 44 LYS B O 1
ATOM 2871 N N . ILE B 1 48 ? -38.977 12.985 -4.066 1.00 21.31 45 ILE B N 1
ATOM 2872 C CA . ILE B 1 48 ? -37.663 13.611 -4.108 1.00 21.35 45 ILE B CA 1
ATOM 2873 C C . ILE B 1 48 ? -37.781 15.116 -3.898 1.00 21.01 45 ILE B C 1
ATOM 2874 O O . ILE B 1 48 ? -37.029 15.689 -3.138 1.00 21.29 45 ILE B O 1
ATOM 2879 N N . CYS B 1 49 ? -38.749 15.756 -4.548 1.00 21.49 46 CYS B N 1
ATOM 2880 C CA . CYS B 1 49 ? -38.994 17.194 -4.329 1.00 20.65 46 CYS B CA 1
ATOM 2881 C C . CYS B 1 49 ? -39.362 17.499 -2.864 1.00 21.57 46 CYS B C 1
ATOM 2882 O O . CYS B 1 49 ? -38.865 18.467 -2.299 1.00 23.19 46 CYS B O 1
ATOM 2885 N N . SER B 1 50 ? -40.202 16.666 -2.259 1.00 22.21 47 SER B N 1
ATOM 2886 C CA . SER B 1 50 ? -40.566 16.821 -0.852 1.00 23.14 47 SER B CA 1
ATOM 2887 C C . SER B 1 50 ? -39.332 16.693 0.050 1.00 22.70 47 SER B C 1
ATOM 2888 O O . SER B 1 50 ? -39.185 17.436 1.033 1.00 22.49 47 SER B O 1
ATOM 2891 N N . ASP B 1 51 ? -38.457 15.738 -0.270 1.00 21.63 48 ASP B N 1
ATOM 2892 C CA . ASP B 1 51 ? -37.259 15.489 0.538 1.00 21.32 48 ASP B CA 1
ATOM 2893 C C . ASP B 1 51 ? -36.410 16.724 0.655 1.00 19.49 48 ASP B C 1
ATOM 2894 O O . ASP B 1 51 ? -35.806 16.976 1.685 1.00 21.20 48 ASP B O 1
ATOM 2899 N N . TYR B 1 52 ? -36.334 17.458 -0.438 1.00 19.10 49 TYR B N 1
ATOM 2900 C CA . TYR B 1 52 ? -35.466 18.622 -0.549 1.00 18.06 49 TYR B CA 1
ATOM 2901 C C . TYR B 1 52 ? -36.170 19.979 -0.495 1.00 19.26 49 TYR B C 1
ATOM 2902 O O . TYR B 1 52 ? -35.514 21.042 -0.639 1.00 20.32 49 TYR B O 1
ATOM 2911 N N . ARG B 1 53 ? -37.488 19.953 -0.277 1.00 20.38 50 ARG B N 1
ATOM 2912 C CA . ARG B 1 53 ? -38.317 21.169 -0.212 1.00 21.16 50 ARG B CA 1
ATOM 2913 C C . ARG B 1 53 ? -38.206 21.979 -1.499 1.00 21.71 50 ARG B C 1
ATOM 2914 O O . ARG B 1 53 ? -38.070 23.219 -1.474 1.00 22.56 50 ARG B O 1
ATOM 2922 N N A ILE B 1 54 ? -38.252 21.255 -2.615 0.60 21.36 51 ILE B N 1
ATOM 2923 N N B ILE B 1 54 ? -38.237 21.267 -2.623 0.40 21.36 51 ILE B N 1
ATOM 2924 C CA A ILE B 1 54 ? -38.214 21.820 -3.963 0.60 22.00 51 ILE B CA 1
ATOM 2925 C CA B ILE B 1 54 ? -38.202 21.881 -3.943 0.40 21.81 51 ILE B CA 1
ATOM 2926 C C A ILE B 1 54 ? -39.596 21.677 -4.595 0.60 22.73 51 ILE B C 1
ATOM 2927 C C B ILE B 1 54 ? -39.597 21.722 -4.547 0.40 22.49 51 ILE B C 1
ATOM 2928 O O A ILE B 1 54 ? -40.311 20.707 -4.335 0.60 22.94 51 ILE B O 1
ATOM 2929 O O B ILE B 1 54 ? -40.321 20.782 -4.214 0.40 22.69 51 ILE B O 1
ATOM 2938 N N . MET B 1 55 ? -39.979 22.650 -5.417 1.00 22.48 52 MET B N 1
ATOM 2939 C CA . MET B 1 55 ? -41.293 22.608 -6.077 1.00 24.17 52 MET B CA 1
ATOM 2940 C C . MET B 1 55 ? -41.303 21.580 -7.201 1.00 21.90 52 MET B C 1
ATOM 2941 O O . MET B 1 55 ? -40.475 21.675 -8.104 1.00 22.19 52 MET B O 1
ATOM 2946 N N . PRO B 1 56 ? -42.240 20.599 -7.169 1.00 22.72 53 PRO B N 1
ATOM 2947 C CA . PRO B 1 56 ? -42.346 19.695 -8.294 1.00 22.44 53 PRO B CA 1
ATOM 2948 C C . PRO B 1 56 ? -43.117 20.342 -9.445 1.00 22.92 53 PRO B C 1
ATOM 2949 O O . PRO B 1 56 ? -44.113 21.037 -9.214 1.00 25.10 53 PRO B O 1
ATOM 2953 N N . PHE B 1 57 ? -42.676 20.078 -10.664 1.00 22.31 54 PHE B N 1
ATOM 2954 C CA . PHE B 1 57 ? -43.349 20.547 -11.883 1.00 22.75 54 PHE B CA 1
ATOM 2955 C C . PHE B 1 57 ? -43.909 19.355 -12.652 1.00 23.80 54 PHE B C 1
ATOM 2956 O O . PHE B 1 57 ? -43.367 18.256 -12.601 1.00 24.70 54 PHE B O 1
ATOM 2964 N N . ASP B 1 58 ? -44.988 19.579 -13.381 1.00 25.63 55 ASP B N 1
ATOM 2965 C CA . ASP B 1 58 ? -45.670 18.470 -14.054 1.00 26.74 55 ASP B CA 1
ATOM 2966 C C . ASP B 1 58 ? -45.209 18.202 -15.486 1.00 25.95 55 ASP B C 1
ATOM 2967 O O . ASP B 1 58 ? -45.673 17.251 -16.098 1.00 26.75 55 ASP B O 1
ATOM 2972 N N . SER B 1 59 ? -44.291 19.019 -16.010 1.00 24.80 56 SER B N 1
ATOM 2973 C CA . SER B 1 59 ? -43.747 18.787 -17.348 1.00 25.07 56 SER B CA 1
ATOM 2974 C C . SER B 1 59 ? -42.418 19.499 -17.553 1.00 23.90 56 SER B C 1
ATOM 2975 O O . SER B 1 59 ? -42.059 20.399 -16.802 1.00 23.07 56 SER B O 1
ATOM 2978 N N A ILE B 1 60 ? -41.721 19.070 -18.596 0.60 23.65 57 ILE B N 1
ATOM 2979 N N B ILE B 1 60 ? -41.676 19.110 -18.585 0.40 23.61 57 ILE B N 1
ATOM 2980 C CA A ILE B 1 60 ? -40.473 19.676 -19.034 0.60 22.87 57 ILE B CA 1
ATOM 2981 C CA B ILE B 1 60 ? -40.405 19.781 -18.860 0.40 22.70 57 ILE B CA 1
ATOM 2982 C C A ILE B 1 60 ? -40.693 21.143 -19.369 0.60 22.86 57 ILE B C 1
ATOM 2983 C C B ILE B 1 60 ? -40.645 21.191 -19.406 0.40 23.00 57 ILE B C 1
ATOM 2984 O O A ILE B 1 60 ? -39.941 22.013 -18.948 0.60 22.25 57 ILE B O 1
ATOM 2985 O O B ILE B 1 60 ? -39.828 22.082 -19.182 0.40 22.23 57 ILE B O 1
ATOM 2994 N N . GLU B 1 61 ? -41.754 21.405 -20.119 1.00 24.27 58 GLU B N 1
ATOM 2995 C CA . GLU B 1 61 ? -42.051 22.736 -20.620 1.00 24.66 58 GLU B CA 1
ATOM 2996 C C . GLU B 1 61 ? -42.416 23.710 -19.499 1.00 24.26 58 GLU B C 1
ATOM 2997 O O . GLU B 1 61 ? -41.925 24.843 -19.471 1.00 25.55 58 GLU B O 1
ATOM 3003 N N . SER B 1 62 ? -43.250 23.279 -18.560 1.00 24.65 59 SER B N 1
ATOM 3004 C CA . SER B 1 62 ? -43.662 24.166 -17.469 1.00 25.84 59 SER B CA 1
ATOM 3005 C C . SER B 1 62 ? -42.471 24.571 -16.602 1.00 25.31 59 SER B C 1
ATOM 3006 O O . SER B 1 62 ? -42.361 25.719 -16.185 1.00 26.51 59 SER B O 1
ATOM 3009 N N . LEU B 1 63 ? -41.575 23.628 -16.364 1.00 23.90 60 LEU B N 1
ATOM 3010 C CA . LEU B 1 63 ? -40.377 23.919 -15.599 1.00 23.39 60 LEU B CA 1
ATOM 3011 C C . LEU B 1 63 ? -39.446 24.865 -16.362 1.00 22.87 60 LEU B C 1
ATOM 3012 O O . LEU B 1 63 ? -39.010 25.870 -15.822 1.00 23.04 60 LEU B O 1
ATOM 3017 N N . ALA B 1 64 ? -39.163 24.555 -17.625 1.00 22.98 61 ALA B N 1
ATOM 3018 C CA . ALA B 1 64 ? -38.246 25.362 -18.429 1.00 23.96 61 ALA B CA 1
ATOM 3019 C C . ALA B 1 64 ? -38.662 26.840 -18.519 1.00 24.96 61 ALA B C 1
ATOM 3020 O O . ALA B 1 64 ? -37.809 27.738 -18.472 1.00 25.73 61 ALA B O 1
ATOM 3022 N N . LYS B 1 65 ? -39.965 27.091 -18.614 1.00 26.57 62 LYS B N 1
ATOM 3023 C CA . LYS B 1 65 ? -40.497 28.452 -18.693 1.00 28.60 62 LYS B CA 1
ATOM 3024 C C . LYS B 1 65 ? -40.230 29.293 -17.445 1.00 27.64 62 LYS B C 1
ATOM 3025 O O . LYS B 1 65 ? -40.315 30.510 -17.510 1.00 30.07 62 LYS B O 1
ATOM 3031 N N . LYS B 1 66 ? -39.916 28.641 -16.325 1.00 28.25 63 LYS B N 1
ATOM 3032 C CA . LYS B 1 66 ? -39.609 29.320 -15.061 1.00 28.68 63 LYS B CA 1
ATOM 3033 C C . LYS B 1 66 ? -38.109 29.318 -14.704 1.00 27.78 63 LYS B C 1
ATOM 3034 O O . LYS B 1 66 ? -37.732 29.792 -13.639 1.00 28.56 63 LYS B O 1
ATOM 3040 N N . CYS B 1 67 ? -37.259 28.807 -15.594 1.00 27.03 64 CYS B N 1
ATOM 3041 C CA . CYS B 1 67 ? -35.837 28.686 -15.328 1.00 25.26 64 CYS B CA 1
ATOM 3042 C C . CYS B 1 67 ? -34.972 29.410 -16.354 1.00 25.68 64 CYS B C 1
ATOM 3043 O O . CYS B 1 67 ? -35.415 29.672 -17.474 1.00 26.89 64 CYS B O 1
ATOM 3046 N N . ASP B 1 68 ? -33.745 29.732 -15.947 1.00 24.11 65 ASP B N 1
ATOM 3047 C CA . ASP B 1 68 ? -32.705 30.281 -16.820 1.00 23.52 65 ASP B CA 1
ATOM 3048 C C . ASP B 1 68 ? -31.817 29.150 -17.339 1.00 21.96 65 ASP B C 1
ATOM 3049 O O . ASP B 1 68 ? -31.211 29.263 -18.407 1.00 21.14 65 ASP B O 1
ATOM 3054 N N . CYS B 1 69 ? -31.735 28.078 -16.561 1.00 21.89 66 CYS B N 1
ATOM 3055 C CA . CYS B 1 69 ? -30.900 26.939 -16.909 1.00 21.57 66 CYS B CA 1
ATOM 3056 C C . CYS B 1 69 ? -31.423 25.646 -16.296 1.00 20.40 66 CYS B C 1
ATOM 3057 O O . CYS B 1 69 ? -32.139 25.666 -15.280 1.00 19.41 66 CYS B O 1
ATOM 3060 N N . ILE B 1 70 ? -31.071 24.535 -16.935 1.00 19.00 67 ILE B N 1
ATOM 3061 C CA . ILE B 1 70 ? -31.513 23.217 -16.521 1.00 19.78 67 ILE B CA 1
ATOM 3062 C C . ILE B 1 70 ? -30.344 22.223 -16.471 1.00 18.85 67 ILE B C 1
ATOM 3063 O O . ILE B 1 70 ? -29.522 22.186 -17.391 1.00 18.43 67 ILE B O 1
ATOM 3068 N N . PHE B 1 71 ? -30.295 21.451 -15.387 1.00 18.19 68 PHE B N 1
ATOM 3069 C CA . PHE B 1 71 ? -29.426 20.275 -15.262 1.00 17.56 68 PHE B CA 1
ATOM 3070 C C . PHE B 1 71 ? -30.284 19.108 -15.689 1.00 17.26 68 PHE B C 1
ATOM 3071 O O . PHE B 1 71 ? -31.339 18.851 -15.096 1.00 17.46 68 PHE B O 1
ATOM 3079 N N . LEU B 1 72 ? -29.852 18.425 -16.744 1.00 17.14 69 LEU B N 1
ATOM 3080 C CA . LEU B 1 72 ? -30.575 17.310 -17.337 1.00 17.85 69 LEU B CA 1
ATOM 3081 C C . LEU B 1 72 ? -29.838 16.000 -17.095 1.00 20.19 69 LEU B C 1
ATOM 3082 O O . LEU B 1 72 ? -28.700 15.837 -17.540 1.00 18.97 69 LEU B O 1
ATOM 3087 N N . HIS B 1 73 ? -30.496 15.066 -16.392 1.00 21.04 70 HIS B N 1
ATOM 3088 C CA . HIS B 1 73 ? -29.899 13.803 -16.000 1.00 24.38 70 HIS B CA 1
ATOM 3089 C C . HIS B 1 73 ? -30.789 12.669 -16.448 1.00 26.09 70 HIS B C 1
ATOM 3090 O O . HIS B 1 73 ? -31.031 11.743 -15.687 1.00 32.51 70 HIS B O 1
ATOM 3097 N N . SER B 1 74 ? -31.266 12.727 -17.683 1.00 27.98 71 SER B N 1
ATOM 3098 C CA . SER B 1 74 ? -32.103 11.654 -18.226 1.00 29.30 71 SER B CA 1
ATOM 3099 C C . SER B 1 74 ? -31.279 10.669 -19.059 1.00 30.20 71 SER B C 1
ATOM 3100 O O . SER B 1 74 ? -30.082 10.885 -19.315 1.00 29.95 71 SER B O 1
ATOM 3103 N N . SER B 1 75 ? -31.929 9.585 -19.480 1.00 30.23 72 SER B N 1
ATOM 3104 C CA . SER B 1 75 ? -31.300 8.568 -20.304 1.00 31.64 72 SER B CA 1
ATOM 3105 C C . SER B 1 75 ? -30.751 9.164 -21.600 1.00 30.17 72 SER B C 1
ATOM 3106 O O . SER B 1 75 ? -31.333 10.082 -22.170 1.00 30.78 72 SER B O 1
ATOM 3109 N N . THR B 1 76 ? -29.632 8.621 -22.058 1.00 29.05 73 THR B N 1
ATOM 3110 C CA . THR B 1 76 ? -28.979 9.082 -23.280 1.00 28.34 73 THR B CA 1
ATOM 3111 C C . THR B 1 76 ? -29.919 9.195 -24.476 1.00 28.43 73 THR B C 1
ATOM 3112 O O . THR B 1 76 ? -29.868 10.175 -25.222 1.00 25.57 73 THR B O 1
ATOM 3116 N N . GLU B 1 77 ? -30.779 8.196 -24.653 1.00 29.20 74 GLU B N 1
ATOM 3117 C CA . GLU B 1 77 ? -31.708 8.190 -25.780 1.00 30.63 74 GLU B CA 1
ATOM 3118 C C . GLU B 1 77 ? -32.712 9.357 -25.755 1.00 29.16 74 GLU B C 1
ATOM 3119 O O . GLU B 1 77 ? -33.232 9.732 -26.795 1.00 29.83 74 GLU B O 1
ATOM 3125 N N . THR B 1 78 ? -32.971 9.932 -24.585 1.00 28.17 75 THR B N 1
ATOM 3126 C CA . THR B 1 78 ? -33.906 11.054 -24.494 1.00 27.83 75 THR B CA 1
ATOM 3127 C C . THR B 1 78 ? -33.239 12.427 -24.593 1.00 24.87 75 THR B C 1
ATOM 3128 O O . THR B 1 78 ? -33.931 13.427 -24.723 1.00 24.12 75 THR B O 1
ATOM 3132 N N . HIS B 1 79 ? -31.908 12.488 -24.568 1.00 23.25 76 HIS B N 1
ATOM 3133 C CA . HIS B 1 79 ? -31.218 13.774 -24.626 1.00 22.68 76 HIS B CA 1
ATOM 3134 C C . HIS B 1 79 ? -31.617 14.641 -25.832 1.00 21.71 76 HIS B C 1
ATOM 3135 O O . HIS B 1 79 ? -31.954 15.812 -25.690 1.00 21.22 76 HIS B O 1
ATOM 3142 N N . TYR B 1 80 ? -31.563 14.064 -27.022 1.00 23.03 77 TYR B N 1
ATOM 3143 C CA . TYR B 1 80 ? -31.800 14.837 -28.226 1.00 22.07 77 TYR B CA 1
ATOM 3144 C C . TYR B 1 80 ? -33.151 15.564 -28.213 1.00 22.88 77 TYR B C 1
ATOM 3145 O O . TYR B 1 80 ? -33.205 16.772 -28.414 1.00 21.50 77 TYR B O 1
ATOM 3154 N N . GLU B 1 81 ? -34.240 14.848 -27.968 1.00 22.76 78 GLU B N 1
ATOM 3155 C CA . GLU B 1 81 ? -35.551 15.495 -28.033 1.00 25.11 78 GLU B CA 1
ATOM 3156 C C . GLU B 1 81 ? -35.738 16.484 -26.891 1.00 23.08 78 GLU B C 1
ATOM 3157 O O . GLU B 1 81 ? -36.310 17.540 -27.089 1.00 24.88 78 GLU B O 1
ATOM 3163 N N . ILE B 1 82 ? -35.236 16.159 -25.706 1.00 21.56 79 ILE B N 1
ATOM 3164 C CA . ILE B 1 82 ? -35.422 17.048 -24.550 1.00 19.90 79 ILE B CA 1
ATOM 3165 C C . ILE B 1 82 ? -34.607 18.333 -24.704 1.00 20.63 79 ILE B C 1
ATOM 3166 O O . ILE B 1 82 ? -35.112 19.426 -24.450 1.00 20.94 79 ILE B O 1
ATOM 3171 N N . ILE B 1 83 ? -33.347 18.198 -25.115 1.00 19.82 80 ILE B N 1
ATOM 3172 C CA . ILE B 1 83 ? -32.474 19.354 -25.283 1.00 20.30 80 ILE B CA 1
ATOM 3173 C C . ILE B 1 83 ? -33.028 20.302 -26.373 1.00 21.38 80 ILE B C 1
ATOM 3174 O O . ILE B 1 83 ? -32.938 21.531 -26.235 1.00 21.06 80 ILE B O 1
ATOM 3179 N N A LYS B 1 84 ? -33.611 19.751 -27.428 0.70 22.77 81 LYS B N 1
ATOM 3180 N N B LYS B 1 84 ? -33.604 19.757 -27.447 0.30 21.80 81 LYS B N 1
ATOM 3181 C CA A LYS B 1 84 ? -34.168 20.607 -28.468 0.70 23.89 81 LYS B CA 1
ATOM 3182 C CA B LYS B 1 84 ? -34.198 20.618 -28.485 0.30 22.32 81 LYS B CA 1
ATOM 3183 C C A LYS B 1 84 ? -35.294 21.476 -27.888 0.70 23.69 81 LYS B C 1
ATOM 3184 C C B LYS B 1 84 ? -35.296 21.485 -27.881 0.30 22.96 81 LYS B C 1
ATOM 3185 O O A LYS B 1 84 ? -35.353 22.684 -28.130 0.70 24.17 81 LYS B O 1
ATOM 3186 O O B LYS B 1 84 ? -35.349 22.693 -28.117 0.30 23.42 81 LYS B O 1
ATOM 3197 N N . ILE B 1 85 ? -36.163 20.859 -27.091 1.00 23.73 82 ILE B N 1
ATOM 3198 C CA . ILE B 1 85 ? -37.257 21.567 -26.434 1.00 23.60 82 ILE B CA 1
ATOM 3199 C C . ILE B 1 85 ? -36.692 22.655 -25.522 1.00 22.81 82 ILE B C 1
ATOM 3200 O O . ILE B 1 85 ? -37.135 23.789 -25.563 1.00 23.64 82 ILE B O 1
ATOM 3205 N N . LEU B 1 86 ? -35.684 22.315 -24.728 1.00 20.98 83 LEU B N 1
ATOM 3206 C CA . LEU B 1 86 ? -35.126 23.263 -23.779 1.00 20.60 83 LEU B CA 1
ATOM 3207 C C . LEU B 1 86 ? -34.430 24.434 -24.462 1.00 20.29 83 LEU B C 1
ATOM 3208 O O . LEU B 1 86 ? -34.655 25.593 -24.101 1.00 20.83 83 LEU B O 1
ATOM 3213 N N . LEU B 1 87 ? -33.583 24.160 -25.457 1.00 21.38 84 LEU B N 1
ATOM 3214 C CA . LEU B 1 87 ? -32.882 25.264 -26.122 1.00 20.88 84 LEU B CA 1
ATOM 3215 C C . LEU B 1 87 ? -33.871 26.209 -26.810 1.00 22.38 84 LEU B C 1
ATOM 3216 O O . LEU B 1 87 ? -33.687 27.429 -26.803 1.00 23.67 84 LEU B O 1
ATOM 3221 N N . ASN B 1 88 ? -34.926 25.642 -27.392 1.00 23.73 85 ASN B N 1
ATOM 3222 C CA . ASN B 1 88 ? -35.926 26.437 -28.068 1.00 25.48 85 ASN B CA 1
ATOM 3223 C C . ASN B 1 88 ? -36.778 27.242 -27.080 1.00 25.83 85 ASN B C 1
ATOM 3224 O O . ASN B 1 88 ? -37.436 28.209 -27.471 1.00 29.02 85 ASN B O 1
ATOM 3229 N N . LEU B 1 89 ? -36.758 26.851 -25.807 1.00 26.31 86 LEU B N 1
ATOM 3230 C CA . LEU B 1 89 ? -37.413 27.625 -24.747 1.00 26.96 86 LEU B CA 1
ATOM 3231 C C . LEU B 1 89 ? -36.476 28.638 -24.067 1.00 27.27 86 LEU B C 1
ATOM 3232 O O . LEU B 1 89 ? -36.856 29.260 -23.068 1.00 29.32 86 LEU B O 1
ATOM 3237 N N . GLY B 1 90 ? -35.254 28.789 -24.589 1.00 26.68 87 GLY B N 1
ATOM 3238 C CA . GLY B 1 90 ? -34.298 29.783 -24.092 1.00 26.11 87 GLY B CA 1
ATOM 3239 C C . GLY B 1 90 ? -33.574 29.457 -22.791 1.00 25.31 87 GLY B C 1
ATOM 3240 O O . GLY B 1 90 ? -33.212 30.367 -22.049 1.00 25.80 87 GLY B O 1
ATOM 3241 N N . VAL B 1 91 ? -33.353 28.175 -22.505 1.00 22.62 88 VAL B N 1
ATOM 3242 C CA . VAL B 1 91 ? -32.643 27.798 -21.274 1.00 22.50 88 VAL B CA 1
ATOM 3243 C C . VAL B 1 91 ? -31.300 27.162 -21.581 1.00 20.59 88 VAL B C 1
ATOM 3244 O O . VAL B 1 91 ? -31.169 26.368 -22.523 1.00 20.56 88 VAL B O 1
ATOM 3248 N N . HIS B 1 92 ? -30.300 27.551 -20.796 1.00 19.98 89 HIS B N 1
ATOM 3249 C CA . HIS B 1 92 ? -28.975 26.937 -20.888 1.00 19.85 89 HIS B CA 1
ATOM 3250 C C . HIS B 1 92 ? -29.117 25.526 -20.384 1.00 20.14 89 HIS B C 1
ATOM 3251 O O . HIS B 1 92 ? -29.935 25.279 -19.498 1.00 20.19 89 HIS B O 1
ATOM 3258 N N . VAL B 1 93 ? -28.308 24.605 -20.914 1.00 18.20 90 VAL B N 1
ATOM 3259 C CA . VAL B 1 93 ? -28.413 23.202 -20.535 1.00 17.48 90 VAL B CA 1
ATOM 3260 C C . VAL B 1 93 ? -27.087 22.555 -20.160 1.00 17.26 90 VAL B C 1
ATOM 3261 O O . VAL B 1 93 ? -26.113 22.633 -20.911 1.00 17.24 90 VAL B O 1
ATOM 3265 N N . TYR B 1 94 ? -27.102 21.880 -19.005 1.00 16.72 91 TYR B N 1
ATOM 3266 C CA . TYR B 1 94 ? -26.025 20.993 -18.604 1.00 17.11 91 TYR B CA 1
ATOM 3267 C C . TYR B 1 94 ? -26.593 19.590 -18.731 1.00 16.26 91 TYR B C 1
ATOM 3268 O O . TYR B 1 94 ? -27.675 19.310 -18.213 1.00 18.44 91 TYR B O 1
ATOM 3277 N N . VAL B 1 95 ? -25.885 18.704 -19.426 1.00 17.35 92 VAL B N 1
ATOM 3278 C CA . VAL B 1 95 ? -26.340 17.344 -19.579 1.00 16.75 92 VAL B CA 1
ATOM 3279 C C . VAL B 1 95 ? -25.201 16.352 -19.339 1.00 17.13 92 VAL B C 1
ATOM 3280 O O . VAL B 1 95 ? -24.063 16.618 -19.673 1.00 17.80 92 VAL B O 1
ATOM 3284 N N . ASP B 1 96 ? -25.493 15.198 -18.758 1.00 17.95 93 ASP B N 1
ATOM 3285 C CA . ASP B 1 96 ? -24.453 14.178 -18.622 1.00 19.82 93 ASP B CA 1
ATOM 3286 C C . ASP B 1 96 ? -24.045 13.647 -20.004 1.00 18.47 93 ASP B C 1
ATOM 3287 O O . ASP B 1 96 ? -24.786 13.760 -20.989 1.00 18.46 93 ASP B O 1
ATOM 3292 N N . LYS B 1 97 ? -22.831 13.120 -20.072 1.00 18.57 94 LYS B N 1
ATOM 3293 C CA . LYS B 1 97 ? -22.346 12.476 -21.287 1.00 19.12 94 LYS B CA 1
ATOM 3294 C C . LYS B 1 97 ? -23.140 11.214 -21.641 1.00 19.45 94 LYS B C 1
ATOM 3295 O O . LYS B 1 97 ? -23.792 10.623 -20.772 1.00 19.65 94 LYS B O 1
ATOM 3301 N N . PRO B 1 98 ? -23.218 10.886 -22.931 1.00 18.77 95 PRO B N 1
ATOM 3302 C CA . PRO B 1 98 ? -22.789 11.710 -24.046 1.00 19.39 95 PRO B CA 1
ATOM 3303 C C . PRO B 1 98 ? -23.873 12.730 -24.377 1.00 19.41 95 PRO B C 1
ATOM 3304 O O . PRO B 1 98 ? -25.000 12.613 -23.880 1.00 19.27 95 PRO B O 1
ATOM 3308 N N . LEU B 1 99 ? -23.526 13.741 -25.175 1.00 18.85 96 LEU B N 1
ATOM 3309 C CA . LEU B 1 99 ? -24.481 14.770 -25.579 1.00 19.01 96 LEU B CA 1
ATOM 3310 C C . LEU B 1 99 ? -25.796 14.162 -26.102 1.00 20.42 96 LEU B C 1
ATOM 3311 O O . LEU B 1 99 ? -26.869 14.459 -25.580 1.00 21.11 96 LEU B O 1
ATOM 3316 N N . ALA B 1 100 ? -25.702 13.333 -27.135 1.00 20.21 97 ALA B N 1
ATOM 3317 C CA . ALA B 1 100 ? -26.848 12.619 -27.682 1.00 21.28 97 ALA B CA 1
ATOM 3318 C C . ALA B 1 100 ? -26.404 11.242 -28.133 1.00 22.42 97 ALA B C 1
ATOM 3319 O O . ALA B 1 100 ? -25.218 10.924 -28.119 1.00 22.91 97 ALA B O 1
ATOM 3321 N N . SER B 1 101 ? -27.360 10.427 -28.563 1.00 23.78 98 SER B N 1
ATOM 3322 C CA . SER B 1 101 ? -27.069 9.068 -29.015 1.00 25.27 98 SER B CA 1
ATOM 3323 C C . SER B 1 101 ? -26.113 8.994 -30.194 1.00 24.72 98 SER B C 1
ATOM 3324 O O . SER B 1 101 ? -25.351 8.046 -30.306 1.00 26.92 98 SER B O 1
ATOM 3327 N N . THR B 1 102 ? -26.138 9.995 -31.074 1.00 22.52 99 THR B N 1
ATOM 3328 C CA . THR B 1 102 ? -25.225 10.022 -32.204 1.00 22.44 99 THR B CA 1
ATOM 3329 C C . THR B 1 102 ? -24.500 11.373 -32.279 1.00 19.96 99 THR B C 1
ATOM 3330 O O . THR B 1 102 ? -24.991 12.371 -31.758 1.00 18.83 99 THR B O 1
ATOM 3334 N N . VAL B 1 103 ? -23.329 11.392 -32.916 1.00 19.77 100 VAL B N 1
ATOM 3335 C CA . VAL B 1 103 ? -22.598 12.642 -33.081 1.00 18.47 100 VAL B CA 1
ATOM 3336 C C . VAL B 1 103 ? -23.411 13.623 -33.931 1.00 20.26 100 VAL B C 1
ATOM 3337 O O . VAL B 1 103 ? -23.419 14.810 -33.641 1.00 20.25 100 VAL B O 1
ATOM 3341 N N . SER B 1 104 ? -24.091 13.119 -34.967 1.00 21.54 101 SER B N 1
ATOM 3342 C CA . SER B 1 104 ? -24.961 13.964 -35.816 1.00 23.30 101 SER B CA 1
ATOM 3343 C C . SER B 1 104 ? -25.978 14.761 -35.020 1.00 21.69 101 SER B C 1
ATOM 3344 O O . SER B 1 104 ? -26.136 15.962 -35.230 1.00 23.52 101 SER B O 1
ATOM 3347 N N . GLN B 1 105 ? -26.666 14.069 -34.115 1.00 22.58 102 GLN B N 1
ATOM 3348 C CA . GLN B 1 105 ? -27.646 14.691 -33.229 1.00 22.64 102 GLN B CA 1
ATOM 3349 C C . GLN B 1 105 ? -26.971 15.725 -32.346 1.00 21.60 102 GLN B C 1
ATOM 3350 O O . GLN B 1 105 ? -27.491 16.821 -32.156 1.00 20.36 102 GLN B O 1
ATOM 3356 N N . GLY B 1 106 ? -25.800 15.374 -31.802 1.00 19.77 103 GLY B N 1
ATOM 3357 C CA . GLY B 1 106 ? -25.005 16.319 -31.017 1.00 19.25 103 GLY B CA 1
ATOM 3358 C C . GLY B 1 106 ? -24.638 17.554 -31.801 1.00 19.23 103 GLY B C 1
ATOM 3359 O O . GLY B 1 106 ? -24.771 18.677 -31.307 1.00 18.63 103 GLY B O 1
ATOM 3360 N N . GLU B 1 107 ? -24.165 17.358 -33.035 1.00 18.67 104 GLU B N 1
ATOM 3361 C CA . GLU B 1 107 ? -23.844 18.492 -33.897 1.00 19.71 104 GLU B CA 1
ATOM 3362 C C . GLU B 1 107 ? -25.050 19.420 -34.075 1.00 20.31 104 GLU B C 1
ATOM 3363 O O . GLU B 1 107 ? -24.895 20.637 -34.087 1.00 20.89 104 GLU B O 1
ATOM 3369 N N . GLU B 1 108 ? -26.236 18.839 -34.265 1.00 20.77 105 GLU B N 1
ATOM 3370 C CA . GLU B 1 108 ? -27.450 19.625 -34.446 1.00 21.67 105 GLU B CA 1
ATOM 3371 C C . GLU B 1 108 ? -27.758 20.457 -33.202 1.00 20.56 105 GLU B C 1
ATOM 3372 O O . GLU B 1 108 ? -28.120 21.632 -33.301 1.00 20.85 105 GLU B O 1
ATOM 3378 N N . LEU B 1 109 ? -27.604 19.844 -32.034 1.00 19.40 106 LEU B N 1
ATOM 3379 C CA . LEU B 1 109 ? -27.863 20.523 -30.769 1.00 19.20 106 LEU B CA 1
ATOM 3380 C C . LEU B 1 109 ? -26.858 21.663 -30.511 1.00 18.37 106 LEU B C 1
ATOM 3381 O O . LEU B 1 109 ? -27.228 22.741 -30.037 1.00 20.48 106 LEU B O 1
ATOM 3386 N N . ILE B 1 110 ? -25.600 21.439 -30.860 1.00 18.55 107 ILE B N 1
ATOM 3387 C CA . ILE B 1 110 ? -24.573 22.475 -30.731 1.00 18.81 107 ILE B CA 1
ATOM 3388 C C . ILE B 1 110 ? -24.930 23.694 -31.595 1.00 20.61 107 ILE B C 1
ATOM 3389 O O . ILE B 1 110 ? -24.859 24.832 -31.126 1.00 20.94 107 ILE B O 1
ATOM 3394 N N A GLU B 1 111 ? -25.315 23.430 -32.844 0.50 22.33 108 GLU B N 1
ATOM 3395 N N B GLU B 1 111 ? -25.321 23.455 -32.846 0.50 22.72 108 GLU B N 1
ATOM 3396 C CA A GLU B 1 111 ? -25.717 24.478 -33.788 0.50 22.95 108 GLU B CA 1
ATOM 3397 C CA B GLU B 1 111 ? -25.691 24.556 -33.743 0.50 23.63 108 GLU B CA 1
ATOM 3398 C C A GLU B 1 111 ? -26.886 25.302 -33.233 0.50 22.38 108 GLU B C 1
ATOM 3399 C C B GLU B 1 111 ? -26.901 25.329 -33.221 0.50 22.76 108 GLU B C 1
ATOM 3400 O O A GLU B 1 111 ? -26.865 26.537 -33.264 0.50 22.28 108 GLU B O 1
ATOM 3401 O O B GLU B 1 111 ? -26.927 26.564 -33.269 0.50 22.72 108 GLU B O 1
ATOM 3412 N N . LEU B 1 112 ? -27.876 24.598 -32.685 1.00 22.26 109 LEU B N 1
ATOM 3413 C CA . LEU B 1 112 ? -29.056 25.207 -32.104 1.00 22.22 109 LEU B CA 1
ATOM 3414 C C . LEU B 1 112 ? -28.678 26.063 -30.919 1.00 21.48 109 LEU B C 1
ATOM 3415 O O . LEU B 1 112 ? -29.208 27.143 -30.752 1.00 23.09 109 LEU B O 1
ATOM 3420 N N . SER B 1 113 ? -27.747 25.590 -30.097 1.00 21.77 110 SER B N 1
ATOM 3421 C CA . SER B 1 113 ? -27.342 26.370 -28.924 1.00 22.08 110 SER B CA 1
ATOM 3422 C C . SER B 1 113 ? -26.645 27.668 -29.360 1.00 23.32 110 SER B C 1
ATOM 3423 O O . SER B 1 113 ? -26.864 28.726 -28.759 1.00 23.12 110 SER B O 1
ATOM 3426 N N . THR B 1 114 ? -25.831 27.602 -30.414 1.00 23.65 111 THR B N 1
ATOM 3427 C CA . THR B 1 114 ? -25.172 28.803 -30.952 1.00 26.35 111 THR B CA 1
ATOM 3428 C C . THR B 1 114 ? -26.189 29.793 -31.507 1.00 26.81 111 THR B C 1
ATOM 3429 O O . THR B 1 114 ? -26.116 30.992 -31.223 1.00 28.68 111 THR B O 1
ATOM 3433 N N . LYS B 1 115 ? -27.143 29.289 -32.288 1.00 26.94 112 LYS B N 1
ATOM 3434 C CA . LYS B 1 115 ? -28.212 30.125 -32.858 1.00 28.38 112 LYS B CA 1
ATOM 3435 C C . LYS B 1 115 ? -28.999 30.853 -31.758 1.00 27.34 112 LYS B C 1
ATOM 3436 O O . LYS B 1 115 ? -29.358 32.024 -31.906 1.00 26.97 112 LYS B O 1
ATOM 3442 N N . LYS B 1 116 ? -29.268 30.157 -30.656 1.00 26.88 113 LYS B N 1
ATOM 3443 C CA . LYS B 1 116 ? -30.047 30.732 -29.569 1.00 27.28 113 LYS B CA 1
ATOM 3444 C C . LYS B 1 116 ? -29.214 31.476 -28.518 1.00 26.76 113 LYS B C 1
ATOM 3445 O O . LYS B 1 116 ? -29.776 32.016 -27.572 1.00 27.34 113 LYS B O 1
ATOM 3451 N N A ASN B 1 117 ? -27.892 31.498 -28.702 0.70 27.19 114 ASN B N 1
ATOM 3452 N N B ASN B 1 117 ? -27.892 31.500 -28.685 0.30 26.68 114 ASN B N 1
ATOM 3453 C CA A ASN B 1 117 ? -26.947 32.121 -27.757 0.70 27.24 114 ASN B CA 1
ATOM 3454 C CA B ASN B 1 117 ? -26.990 32.147 -27.719 0.30 26.39 114 ASN B CA 1
ATOM 3455 C C A ASN B 1 117 ? -27.103 31.567 -26.327 0.70 26.66 114 ASN B C 1
ATOM 3456 C C B ASN B 1 117 ? -27.128 31.567 -26.315 0.30 25.98 114 ASN B C 1
ATOM 3457 O O A ASN B 1 117 ? -27.281 32.302 -25.349 0.70 26.34 114 ASN B O 1
ATOM 3458 O O B ASN B 1 117 ? -27.309 32.296 -25.336 0.30 25.85 114 ASN B O 1
ATOM 3467 N N . LEU B 1 118 ? -27.051 30.244 -26.233 1.00 25.04 115 LEU B N 1
ATOM 3468 C CA . LEU B 1 118 ? -27.184 29.539 -24.973 1.00 24.46 115 LEU B CA 1
ATOM 3469 C C . LEU B 1 118 ? -26.002 28.600 -24.799 1.00 22.34 115 LEU B C 1
ATOM 3470 O O . LEU B 1 118 ? -25.405 28.138 -25.769 1.00 22.62 115 LEU B O 1
ATOM 3475 N N . ASN B 1 119 ? -25.663 28.328 -23.551 1.00 21.86 116 ASN B N 1
ATOM 3476 C CA . ASN B 1 119 ? -24.637 27.383 -23.242 1.00 20.61 116 ASN B CA 1
ATOM 3477 C C . ASN B 1 119 ? -25.200 25.976 -23.197 1.00 21.03 116 ASN B C 1
ATOM 3478 O O . ASN B 1 119 ? -26.204 25.738 -22.530 1.00 21.95 116 ASN B O 1
ATOM 3483 N N . LEU B 1 120 ? -24.553 25.070 -23.924 1.00 19.68 117 LEU B N 1
ATOM 3484 C CA . LEU B 1 120 ? -24.845 23.635 -23.884 1.00 18.44 117 LEU B CA 1
ATOM 3485 C C . LEU B 1 120 ? -23.530 22.949 -23.447 1.00 19.14 117 LEU B C 1
ATOM 3486 O O . LEU B 1 120 ? -22.545 22.950 -24.182 1.00 20.68 117 LEU B O 1
ATOM 3491 N N . MET B 1 121 ? -23.531 22.391 -22.241 1.00 19.21 118 MET B N 1
ATOM 3492 C CA . MET B 1 121 ? -22.345 21.804 -21.652 1.00 17.88 118 MET B CA 1
ATOM 3493 C C . MET B 1 121 ? -22.555 20.342 -21.340 1.00 17.99 118 MET B C 1
ATOM 3494 O O . MET B 1 121 ? -23.571 19.970 -20.754 1.00 17.28 118 MET B O 1
ATOM 3499 N N . VAL B 1 122 ? -21.581 19.523 -21.713 1.00 17.53 119 VAL B N 1
ATOM 3500 C CA . VAL B 1 122 ? -21.611 18.093 -21.396 1.00 16.12 119 VAL B CA 1
ATOM 3501 C C . VAL B 1 122 ? -20.773 17.844 -20.141 1.00 16.11 119 VAL B C 1
ATOM 3502 O O . VAL B 1 122 ? -19.660 18.375 -19.995 1.00 14.79 119 VAL B O 1
ATOM 3506 N N . GLY B 1 123 ? -21.297 16.985 -19.270 1.00 15.29 120 GLY B N 1
ATOM 3507 C CA . GLY B 1 123 ? -20.715 16.711 -17.951 1.00 15.42 120 GLY B CA 1
ATOM 3508 C C . GLY B 1 123 ? -19.535 15.771 -17.903 1.00 14.82 120 GLY B C 1
ATOM 3509 O O . GLY B 1 123 ? -19.629 14.658 -17.331 1.00 16.13 120 GLY B O 1
ATOM 3510 N N . PHE B 1 124 ? -18.418 16.179 -18.504 1.00 13.65 121 PHE B N 1
ATOM 3511 C CA . PHE B 1 124 ? -17.170 15.423 -18.387 1.00 14.23 121 PHE B CA 1
ATOM 3512 C C . PHE B 1 124 ? -16.468 15.859 -17.079 1.00 12.95 121 PHE B C 1
ATOM 3513 O O . PHE B 1 124 ? -15.520 16.677 -17.084 1.00 14.30 121 PHE B O 1
ATOM 3521 N N . ASN B 1 125 ? -16.988 15.334 -15.971 1.00 14.29 122 ASN B N 1
ATOM 3522 C CA . ASN B 1 125 ? -16.526 15.682 -14.645 1.00 14.12 122 ASN B CA 1
ATOM 3523 C C . ASN B 1 125 ? -15.050 15.486 -14.427 1.00 13.57 122 ASN B C 1
ATOM 3524 O O . ASN B 1 125 ? -14.456 16.202 -13.635 1.00 13.86 122 ASN B O 1
ATOM 3529 N N . ARG B 1 126 ? -14.439 14.530 -15.119 1.00 13.64 123 ARG B N 1
ATOM 3530 C CA . ARG B 1 126 ? -13.026 14.248 -14.892 1.00 13.42 123 ARG B CA 1
ATOM 3531 C C . ARG B 1 126 ? -12.126 15.443 -15.239 1.00 13.83 123 ARG B C 1
ATOM 3532 O O . ARG B 1 126 ? -11.035 15.595 -14.678 1.00 13.75 123 ARG B O 1
ATOM 3540 N N . ARG B 1 127 ? -12.575 16.301 -16.163 1.00 13.96 124 ARG B N 1
ATOM 3541 C CA . ARG B 1 127 ? -11.790 17.489 -16.478 1.00 13.91 124 ARG B CA 1
ATOM 3542 C C . ARG B 1 127 ? -11.754 18.480 -15.303 1.00 15.34 124 ARG B C 1
ATOM 3543 O O . ARG B 1 127 ? -10.976 19.441 -15.329 1.00 15.72 124 ARG B O 1
ATOM 3551 N N . PHE B 1 128 ? -12.629 18.278 -14.309 1.00 13.76 125 PHE B N 1
ATOM 3552 C CA . PHE B 1 128 ? -12.673 19.106 -13.104 1.00 14.25 125 PHE B CA 1
ATOM 3553 C C . PHE B 1 128 ? -12.283 18.338 -11.847 1.00 13.96 125 PHE B C 1
ATOM 3554 O O . PHE B 1 128 ? -12.392 18.865 -10.729 1.00 15.58 125 PHE B O 1
ATOM 3562 N N . CYS B 1 129 ? -11.851 17.091 -12.021 1.00 14.03 126 CYS B N 1
ATOM 3563 C CA . CYS B 1 129 ? -11.395 16.270 -10.883 1.00 14.36 126 CYS B CA 1
ATOM 3564 C C . CYS B 1 129 ? -10.138 16.943 -10.314 1.00 14.57 126 CYS B C 1
ATOM 3565 O O . CYS B 1 129 ? -9.137 17.091 -11.019 1.00 13.27 126 CYS B O 1
ATOM 3568 N N . PRO B 1 130 ? -10.162 17.339 -9.031 1.00 14.42 127 PRO B N 1
ATOM 3569 C CA . PRO B 1 130 ? -9.020 18.111 -8.517 1.00 13.99 127 PRO B CA 1
ATOM 3570 C C . PRO B 1 130 ? -7.671 17.403 -8.669 1.00 13.77 127 PRO B C 1
ATOM 3571 O O . PRO B 1 130 ? -6.703 18.043 -9.057 1.00 15.03 127 PRO B O 1
ATOM 3575 N N . MET B 1 131 ? -7.609 16.109 -8.378 1.00 12.61 128 MET B N 1
ATOM 3576 C CA . MET B 1 131 ? -6.327 15.416 -8.486 1.00 13.90 128 MET B CA 1
ATOM 3577 C C . MET B 1 131 ? -5.880 15.229 -9.937 1.00 13.00 128 MET B C 1
ATOM 3578 O O . MET B 1 131 ? -4.683 15.250 -10.209 1.00 12.99 128 MET B O 1
ATOM 3583 N N . TYR B 1 132 ? -6.816 15.046 -10.862 1.00 13.02 129 TYR B N 1
ATOM 3584 C CA . TYR B 1 132 ? -6.449 14.986 -12.275 1.00 11.79 129 TYR B CA 1
ATOM 3585 C C . TYR B 1 132 ? -5.856 16.341 -12.736 1.00 12.43 129 TYR B C 1
ATOM 3586 O O . TYR B 1 132 ? -4.855 16.381 -13.455 1.00 14.77 129 TYR B O 1
ATOM 3595 N N . LYS B 1 133 ? -6.488 17.442 -12.340 1.00 13.68 130 LYS B N 1
ATOM 3596 C CA . LYS B 1 133 ? -5.992 18.768 -12.682 1.00 14.21 130 LYS B CA 1
ATOM 3597 C C . LYS B 1 133 ? -4.599 18.979 -12.082 1.00 15.37 130 LYS B C 1
ATOM 3598 O O . LYS B 1 133 ? -3.718 19.567 -12.735 1.00 14.47 130 LYS B O 1
ATOM 3604 N N . GLU B 1 134 ? -4.387 18.496 -10.861 1.00 15.23 131 GLU B N 1
ATOM 3605 C CA . GLU B 1 134 ? -3.086 18.624 -10.230 1.00 15.80 131 GLU B CA 1
ATOM 3606 C C . GLU B 1 134 ? -1.984 17.899 -11.009 1.00 15.97 131 GLU B C 1
ATOM 3607 O O . GLU B 1 134 ? -0.931 18.508 -11.294 1.00 16.66 131 GLU B O 1
ATOM 3613 N N . ILE B 1 135 ? -2.195 16.644 -11.385 1.00 14.63 132 ILE B N 1
ATOM 3614 C CA . ILE B 1 135 ? -1.144 15.927 -12.124 1.00 15.45 132 ILE B CA 1
ATOM 3615 C C . ILE B 1 135 ? -0.936 16.524 -13.515 1.00 15.70 132 ILE B C 1
ATOM 3616 O O . ILE B 1 135 ? 0.194 16.595 -13.994 1.00 15.86 132 ILE B O 1
ATOM 3621 N N . LYS B 1 136 ? -2.007 17.006 -14.136 1.00 15.66 133 LYS B N 1
ATOM 3622 C CA A LYS B 1 136 ? -1.893 17.603 -15.460 0.70 16.07 133 LYS B CA 1
ATOM 3623 C CA B LYS B 1 136 ? -1.916 17.616 -15.455 0.30 15.88 133 LYS B CA 1
ATOM 3624 C C . LYS B 1 136 ? -1.075 18.887 -15.348 1.00 16.90 133 LYS B C 1
ATOM 3625 O O . LYS B 1 136 ? -0.192 19.151 -16.184 1.00 17.56 133 LYS B O 1
ATOM 3636 N N . ASN B 1 137 ? -1.328 19.659 -14.306 1.00 16.87 134 ASN B N 1
ATOM 3637 C CA . ASN B 1 137 ? -0.611 20.937 -14.119 1.00 18.65 134 ASN B CA 1
ATOM 3638 C C . ASN B 1 137 ? 0.859 20.749 -13.804 1.00 20.19 134 ASN B C 1
ATOM 3639 O O . ASN B 1 137 ? 1.685 21.604 -14.158 1.00 23.00 134 ASN B O 1
ATOM 3644 N N . ASN B 1 138 ? 1.198 19.654 -13.135 1.00 19.14 135 ASN B N 1
ATOM 3645 C CA . ASN B 1 138 ? 2.566 19.424 -12.669 1.00 21.68 135 ASN B CA 1
ATOM 3646 C C . ASN B 1 138 ? 3.416 18.511 -13.557 1.00 21.86 135 ASN B C 1
ATOM 3647 O O . ASN B 1 138 ? 4.591 18.247 -13.244 1.00 23.94 135 ASN B O 1
ATOM 3652 N N . ALA B 1 139 ? 2.861 18.032 -14.659 1.00 21.64 136 ALA B N 1
ATOM 3653 C CA . ALA B 1 139 ? 3.635 17.193 -15.567 1.00 22.47 136 ALA B CA 1
ATOM 3654 C C . ALA B 1 139 ? 4.256 18.056 -16.647 1.00 24.40 136 ALA B C 1
ATOM 3655 O O . ALA B 1 139 ? 3.579 18.887 -17.258 1.00 27.33 136 ALA B O 1
ATOM 3657 N N . THR B 1 140 ? 5.545 17.877 -16.858 1.00 24.04 137 THR B N 1
ATOM 3658 C CA . THR B 1 140 ? 6.211 18.483 -17.990 1.00 25.30 137 THR B CA 1
ATOM 3659 C C . THR B 1 140 ? 7.117 17.430 -18.604 1.00 22.94 137 THR B C 1
ATOM 3660 O O . THR B 1 140 ? 7.595 16.502 -17.922 1.00 21.92 137 THR B O 1
ATOM 3664 N N . GLU B 1 141 ? 7.309 17.563 -19.903 1.00 22.42 138 GLU B N 1
ATOM 3665 C CA . GLU B 1 141 ? 8.106 16.637 -20.683 1.00 21.67 138 GLU B CA 1
ATOM 3666 C C . GLU B 1 141 ? 7.597 15.224 -20.501 1.00 19.52 138 GLU B C 1
ATOM 3667 O O . GLU B 1 141 ? 8.338 14.318 -20.149 1.00 20.12 138 GLU B O 1
ATOM 3673 N N . ILE B 1 142 ? 6.311 15.083 -20.771 1.00 18.43 139 ILE B N 1
ATOM 3674 C CA . ILE B 1 142 ? 5.616 13.777 -20.705 1.00 17.86 139 ILE B CA 1
ATOM 3675 C C . ILE B 1 142 ? 6.125 12.818 -21.779 1.00 17.65 139 ILE B C 1
ATOM 3676 O O . ILE B 1 142 ? 6.330 13.238 -22.930 1.00 18.81 139 ILE B O 1
ATOM 3681 N N . VAL B 1 143 ? 6.327 11.537 -21.428 1.00 16.90 140 VAL B N 1
ATOM 3682 C CA . VAL B 1 143 ? 6.709 10.511 -22.419 1.00 18.15 140 VAL B CA 1
ATOM 3683 C C . VAL B 1 143 ? 5.593 9.501 -22.688 1.00 16.66 140 VAL B C 1
ATOM 3684 O O . VAL B 1 143 ? 5.594 8.844 -23.726 1.00 18.31 140 VAL B O 1
ATOM 3688 N N . SER B 1 144 ? 4.643 9.380 -21.764 1.00 15.48 141 SER B N 1
ATOM 3689 C CA . SER B 1 144 ? 3.572 8.425 -21.925 1.00 16.14 141 SER B CA 1
ATOM 3690 C C . SER B 1 144 ? 2.506 8.647 -20.874 1.00 15.00 141 SER B C 1
ATOM 3691 O O . SER B 1 144 ? 2.809 9.100 -19.756 1.00 15.86 141 SER B O 1
ATOM 3694 N N . ILE B 1 145 ? 1.269 8.308 -21.230 1.00 14.77 142 ILE B N 1
ATOM 3695 C CA . ILE B 1 145 ? 0.162 8.342 -20.290 1.00 14.14 142 ILE B CA 1
ATOM 3696 C C . ILE B 1 145 ? -0.632 7.036 -20.442 1.00 13.67 142 ILE B C 1
ATOM 3697 O O . ILE B 1 145 ? -0.825 6.577 -21.557 1.00 13.91 142 ILE B O 1
ATOM 3702 N N . ASN B 1 146 ? -1.052 6.454 -19.320 1.00 13.70 143 ASN B N 1
ATOM 3703 C CA . ASN B 1 146 ? -1.873 5.248 -19.293 1.00 13.98 143 ASN B CA 1
ATOM 3704 C C . ASN B 1 146 ? -3.144 5.542 -18.546 1.00 14.10 143 ASN B C 1
ATOM 3705 O O . ASN B 1 146 ? -3.092 6.078 -17.421 1.00 15.01 143 ASN B O 1
ATOM 3710 N N . ILE B 1 147 ? -4.292 5.184 -19.123 1.00 14.10 144 ILE B N 1
ATOM 3711 C CA . ILE B 1 147 ? -5.554 5.405 -18.471 1.00 13.62 144 ILE B CA 1
ATOM 3712 C C . ILE B 1 147 ? -6.367 4.170 -18.526 1.00 15.05 144 ILE B C 1
ATOM 3713 O O . ILE B 1 147 ? -6.546 3.617 -19.579 1.00 15.77 144 ILE B O 1
ATOM 3718 N N . CYS B 1 148 ? -6.863 3.741 -17.376 1.00 15.60 145 CYS B N 1
ATOM 3719 C CA . CYS B 1 148 ? -7.736 2.572 -17.365 1.00 15.92 145 CYS B CA 1
ATOM 3720 C C . CYS B 1 148 ? -8.960 2.792 -16.507 1.00 17.02 145 CYS B C 1
ATOM 3721 O O . CYS B 1 148 ? -8.938 3.596 -15.572 1.00 16.78 145 CYS B O 1
ATOM 3724 N N . LYS B 1 149 ? -10.026 2.059 -16.835 1.00 14.63 146 LYS B N 1
ATOM 3725 C CA . LYS B 1 149 ? -11.261 2.113 -16.079 1.00 15.29 146 LYS B CA 1
ATOM 3726 C C . LYS B 1 149 ? -11.876 0.739 -16.175 1.00 15.76 146 LYS B C 1
ATOM 3727 O O . LYS B 1 149 ? -12.462 0.395 -17.188 1.00 17.00 146 LYS B O 1
ATOM 3733 N N . HIS B 1 150 ? -11.716 -0.029 -15.097 1.00 14.75 147 HIS B N 1
ATOM 3734 C CA . HIS B 1 150 ? -12.139 -1.425 -15.059 1.00 14.48 147 HIS B CA 1
ATOM 3735 C C . HIS B 1 150 ? -13.275 -1.625 -14.109 1.00 15.81 147 HIS B C 1
ATOM 3736 O O . HIS B 1 150 ? -13.437 -0.875 -13.162 1.00 16.07 147 HIS B O 1
ATOM 3743 N N . GLY B 1 151 ? -14.055 -2.680 -14.341 1.00 16.36 148 GLY B N 1
ATOM 3744 C CA . GLY B 1 151 ? -15.207 -2.947 -13.502 1.00 17.55 148 GLY B CA 1
ATOM 3745 C C . GLY B 1 151 ? -15.256 -4.374 -13.039 1.00 16.81 148 GLY B C 1
ATOM 3746 O O . GLY B 1 151 ? -14.699 -5.236 -13.689 1.00 16.19 148 GLY B O 1
ATOM 3747 N N . LEU B 1 152 ? -15.906 -4.577 -11.892 1.00 17.43 149 LEU B N 1
ATOM 3748 C CA . LEU B 1 152 ? -16.206 -5.903 -11.331 1.00 17.65 149 LEU B CA 1
ATOM 3749 C C . LEU B 1 152 ? -17.629 -6.301 -11.712 1.00 18.61 149 LEU B C 1
ATOM 3750 O O . LEU B 1 152 ? -18.576 -5.556 -11.421 1.00 20.46 149 LEU B O 1
ATOM 3755 N N . ASN B 1 153 ? -17.784 -7.449 -12.369 1.00 19.32 150 ASN B N 1
ATOM 3756 C CA . ASN B 1 153 ? -19.106 -7.950 -12.778 1.00 20.69 150 ASN B CA 1
ATOM 3757 C C . ASN B 1 153 ? -19.907 -6.841 -13.461 1.00 22.10 150 ASN B C 1
ATOM 3758 O O . ASN B 1 153 ? -21.068 -6.596 -13.126 1.00 22.37 150 ASN B O 1
ATOM 3763 N N . SER B 1 154 ? -19.270 -6.181 -14.431 1.00 21.82 151 SER B N 1
ATOM 3764 C CA . SER B 1 154 ? -19.849 -5.025 -15.093 1.00 22.96 151 SER B CA 1
ATOM 3765 C C . SER B 1 154 ? -20.236 -5.295 -16.529 1.00 22.22 151 SER B C 1
ATOM 3766 O O . SER B 1 154 ? -20.396 -4.354 -17.278 1.00 21.50 151 SER B O 1
ATOM 3769 N N . LEU B 1 155 ? -20.397 -6.566 -16.913 1.00 21.47 152 LEU B N 1
ATOM 3770 C CA . LEU B 1 155 ? -20.840 -6.866 -18.262 1.00 22.67 152 LEU B CA 1
ATOM 3771 C C . LEU B 1 155 ? -22.290 -6.415 -18.331 1.00 24.37 152 LEU B C 1
ATOM 3772 O O . LEU B 1 155 ? -23.084 -6.696 -17.422 1.00 24.86 152 LEU B O 1
ATOM 3777 N N . ARG B 1 156 ? -22.630 -5.703 -19.395 1.00 24.67 153 ARG B N 1
ATOM 3778 C CA . ARG B 1 156 ? -23.974 -5.150 -19.566 1.00 25.73 153 ARG B CA 1
ATOM 3779 C C . ARG B 1 156 ? -24.692 -5.845 -20.702 1.00 26.31 153 ARG B C 1
ATOM 3780 O O . ARG B 1 156 ? -24.069 -6.191 -21.714 1.00 26.35 153 ARG B O 1
ATOM 3788 N N . ASN B 1 157 ? -26.005 -6.022 -20.541 1.00 26.78 154 ASN B N 1
ATOM 3789 C CA . ASN B 1 157 ? -26.842 -6.659 -21.540 1.00 27.61 154 ASN B CA 1
ATOM 3790 C C . ASN B 1 157 ? -27.293 -5.648 -22.607 1.00 28.07 154 ASN B C 1
ATOM 3791 O O . ASN B 1 157 ? -28.482 -5.555 -22.948 1.00 28.59 154 ASN B O 1
ATOM 3796 N N . VAL B 1 158 ? -26.339 -4.883 -23.122 1.00 26.06 155 VAL B N 1
ATOM 3797 C CA . VAL B 1 158 ? -26.609 -3.938 -24.195 1.00 26.07 155 VAL B CA 1
ATOM 3798 C C . VAL B 1 158 ? -25.474 -4.098 -25.184 1.00 24.90 155 VAL B C 1
ATOM 3799 O O . VAL B 1 158 ? -24.424 -4.666 -24.853 1.00 23.43 155 VAL B O 1
ATOM 3803 N N . ARG B 1 159 ? -25.706 -3.615 -26.394 1.00 24.12 156 ARG B N 1
ATOM 3804 C CA . ARG B 1 159 ? -24.726 -3.726 -27.444 1.00 23.28 156 ARG B CA 1
ATOM 3805 C C . ARG B 1 159 ? -23.508 -2.873 -27.043 1.00 20.28 156 ARG B C 1
ATOM 3806 O O . ARG B 1 159 ? -23.643 -1.844 -26.390 1.00 21.57 156 ARG B O 1
ATOM 3814 N N . PHE B 1 160 ? -22.332 -3.345 -27.437 1.00 20.42 157 PHE B N 1
ATOM 3815 C CA . PHE B 1 160 ? -21.060 -2.725 -27.078 1.00 18.78 157 PHE B CA 1
ATOM 3816 C C . PHE B 1 160 ? -21.015 -1.239 -27.376 1.00 18.73 157 PHE B C 1
ATOM 3817 O O . PHE B 1 160 ? -20.383 -0.483 -26.645 1.00 17.62 157 PHE B O 1
ATOM 3825 N N . ASP B 1 161 ? -21.654 -0.814 -28.464 1.00 21.05 158 ASP B N 1
ATOM 3826 C CA . ASP B 1 161 ? -21.610 0.599 -28.823 1.00 21.64 158 ASP B CA 1
ATOM 3827 C C . ASP B 1 161 ? -22.199 1.525 -27.750 1.00 22.30 158 ASP B C 1
ATOM 3828 O O . ASP B 1 161 ? -21.673 2.620 -27.519 1.00 21.60 158 ASP B O 1
ATOM 3833 N N . SER B 1 162 ? -23.269 1.086 -27.095 1.00 22.06 159 SER B N 1
ATOM 3834 C CA . SER B 1 162 ? -23.871 1.834 -26.012 1.00 22.08 159 SER B CA 1
ATOM 3835 C C . SER B 1 162 ? -22.908 1.982 -24.838 1.00 20.41 159 SER B C 1
ATOM 3836 O O . SER B 1 162 ? -22.779 3.068 -24.267 1.00 20.36 159 SER B O 1
ATOM 3839 N N . THR B 1 163 ? -22.229 0.892 -24.494 1.00 19.54 160 THR B N 1
ATOM 3840 C CA . THR B 1 163 ? -21.274 0.899 -23.392 1.00 18.08 160 THR B CA 1
ATOM 3841 C C . THR B 1 163 ? -20.052 1.790 -23.715 1.00 17.31 160 THR B C 1
ATOM 3842 O O . THR B 1 163 ? -19.522 2.475 -22.846 1.00 17.83 160 THR B O 1
ATOM 3846 N N . LEU B 1 164 ? -19.616 1.792 -24.967 1.00 17.01 161 LEU B N 1
ATOM 3847 C CA . LEU B 1 164 ? -18.530 2.677 -25.362 1.00 16.69 161 LEU B CA 1
ATOM 3848 C C . LEU B 1 164 ? -18.909 4.153 -25.179 1.00 18.05 161 LEU B C 1
ATOM 3849 O O . LEU B 1 164 ? -18.137 4.906 -24.580 1.00 16.67 161 LEU B O 1
ATOM 3854 N N . ILE B 1 165 ? -20.082 4.580 -25.678 1.00 18.30 162 ILE B N 1
ATOM 3855 C CA . ILE B 1 165 ? -20.413 6.006 -25.581 1.00 19.72 162 ILE B CA 1
ATOM 3856 C C . ILE B 1 165 ? -20.899 6.410 -24.181 1.00 19.29 162 ILE B C 1
ATOM 3857 O O . ILE B 1 165 ? -20.863 7.588 -23.850 1.00 19.89 162 ILE B O 1
ATOM 3862 N N . ASP B 1 166 ? -21.324 5.446 -23.379 1.00 20.33 163 ASP B N 1
ATOM 3863 C CA . ASP B 1 166 ? -21.770 5.703 -21.999 1.00 21.60 163 ASP B CA 1
ATOM 3864 C C . ASP B 1 166 ? -20.612 5.747 -20.992 1.00 21.12 163 ASP B C 1
ATOM 3865 O O . ASP B 1 166 ? -20.621 6.551 -20.044 1.00 21.42 163 ASP B O 1
ATOM 3870 N N . ASP B 1 167 ? -19.608 4.901 -21.200 1.00 20.17 164 ASP B N 1
ATOM 3871 C CA . ASP B 1 167 ? -18.577 4.688 -20.185 1.00 19.49 164 ASP B CA 1
ATOM 3872 C C . ASP B 1 167 ? -17.133 4.838 -20.679 1.00 18.48 164 ASP B C 1
ATOM 3873 O O . ASP B 1 167 ? -16.348 5.582 -20.072 1.00 19.19 164 ASP B O 1
ATOM 3878 N N . TYR B 1 168 ? -16.783 4.182 -21.789 1.00 17.28 165 TYR B N 1
ATOM 3879 C CA . TYR B 1 168 ? -15.428 4.317 -22.324 1.00 15.14 165 TYR B CA 1
ATOM 3880 C C . TYR B 1 168 ? -15.177 5.758 -22.714 1.00 14.11 165 TYR B C 1
ATOM 3881 O O . TYR B 1 168 ? -14.057 6.201 -22.735 1.00 15.50 165 TYR B O 1
ATOM 3890 N N . ILE B 1 169 ? -16.240 6.481 -23.037 1.00 14.37 166 ILE B N 1
ATOM 3891 C CA . ILE B 1 169 ? -16.128 7.881 -23.383 1.00 14.45 166 ILE B CA 1
ATOM 3892 C C . ILE B 1 169 ? -15.366 8.682 -22.331 1.00 15.72 166 ILE B C 1
ATOM 3893 O O . ILE B 1 169 ? -14.684 9.655 -22.668 1.00 14.88 166 ILE B O 1
ATOM 3898 N N . HIS B 1 170 ? -15.474 8.298 -21.060 1.00 16.65 167 HIS B N 1
ATOM 3899 C CA . HIS B 1 170 ? -14.734 9.004 -20.002 1.00 16.89 167 HIS B CA 1
ATOM 3900 C C . HIS B 1 170 ? -13.242 8.842 -20.148 1.00 16.27 167 HIS B C 1
ATOM 3901 O O . HIS B 1 170 ? -12.472 9.767 -19.912 1.00 16.06 167 HIS B O 1
ATOM 3908 N N . VAL B 1 171 ? -12.840 7.644 -20.527 1.00 14.30 168 VAL B N 1
ATOM 3909 C CA . VAL B 1 171 ? -11.434 7.310 -20.697 1.00 15.09 168 VAL B CA 1
ATOM 3910 C C . VAL B 1 171 ? -10.887 8.105 -21.900 1.00 14.62 168 VAL B C 1
ATOM 3911 O O . VAL B 1 171 ? -9.844 8.760 -21.819 1.00 14.80 168 VAL B O 1
ATOM 3915 N N . ILE B 1 172 ? -11.616 8.050 -23.018 1.00 15.37 169 ILE B N 1
ATOM 3916 C CA . ILE B 1 172 ? -11.207 8.765 -24.228 1.00 14.36 169 ILE B CA 1
ATOM 3917 C C . ILE B 1 172 ? -11.203 10.269 -24.006 1.00 14.20 169 ILE B C 1
ATOM 3918 O O . ILE B 1 172 ? -10.254 10.921 -24.366 1.00 13.83 169 ILE B O 1
ATOM 3923 N N . ASP B 1 173 ? -12.243 10.817 -23.383 1.00 13.71 170 ASP B N 1
ATOM 3924 C CA . ASP B 1 173 ? -12.263 12.260 -23.168 1.00 13.60 170 ASP B CA 1
ATOM 3925 C C . ASP B 1 173 ? -11.111 12.728 -22.280 1.00 13.34 170 ASP B C 1
ATOM 3926 O O . ASP B 1 173 ? -10.487 13.752 -22.556 1.00 14.22 170 ASP B O 1
ATOM 3931 N N . THR B 1 174 ? -10.853 11.994 -21.209 1.00 14.86 171 THR B N 1
ATOM 3932 C CA . THR B 1 174 ? -9.767 12.340 -20.296 1.00 13.39 171 THR B CA 1
ATOM 3933 C C . THR B 1 174 ? -8.418 12.282 -21.058 1.00 13.43 171 THR B C 1
ATOM 3934 O O . THR B 1 174 ? -7.576 13.158 -20.921 1.00 14.76 171 THR B O 1
ATOM 3938 N N . ALA B 1 175 ? -8.253 11.277 -21.911 1.00 14.51 172 ALA B N 1
ATOM 3939 C CA . ALA B 1 175 ? -7.043 11.145 -22.732 1.00 14.60 172 ALA B CA 1
ATOM 3940 C C . ALA B 1 175 ? -6.842 12.368 -23.612 1.00 15.99 172 ALA B C 1
ATOM 3941 O O . ALA B 1 175 ? -5.767 12.939 -23.654 1.00 16.36 172 ALA B O 1
ATOM 3943 N N . LEU B 1 176 ? -7.891 12.782 -24.308 1.00 16.72 173 LEU B N 1
ATOM 3944 C CA . LEU B 1 176 ? -7.789 13.924 -25.217 1.00 16.92 173 LEU B CA 1
ATOM 3945 C C . LEU B 1 176 ? -7.541 15.215 -24.460 1.00 16.95 173 LEU B C 1
ATOM 3946 O O . LEU B 1 176 ? -6.848 16.103 -24.951 1.00 18.30 173 LEU B O 1
ATOM 3951 N N . TRP B 1 177 ? -8.121 15.329 -23.259 1.00 15.66 174 TRP B N 1
ATOM 3952 C CA . TRP B 1 177 ? -7.930 16.509 -22.425 1.00 16.41 174 TRP B CA 1
ATOM 3953 C C . TRP B 1 177 ? -6.473 16.606 -21.940 1.00 17.26 174 TRP B C 1
ATOM 3954 O O . TRP B 1 177 ? -5.869 17.707 -21.916 1.00 17.74 174 TRP B O 1
ATOM 3965 N N . LEU B 1 178 ? -5.892 15.456 -21.616 1.00 17.74 175 LEU B N 1
ATOM 3966 C CA . LEU B 1 178 ? -4.487 15.376 -21.177 1.00 18.83 175 LEU B CA 1
ATOM 3967 C C . LEU B 1 178 ? -3.499 15.535 -22.328 1.00 22.16 175 LEU B C 1
ATOM 3968 O O . LEU B 1 178 ? -2.391 16.068 -22.130 1.00 25.43 175 LEU B O 1
ATOM 3973 N N . ALA B 1 179 ? -3.880 15.108 -23.527 1.00 26.19 176 ALA B N 1
ATOM 3974 C CA . ALA B 1 179 ? -2.969 15.133 -24.663 1.00 28.73 176 ALA B CA 1
ATOM 3975 C C . ALA B 1 179 ? -2.592 16.558 -25.018 1.00 33.85 176 ALA B C 1
ATOM 3976 O O . ALA B 1 179 ? -1.430 16.854 -25.257 1.00 36.72 176 ALA B O 1
ATOM 3978 N N . ASN B 1 180 ? -3.597 17.428 -25.036 1.00 36.76 177 ASN B N 1
ATOM 3979 C CA . ASN B 1 180 ? -3.433 18.814 -25.453 1.00 40.56 177 ASN B CA 1
ATOM 3980 C C . ASN B 1 180 ? -2.565 18.925 -26.721 1.00 42.21 177 ASN B C 1
ATOM 3981 O O . ASN B 1 180 ? -1.708 19.805 -26.854 1.00 44.06 177 ASN B O 1
ATOM 3986 N N . GLU B 1 181 ? -2.814 17.996 -27.640 1.00 41.74 178 GLU B N 1
ATOM 3987 C CA . GLU B 1 181 ? -2.190 17.968 -28.963 1.00 42.03 178 GLU B CA 1
ATOM 3988 C C . GLU B 1 181 ? -2.975 16.932 -29.748 1.00 40.12 178 GLU B C 1
ATOM 3989 O O . GLU B 1 181 ? -3.590 16.039 -29.157 1.00 38.81 178 GLU B O 1
ATOM 3995 N N . ASP B 1 182 ? -2.969 17.037 -31.071 1.00 39.50 179 ASP B N 1
ATOM 3996 C CA . ASP B 1 182 ? -3.688 16.067 -31.887 1.00 38.44 179 ASP B CA 1
ATOM 3997 C C . ASP B 1 182 ? -3.134 14.665 -31.680 1.00 34.97 179 ASP B C 1
ATOM 3998 O O . ASP B 1 182 ? -1.940 14.486 -31.436 1.00 34.89 179 ASP B O 1
ATOM 4003 N N . VAL B 1 183 ? -4.013 13.683 -31.785 1.00 32.05 180 VAL B N 1
ATOM 4004 C CA . VAL B 1 183 ? -3.622 12.278 -31.665 1.00 30.77 180 VAL B CA 1
ATOM 4005 C C . VAL B 1 183 ? -4.289 11.426 -32.742 1.00 31.12 180 VAL B C 1
ATOM 4006 O O . VAL B 1 183 ? -5.314 11.804 -33.306 1.00 31.91 180 VAL B O 1
ATOM 4010 N N . GLU B 1 184 ? -3.681 10.277 -33.028 1.00 30.02 181 GLU B N 1
ATOM 4011 C CA . GLU B 1 184 ? -4.213 9.315 -33.981 1.00 31.31 181 GLU B CA 1
ATOM 4012 C C . GLU B 1 184 ? -4.326 7.953 -33.311 1.00 29.27 181 GLU B C 1
ATOM 4013 O O . GLU B 1 184 ? -3.433 7.554 -32.564 1.00 28.04 181 GLU B O 1
ATOM 4019 N N A ILE B 1 185 ? -5.339 7.164 -33.665 0.50 29.52 182 ILE B N 1
ATOM 4020 N N B ILE B 1 185 ? -5.498 7.341 -33.486 0.50 29.46 182 ILE B N 1
ATOM 4021 C CA A ILE B 1 185 ? -5.408 5.769 -33.199 0.50 28.66 182 ILE B CA 1
ATOM 4022 C CA B ILE B 1 185 ? -5.852 6.095 -32.833 0.50 28.79 182 ILE B CA 1
ATOM 4023 C C A ILE B 1 185 ? -4.319 4.934 -33.900 0.50 28.72 182 ILE B C 1
ATOM 4024 C C B ILE B 1 185 ? -5.377 4.903 -33.618 0.50 28.17 182 ILE B C 1
ATOM 4025 O O A ILE B 1 185 ? -4.287 4.854 -35.128 0.50 28.49 182 ILE B O 1
ATOM 4026 O O B ILE B 1 185 ? -5.463 4.867 -34.855 0.50 29.09 182 ILE B O 1
ATOM 4035 N N A SER B 1 186 ? -3.434 4.315 -33.121 0.50 26.82 183 SER B N 1
ATOM 4036 N N B SER B 1 186 ? -4.915 3.908 -32.883 0.50 25.93 183 SER B N 1
ATOM 4037 C CA A SER B 1 186 ? -2.341 3.519 -33.682 0.50 27.82 183 SER B CA 1
ATOM 4038 C CA B SER B 1 186 ? -4.422 2.684 -33.455 0.50 25.75 183 SER B CA 1
ATOM 4039 C C A SER B 1 186 ? -2.365 2.080 -33.181 0.50 26.89 183 SER B C 1
ATOM 4040 C C B SER B 1 186 ? -4.362 1.645 -32.353 0.50 24.60 183 SER B C 1
ATOM 4041 O O A SER B 1 186 ? -1.473 1.288 -33.496 0.50 27.95 183 SER B O 1
ATOM 4042 O O B SER B 1 186 ? -4.832 1.890 -31.224 0.50 22.00 183 SER B O 1
ATOM 4047 N N A GLY B 1 187 ? -3.389 1.751 -32.406 0.50 25.03 184 GLY B N 1
ATOM 4048 N N B GLY B 1 187 ? -3.792 0.490 -32.683 0.50 24.13 184 GLY B N 1
ATOM 4049 C CA A GLY B 1 187 ? -3.567 0.398 -31.882 0.50 24.26 184 GLY B CA 1
ATOM 4050 C CA B GLY B 1 187 ? -3.575 -0.569 -31.717 0.50 24.29 184 GLY B CA 1
ATOM 4051 C C A GLY B 1 187 ? -4.957 0.221 -31.290 0.50 23.05 184 GLY B C 1
ATOM 4052 C C B GLY B 1 187 ? -4.840 -1.004 -31.010 0.50 22.44 184 GLY B C 1
ATOM 4053 O O A GLY B 1 187 ? -5.540 1.182 -30.774 0.50 22.22 184 GLY B O 1
ATOM 4054 O O B GLY B 1 187 ? -4.818 -1.341 -29.824 0.50 22.69 184 GLY B O 1
ATOM 4055 N N A GLU B 1 188 ? -5.484 -1.001 -31.366 0.50 23.22 185 GLU B N 1
ATOM 4056 N N B GLU B 1 188 ? -5.951 -1.021 -31.728 0.50 22.89 185 GLU B N 1
ATOM 4057 C CA A GLU B 1 188 ? -6.828 -1.300 -30.850 0.50 22.89 185 GLU B CA 1
ATOM 4058 C CA B GLU B 1 188 ? -7.208 -1.371 -31.088 0.50 21.43 185 GLU B CA 1
ATOM 4059 C C A GLU B 1 188 ? -7.070 -2.773 -30.561 0.50 22.33 185 GLU B C 1
ATOM 4060 C C B GLU B 1 188 ? -7.310 -2.809 -30.690 0.50 21.74 185 GLU B C 1
ATOM 4061 O O A GLU B 1 188 ? -6.605 -3.641 -31.295 0.50 23.42 185 GLU B O 1
ATOM 4062 O O B GLU B 1 188 ? -6.992 -3.706 -31.480 0.50 22.67 185 GLU B O 1
ATOM 4073 N N . ASP B 1 189 ? -7.792 -3.030 -29.469 1.00 20.79 186 ASP B N 1
ATOM 4074 C CA . ASP B 1 189 ? -8.297 -4.340 -29.123 1.00 21.39 186 ASP B CA 1
ATOM 4075 C C . ASP B 1 189 ? -9.750 -4.123 -28.741 1.00 21.49 186 ASP B C 1
ATOM 4076 O O . ASP B 1 189 ? -10.072 -3.205 -28.003 1.00 20.16 186 ASP B O 1
ATOM 4081 N N . LEU B 1 190 ? -10.632 -4.959 -29.268 1.00 21.82 187 LEU B N 1
ATOM 4082 C CA . LEU B 1 190 ? -12.053 -4.856 -28.952 1.00 22.28 187 LEU B CA 1
ATOM 4083 C C . LEU B 1 190 ? -12.573 -6.264 -28.857 1.00 22.87 187 LEU B C 1
ATOM 4084 O O . LEU B 1 190 ? -12.741 -6.941 -29.889 1.00 25.20 187 LEU B O 1
ATOM 4089 N N . PHE B 1 191 ? -12.808 -6.721 -27.629 1.00 19.84 188 PHE B N 1
ATOM 4090 C CA . PHE B 1 191 ? -13.281 -8.072 -27.398 1.00 19.97 188 PHE B CA 1
ATOM 4091 C C . PHE B 1 191 ? -14.734 -8.029 -26.943 1.00 19.41 188 PHE B C 1
ATOM 4092 O O . PHE B 1 191 ? -15.080 -7.315 -25.985 1.00 19.92 188 PHE B O 1
ATOM 4100 N N . LEU B 1 192 ? -15.573 -8.790 -27.640 1.00 21.85 189 LEU B N 1
ATOM 4101 C CA . LEU B 1 192 ? -17.013 -8.795 -27.405 1.00 22.18 189 LEU B CA 1
ATOM 4102 C C . LEU B 1 192 ? -17.522 -10.170 -27.035 1.00 24.28 189 LEU B C 1
ATOM 4103 O O . LEU B 1 192 ? -16.906 -11.185 -27.383 1.00 25.93 189 LEU B O 1
ATOM 4108 N N . THR B 1 193 ? -18.664 -10.207 -26.353 1.00 24.85 190 THR B N 1
ATOM 4109 C CA . THR B 1 193 ? -19.342 -11.493 -26.112 1.00 26.26 190 THR B CA 1
ATOM 4110 C C . THR B 1 193 ? -19.984 -11.958 -27.406 1.00 29.46 190 THR B C 1
ATOM 4111 O O . THR B 1 193 ? -20.027 -11.235 -28.409 1.00 29.10 190 THR B O 1
ATOM 4115 N N . ASP B 1 194 ? -20.506 -13.179 -27.384 1.00 30.55 191 ASP B N 1
ATOM 4116 C CA . ASP B 1 194 ? -21.212 -13.712 -28.545 1.00 34.88 191 ASP B CA 1
ATOM 4117 C C . ASP B 1 194 ? -22.447 -12.863 -28.881 1.00 34.06 191 ASP B C 1
ATOM 4118 O O . ASP B 1 194 ? -22.837 -12.779 -30.046 1.00 37.95 191 ASP B O 1
ATOM 4123 N N . ASN B 1 195 ? -23.059 -12.258 -27.857 1.00 32.37 192 ASN B N 1
ATOM 4124 C CA . ASN B 1 195 ? -24.207 -11.352 -28.032 1.00 33.12 192 ASN B CA 1
ATOM 4125 C C . ASN B 1 195 ? -23.766 -9.903 -28.312 1.00 30.88 192 ASN B C 1
ATOM 4126 O O . ASN B 1 195 ? -24.582 -8.984 -28.249 1.00 30.08 192 ASN B O 1
ATOM 4131 N N . LYS B 1 196 ? -22.488 -9.712 -28.629 1.00 29.64 193 LYS B N 1
ATOM 4132 C CA . LYS B 1 196 ? -21.955 -8.380 -28.986 1.00 28.56 193 LYS B CA 1
ATOM 4133 C C . LYS B 1 196 ? -21.927 -7.398 -27.829 1.00 25.97 193 LYS B C 1
ATOM 4134 O O . LYS B 1 196 ? -22.026 -6.185 -28.033 1.00 25.33 193 LYS B O 1
ATOM 4140 N N . ASN B 1 197 ? -21.799 -7.908 -26.609 1.00 24.55 194 ASN B N 1
ATOM 4141 C CA . ASN B 1 197 ? -21.641 -7.033 -25.442 1.00 22.51 194 ASN B CA 1
ATOM 4142 C C . ASN B 1 197 ? -20.167 -6.751 -25.252 1.00 20.36 194 ASN B C 1
ATOM 4143 O O . ASN B 1 197 ? -19.324 -7.590 -25.601 1.00 20.88 194 ASN B O 1
ATOM 4148 N N . LEU B 1 198 ? -19.846 -5.594 -24.676 1.00 20.14 195 LEU B N 1
ATOM 4149 C CA . LEU B 1 198 ? -18.457 -5.235 -24.469 1.00 19.21 195 LEU B CA 1
ATOM 4150 C C . LEU B 1 198 ? -17.805 -6.027 -23.327 1.00 19.19 195 LEU B C 1
ATOM 4151 O O . LEU B 1 198 ? -18.324 -6.032 -22.207 1.00 20.06 195 LEU B O 1
ATOM 4156 N N . ILE B 1 199 ? -16.661 -6.663 -23.613 1.00 18.77 196 ILE B N 1
ATOM 4157 C CA . ILE B 1 199 ? -15.835 -7.283 -22.566 1.00 18.61 196 ILE B CA 1
ATOM 4158 C C . ILE B 1 199 ? -14.609 -6.412 -22.266 1.00 17.24 196 ILE B C 1
ATOM 4159 O O . ILE B 1 199 ? -14.352 -6.032 -21.118 1.00 16.74 196 ILE B O 1
ATOM 4164 N N . PHE B 1 200 ? -13.847 -6.112 -23.309 1.00 15.67 197 PHE B N 1
ATOM 4165 C CA . PHE B 1 200 ? -12.608 -5.356 -23.175 1.00 15.54 197 PHE B CA 1
ATOM 4166 C C . PHE B 1 200 ? -12.355 -4.478 -24.386 1.00 14.70 197 PHE B C 1
ATOM 4167 O O . PHE B 1 200 ? -12.595 -4.883 -25.532 1.00 16.21 197 PHE B O 1
ATOM 4175 N N . VAL B 1 201 ? -11.855 -3.274 -24.132 1.00 15.62 198 VAL B N 1
ATOM 4176 C CA . VAL B 1 201 ? -11.455 -2.381 -25.206 1.00 16.35 198 VAL B CA 1
ATOM 4177 C C . VAL B 1 201 ? -10.191 -1.648 -24.788 1.00 16.25 198 VAL B C 1
ATOM 4178 O O . VAL B 1 201 ? -10.011 -1.289 -23.607 1.00 15.51 198 VAL B O 1
ATOM 4182 N N . SER B 1 202 ? -9.283 -1.481 -25.738 1.00 15.75 199 SER B N 1
ATOM 4183 C CA . SER B 1 202 ? -8.067 -0.701 -25.511 1.00 15.26 199 SER B CA 1
ATOM 4184 C C . SER B 1 202 ? -7.602 -0.055 -26.791 1.00 16.94 199 SER B C 1
ATOM 4185 O O . SER B 1 202 ? -7.843 -0.564 -27.867 1.00 18.30 199 SER B O 1
ATOM 4188 N N . HIS B 1 203 ? -6.953 1.100 -26.639 1.00 15.98 200 HIS B N 1
ATOM 4189 C CA . HIS B 1 203 ? -6.370 1.825 -27.741 1.00 17.16 200 HIS B CA 1
ATOM 4190 C C . HIS B 1 203 ? -5.062 2.457 -27.395 1.00 16.21 200 HIS B C 1
ATOM 4191 O O . HIS B 1 203 ? -4.720 2.614 -26.237 1.00 16.31 200 HIS B O 1
ATOM 4198 N N . LYS B 1 204 ? -4.328 2.791 -28.443 1.00 16.93 201 LYS B N 1
ATOM 4199 C CA . LYS B 1 204 ? -3.153 3.619 -28.303 1.00 18.98 201 LYS B CA 1
ATOM 4200 C C . LYS B 1 204 ? -3.461 4.863 -29.100 1.00 18.89 201 LYS B C 1
ATOM 4201 O O . LYS B 1 204 ? -3.821 4.784 -30.304 1.00 20.71 201 LYS B O 1
ATOM 4207 N N . LEU B 1 205 ? -3.311 6.016 -28.463 1.00 18.69 202 LEU B N 1
ATOM 4208 C CA . LEU B 1 205 ? -3.557 7.288 -29.103 1.00 18.82 202 LEU B CA 1
ATOM 4209 C C . LEU B 1 205 ? -2.205 7.978 -29.195 1.00 21.56 202 LEU B C 1
ATOM 4210 O O . LEU B 1 205 ? -1.622 8.352 -28.186 1.00 21.06 202 LEU B O 1
ATOM 4215 N N . LYS B 1 206 ? -1.707 8.093 -30.420 1.00 22.86 203 LYS B N 1
ATOM 4216 C CA . LYS B 1 206 ? -0.377 8.575 -30.663 1.00 25.15 203 LYS B CA 1
ATOM 4217 C C . LYS B 1 206 ? -0.356 10.036 -31.029 1.00 26.55 203 LYS B C 1
ATOM 4218 O O . LYS B 1 206 ? -1.008 10.455 -31.989 1.00 26.27 203 LYS B O 1
ATOM 4224 N N . GLY B 1 207 ? 0.393 10.813 -30.252 1.00 26.04 204 GLY B N 1
ATOM 4225 C CA . GLY B 1 207 ? 0.625 12.235 -30.553 1.00 28.50 204 GLY B CA 1
ATOM 4226 C C . GLY B 1 207 ? 2.071 12.432 -30.962 1.00 30.91 204 GLY B C 1
ATOM 4227 O O . GLY B 1 207 ? 2.870 11.497 -30.916 1.00 31.02 204 GLY B O 1
ATOM 4228 N N . LYS B 1 208 ? 2.431 13.650 -31.351 1.00 34.47 205 LYS B N 1
ATOM 4229 C CA . LYS B 1 208 ? 3.801 13.909 -31.767 1.00 36.77 205 LYS B CA 1
ATOM 4230 C C . LYS B 1 208 ? 4.794 13.709 -30.626 1.00 36.25 205 LYS B C 1
ATOM 4231 O O . LYS B 1 208 ? 5.882 13.169 -30.832 1.00 38.02 205 LYS B O 1
ATOM 4237 N N . ASN B 1 209 ? 4.406 14.125 -29.422 1.00 34.22 206 ASN B N 1
ATOM 4238 C CA . ASN B 1 209 ? 5.316 14.124 -28.263 1.00 34.14 206 ASN B CA 1
ATOM 4239 C C . ASN B 1 209 ? 5.220 12.886 -27.360 1.00 30.65 206 ASN B C 1
ATOM 4240 O O . ASN B 1 209 ? 6.203 12.493 -26.713 1.00 29.82 206 ASN B O 1
ATOM 4245 N N . PHE B 1 210 ? 4.041 12.277 -27.311 1.00 27.06 207 PHE B N 1
ATOM 4246 C CA . PHE B 1 210 ? 3.836 11.081 -26.517 1.00 24.44 207 PHE B CA 1
ATOM 4247 C C . PHE B 1 210 ? 2.539 10.402 -26.917 1.00 22.50 207 PHE B C 1
ATOM 4248 O O . PHE B 1 210 ? 1.745 10.970 -27.689 1.00 24.07 207 PHE B O 1
ATOM 4256 N N . SER B 1 211 ? 2.336 9.196 -26.395 1.00 21.24 208 SER B N 1
ATOM 4257 C CA . SER B 1 211 ? 1.143 8.419 -26.642 1.00 19.02 208 SER B CA 1
ATOM 4258 C C . SER B 1 211 ? 0.360 8.207 -25.360 1.00 17.70 208 SER B C 1
ATOM 4259 O O . SER B 1 211 ? 0.913 8.230 -24.252 1.00 18.50 208 SER B O 1
ATOM 4262 N N . ILE B 1 212 ? -0.930 7.961 -25.529 1.00 17.21 209 ILE B N 1
ATOM 4263 C CA . ILE B 1 212 ? -1.810 7.628 -24.424 1.00 16.14 209 ILE B CA 1
ATOM 4264 C C . ILE B 1 212 ? -2.390 6.245 -24.662 1.00 16.46 209 ILE B C 1
ATOM 4265 O O . ILE B 1 212 ? -2.996 5.966 -25.700 1.00 18.11 209 ILE B O 1
ATOM 4270 N N . ASN B 1 213 ? -2.198 5.362 -23.697 1.00 15.75 210 ASN B N 1
ATOM 4271 C CA . ASN B 1 213 ? -2.759 4.020 -23.780 1.00 15.82 210 ASN B CA 1
ATOM 4272 C C . ASN B 1 213 ? -3.993 3.966 -22.910 1.00 15.93 210 ASN B C 1
ATOM 4273 O O . ASN B 1 213 ? -3.908 4.199 -21.697 1.00 16.91 210 ASN B O 1
ATOM 4278 N N . THR B 1 214 ? -5.124 3.654 -23.534 1.00 15.41 211 THR B N 1
ATOM 4279 C CA . THR B 1 214 ? -6.422 3.603 -22.860 1.00 16.38 211 THR B CA 1
ATOM 4280 C C . THR B 1 214 ? -6.936 2.167 -22.779 1.00 16.47 211 THR B C 1
ATOM 4281 O O . THR B 1 214 ? -6.714 1.342 -23.688 1.00 17.13 211 THR B O 1
ATOM 4285 N N . SER B 1 215 ? -7.649 1.856 -21.706 1.00 16.38 212 SER B N 1
ATOM 4286 C CA . SER B 1 215 ? -8.204 0.522 -21.573 1.00 15.08 212 SER B CA 1
ATOM 4287 C C . SER B 1 215 ? -9.372 0.448 -20.624 1.00 16.24 212 SER B C 1
ATOM 4288 O O . SER B 1 215 ? -9.477 1.231 -19.676 1.00 16.51 212 SER B O 1
ATOM 4291 N N . MET B 1 216 ? -10.236 -0.529 -20.883 1.00 14.04 213 MET B N 1
ATOM 4292 C CA . MET B 1 216 ? -11.401 -0.766 -20.065 1.00 14.08 213 MET B CA 1
ATOM 4293 C C . MET B 1 216 ? -11.775 -2.242 -20.136 1.00 14.43 213 MET B C 1
ATOM 4294 O O . MET B 1 216 ? -12.118 -2.734 -21.211 1.00 15.14 213 MET B O 1
ATOM 4299 N N . HIS B 1 217 ? -11.724 -2.916 -18.991 1.00 13.75 214 HIS B N 1
ATOM 4300 C CA . HIS B 1 217 ? -12.107 -4.314 -18.856 1.00 13.50 214 HIS B CA 1
ATOM 4301 C C . HIS B 1 217 ? -13.359 -4.362 -17.991 1.00 14.56 214 HIS B C 1
ATOM 4302 O O . HIS B 1 217 ? -13.353 -3.929 -16.828 1.00 14.52 214 HIS B O 1
ATOM 4309 N N . ARG B 1 218 ? -14.448 -4.882 -18.560 1.00 16.19 215 ARG B N 1
ATOM 4310 C CA . ARG B 1 218 ? -15.744 -4.897 -17.898 1.00 16.72 215 ARG B CA 1
ATOM 4311 C C . ARG B 1 218 ? -15.935 -6.085 -16.943 1.00 18.17 215 ARG B C 1
ATOM 4312 O O . ARG B 1 218 ? -16.880 -6.082 -16.148 1.00 18.18 215 ARG B O 1
ATOM 4320 N N . ASP B 1 219 ? -15.043 -7.079 -17.025 1.00 16.17 216 ASP B N 1
ATOM 4321 C CA . ASP B 1 219 ? -15.129 -8.311 -16.267 1.00 17.80 216 ASP B CA 1
ATOM 4322 C C . ASP B 1 219 ? -13.792 -8.510 -15.535 1.00 17.79 216 ASP B C 1
ATOM 4323 O O . ASP B 1 219 ? -13.154 -9.554 -15.631 1.00 17.89 216 ASP B O 1
ATOM 4328 N N . SER B 1 220 ? -13.386 -7.460 -14.815 1.00 16.92 217 SER B N 1
ATOM 4329 C CA . SER B 1 220 ? -12.106 -7.455 -14.086 1.00 15.64 217 SER B CA 1
ATOM 4330 C C . SER B 1 220 ? -12.281 -7.959 -12.637 1.00 15.69 217 SER B C 1
ATOM 4331 O O . SER B 1 220 ? -13.284 -8.616 -12.291 1.00 17.47 217 SER B O 1
ATOM 4334 N N . GLY B 1 221 ? -11.274 -7.738 -11.814 1.00 14.86 218 GLY B N 1
ATOM 4335 C CA . GLY B 1 221 ? -11.296 -8.217 -10.460 1.00 16.00 218 GLY B CA 1
ATOM 4336 C C . GLY B 1 221 ? -11.725 -7.189 -9.452 1.00 15.36 218 GLY B C 1
ATOM 4337 O O . GLY B 1 221 ? -11.866 -7.506 -8.293 1.00 17.54 218 GLY B O 1
ATOM 4338 N N . THR B 1 222 ? -11.909 -5.959 -9.904 1.00 17.26 219 THR B N 1
ATOM 4339 C CA . THR B 1 222 ? -12.289 -4.865 -9.034 1.00 17.41 219 THR B CA 1
ATOM 4340 C C . THR B 1 222 ? -12.732 -3.684 -9.884 1.00 16.87 219 THR B C 1
ATOM 4341 O O . THR B 1 222 ? -12.468 -3.644 -11.087 1.00 17.42 219 THR B O 1
ATOM 4345 N N . LYS B 1 223 ? -13.455 -2.766 -9.263 1.00 16.07 220 LYS B N 1
ATOM 4346 C CA . LYS B 1 223 ? -13.762 -1.483 -9.880 1.00 15.41 220 LYS B CA 1
ATOM 4347 C C . LYS B 1 223 ? -12.591 -0.564 -9.547 1.00 16.32 220 LYS B C 1
ATOM 4348 O O . LYS B 1 223 ? -12.303 -0.282 -8.349 1.00 18.08 220 LYS B O 1
ATOM 4354 N N . LEU B 1 224 ? -11.916 -0.119 -10.590 1.00 16.24 221 LEU B N 1
ATOM 4355 C CA . LEU B 1 224 ? -10.727 0.716 -10.462 1.00 17.84 221 LEU B CA 1
ATOM 4356 C C . LEU B 1 224 ? -10.607 1.671 -11.617 1.00 17.66 221 LEU B C 1
ATOM 4357 O O . LEU B 1 224 ? -10.873 1.326 -12.745 1.00 19.92 221 LEU B O 1
ATOM 4362 N N . GLU B 1 225 ? -10.184 2.877 -11.319 1.00 15.65 222 GLU B N 1
ATOM 4363 C CA . GLU B 1 225 ? -9.824 3.838 -12.348 1.00 15.20 222 GLU B CA 1
ATOM 4364 C C . GLU B 1 225 ? -8.429 4.343 -12.014 1.00 13.60 222 GLU B C 1
ATOM 4365 O O . GLU B 1 225 ? -8.077 4.518 -10.845 1.00 14.11 222 GLU B O 1
ATOM 4371 N N . GLN B 1 226 ? -7.610 4.549 -13.040 1.00 13.05 223 GLN B N 1
ATOM 4372 C CA . GLN B 1 226 ? -6.264 5.075 -12.830 1.00 14.63 223 GLN B CA 1
ATOM 4373 C C . GLN B 1 226 ? -5.782 5.868 -14.014 1.00 14.85 223 GLN B C 1
ATOM 4374 O O . GLN B 1 226 ? -5.959 5.461 -15.178 1.00 14.61 223 GLN B O 1
ATOM 4380 N N . VAL B 1 227 ? -5.173 7.018 -13.718 1.00 13.63 224 VAL B N 1
ATOM 4381 C CA . VAL B 1 227 ? -4.418 7.796 -14.715 1.00 13.83 224 VAL B CA 1
ATOM 4382 C C . VAL B 1 227 ? -2.974 7.782 -14.228 1.00 13.76 224 VAL B C 1
ATOM 4383 O O . VAL B 1 227 ? -2.706 8.060 -13.059 1.00 15.21 224 VAL B O 1
ATOM 4387 N N . GLU B 1 228 ? -2.060 7.433 -15.115 1.00 13.40 225 GLU B N 1
ATOM 4388 C CA . GLU B 1 228 ? -0.627 7.415 -14.809 1.00 14.77 225 GLU B CA 1
ATOM 4389 C C . GLU B 1 228 ? 0.083 8.215 -15.866 1.00 15.74 225 GLU B C 1
ATOM 4390 O O . GLU B 1 228 ? -0.078 7.951 -17.076 1.00 16.91 225 GLU B O 1
ATOM 4396 N N . ILE B 1 229 ? 0.871 9.184 -15.429 1.00 14.67 226 ILE B N 1
ATOM 4397 C CA . ILE B 1 229 ? 1.632 10.013 -16.351 1.00 15.44 226 ILE B CA 1
ATOM 4398 C C . ILE B 1 229 ? 3.122 9.789 -16.096 1.00 15.32 226 ILE B C 1
ATOM 4399 O O . ILE B 1 229 ? 3.593 9.937 -14.972 1.00 15.37 226 ILE B O 1
ATOM 4404 N N A LEU B 1 230 ? 3.842 9.378 -17.135 0.50 15.05 227 LEU B N 1
ATOM 4405 N N B LEU B 1 230 ? 3.834 9.384 -17.140 0.50 14.80 227 LEU B N 1
ATOM 4406 C CA A LEU B 1 230 ? 5.290 9.219 -17.071 0.50 15.85 227 LEU B CA 1
ATOM 4407 C CA B LEU B 1 230 ? 5.275 9.240 -17.094 0.50 15.36 227 LEU B CA 1
ATOM 4408 C C A LEU B 1 230 ? 5.918 10.443 -17.731 0.50 15.74 227 LEU B C 1
ATOM 4409 C C B LEU B 1 230 ? 5.833 10.516 -17.691 0.50 15.51 227 LEU B C 1
ATOM 4410 O O A LEU B 1 230 ? 5.655 10.713 -18.909 0.50 16.52 227 LEU B O 1
ATOM 4411 O O B LEU B 1 230 ? 5.408 10.918 -18.777 0.50 16.57 227 LEU B O 1
ATOM 4420 N N . SER B 1 231 ? 6.755 11.160 -16.981 1.00 15.41 228 SER B N 1
ATOM 4421 C CA . SER B 1 231 ? 7.395 12.396 -17.467 1.00 17.00 228 SER B CA 1
ATOM 4422 C C . SER B 1 231 ? 8.855 12.387 -17.010 1.00 17.35 228 SER B C 1
ATOM 4423 O O . SER B 1 231 ? 9.267 11.512 -16.266 1.00 17.11 228 SER B O 1
ATOM 4426 N N . LYS B 1 232 ? 9.643 13.346 -17.487 1.00 18.95 229 LYS B N 1
ATOM 4427 C CA . LYS B 1 232 ? 11.055 13.390 -17.148 1.00 19.59 229 LYS B CA 1
ATOM 4428 C C . LYS B 1 232 ? 11.212 13.427 -15.638 1.00 18.20 229 LYS B C 1
ATOM 4429 O O . LYS B 1 232 ? 10.656 14.317 -14.970 1.00 20.00 229 LYS B O 1
ATOM 4435 N N . GLY B 1 233 ? 11.905 12.424 -15.108 1.00 18.61 230 GLY B N 1
ATOM 4436 C CA . GLY B 1 233 ? 12.177 12.320 -13.690 1.00 17.44 230 GLY B CA 1
ATOM 4437 C C . GLY B 1 233 ? 11.020 12.071 -12.760 1.00 16.91 230 GLY B C 1
ATOM 4438 O O . GLY B 1 233 ? 11.175 12.197 -11.548 1.00 17.26 230 GLY B O 1
ATOM 4439 N N . LYS B 1 234 ? 9.869 11.645 -13.284 1.00 17.33 231 LYS B N 1
ATOM 4440 C CA . LYS B 1 234 ? 8.705 11.527 -12.443 1.00 17.68 231 LYS B CA 1
ATOM 4441 C C . LYS B 1 234 ? 7.636 10.570 -12.970 1.00 16.03 231 LYS B C 1
ATOM 4442 O O . LYS B 1 234 ? 7.443 10.432 -14.181 1.00 15.93 231 LYS B O 1
ATOM 4448 N N . ILE B 1 235 ? 6.959 9.907 -12.052 1.00 15.10 232 ILE B N 1
ATOM 4449 C CA . ILE B 1 235 ? 5.731 9.175 -12.369 1.00 15.06 232 ILE B CA 1
ATOM 4450 C C . ILE B 1 235 ? 4.657 9.757 -11.462 1.00 13.93 232 ILE B C 1
ATOM 4451 O O . ILE B 1 235 ? 4.888 9.932 -10.268 1.00 14.18 232 ILE B O 1
ATOM 4456 N N . GLN B 1 236 ? 3.498 10.092 -12.032 1.00 13.82 233 GLN B N 1
ATOM 4457 C CA . GLN B 1 236 ? 2.346 10.571 -11.266 1.00 14.54 233 GLN B CA 1
ATOM 4458 C C . GLN B 1 236 ? 1.189 9.616 -11.527 1.00 14.65 233 GLN B C 1
ATOM 4459 O O . GLN B 1 236 ? 0.933 9.248 -12.680 1.00 14.73 233 GLN B O 1
ATOM 4465 N N . ARG B 1 237 ? 0.461 9.257 -10.480 1.00 13.23 234 ARG B N 1
ATOM 4466 C CA . ARG B 1 237 ? -0.737 8.429 -10.654 1.00 15.63 234 ARG B CA 1
ATOM 4467 C C . ARG B 1 237 ? -1.858 8.945 -9.790 1.00 15.34 234 ARG B C 1
ATOM 4468 O O . ARG B 1 237 ? -1.633 9.329 -8.649 1.00 17.24 234 ARG B O 1
ATOM 4476 N N . VAL B 1 238 ? -3.071 8.889 -10.317 1.00 13.58 235 VAL B N 1
ATOM 4477 C CA . VAL B 1 238 ? -4.250 9.147 -9.506 1.00 12.80 235 VAL B CA 1
ATOM 4478 C C . VAL B 1 238 ? -5.132 7.908 -9.615 1.00 13.50 235 VAL B C 1
ATOM 4479 O O . VAL B 1 238 ? -5.463 7.451 -10.717 1.00 14.15 235 VAL B O 1
ATOM 4483 N N . LYS B 1 239 ? -5.459 7.351 -8.459 1.00 12.43 236 LYS B N 1
ATOM 4484 C CA . LYS B 1 239 ? -6.272 6.152 -8.359 1.00 13.08 236 LYS B CA 1
ATOM 4485 C C . LYS B 1 239 ? -7.652 6.462 -7.816 1.00 14.69 236 LYS B C 1
ATOM 4486 O O . LYS B 1 239 ? -7.798 7.110 -6.746 1.00 15.50 236 LYS B O 1
ATOM 4492 N N . ASN B 1 240 ? -8.671 5.925 -8.494 1.00 15.73 237 ASN B N 1
ATOM 4493 C CA . ASN B 1 240 ? -10.066 6.114 -8.115 1.00 15.26 237 ASN B CA 1
ATOM 4494 C C . ASN B 1 240 ? -10.457 7.560 -7.856 1.00 15.40 237 ASN B C 1
ATOM 4495 O O . ASN B 1 240 ? -11.319 7.838 -7.008 1.00 16.45 237 ASN B O 1
ATOM 4500 N N A LEU B 1 241 ? -9.801 8.451 -8.610 0.70 14.68 238 LEU B N 1
ATOM 4501 N N B LEU B 1 241 ? -9.856 8.473 -8.620 0.30 15.04 238 LEU B N 1
ATOM 4502 C CA A LEU B 1 241 ? -9.962 9.913 -8.576 0.70 14.89 238 LEU B CA 1
ATOM 4503 C CA B LEU B 1 241 ? -10.133 9.909 -8.534 0.30 15.06 238 LEU B CA 1
ATOM 4504 C C A LEU B 1 241 ? -9.583 10.580 -7.271 0.70 15.50 238 LEU B C 1
ATOM 4505 C C B LEU B 1 241 ? -9.912 10.495 -7.142 0.30 15.42 238 LEU B C 1
ATOM 4506 O O A LEU B 1 241 ? -9.575 11.811 -7.205 0.70 16.18 238 LEU B O 1
ATOM 4507 O O B LEU B 1 241 ? -10.437 11.573 -6.842 0.30 15.90 238 LEU B O 1
ATOM 4516 N N . ASN B 1 242 ? -9.177 9.804 -6.270 1.00 15.17 239 ASN B N 1
ATOM 4517 C CA . ASN B 1 242 ? -8.984 10.342 -4.927 1.00 15.59 239 ASN B CA 1
ATOM 4518 C C . ASN B 1 242 ? -7.724 10.025 -4.140 1.00 15.73 239 ASN B C 1
ATOM 4519 O O . ASN B 1 242 ? -7.636 10.360 -2.962 1.00 17.66 239 ASN B O 1
ATOM 4524 N N . VAL B 1 243 ? -6.759 9.357 -4.771 1.00 15.71 240 VAL B N 1
ATOM 4525 C CA . VAL B 1 243 ? -5.458 9.122 -4.149 1.00 16.94 240 VAL B CA 1
ATOM 4526 C C . VAL B 1 243 ? -4.405 9.485 -5.175 1.00 16.14 240 VAL B C 1
ATOM 4527 O O . VAL B 1 243 ? -4.500 9.041 -6.338 1.00 16.80 240 VAL B O 1
ATOM 4531 N N . LEU B 1 244 ? -3.451 10.328 -4.783 1.00 15.30 241 LEU B N 1
ATOM 4532 C CA . LEU B 1 244 ? -2.395 10.793 -5.667 1.00 15.88 241 LEU B CA 1
ATOM 4533 C C . LEU B 1 244 ? -1.037 10.238 -5.242 1.00 16.78 241 LEU B C 1
ATOM 4534 O O . LEU B 1 244 ? -0.614 10.418 -4.090 1.00 18.22 241 LEU B O 1
ATOM 4539 N N . GLU B 1 245 ? -0.354 9.577 -6.172 1.00 15.53 242 GLU B N 1
ATOM 4540 C CA . GLU B 1 245 ? 0.963 9.035 -5.925 1.00 16.33 242 GLU B CA 1
ATOM 4541 C C . GLU B 1 245 ? 1.967 9.709 -6.844 1.00 16.53 242 GLU B C 1
ATOM 4542 O O . GLU B 1 245 ? 1.695 9.924 -8.043 1.00 16.03 242 GLU B O 1
ATOM 4548 N N . ILE B 1 246 ? 3.125 10.033 -6.294 1.00 15.39 243 ILE B N 1
ATOM 4549 C CA . ILE B 1 246 ? 4.212 10.589 -7.081 1.00 16.07 243 ILE B CA 1
ATOM 4550 C C . ILE B 1 246 ? 5.482 9.775 -6.798 1.00 16.29 243 ILE B C 1
ATOM 4551 O O . ILE B 1 246 ? 5.877 9.604 -5.639 1.00 15.70 243 ILE B O 1
ATOM 4556 N N . GLU B 1 247 ? 6.144 9.319 -7.851 1.00 15.94 244 GLU B N 1
ATOM 4557 C CA . GLU B 1 247 ? 7.433 8.666 -7.690 1.00 17.04 244 GLU B CA 1
ATOM 4558 C C . GLU B 1 247 ? 8.470 9.603 -8.284 1.00 17.56 244 GLU B C 1
ATOM 4559 O O . GLU B 1 247 ? 8.412 9.932 -9.469 1.00 16.79 244 GLU B O 1
ATOM 4565 N N . GLU B 1 248 ? 9.409 10.026 -7.441 1.00 17.20 245 GLU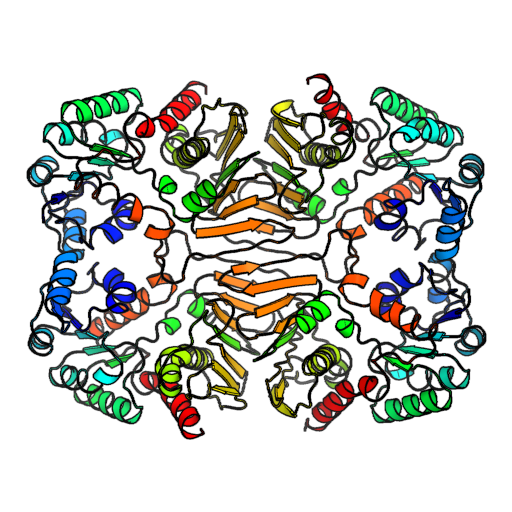 B N 1
ATOM 4566 C CA . GLU B 1 248 ? 10.433 10.982 -7.816 1.00 19.54 245 GLU B CA 1
ATOM 4567 C C . GLU B 1 248 ? 11.628 10.752 -6.910 1.00 19.73 245 GLU B C 1
ATOM 4568 O O . GLU B 1 248 ? 11.470 10.492 -5.720 1.00 19.59 245 GLU B O 1
ATOM 4574 N N . GLY B 1 249 ? 12.826 10.838 -7.458 1.00 21.34 246 GLY B N 1
ATOM 4575 C CA . GLY B 1 249 ? 14.034 10.605 -6.674 1.00 22.50 246 GLY B CA 1
ATOM 4576 C C . GLY B 1 249 ? 14.121 9.258 -5.968 1.00 22.60 246 GLY B C 1
ATOM 4577 O O . GLY B 1 249 ? 14.769 9.146 -4.917 1.00 25.02 246 GLY B O 1
ATOM 4578 N N . GLY B 1 250 ? 13.476 8.238 -6.524 1.00 22.02 247 GLY B N 1
ATOM 4579 C CA . GLY B 1 250 ? 13.538 6.889 -5.961 1.00 22.64 247 GLY B CA 1
ATOM 4580 C C . GLY B 1 250 ? 12.618 6.626 -4.780 1.00 23.51 247 GLY B C 1
ATOM 4581 O O . GLY B 1 250 ? 12.723 5.578 -4.122 1.00 25.30 247 GLY B O 1
ATOM 4582 N N . ASN B 1 251 ? 11.722 7.564 -4.481 1.00 21.36 248 ASN B N 1
ATOM 4583 C CA . ASN B 1 251 ? 10.760 7.359 -3.393 1.00 22.34 248 ASN B CA 1
ATOM 4584 C C . ASN B 1 251 ? 9.355 7.597 -3.888 1.00 19.94 248 ASN B C 1
ATOM 4585 O O . ASN B 1 251 ? 9.146 8.304 -4.868 1.00 18.98 248 ASN B O 1
ATOM 4590 N N A LEU B 1 252 ? 8.388 6.976 -3.225 0.70 19.21 249 LEU B N 1
ATOM 4591 N N B LEU B 1 252 ? 8.397 7.015 -3.173 0.30 18.64 249 LEU B N 1
ATOM 4592 C CA A LEU B 1 252 ? 6.991 7.139 -3.582 0.70 18.45 249 LEU B CA 1
ATOM 4593 C CA B LEU B 1 252 ? 6.984 7.079 -3.513 0.30 17.25 249 LEU B CA 1
ATOM 4594 C C A LEU B 1 252 ? 6.334 7.981 -2.504 0.70 18.32 249 LEU B C 1
ATOM 4595 C C B LEU B 1 252 ? 6.222 7.908 -2.491 0.30 17.54 249 LEU B C 1
ATOM 4596 O O A LEU B 1 252 ? 6.510 7.728 -1.309 0.70 19.18 249 LEU B O 1
ATOM 4597 O O B LEU B 1 252 ? 6.164 7.533 -1.315 0.30 18.09 249 LEU B O 1
ATOM 4606 N N . THR B 1 253 ? 5.616 9.012 -2.933 1.00 16.81 250 THR B N 1
ATOM 4607 C CA . THR B 1 253 ? 4.848 9.864 -2.035 1.00 17.19 250 THR B CA 1
ATOM 4608 C C . THR B 1 253 ? 3.380 9.653 -2.315 1.00 16.99 250 THR B C 1
ATOM 4609 O O . THR B 1 253 ? 2.945 9.719 -3.462 1.00 16.32 250 THR B O 1
ATOM 4613 N N . LEU B 1 254 ? 2.622 9.380 -1.256 1.00 16.63 251 LEU B N 1
ATOM 4614 C CA . LEU B 1 254 ? 1.202 9.147 -1.349 1.00 17.03 251 LEU B CA 1
ATOM 4615 C C . LEU B 1 254 ? 0.409 10.230 -0.616 1.00 16.71 251 LEU B C 1
ATOM 4616 O O . LEU B 1 254 ? 0.639 10.502 0.580 1.00 17.20 251 LEU B O 1
ATOM 4621 N N A LYS B 1 255 ? -0.517 10.845 -1.342 0.50 16.55 252 LYS B N 1
ATOM 4622 N N B LYS B 1 255 ? -0.551 10.814 -1.326 0.50 16.96 252 LYS B N 1
ATOM 4623 C CA A LYS B 1 255 ? -1.429 11.838 -0.779 0.50 17.86 252 LYS B CA 1
ATOM 4624 C CA B LYS B 1 255 ? -1.412 11.877 -0.796 0.50 18.40 252 LYS B CA 1
ATOM 4625 C C A LYS B 1 255 ? -2.863 11.349 -0.915 0.50 17.10 252 LYS B C 1
ATOM 4626 C C B LYS B 1 255 ? -2.898 11.515 -0.941 0.50 17.66 252 LYS B C 1
ATOM 4627 O O A LYS B 1 255 ? -3.282 10.920 -1.987 0.50 17.13 252 LYS B O 1
ATOM 4628 O O B LYS B 1 255 ? -3.404 11.391 -2.057 0.50 17.85 252 LYS B O 1
ATOM 4639 N N . GLN B 1 256 ? -3.597 11.393 0.191 1.00 18.61 253 GLN B N 1
ATOM 4640 C CA . GLN B 1 256 ? -5.004 11.057 0.208 1.00 18.27 253 GLN B CA 1
ATOM 4641 C C . GLN B 1 256 ? -5.815 12.327 0.070 1.00 17.18 253 GLN B C 1
ATOM 4642 O O . GLN B 1 256 ? -5.315 13.429 0.347 1.00 18.49 253 GLN B O 1
ATOM 4648 N N . SER B 1 257 ? -7.061 12.189 -0.349 1.00 16.84 254 SER B N 1
ATOM 4649 C CA . SER B 1 257 ? -7.980 13.320 -0.303 1.00 16.93 254 SER B CA 1
ATOM 4650 C C . SER B 1 257 ? -8.205 13.678 1.177 1.00 17.78 254 SER B C 1
ATOM 4651 O O . SER B 1 257 ? -8.177 12.806 2.049 1.00 18.41 254 SER B O 1
ATOM 4654 N N . GLY B 1 258 ? -8.390 14.958 1.462 1.00 17.37 255 GLY B N 1
ATOM 4655 C CA . GLY B 1 258 ? -8.675 15.364 2.830 1.00 17.71 255 GLY B CA 1
ATOM 4656 C C . GLY B 1 258 ? -9.857 14.586 3.433 1.00 17.17 255 GLY B C 1
ATOM 4657 O O . GLY B 1 258 ? -10.814 14.226 2.739 1.00 18.36 255 GLY B O 1
ATOM 4658 N N . ALA B 1 259 ? -9.800 14.371 4.744 1.00 18.95 256 ALA B N 1
ATOM 4659 C CA . ALA B 1 259 ? -10.841 13.643 5.491 1.00 18.41 256 ALA B CA 1
ATOM 4660 C C . ALA B 1 259 ? -12.253 14.178 5.343 1.00 19.67 256 ALA B C 1
ATOM 4661 O O . ALA B 1 259 ? -13.198 13.410 5.499 1.00 19.42 256 ALA B O 1
ATOM 4663 N N . TRP B 1 260 ? -12.400 15.475 5.061 1.00 18.01 257 TRP B N 1
ATOM 4664 C CA . TRP B 1 260 ? -13.720 16.089 4.904 1.00 18.72 257 TRP B CA 1
ATOM 4665 C C . TRP B 1 260 ? -13.991 16.569 3.476 1.00 18.84 257 TRP B C 1
ATOM 4666 O O . TRP B 1 260 ? -14.904 17.368 3.248 1.00 20.38 257 TRP B O 1
ATOM 4677 N N . VAL B 1 261 ? -13.198 16.088 2.521 1.00 17.09 258 VAL B N 1
ATOM 4678 C CA . VAL B 1 261 ? -13.430 16.411 1.118 1.00 17.53 258 VAL B CA 1
ATOM 4679 C C . VAL B 1 261 ? -14.530 15.472 0.636 1.00 15.97 258 VAL B C 1
ATOM 4680 O O . VAL B 1 261 ? -14.344 14.251 0.595 1.00 17.48 258 VAL B O 1
ATOM 4684 N N . ASN B 1 262 ? -15.683 16.032 0.287 1.00 16.82 259 ASN B N 1
ATOM 4685 C CA . ASN B 1 262 ? -16.807 15.182 -0.122 1.00 16.86 259 ASN B CA 1
ATOM 4686 C C . ASN B 1 262 ? -16.520 14.495 -1.472 1.00 16.70 259 ASN B C 1
ATOM 4687 O O . ASN B 1 262 ? -15.694 14.959 -2.254 1.00 16.37 259 ASN B O 1
ATOM 4692 N N . ILE B 1 263 ? -17.165 13.351 -1.702 1.00 15.99 260 ILE B N 1
ATOM 4693 C CA . ILE B 1 263 ? -16.873 12.554 -2.887 1.00 15.16 260 ILE B CA 1
ATOM 4694 C C . ILE B 1 263 ? -17.208 13.253 -4.197 1.00 14.46 260 ILE B C 1
ATOM 4695 O O . ILE B 1 263 ? -16.589 12.972 -5.209 1.00 15.85 260 ILE B O 1
ATOM 4700 N N . LEU B 1 264 ? -18.155 14.184 -4.174 1.00 15.87 261 LEU B N 1
ATOM 4701 C CA . LEU B 1 264 ? -18.511 14.911 -5.387 1.00 15.29 261 LEU B CA 1
ATOM 4702 C C . LEU B 1 264 ? -17.469 15.971 -5.697 1.00 15.19 261 LEU B C 1
ATOM 4703 O O . LEU B 1 264 ? -17.210 16.264 -6.875 1.00 16.15 261 LEU B O 1
ATOM 4708 N N . LYS B 1 265 ? -16.849 16.526 -4.659 1.00 15.62 262 LYS B N 1
ATOM 4709 C CA . LYS B 1 265 ? -15.697 17.404 -4.850 1.00 15.48 262 LYS B CA 1
ATOM 4710 C C . LYS B 1 265 ? -14.526 16.580 -5.414 1.00 14.85 262 LYS B C 1
ATOM 4711 O O . LYS B 1 265 ? -13.864 17.013 -6.372 1.00 14.68 262 LYS B O 1
ATOM 4717 N N . GLN B 1 266 ? -14.279 15.398 -4.828 1.00 14.43 263 GLN B N 1
ATOM 4718 C CA . GLN B 1 266 ? -13.196 14.503 -5.291 1.00 13.38 263 GLN B CA 1
ATOM 4719 C C . GLN B 1 266 ? -13.315 14.186 -6.775 1.00 13.94 263 GLN B C 1
ATOM 4720 O O . GLN B 1 266 ? -12.332 14.209 -7.471 1.00 15.09 263 GLN B O 1
ATOM 4726 N N . LYS B 1 267 ? -14.517 13.845 -7.232 1.00 13.63 264 LYS B N 1
ATOM 4727 C CA . LYS B 1 267 ? -14.733 13.377 -8.592 1.00 14.24 264 LYS B CA 1
ATOM 4728 C C . LYS B 1 267 ? -14.897 14.459 -9.629 1.00 14.18 264 LYS B C 1
ATOM 4729 O O . LYS B 1 267 ? -14.935 14.146 -10.813 1.00 15.83 264 LYS B O 1
ATOM 4735 N N . GLY B 1 268 ? -15.000 15.711 -9.211 1.00 14.43 265 GLY B N 1
ATOM 4736 C CA . GLY B 1 268 ? -15.157 16.830 -10.161 1.00 14.01 265 GLY B CA 1
ATOM 4737 C C . GLY B 1 268 ? -16.580 17.321 -10.369 1.00 15.75 265 GLY B C 1
ATOM 4738 O O . GLY B 1 268 ? -16.806 18.314 -11.058 1.00 15.40 265 GLY B O 1
ATOM 4739 N N . PHE B 1 269 ? -17.566 16.618 -9.813 1.00 15.34 266 PHE B N 1
ATOM 4740 C CA . PHE B 1 269 ? -18.971 17.028 -9.993 1.00 15.71 266 PHE B CA 1
ATOM 4741 C C . PHE B 1 269 ? -19.267 18.389 -9.367 1.00 16.55 266 PHE B C 1
ATOM 4742 O O . PHE B 1 269 ? -20.008 19.204 -9.923 1.00 16.54 266 PHE B O 1
ATOM 4750 N N . GLU B 1 270 ? -18.726 18.641 -8.176 1.00 16.55 267 GLU B N 1
ATOM 4751 C CA . GLU B 1 270 ? -18.975 19.886 -7.520 1.00 18.00 267 GLU B CA 1
ATOM 4752 C C . GLU B 1 270 ? -18.418 21.045 -8.343 1.00 15.63 267 GLU B C 1
ATOM 4753 O O . GLU B 1 270 ? -19.138 22.004 -8.637 1.00 17.58 267 GLU B O 1
ATOM 4759 N N . ASP B 1 271 ? -17.177 20.927 -8.794 1.00 15.57 268 ASP B N 1
ATOM 4760 C CA . ASP B 1 271 ? -16.560 22.020 -9.532 1.00 15.12 268 ASP B CA 1
ATOM 4761 C C . ASP B 1 271 ? -17.164 22.219 -10.937 1.00 13.80 268 ASP B C 1
ATOM 4762 O O . ASP B 1 271 ? -17.312 23.368 -11.378 1.00 14.14 268 ASP B O 1
ATOM 4767 N N . ILE B 1 272 ? -17.543 21.139 -11.605 1.00 13.74 269 ILE B N 1
ATOM 4768 C CA . ILE B 1 272 ? -18.094 21.284 -12.963 1.00 13.54 269 ILE B CA 1
ATOM 4769 C C . ILE B 1 272 ? -19.474 21.926 -12.900 1.00 14.48 269 ILE B C 1
ATOM 4770 O O . ILE B 1 272 ? -19.781 22.770 -13.723 1.00 15.72 269 ILE B O 1
ATOM 4775 N N . SER B 1 273 ? -20.267 21.561 -11.891 1.00 15.46 270 SER B N 1
ATOM 4776 C CA . SER B 1 273 ? -21.617 22.123 -11.728 1.00 17.00 270 SER B CA 1
ATOM 4777 C C . SER B 1 273 ? -21.523 23.607 -11.371 1.00 18.59 270 SER B C 1
ATOM 4778 O O . SER B 1 273 ? -22.212 24.446 -11.948 1.00 19.09 270 SER B O 1
ATOM 4781 N N . ASN B 1 274 ? -20.643 23.948 -10.446 1.00 18.98 271 ASN B N 1
ATOM 4782 C CA . ASN B 1 274 ? -20.438 25.333 -10.094 1.00 19.41 271 ASN B CA 1
ATOM 4783 C C . ASN B 1 274 ? -19.908 26.144 -11.266 1.00 19.66 271 ASN B C 1
ATOM 4784 O O . ASN B 1 274 ? -20.306 27.306 -11.447 1.00 19.10 271 ASN B O 1
ATOM 4789 N N . HIS B 1 275 ? -19.052 25.531 -12.084 1.00 17.35 272 HIS B N 1
ATOM 4790 C CA . HIS B 1 275 ? -18.486 26.218 -13.249 1.00 18.90 272 HIS B CA 1
ATOM 4791 C C . HIS B 1 275 ? -19.560 26.559 -14.278 1.00 18.25 272 HIS B C 1
ATOM 4792 O O . HIS B 1 275 ? -19.563 27.641 -14.861 1.00 18.49 272 HIS B O 1
ATOM 4799 N N . PHE B 1 276 ? -20.477 25.635 -14.495 1.00 16.87 273 PHE B N 1
ATOM 4800 C CA . PHE B 1 276 ? -21.605 25.889 -15.398 1.00 17.19 273 PHE B CA 1
ATOM 4801 C C . PHE B 1 276 ? -22.393 27.122 -14.949 1.00 17.84 273 PHE B C 1
ATOM 4802 O O . PHE B 1 276 ? -22.690 28.023 -15.750 1.00 18.00 273 PHE B O 1
ATOM 4810 N N . ILE B 1 277 ? -22.696 27.189 -13.658 1.00 18.65 274 ILE B N 1
ATOM 4811 C CA . ILE B 1 277 ? -23.442 28.323 -13.126 1.00 19.22 274 ILE B CA 1
ATOM 4812 C C . ILE B 1 277 ? -22.626 29.623 -13.268 1.00 19.62 274 ILE B C 1
ATOM 4813 O O . ILE B 1 277 ? -23.162 30.642 -13.704 1.00 20.78 274 ILE B O 1
ATOM 4818 N N A ASP B 1 278 ? -21.340 29.571 -12.921 0.50 18.61 275 ASP B N 1
ATOM 4819 N N B ASP B 1 278 ? -21.339 29.564 -12.932 0.50 19.43 275 ASP B N 1
ATOM 4820 C CA A ASP B 1 278 ? -20.467 30.749 -13.012 0.50 18.69 275 ASP B CA 1
ATOM 4821 C CA B ASP B 1 278 ? -20.466 30.737 -13.018 0.50 20.19 275 ASP B CA 1
ATOM 4822 C C A ASP B 1 278 ? -20.361 31.295 -14.437 0.50 19.15 275 ASP B C 1
ATOM 4823 C C B ASP B 1 278 ? -20.371 31.294 -14.437 0.50 19.95 275 ASP B C 1
ATOM 4824 O O A ASP B 1 278 ? -20.254 32.502 -14.624 0.50 19.65 275 ASP B O 1
ATOM 4825 O O B ASP B 1 278 ? -20.281 32.502 -14.620 0.50 20.44 275 ASP B O 1
ATOM 4834 N N . CYS B 1 279 ? -20.366 30.413 -15.431 1.00 19.25 276 CYS B N 1
ATOM 4835 C CA . CYS B 1 279 ? -20.265 30.853 -16.830 1.00 19.20 276 CYS B CA 1
ATOM 4836 C C . CYS B 1 279 ? -21.527 31.621 -17.263 1.00 19.88 276 CYS B C 1
ATOM 4837 O O . CYS B 1 279 ? -21.453 32.623 -17.982 1.00 22.05 276 CYS B O 1
ATOM 4840 N N . ILE B 1 280 ? -22.681 31.186 -16.765 1.00 20.34 277 ILE B N 1
ATOM 4841 C CA . ILE B 1 280 ? -23.926 31.929 -16.992 1.00 21.71 277 ILE B CA 1
ATOM 4842 C C . ILE B 1 280 ? -23.833 33.322 -16.339 1.00 23.26 277 ILE B C 1
ATOM 4843 O O . ILE B 1 280 ? -24.134 34.334 -16.971 1.00 22.36 277 ILE B O 1
ATOM 4848 N N . GLU B 1 281 ? -23.391 33.372 -15.084 1.00 24.46 278 GLU B N 1
ATOM 4849 C CA . GLU B 1 281 ? -23.239 34.645 -14.392 1.00 26.04 278 GLU B CA 1
ATOM 4850 C C . GLU B 1 281 ? -22.287 35.605 -15.120 1.00 25.42 278 GLU B C 1
ATOM 4851 O O . GLU B 1 281 ? -22.514 36.814 -15.117 1.00 25.87 278 GLU B O 1
ATOM 4857 N N . ASN B 1 282 ? -21.250 35.073 -15.772 1.00 23.32 279 ASN B N 1
ATOM 4858 C CA . ASN B 1 282 ? -20.239 35.901 -16.439 1.00 23.56 279 ASN B CA 1
ATOM 4859 C C . ASN B 1 282 ? -20.409 36.064 -17.937 1.00 23.40 279 ASN B C 1
ATOM 4860 O O . ASN B 1 282 ? -19.541 36.636 -18.601 1.00 23.49 279 ASN B O 1
ATOM 4865 N N . ASN B 1 283 ? -21.519 35.559 -18.460 1.00 22.86 280 ASN B N 1
ATOM 4866 C CA . ASN B 1 283 ? -21.836 35.666 -19.874 1.00 23.99 280 ASN B CA 1
ATOM 4867 C C . ASN B 1 283 ? -20.773 35.051 -20.783 1.00 24.52 280 ASN B C 1
ATOM 4868 O O . ASN B 1 283 ? -20.422 35.642 -21.818 1.00 25.33 280 ASN B O 1
ATOM 4873 N N . ILE B 1 284 ? -20.274 33.873 -20.432 1.00 23.35 281 ILE B N 1
ATOM 4874 C CA . ILE B 1 284 ? -19.272 33.221 -21.272 1.00 23.47 281 ILE B CA 1
ATOM 4875 C C . ILE B 1 284 ? -19.576 31.754 -21.430 1.00 23.51 281 ILE B C 1
ATOM 4876 O O . ILE B 1 284 ? -20.436 31.226 -20.739 1.00 21.37 281 ILE B O 1
ATOM 4881 N N A LYS B 1 285 ? -18.862 31.111 -22.348 0.60 24.21 282 LYS B N 1
ATOM 4882 N N B LYS B 1 285 ? -18.861 31.103 -22.344 0.40 23.84 282 LYS B N 1
ATOM 4883 C CA A LYS B 1 285 ? -19.017 29.683 -22.586 0.60 23.60 282 LYS B CA 1
ATOM 4884 C CA B LYS B 1 285 ? -19.051 29.682 -22.615 0.40 23.37 282 LYS B CA 1
ATOM 4885 C C A LYS B 1 285 ? -18.063 28.878 -21.717 0.60 22.85 282 LYS B C 1
ATOM 4886 C C B LYS B 1 285 ? -18.054 28.825 -21.821 0.40 22.80 282 LYS B C 1
ATOM 4887 O O A LYS B 1 285 ? -16.910 29.251 -21.547 0.60 23.59 282 LYS B O 1
ATOM 4888 O O B LYS B 1 285 ? -16.860 29.114 -21.803 0.40 23.02 282 LYS B O 1
ATOM 4899 N N . PRO B 1 286 ? -18.535 27.746 -21.169 1.00 22.51 283 PRO B N 1
ATOM 4900 C CA . PRO B 1 286 ? -17.609 26.831 -20.448 1.00 22.59 283 PRO B CA 1
ATOM 4901 C C . PRO B 1 286 ? -16.587 26.207 -21.411 1.00 22.59 283 PRO B C 1
ATOM 4902 O O . PRO B 1 286 ? -16.851 26.190 -22.584 1.00 21.56 283 PRO B O 1
ATOM 4906 N N . ALA B 1 287 ? -15.451 25.651 -20.957 1.00 23.28 284 ALA B N 1
ATOM 4907 C CA . ALA B 1 287 ? -14.484 25.090 -21.939 1.00 23.88 284 ALA B CA 1
ATOM 4908 C C . ALA B 1 287 ? -15.064 23.876 -22.655 1.00 22.35 284 ALA B C 1
ATOM 4909 O O . ALA B 1 287 ? -14.746 23.630 -23.839 1.00 25.47 284 ALA B O 1
ATOM 4911 N N . ILE B 1 288 ? -15.936 23.128 -21.968 1.00 20.49 285 ILE B N 1
ATOM 4912 C CA . ILE B 1 288 ? -16.627 22.043 -22.629 1.00 20.17 285 ILE B CA 1
ATOM 4913 C C . ILE B 1 288 ? -17.810 22.639 -23.394 1.00 21.85 285 ILE B C 1
ATOM 4914 O O . ILE B 1 288 ? -18.927 22.701 -22.894 1.00 21.83 285 ILE B O 1
ATOM 4919 N N . ASN B 1 289 ? -17.532 23.122 -24.595 1.00 21.42 286 ASN B N 1
ATOM 4920 C CA . ASN B 1 289 ? -18.564 23.661 -25.471 1.00 21.94 286 ASN B CA 1
ATOM 4921 C C . ASN B 1 289 ? -18.167 23.290 -26.885 1.00 21.36 286 ASN B C 1
ATOM 4922 O O . ASN B 1 289 ? -16.994 23.045 -27.164 1.00 20.93 286 ASN B O 1
ATOM 4927 N N . GLY B 1 290 ? -19.145 23.264 -27.783 1.00 21.09 287 GLY B N 1
ATOM 4928 C CA . GLY B 1 290 ? -18.888 23.002 -29.174 1.00 21.11 287 GLY B CA 1
ATOM 4929 C C . GLY B 1 290 ? -18.238 21.658 -29.398 1.00 20.39 287 GLY B C 1
ATOM 4930 O O . GLY B 1 290 ? -18.678 20.652 -28.855 1.00 19.43 287 GLY B O 1
ATOM 4931 N N . GLU B 1 291 ? -17.182 21.640 -30.209 1.00 20.98 288 GLU B N 1
ATOM 4932 C CA . GLU B 1 291 ? -16.505 20.390 -30.539 1.00 20.87 288 GLU B CA 1
ATOM 4933 C C . GLU B 1 291 ? -15.997 19.648 -29.305 1.00 20.11 288 GLU B C 1
ATOM 4934 O O . GLU B 1 291 ? -15.891 18.420 -29.324 1.00 18.87 288 GLU B O 1
ATOM 4940 N N . GLU B 1 292 ? -15.688 20.362 -28.226 1.00 18.86 289 GLU B N 1
ATOM 4941 C CA . GLU B 1 292 ? -15.269 19.698 -26.979 1.00 19.26 289 GLU B CA 1
ATOM 4942 C C . GLU B 1 292 ? -16.333 18.723 -26.437 1.00 17.56 289 GLU B C 1
ATOM 4943 O O . GLU B 1 292 ? -16.004 17.696 -25.823 1.00 20.18 289 GLU B O 1
ATOM 4949 N N . CYS B 1 293 ? -17.602 19.041 -26.657 1.00 16.55 290 CYS B N 1
ATOM 4950 C CA . CYS B 1 293 ? -18.725 18.170 -26.240 1.00 17.90 290 CYS B CA 1
ATOM 4951 C C . CYS B 1 293 ? -18.783 16.823 -26.943 1.00 17.81 290 CYS B C 1
ATOM 4952 O O . CYS B 1 293 ? -19.368 15.890 -26.405 1.00 18.33 290 CYS B O 1
ATOM 4955 N N . ILE B 1 294 ? -18.218 16.740 -28.145 1.00 17.06 291 ILE B N 1
ATOM 4956 C CA . ILE B 1 294 ? -18.365 15.566 -29.004 1.00 16.63 291 ILE B CA 1
ATOM 4957 C C . ILE B 1 294 ? -17.061 14.967 -29.553 1.00 16.95 291 ILE B C 1
ATOM 4958 O O . ILE B 1 294 ? -17.112 13.965 -30.243 1.00 17.22 291 ILE B O 1
ATOM 4963 N N . LYS B 1 295 ? -15.899 15.569 -29.273 1.00 18.05 292 LYS B N 1
ATOM 4964 C CA . LYS B 1 295 ? -14.654 15.063 -29.908 1.00 19.32 292 LYS B CA 1
ATOM 4965 C C . LYS B 1 295 ? -14.346 13.609 -29.500 1.00 18.22 292 LYS B C 1
ATOM 4966 O O . LYS B 1 295 ? -13.925 12.801 -30.338 1.00 18.22 292 LYS B O 1
ATOM 4972 N N . ALA B 1 296 ? -14.549 13.269 -28.231 1.00 17.80 293 ALA B N 1
ATOM 4973 C CA . ALA B 1 296 ? -14.363 11.874 -27.792 1.00 16.65 293 ALA B CA 1
ATOM 4974 C C . ALA B 1 296 ? -15.357 10.935 -28.466 1.00 17.53 293 ALA B C 1
ATOM 4975 O O . ALA B 1 296 ? -14.997 9.835 -28.915 1.00 16.16 293 ALA B O 1
ATOM 4977 N N . GLN B 1 297 ? -16.611 11.356 -28.535 1.00 15.55 294 GLN B N 1
ATOM 4978 C CA . GLN B 1 297 ? -17.656 10.559 -29.173 1.00 16.88 294 GLN B CA 1
ATOM 4979 C C . GLN B 1 297 ? -17.366 10.335 -30.661 1.00 16.65 294 GLN B C 1
ATOM 4980 O O . GLN B 1 297 ? -17.658 9.267 -31.188 1.00 18.30 294 GLN B O 1
ATOM 4986 N N . ARG B 1 298 ? -16.760 11.326 -31.325 1.00 17.77 295 ARG B N 1
ATOM 4987 C CA . ARG B 1 298 ? -16.394 11.217 -32.734 1.00 20.02 295 ARG B CA 1
ATOM 4988 C C . ARG B 1 298 ? -15.401 10.064 -32.936 1.00 19.61 295 ARG B C 1
ATOM 4989 O O . ARG B 1 298 ? -15.509 9.243 -33.876 1.00 20.72 295 ARG B O 1
ATOM 4997 N N . LEU B 1 299 ? -14.435 9.983 -32.027 1.00 18.11 296 LEU B N 1
ATOM 4998 C CA . LEU B 1 299 ? -13.450 8.926 -32.092 1.00 18.78 296 LEU B CA 1
ATOM 4999 C C . LEU B 1 299 ? -14.135 7.588 -31.877 1.00 17.56 296 LEU B C 1
ATOM 5000 O O . LEU B 1 299 ? -13.838 6.608 -32.556 1.00 20.09 296 LEU B O 1
ATOM 5005 N N . LEU B 1 300 ? -15.076 7.527 -30.938 1.00 17.88 297 LEU B N 1
ATOM 5006 C CA . LEU B 1 300 ? -15.796 6.264 -30.669 1.00 17.13 297 LEU B CA 1
ATOM 5007 C C . LEU B 1 300 ? -16.640 5.811 -31.870 1.00 17.99 297 LEU B C 1
ATOM 5008 O O . LEU B 1 300 ? -16.763 4.624 -32.117 1.00 18.15 297 LEU B O 1
ATOM 5013 N N . GLU B 1 301 ? -17.199 6.751 -32.628 1.00 19.91 298 GLU B N 1
ATOM 5014 C CA . GLU B 1 301 ? -17.980 6.376 -33.804 1.00 21.41 298 GLU B CA 1
ATOM 5015 C C . GLU B 1 301 ? -17.102 5.741 -34.880 1.00 21.30 298 GLU B C 1
ATOM 5016 O O . GLU B 1 301 ? -17.547 4.848 -35.584 1.00 22.48 298 GLU B O 1
ATOM 5022 N N . LYS B 1 302 ? -15.868 6.208 -35.011 1.00 21.88 299 LYS B N 1
ATOM 5023 C CA . LYS B 1 302 ? -14.914 5.595 -35.950 1.00 23.74 299 LYS B CA 1
ATOM 5024 C C . LYS B 1 302 ? -14.671 4.144 -35.518 1.00 23.53 299 LYS B C 1
ATOM 5025 O O . LYS B 1 302 ? -14.699 3.216 -36.322 1.00 23.71 299 LYS B O 1
ATOM 5031 N N . ILE B 1 303 ? -14.485 3.934 -34.217 1.00 22.47 300 ILE B N 1
ATOM 5032 C CA . ILE B 1 303 ? -14.323 2.588 -33.694 1.00 23.21 300 ILE B CA 1
ATOM 5033 C C . ILE B 1 303 ? -15.566 1.725 -33.966 1.00 22.97 300 ILE B C 1
ATOM 5034 O O . ILE B 1 303 ? -15.469 0.580 -34.439 1.00 22.93 300 ILE B O 1
ATOM 5039 N N . ILE B 1 304 ? -16.746 2.276 -33.676 1.00 21.30 301 ILE B N 1
ATOM 5040 C CA . ILE B 1 304 ? -17.996 1.538 -33.856 1.00 21.75 301 ILE B CA 1
ATOM 5041 C C . ILE B 1 304 ? -18.218 1.229 -35.342 1.00 22.44 301 ILE B C 1
ATOM 5042 O O . ILE B 1 304 ? -18.600 0.111 -35.719 1.00 23.86 301 ILE B O 1
ATOM 5047 N N . ASN B 1 305 ? -17.964 2.215 -36.190 1.00 22.67 302 ASN B N 1
ATOM 5048 C CA . ASN B 1 305 ? -18.101 2.018 -37.642 1.00 25.14 302 ASN B CA 1
ATOM 5049 C C . ASN B 1 305 ? -17.164 0.956 -38.218 1.00 27.69 302 ASN B C 1
ATOM 5050 O O . ASN B 1 305 ? -17.503 0.315 -39.224 1.00 28.75 302 ASN B O 1
ATOM 5055 N N . SER B 1 306 ? -16.002 0.769 -37.587 1.00 30.50 303 SER B N 1
ATOM 5056 C CA . SER B 1 306 ? -14.997 -0.221 -38.047 1.00 33.32 303 SER B CA 1
ATOM 5057 C C . SER B 1 306 ? -15.360 -1.678 -37.744 1.00 35.71 303 SER B C 1
ATOM 5058 O O . SER B 1 306 ? -14.741 -2.595 -38.296 1.00 36.18 303 SER B O 1
ATOM 5061 N N . VAL B 1 307 ? -16.345 -1.905 -36.880 1.00 36.50 304 VAL B N 1
ATOM 5062 C CA . VAL B 1 307 ? -16.724 -3.272 -36.512 1.00 38.38 304 VAL B CA 1
ATOM 5063 C C . VAL B 1 307 ? -17.518 -3.950 -37.622 1.00 40.12 304 VAL B C 1
ATOM 5064 O O . VAL B 1 307 ? -18.671 -3.597 -37.868 1.00 42.22 304 VAL B O 1
ATOM 5068 N N . LYS C 1 5 ? 45.172 -14.520 6.110 1.00 45.91 2 LYS C N 1
ATOM 5069 C CA . LYS C 1 5 ? 45.070 -13.071 6.467 1.00 45.42 2 LYS C CA 1
ATOM 5070 C C . LYS C 1 5 ? 45.370 -12.923 7.963 1.00 43.79 2 LYS C C 1
ATOM 5071 O O . LYS C 1 5 ? 45.650 -13.914 8.638 1.00 43.53 2 LYS C O 1
ATOM 5077 N N . ASN C 1 6 ? 45.316 -11.701 8.481 1.00 41.89 3 ASN C N 1
ATOM 5078 C CA . ASN C 1 6 ? 45.609 -11.465 9.900 1.00 40.90 3 ASN C CA 1
ATOM 5079 C C . ASN C 1 6 ? 44.671 -12.246 10.832 1.00 37.47 3 ASN C C 1
ATOM 5080 O O . ASN C 1 6 ? 45.127 -12.963 11.732 1.00 37.77 3 ASN C O 1
ATOM 5085 N N . ILE C 1 7 ? 43.366 -12.113 10.611 1.00 33.08 4 ILE C N 1
ATOM 5086 C CA . ILE C 1 7 ? 42.374 -12.741 11.487 1.00 29.78 4 ILE C CA 1
ATOM 5087 C C . ILE C 1 7 ? 41.907 -14.103 10.993 1.00 27.74 4 ILE C C 1
ATOM 5088 O O . ILE C 1 7 ? 41.477 -14.247 9.841 1.00 26.47 4 ILE C O 1
ATOM 5093 N N A LYS C 1 8 ? 41.997 -15.101 11.872 0.50 27.03 5 LYS C N 1
ATOM 5094 N N B LYS C 1 8 ? 42.004 -15.099 11.869 0.50 27.07 5 LYS C N 1
ATOM 5095 C CA A LYS C 1 8 ? 41.574 -16.468 11.568 0.50 26.50 5 LYS C CA 1
ATOM 5096 C CA B LYS C 1 8 ? 41.566 -16.457 11.572 0.50 26.54 5 LYS C CA 1
ATOM 5097 C C A LYS C 1 8 ? 40.231 -16.745 12.253 0.50 25.53 5 LYS C C 1
ATOM 5098 C C B LYS C 1 8 ? 40.217 -16.698 12.249 0.50 25.55 5 LYS C C 1
ATOM 5099 O O A LYS C 1 8 ? 40.137 -16.699 13.484 0.50 26.30 5 LYS C O 1
ATOM 5100 O O B LYS C 1 8 ? 40.102 -16.565 13.472 0.50 26.35 5 LYS C O 1
ATOM 5111 N N . MET C 1 9 ? 39.204 -17.046 11.458 1.00 24.68 6 MET C N 1
ATOM 5112 C CA . MET C 1 9 ? 37.850 -17.258 11.976 1.00 23.12 6 MET C CA 1
ATOM 5113 C C . MET C 1 9 ? 37.394 -18.689 11.754 1.00 23.39 6 MET C C 1
ATOM 5114 O O . MET C 1 9 ? 37.715 -19.308 10.740 1.00 21.41 6 MET C O 1
ATOM 5119 N N . GLY C 1 10 ? 36.665 -19.200 12.737 1.00 22.60 7 GLY C N 1
ATOM 5120 C CA . GLY C 1 10 ? 36.043 -20.504 12.658 1.00 21.65 7 GLY C CA 1
ATOM 5121 C C . GLY C 1 10 ? 34.576 -20.359 13.019 1.00 21.91 7 GLY C C 1
ATOM 5122 O O . GLY C 1 10 ? 34.172 -19.358 13.641 1.00 20.35 7 GLY C O 1
ATOM 5123 N N . MET C 1 11 ? 33.781 -21.345 12.629 1.00 20.40 8 MET C N 1
ATOM 5124 C CA . MET C 1 11 ? 32.370 -21.363 12.923 1.00 20.16 8 MET C CA 1
ATOM 5125 C C . MET C 1 11 ? 32.006 -22.683 13.598 1.00 20.76 8 MET C C 1
ATOM 5126 O O . MET C 1 11 ? 32.407 -23.761 13.145 1.00 21.60 8 MET C O 1
ATOM 5131 N N . ILE C 1 12 ? 31.257 -22.573 14.689 1.00 20.77 9 ILE C N 1
ATOM 5132 C CA . ILE C 1 12 ? 30.763 -23.729 15.433 1.00 21.03 9 ILE C CA 1
ATOM 5133 C C . ILE C 1 12 ? 29.231 -23.702 15.363 1.00 23.30 9 ILE C C 1
ATOM 5134 O O . ILE C 1 12 ? 28.607 -22.709 15.746 1.00 20.73 9 ILE C O 1
ATOM 5139 N N . GLY C 1 13 ? 28.640 -24.788 14.853 1.00 23.60 10 GLY C N 1
ATOM 5140 C CA . GLY C 1 13 ? 27.196 -24.880 14.633 1.00 25.91 10 GLY C CA 1
ATOM 5141 C C . GLY C 1 13 ? 26.906 -24.514 13.191 1.00 27.12 10 GLY C C 1
ATOM 5142 O O . GLY C 1 13 ? 27.132 -23.364 12.774 1.00 27.54 10 GLY C O 1
ATOM 5143 N N . LEU C 1 14 ? 26.441 -25.484 12.417 1.00 27.03 11 LEU C N 1
ATOM 5144 C CA . LEU C 1 14 ? 26.176 -25.292 10.998 1.00 26.88 11 LEU C CA 1
ATOM 5145 C C . LEU C 1 14 ? 24.718 -25.604 10.670 1.00 28.74 11 LEU C C 1
ATOM 5146 O O . LEU C 1 14 ? 24.401 -26.110 9.580 1.00 29.92 11 LEU C O 1
ATOM 5151 N N . GLY C 1 15 ? 23.846 -25.253 11.617 1.00 28.23 12 GLY C N 1
ATOM 5152 C CA . GLY C 1 15 ? 22.407 -25.461 11.510 1.00 29.34 12 GLY C CA 1
ATOM 5153 C C . GLY C 1 15 ? 21.701 -24.423 10.644 1.00 28.33 12 GLY C C 1
ATOM 5154 O O . GLY C 1 15 ? 22.337 -23.671 9.901 1.00 25.77 12 GLY C O 1
ATOM 5155 N N A SER C 1 16 ? 20.374 -24.389 10.734 0.60 29.07 13 SER C N 1
ATOM 5156 N N B SER C 1 16 ? 20.377 -24.387 10.749 0.40 28.43 13 SER C N 1
ATOM 5157 C CA A SER C 1 16 ? 19.562 -23.496 9.895 0.60 28.54 13 SER C CA 1
ATOM 5158 C CA B SER C 1 16 ? 19.547 -23.498 9.933 0.40 27.52 13 SER C CA 1
ATOM 5159 C C A SER C 1 16 ? 19.939 -22.008 9.993 0.60 26.64 13 SER C C 1
ATOM 5160 C C B SER C 1 16 ? 19.941 -22.017 9.997 0.40 26.21 13 SER C C 1
ATOM 5161 O O A SER C 1 16 ? 19.996 -21.340 8.987 0.60 25.06 13 SER C O 1
ATOM 5162 O O B SER C 1 16 ? 20.020 -21.365 8.974 0.40 25.03 13 SER C O 1
ATOM 5167 N N . ILE C 1 17 ? 20.175 -21.499 11.197 1.00 25.33 14 ILE C N 1
ATOM 5168 C CA . ILE C 1 17 ? 20.559 -20.085 11.369 1.00 25.62 14 ILE C CA 1
ATOM 5169 C C . ILE C 1 17 ? 21.924 -19.783 10.755 1.00 23.25 14 ILE C C 1
ATOM 5170 O O . ILE C 1 17 ? 22.107 -18.780 10.053 1.00 21.14 14 ILE C O 1
ATOM 5175 N N . ALA C 1 18 ? 22.902 -20.646 11.014 1.00 21.69 15 ALA C N 1
ATOM 5176 C CA . ALA C 1 18 ? 24.222 -20.476 10.407 1.00 20.90 15 ALA C CA 1
ATOM 5177 C C . ALA C 1 18 ? 24.087 -20.445 8.893 1.00 20.48 15 ALA C C 1
ATOM 5178 O O . ALA C 1 18 ? 24.651 -19.569 8.224 1.00 20.46 15 ALA C O 1
ATOM 5180 N N . GLN C 1 19 ? 23.296 -21.363 8.360 1.00 20.87 16 GLN C N 1
ATOM 5181 C CA . GLN C 1 19 ? 23.165 -21.518 6.901 1.00 21.04 16 GLN C CA 1
ATOM 5182 C C . GLN C 1 19 ? 22.453 -20.375 6.206 1.00 21.68 16 GLN C C 1
ATOM 5183 O O . GLN C 1 19 ? 22.763 -20.054 5.046 1.00 23.52 16 GLN C O 1
ATOM 5189 N N . LYS C 1 20 ? 21.497 -19.755 6.881 1.00 20.03 17 LYS C N 1
ATOM 5190 C CA . LYS C 1 20 ? 20.724 -18.700 6.232 1.00 19.99 17 LYS C CA 1
ATOM 5191 C C . LYS C 1 20 ? 21.186 -17.320 6.601 1.00 20.66 17 LYS C C 1
ATOM 5192 O O . LYS C 1 20 ? 21.086 -16.423 5.795 1.00 20.92 17 LYS C O 1
ATOM 5198 N N . ALA C 1 21 ? 21.671 -17.141 7.826 1.00 19.06 18 ALA C N 1
ATOM 5199 C CA . ALA C 1 21 ? 21.946 -15.784 8.334 1.00 19.82 18 ALA C CA 1
ATOM 5200 C C . ALA C 1 21 ? 23.398 -15.402 8.439 1.00 20.45 18 ALA C C 1
ATOM 5201 O O . ALA C 1 21 ? 23.677 -14.217 8.573 1.00 20.06 18 ALA C O 1
ATOM 5203 N N . TYR C 1 22 ? 24.319 -16.377 8.399 1.00 18.63 19 TYR C N 1
ATOM 5204 C CA . TYR C 1 22 ? 25.771 -16.106 8.564 1.00 18.53 19 TYR C CA 1
ATOM 5205 C C . TYR C 1 22 ? 26.660 -16.619 7.441 1.00 21.15 19 TYR C C 1
ATOM 5206 O O . TYR C 1 22 ? 27.437 -15.838 6.849 1.00 22.95 19 TYR C O 1
ATOM 5215 N N . LEU C 1 23 ? 26.556 -17.910 7.146 1.00 20.89 20 LEU C N 1
ATOM 5216 C CA . LEU C 1 23 ? 27.393 -18.501 6.093 1.00 21.01 20 LEU C CA 1
ATOM 5217 C C . LEU C 1 23 ? 27.338 -17.736 4.776 1.00 21.06 20 LEU C C 1
ATOM 5218 O O . LEU C 1 23 ? 28.386 -17.560 4.157 1.00 22.15 20 LEU C O 1
ATOM 5223 N N . PRO C 1 24 ? 26.139 -17.278 4.345 1.00 21.44 21 PRO C N 1
ATOM 5224 C CA . PRO C 1 24 ? 26.061 -16.578 3.057 1.00 22.86 21 PRO C CA 1
ATOM 5225 C C . PRO C 1 24 ? 26.901 -15.321 2.977 1.00 23.89 21 PRO C C 1
ATOM 5226 O O . PRO C 1 24 ? 27.268 -14.916 1.869 1.00 26.39 21 PRO C O 1
ATOM 5230 N N A ILE C 1 25 ? 27.182 -14.696 4.126 0.50 23.39 22 ILE C N 1
ATOM 5231 N N B ILE C 1 25 ? 27.196 -14.694 4.109 0.50 23.19 22 ILE C N 1
ATOM 5232 C CA A ILE C 1 25 ? 28.039 -13.506 4.161 0.50 23.78 22 ILE C CA 1
ATOM 5233 C CA B ILE C 1 25 ? 28.067 -13.525 4.095 0.50 23.32 22 ILE C CA 1
ATOM 5234 C C A ILE C 1 25 ? 29.496 -13.879 4.488 0.50 22.88 22 ILE C C 1
ATOM 5235 C C B ILE C 1 25 ? 29.514 -13.870 4.492 0.50 22.70 22 ILE C C 1
ATOM 5236 O O A ILE C 1 25 ? 30.418 -13.427 3.809 0.50 23.49 22 ILE C O 1
ATOM 5237 O O B ILE C 1 25 ? 30.455 -13.381 3.867 0.50 23.40 22 ILE C O 1
ATOM 5246 N N . LEU C 1 26 ? 29.698 -14.731 5.488 1.00 22.29 23 LEU C N 1
ATOM 5247 C CA . LEU C 1 26 ? 31.048 -15.075 5.954 1.00 20.95 23 LEU C CA 1
ATOM 5248 C C . LEU C 1 26 ? 31.889 -15.940 4.996 1.00 21.44 23 LEU C C 1
ATOM 5249 O O . LEU C 1 26 ? 33.130 -15.909 5.071 1.00 20.75 23 LEU C O 1
ATOM 5254 N N . THR C 1 27 ? 31.215 -16.657 4.095 1.00 21.08 24 THR C N 1
ATOM 5255 C CA . THR C 1 27 ? 31.896 -17.512 3.112 1.00 20.72 24 THR C CA 1
ATOM 5256 C C . THR C 1 27 ? 32.542 -16.687 1.987 1.00 21.35 24 THR C C 1
ATOM 5257 O O . THR C 1 27 ? 33.360 -17.216 1.219 1.00 22.20 24 THR C O 1
ATOM 5261 N N . LYS C 1 28 ? 32.161 -15.413 1.866 1.00 22.41 25 LYS C N 1
ATOM 5262 C CA . LYS C 1 28 ? 32.866 -14.485 0.985 1.00 22.83 25 LYS C CA 1
ATOM 5263 C C . LYS C 1 28 ? 33.863 -13.838 1.944 1.00 24.16 25 LYS C C 1
ATOM 5264 O O . LYS C 1 28 ? 33.615 -12.774 2.512 1.00 23.66 25 LYS C O 1
ATOM 5270 N N . SER C 1 29 ? 34.970 -14.525 2.157 1.00 23.72 26 SER C N 1
ATOM 5271 C CA . SER C 1 29 ? 35.886 -14.183 3.243 1.00 23.89 26 SER C CA 1
ATOM 5272 C C . SER C 1 29 ? 36.918 -13.116 2.865 1.00 24.83 26 SER C C 1
ATOM 5273 O O . SER C 1 29 ? 38.057 -13.434 2.567 1.00 25.84 26 SER C O 1
ATOM 5276 N N . GLU C 1 30 ? 36.494 -11.857 2.880 1.00 26.52 27 GLU C N 1
ATOM 5277 C CA . GLU C 1 30 ? 37.341 -10.751 2.459 1.00 29.40 27 GLU C CA 1
ATOM 5278 C C . GLU C 1 30 ? 38.280 -10.232 3.539 1.00 30.45 27 GLU C C 1
ATOM 5279 O O . GLU C 1 30 ? 39.413 -9.873 3.239 1.00 32.59 27 GLU C O 1
ATOM 5285 N N . ARG C 1 31 ? 37.807 -10.195 4.782 1.00 30.15 28 ARG C N 1
ATOM 5286 C CA . ARG C 1 31 ? 38.559 -9.585 5.886 1.00 30.84 28 ARG C CA 1
ATOM 5287 C C . ARG C 1 31 ? 39.127 -10.565 6.914 1.00 29.33 28 ARG C C 1
ATOM 5288 O O . ARG C 1 31 ? 39.513 -10.172 8.006 1.00 28.87 28 ARG C O 1
ATOM 5296 N N . PHE C 1 32 ? 39.178 -11.837 6.559 1.00 27.27 29 PHE C N 1
ATOM 5297 C CA . PHE C 1 32 ? 39.688 -12.863 7.454 1.00 26.69 29 PHE C CA 1
ATOM 5298 C C . PHE C 1 32 ? 39.891 -14.144 6.683 1.00 27.02 29 PHE C C 1
ATOM 5299 O O . PHE C 1 32 ? 39.413 -14.287 5.550 1.00 26.17 29 PHE C O 1
ATOM 5307 N N . GLU C 1 33 ? 40.580 -15.077 7.317 1.00 27.37 30 GLU C N 1
ATOM 5308 C CA . GLU C 1 33 ? 40.733 -16.421 6.781 1.00 28.21 30 GLU C CA 1
ATOM 5309 C C . GLU C 1 33 ? 39.662 -17.303 7.428 1.00 26.10 30 GLU C C 1
ATOM 5310 O O . GLU C 1 33 ? 39.581 -17.386 8.652 1.00 25.77 30 GLU C O 1
ATOM 5316 N N . PHE C 1 34 ? 38.826 -17.947 6.621 1.00 25.26 31 PHE C N 1
ATOM 5317 C CA . PHE C 1 34 ? 37.830 -18.880 7.149 1.00 24.17 31 PHE C CA 1
ATOM 5318 C C . PHE C 1 34 ? 38.596 -20.204 7.345 1.00 25.26 31 PHE C C 1
ATOM 5319 O O . PHE C 1 34 ? 38.711 -21.009 6.424 1.00 25.89 31 PHE C O 1
ATOM 5327 N N . VAL C 1 35 ? 39.142 -20.396 8.544 1.00 24.03 32 VAL C N 1
ATOM 5328 C CA . VAL C 1 35 ? 39.989 -21.572 8.852 1.00 26.07 32 VAL C CA 1
ATOM 5329 C C . VAL C 1 35 ? 39.252 -22.896 8.824 1.00 24.51 32 VAL C C 1
ATOM 5330 O O . VAL C 1 35 ? 39.811 -23.932 8.420 1.00 25.69 32 VAL C O 1
ATOM 5334 N N . GLY C 1 36 ? 38.016 -22.896 9.290 1.00 23.50 33 GLY C N 1
ATOM 5335 C CA . GLY C 1 36 ? 37.252 -24.132 9.298 1.00 23.46 33 GLY C CA 1
ATOM 5336 C C . GLY C 1 36 ? 35.957 -24.051 10.047 1.00 22.02 33 GLY C C 1
ATOM 5337 O O . GLY C 1 36 ? 35.594 -23.006 10.580 1.00 20.43 33 GLY C O 1
ATOM 5338 N N . ALA C 1 37 ? 35.277 -25.181 10.141 1.00 21.41 34 ALA C N 1
ATOM 5339 C CA . ALA C 1 37 ? 34.016 -25.222 10.831 1.00 21.81 34 ALA C CA 1
ATOM 5340 C C . ALA C 1 37 ? 33.776 -26.565 11.468 1.00 23.03 34 ALA C C 1
ATOM 5341 O O . ALA C 1 37 ? 34.316 -27.604 11.038 1.00 24.04 34 ALA C O 1
ATOM 5343 N N . PHE C 1 38 ? 32.948 -26.542 12.498 1.00 22.73 35 PHE C N 1
ATOM 5344 C CA . PHE C 1 38 ? 32.583 -27.749 13.202 1.00 24.44 35 PHE C CA 1
ATOM 5345 C C . PHE C 1 38 ? 31.111 -27.736 13.525 1.00 25.36 35 PHE C C 1
ATOM 5346 O O . PHE C 1 38 ? 30.545 -26.697 13.839 1.00 25.02 35 PHE C O 1
ATOM 5354 N N . THR C 1 39 ? 30.509 -28.916 13.439 1.00 26.32 36 THR C N 1
ATOM 5355 C CA . THR C 1 39 ? 29.159 -29.148 13.904 1.00 27.77 36 THR C CA 1
ATOM 5356 C C . THR C 1 39 ? 29.157 -30.640 14.244 1.00 30.30 36 THR C C 1
ATOM 5357 O O . THR C 1 39 ? 29.902 -31.416 13.624 1.00 28.55 36 THR C O 1
ATOM 5361 N N . PRO C 1 40 ? 28.383 -31.041 15.266 1.00 31.31 37 PRO C N 1
ATOM 5362 C CA . PRO C 1 40 ? 28.422 -32.430 15.746 1.00 34.02 37 PRO C CA 1
ATOM 5363 C C . PRO C 1 40 ? 28.109 -33.534 14.722 1.00 34.39 37 PRO C C 1
ATOM 5364 O O . PRO C 1 40 ? 28.746 -34.592 14.748 1.00 35.61 37 PRO C O 1
ATOM 5368 N N . ASN C 1 41 ? 27.128 -33.311 13.858 1.00 33.58 38 ASN C N 1
ATOM 5369 C CA . ASN C 1 41 ? 26.773 -34.295 12.840 1.00 34.23 38 ASN C CA 1
ATOM 5370 C C . ASN C 1 41 ? 27.843 -34.285 11.749 1.00 33.02 38 ASN C C 1
ATOM 5371 O O . ASN C 1 41 ? 27.959 -33.316 10.990 1.00 30.76 38 ASN C O 1
ATOM 5376 N N . LYS C 1 42 ? 28.626 -35.363 11.687 1.00 32.56 39 LYS C N 1
ATOM 5377 C CA . LYS C 1 42 ? 29.729 -35.464 10.735 1.00 31.90 39 LYS C CA 1
ATOM 5378 C C . LYS C 1 42 ? 29.266 -35.378 9.286 1.00 31.56 39 LYS C C 1
ATOM 5379 O O . LYS C 1 42 ? 29.882 -34.668 8.493 1.00 31.42 39 LYS C O 1
ATOM 5385 N N . VAL C 1 43 ? 28.204 -36.102 8.929 1.00 32.49 40 VAL C N 1
ATOM 5386 C CA . VAL C 1 43 ? 27.697 -36.030 7.560 1.00 33.66 40 VAL C CA 1
ATOM 5387 C C . VAL C 1 43 ? 27.347 -34.571 7.149 1.00 31.45 40 VAL C C 1
ATOM 5388 O O . VAL C 1 43 ? 27.732 -34.125 6.070 1.00 30.23 40 VAL C O 1
ATOM 5392 N N . LYS C 1 44 ? 26.631 -33.845 8.007 1.00 31.74 41 LYS C N 1
ATOM 5393 C CA . LYS C 1 44 ? 26.232 -32.456 7.711 1.00 30.59 41 LYS C CA 1
ATOM 5394 C C . LYS C 1 44 ? 27.455 -31.554 7.684 1.00 28.26 41 LYS C C 1
ATOM 5395 O O . LYS C 1 44 ? 27.585 -30.666 6.819 1.00 27.33 41 LYS C O 1
ATOM 5401 N N . ARG C 1 45 ? 28.345 -31.781 8.644 1.00 26.76 42 ARG C N 1
ATOM 5402 C CA . ARG C 1 45 ? 29.577 -31.054 8.724 1.00 26.04 42 ARG C CA 1
ATOM 5403 C C . ARG C 1 45 ? 30.345 -31.148 7.414 1.00 26.10 42 ARG C C 1
ATOM 5404 O O . ARG C 1 45 ? 30.755 -30.126 6.852 1.00 25.88 42 ARG C O 1
ATOM 5412 N N . GLU C 1 46 ? 30.544 -32.371 6.921 1.00 27.43 43 GLU C N 1
ATOM 5413 C CA . GLU C 1 46 ? 31.340 -32.556 5.714 1.00 28.80 43 GLU C CA 1
ATOM 5414 C C . GLU C 1 46 ? 30.630 -32.063 4.446 1.00 28.48 43 GLU C C 1
ATOM 5415 O O . GLU C 1 46 ? 31.298 -31.580 3.533 1.00 29.13 43 GLU C O 1
ATOM 5421 N N . LYS C 1 47 ? 29.297 -32.130 4.411 1.00 28.23 44 LYS C N 1
ATOM 5422 C CA . LYS C 1 47 ? 28.536 -31.612 3.263 1.00 28.95 44 LYS C CA 1
ATOM 5423 C C . LYS C 1 47 ? 28.665 -30.094 3.156 1.00 26.93 44 LYS C C 1
ATOM 5424 O O . LYS C 1 47 ? 29.001 -29.570 2.094 1.00 26.39 44 LYS C O 1
ATOM 5430 N N . ILE C 1 48 ? 28.376 -29.392 4.252 1.00 25.12 45 ILE C N 1
ATOM 5431 C CA . ILE C 1 48 ? 28.421 -27.925 4.263 1.00 23.37 45 ILE C CA 1
ATOM 5432 C C . ILE C 1 48 ? 29.842 -27.432 4.042 1.00 22.74 45 ILE C C 1
ATOM 5433 O O . ILE C 1 48 ? 30.061 -26.471 3.300 1.00 21.14 45 ILE C O 1
ATOM 5438 N N . CYS C 1 49 ? 30.827 -28.083 4.661 1.00 23.34 46 CYS C N 1
ATOM 5439 C CA . CYS C 1 49 ? 32.222 -27.657 4.472 1.00 24.56 46 CYS C CA 1
ATOM 5440 C C . CYS C 1 49 ? 32.658 -27.887 3.022 1.00 25.64 46 CYS C C 1
ATOM 5441 O O . CYS C 1 49 ? 33.400 -27.091 2.456 1.00 27.88 46 CYS C O 1
ATOM 5444 N N . SER C 1 50 ? 32.195 -28.978 2.430 1.00 26.78 47 SER C N 1
ATOM 5445 C CA . SER C 1 50 ? 32.499 -29.278 1.034 1.00 27.93 47 SER C CA 1
ATOM 5446 C C . SER C 1 50 ? 31.847 -28.245 0.101 1.00 26.13 47 SER C C 1
ATOM 5447 O O . SER C 1 50 ? 32.461 -27.801 -0.874 1.00 26.48 47 SER C O 1
ATOM 5450 N N . ASP C 1 51 ? 30.603 -27.882 0.392 1.00 24.96 48 ASP C N 1
ATOM 5451 C CA . ASP C 1 51 ? 29.884 -26.890 -0.422 1.00 23.99 48 ASP C CA 1
ATOM 5452 C C . ASP C 1 51 ? 30.646 -25.581 -0.550 1.00 22.97 48 ASP C C 1
ATOM 5453 O O . ASP C 1 51 ? 30.624 -24.949 -1.604 1.00 23.00 48 ASP C O 1
ATOM 5458 N N . TYR C 1 52 ? 31.290 -25.169 0.542 1.00 21.52 49 TYR C N 1
ATOM 5459 C CA . TYR C 1 52 ? 31.969 -23.882 0.612 1.00 19.90 49 TYR C CA 1
ATOM 5460 C C . TYR C 1 52 ? 33.501 -23.972 0.560 1.00 21.43 49 TYR C C 1
ATOM 5461 O O . TYR C 1 52 ? 34.193 -22.951 0.694 1.00 21.34 49 TYR C O 1
ATOM 5470 N N . ARG C 1 53 ? 34.016 -25.181 0.367 1.00 22.14 50 ARG C N 1
ATOM 5471 C CA . ARG C 1 53 ? 35.461 -25.439 0.302 1.00 22.02 50 ARG C CA 1
ATOM 5472 C C . ARG C 1 53 ? 36.180 -24.972 1.566 1.00 23.76 50 ARG C C 1
ATOM 5473 O O . ARG C 1 53 ? 37.260 -24.382 1.499 1.00 25.46 50 ARG C O 1
ATOM 5481 N N A ILE C 1 54 ? 35.550 -25.251 2.706 0.60 23.62 51 ILE C N 1
ATOM 5482 N N B ILE C 1 54 ? 35.582 -25.219 2.722 0.40 23.81 51 ILE C N 1
ATOM 5483 C CA A ILE C 1 54 ? 36.070 -24.924 4.035 0.60 22.80 51 ILE C CA 1
ATOM 5484 C CA B ILE C 1 54 ? 36.252 -24.900 3.974 0.40 23.57 51 ILE C CA 1
ATOM 5485 C C A ILE C 1 54 ? 36.611 -26.225 4.661 0.60 24.19 51 ILE C C 1
ATOM 5486 C C B ILE C 1 54 ? 36.602 -26.191 4.687 0.40 24.54 51 ILE C C 1
ATOM 5487 O O A ILE C 1 54 ? 36.115 -27.306 4.355 0.60 24.84 51 ILE C O 1
ATOM 5488 O O B ILE C 1 54 ? 35.960 -27.219 4.492 0.40 25.20 51 ILE C O 1
ATOM 5497 N N . MET C 1 55 ? 37.637 -26.126 5.507 1.00 24.51 52 MET C N 1
ATOM 5498 C CA . MET C 1 55 ? 38.154 -27.309 6.193 1.00 26.37 52 MET C CA 1
ATOM 5499 C C . MET C 1 55 ? 37.253 -27.724 7.357 1.00 25.00 52 MET C C 1
ATOM 5500 O O . MET C 1 55 ? 36.978 -26.926 8.240 1.00 25.03 52 MET C O 1
ATOM 5505 N N . PRO C 1 56 ? 36.763 -28.983 7.348 1.00 25.97 53 PRO C N 1
ATOM 5506 C CA . PRO C 1 56 ? 36.006 -29.464 8.495 1.00 26.16 53 PRO C CA 1
ATOM 5507 C C . PRO C 1 56 ? 36.930 -29.856 9.656 1.00 27.14 53 PRO C C 1
ATOM 5508 O O . PRO C 1 56 ? 38.012 -30.430 9.436 1.00 28.68 53 PRO C O 1
ATOM 5512 N N . PHE C 1 57 ? 36.503 -29.546 10.876 1.00 26.82 54 PHE C N 1
ATOM 5513 C CA . PHE C 1 57 ? 37.239 -29.909 12.098 1.00 27.47 54 PHE C CA 1
ATOM 5514 C C . PHE C 1 57 ? 36.409 -30.897 12.922 1.00 29.12 54 PHE C C 1
ATOM 5515 O O . PHE C 1 57 ? 35.189 -30.840 12.897 1.00 29.62 54 PHE C O 1
ATOM 5523 N N . ASP C 1 58 ? 37.069 -31.804 13.651 1.00 30.01 55 ASP C N 1
ATOM 5524 C CA . ASP C 1 58 ? 36.353 -32.870 14.363 1.00 31.63 55 ASP C CA 1
ATOM 5525 C C . ASP C 1 58 ? 35.930 -32.534 15.797 1.00 30.96 55 ASP C C 1
ATOM 5526 O O . ASP C 1 58 ? 35.252 -33.329 16.437 1.00 32.07 55 ASP C O 1
ATOM 5531 N N . SER C 1 59 ? 36.303 -31.360 16.289 1.00 29.97 56 SER C N 1
ATOM 5532 C CA . SER C 1 59 ? 35.904 -30.942 17.627 1.00 29.94 56 SER C CA 1
ATOM 5533 C C . SER C 1 59 ? 35.953 -29.425 17.801 1.00 28.55 56 SER C C 1
ATOM 5534 O O . SER C 1 59 ? 36.604 -28.711 17.033 1.00 28.34 56 SER C O 1
ATOM 5537 N N . ILE C 1 60 ? 35.263 -28.953 18.833 1.00 28.60 57 ILE C N 1
ATOM 5538 C CA . ILE C 1 60 ? 35.297 -27.545 19.220 1.00 28.48 57 ILE C CA 1
ATOM 5539 C C . ILE C 1 60 ? 36.718 -27.113 19.557 1.00 28.75 57 ILE C C 1
ATOM 5540 O O . ILE C 1 60 ? 37.175 -26.057 19.125 1.00 25.78 57 ILE C O 1
ATOM 5545 N N . GLU C 1 61 ? 37.415 -27.952 20.318 1.00 29.35 58 GLU C N 1
ATOM 5546 C CA . GLU C 1 61 ? 38.750 -27.638 20.784 1.00 30.21 58 GLU C CA 1
ATOM 5547 C C . GLU C 1 61 ? 39.781 -27.585 19.656 1.00 29.83 58 GLU C C 1
ATOM 5548 O O . GLU C 1 61 ? 40.595 -26.655 19.612 1.00 29.32 58 GLU C O 1
ATOM 5554 N N . SER C 1 62 ? 39.746 -28.548 18.733 1.00 29.45 59 SER C N 1
ATOM 5555 C CA . SER C 1 62 ? 40.732 -28.565 17.643 1.00 29.81 59 SER C CA 1
ATOM 5556 C C . SER C 1 62 ? 40.546 -27.348 16.728 1.00 28.19 59 SER C C 1
ATOM 5557 O O . SER C 1 62 ? 41.512 -26.780 16.237 1.00 29.01 59 SER C O 1
ATOM 5560 N N . LEU C 1 63 ? 39.307 -26.920 16.546 1.00 26.46 60 LEU C N 1
ATOM 5561 C CA . LEU C 1 63 ? 39.044 -25.726 15.745 1.00 24.34 60 LEU C CA 1
ATOM 5562 C C . LEU C 1 63 ? 39.518 -24.461 16.468 1.00 24.37 60 LEU C C 1
ATOM 5563 O O . LEU C 1 63 ? 40.224 -23.638 15.889 1.00 23.30 60 LEU C O 1
ATOM 5568 N N . ALA C 1 64 ? 39.135 -24.319 17.734 1.00 24.77 61 ALA C N 1
ATOM 5569 C CA . ALA C 1 64 ? 39.477 -23.133 18.519 1.00 25.81 61 ALA C CA 1
ATOM 5570 C C . ALA C 1 64 ? 40.978 -22.862 18.561 1.00 27.24 61 ALA C C 1
ATOM 5571 O O . ALA C 1 64 ? 41.407 -21.708 18.518 1.00 27.42 61 ALA C O 1
ATOM 5573 N N . LYS C 1 65 ? 41.767 -23.925 18.653 1.00 28.29 62 LYS C N 1
ATOM 5574 C CA . LYS C 1 65 ? 43.222 -23.819 18.706 1.00 30.22 62 LYS C CA 1
ATOM 5575 C C . LYS C 1 65 ? 43.834 -23.225 17.427 1.00 30.39 62 LYS C C 1
ATOM 5576 O O . LYS C 1 65 ? 44.954 -22.718 17.459 1.00 32.59 62 LYS C O 1
ATOM 5582 N N . LYS C 1 66 ? 43.095 -23.264 16.320 1.00 28.79 63 LYS C N 1
ATOM 5583 C CA . LYS C 1 66 ? 43.574 -22.728 15.052 1.00 29.08 63 LYS C CA 1
ATOM 5584 C C . LYS C 1 66 ? 42.918 -21.389 14.684 1.00 28.28 63 LYS C C 1
ATOM 5585 O O . LYS C 1 66 ? 43.169 -20.865 13.602 1.00 30.14 63 LYS C O 1
ATOM 5591 N N . CYS C 1 67 ? 42.102 -20.830 15.579 1.00 27.35 64 CYS C N 1
ATOM 5592 C CA . CYS C 1 67 ? 41.375 -19.587 15.305 1.00 25.84 64 CYS C CA 1
ATOM 5593 C C . CYS C 1 67 ? 41.658 -18.452 16.274 1.00 26.27 64 CYS C C 1
ATOM 5594 O O . CYS C 1 67 ? 42.093 -18.681 17.401 1.00 27.55 64 CYS C O 1
ATOM 5597 N N . ASP C 1 68 ? 41.393 -17.225 15.821 1.00 25.18 65 ASP C N 1
ATOM 5598 C CA . ASP C 1 68 ? 41.453 -16.034 16.657 1.00 24.40 65 ASP C CA 1
ATOM 5599 C C . ASP C 1 68 ? 40.056 -15.703 17.200 1.00 23.51 65 ASP C C 1
ATOM 5600 O O . ASP C 1 68 ? 39.920 -15.107 18.274 1.00 22.98 65 ASP C O 1
ATOM 5605 N N . CYS C 1 69 ? 39.037 -16.107 16.441 1.00 22.17 66 CYS C N 1
ATOM 5606 C CA . CYS C 1 69 ? 37.649 -15.834 16.788 1.00 22.63 66 CYS C CA 1
ATOM 5607 C C . CYS C 1 69 ? 36.706 -16.903 16.236 1.00 21.55 66 CYS C C 1
ATOM 5608 O O . CYS C 1 69 ? 37.009 -17.567 15.239 1.00 20.95 66 CYS C O 1
ATOM 5611 N N . ILE C 1 70 ? 35.557 -17.048 16.890 1.00 20.47 67 ILE C N 1
ATOM 5612 C CA . ILE C 1 70 ? 34.566 -18.043 16.516 1.00 20.83 67 ILE C CA 1
ATOM 5613 C C . ILE C 1 70 ? 33.184 -17.425 16.476 1.00 19.85 67 ILE C C 1
ATOM 5614 O O . ILE C 1 70 ? 32.843 -16.641 17.349 1.00 20.08 67 ILE C O 1
ATOM 5619 N N . PHE C 1 71 ? 32.437 -17.740 15.422 1.00 17.39 68 PHE C N 1
ATOM 5620 C CA . PHE C 1 71 ? 31.015 -17.469 15.334 1.00 16.41 68 PHE C CA 1
ATOM 5621 C C . PHE C 1 71 ? 30.353 -18.753 15.814 1.00 17.66 68 PHE C C 1
ATOM 5622 O O . PHE C 1 71 ? 30.586 -19.817 15.252 1.00 18.20 68 PHE C O 1
ATOM 5630 N N . LEU C 1 72 ? 29.563 -18.643 16.878 1.00 19.01 69 LEU C N 1
ATOM 5631 C CA . LEU C 1 72 ? 28.911 -19.773 17.532 1.00 20.00 69 LEU C CA 1
ATOM 5632 C C . LEU C 1 72 ? 27.408 -19.707 17.352 1.00 21.18 69 LEU C C 1
ATOM 5633 O O . LEU C 1 72 ? 26.763 -18.754 17.820 1.00 20.65 69 LEU C O 1
ATOM 5638 N N . HIS C 1 73 ? 26.857 -20.727 16.693 1.00 27.31 70 HIS C N 1
ATOM 5639 C CA . HIS C 1 73 ? 25.428 -20.768 16.383 1.00 30.09 70 HIS C CA 1
ATOM 5640 C C . HIS C 1 73 ? 24.800 -22.034 16.917 1.00 32.59 70 HIS C C 1
ATOM 5641 O O . HIS C 1 73 ? 24.082 -22.715 16.198 1.00 37.49 70 HIS C O 1
ATOM 5648 N N . SER C 1 74 ? 25.067 -22.351 18.178 1.00 34.79 71 SER C N 1
ATOM 5649 C CA . SER C 1 74 ? 24.524 -23.555 18.803 1.00 35.44 71 SER C CA 1
ATOM 5650 C C . SER C 1 74 ? 23.283 -23.250 19.644 1.00 35.58 71 SER C C 1
ATOM 5651 O O . SER C 1 74 ? 22.921 -22.094 19.834 1.00 34.84 71 SER C O 1
ATOM 5654 N N . SER C 1 75 ? 22.643 -24.302 20.146 1.00 36.02 72 SER C N 1
ATOM 5655 C CA . SER C 1 75 ? 21.434 -24.153 20.953 1.00 36.04 72 SER C CA 1
ATOM 5656 C C . SER C 1 75 ? 21.739 -23.371 22.229 1.00 34.86 72 SER C C 1
ATOM 5657 O O . SER C 1 75 ? 22.822 -23.508 22.808 1.00 35.27 72 SER C O 1
ATOM 5660 N N . THR C 1 76 ? 20.775 -22.572 22.669 1.00 32.94 73 THR C N 1
ATOM 5661 C CA . THR C 1 76 ? 20.945 -21.755 23.876 1.00 32.74 73 THR C CA 1
ATOM 5662 C C . THR C 1 76 ? 21.502 -22.534 25.066 1.00 32.30 73 THR C C 1
ATOM 5663 O O . THR C 1 76 ? 22.428 -22.073 25.740 1.00 30.45 73 THR C O 1
ATOM 5667 N N . GLU C 1 77 ? 20.931 -23.708 25.341 1.00 33.74 74 GLU C N 1
ATOM 5668 C CA . GLU C 1 77 ? 21.364 -24.527 26.471 1.00 35.03 74 GLU C CA 1
ATOM 5669 C C . GLU C 1 77 ? 22.866 -24.888 26.478 1.00 33.86 74 GLU C C 1
ATOM 5670 O O . GLU C 1 77 ? 23.430 -25.110 27.535 1.00 35.15 74 GLU C O 1
ATOM 5676 N N . THR C 1 78 ? 23.508 -24.953 25.310 1.00 33.15 75 THR C N 1
ATOM 5677 C CA . THR C 1 78 ? 24.944 -25.274 25.256 1.00 32.47 75 THR C CA 1
ATOM 5678 C C . THR C 1 78 ? 25.870 -24.046 25.228 1.00 29.41 75 THR C C 1
ATOM 5679 O O . THR C 1 78 ? 27.084 -24.204 25.240 1.00 30.21 75 THR C O 1
ATOM 5683 N N . HIS C 1 79 ? 25.320 -22.834 25.186 1.00 26.66 76 HIS C N 1
ATOM 5684 C CA . HIS C 1 79 ? 26.176 -21.654 25.127 1.00 24.58 76 HIS C CA 1
ATOM 5685 C C . HIS C 1 79 ? 27.172 -21.539 26.283 1.00 24.64 76 HIS C C 1
ATOM 5686 O O . HIS C 1 79 ? 28.350 -21.292 26.067 1.00 24.07 76 HIS C O 1
ATOM 5693 N N . TYR C 1 80 ? 26.689 -21.685 27.509 1.00 24.72 77 TYR C N 1
ATOM 5694 C CA . TYR C 1 80 ? 27.532 -21.502 28.684 1.00 25.29 77 TYR C CA 1
ATOM 5695 C C . TYR C 1 80 ? 28.772 -22.404 28.664 1.00 26.46 77 TYR C C 1
ATOM 5696 O O . TYR C 1 80 ? 29.882 -21.922 28.805 1.00 26.50 77 TYR C O 1
ATOM 5705 N N . GLU C 1 81 ? 28.581 -23.705 28.475 1.00 27.84 78 GLU C N 1
ATOM 5706 C CA . GLU C 1 81 ? 29.710 -24.639 28.490 1.00 28.98 78 GLU C CA 1
ATOM 5707 C C . GLU C 1 81 ? 30.672 -24.415 27.322 1.00 27.02 78 GLU C C 1
ATOM 5708 O O . GLU C 1 81 ? 31.884 -24.452 27.508 1.00 28.04 78 GLU C O 1
ATOM 5714 N N . ILE C 1 82 ? 30.129 -24.150 26.132 1.00 26.07 79 ILE C N 1
ATOM 5715 C CA . ILE C 1 82 ? 30.956 -23.941 24.950 1.00 24.65 79 ILE C CA 1
ATOM 5716 C C . ILE C 1 82 ? 31.740 -22.632 25.047 1.00 23.42 79 ILE C C 1
ATOM 5717 O O . ILE C 1 82 ? 32.926 -22.585 24.746 1.00 24.49 79 ILE C O 1
ATOM 5722 N N . ILE C 1 83 ? 31.083 -21.576 25.490 1.00 23.53 80 ILE C N 1
ATOM 5723 C CA . ILE C 1 83 ? 31.731 -20.268 25.577 1.00 23.35 80 ILE C CA 1
ATOM 5724 C C . ILE C 1 83 ? 32.844 -20.239 26.645 1.00 24.36 80 ILE C C 1
ATOM 5725 O O . ILE C 1 83 ? 33.878 -19.608 26.449 1.00 23.67 80 ILE C O 1
ATOM 5730 N N . LYS C 1 84 ? 32.639 -20.925 27.764 1.00 26.02 81 LYS C N 1
ATOM 5731 C CA . LYS C 1 84 ? 33.710 -21.050 28.762 1.00 27.59 81 LYS C CA 1
ATOM 5732 C C . LYS C 1 84 ? 34.934 -21.705 28.128 1.00 26.78 81 LYS C C 1
ATOM 5733 O O . LYS C 1 84 ? 36.055 -21.239 28.314 1.00 28.74 81 LYS C O 1
ATOM 5739 N N . ILE C 1 85 ? 34.711 -22.763 27.351 1.00 27.13 82 ILE C N 1
ATOM 5740 C CA . ILE C 1 85 ? 35.805 -23.480 26.689 1.00 27.66 82 ILE C CA 1
ATOM 5741 C C . ILE C 1 85 ? 36.557 -22.582 25.724 1.00 27.21 82 ILE C C 1
ATOM 5742 O O . ILE C 1 85 ? 37.784 -22.580 25.698 1.00 27.09 82 ILE C O 1
ATOM 5747 N N . LEU C 1 86 ? 35.814 -21.799 24.938 1.00 25.25 83 LEU C N 1
ATOM 5748 C CA . LEU C 1 86 ? 36.417 -20.932 23.939 1.00 24.41 83 LEU C CA 1
ATOM 5749 C C . LEU C 1 86 ? 37.180 -19.760 24.542 1.00 24.11 83 LEU C C 1
ATOM 5750 O O . LEU C 1 86 ? 38.281 -19.462 24.108 1.00 23.96 83 LEU C O 1
ATOM 5755 N N . LEU C 1 87 ? 36.599 -19.098 25.540 1.00 24.34 84 LEU C N 1
ATOM 5756 C CA . LEU C 1 87 ? 37.265 -17.953 26.165 1.00 24.66 84 LEU C CA 1
ATOM 5757 C C . LEU C 1 87 ? 38.553 -18.420 26.854 1.00 27.77 84 LEU C C 1
ATOM 5758 O O . LEU C 1 87 ? 39.565 -17.727 26.841 1.00 29.31 84 LEU C O 1
ATOM 5763 N N . ASN C 1 88 ? 38.510 -19.606 27.443 1.00 28.93 85 ASN C N 1
ATOM 5764 C CA . ASN C 1 88 ? 39.692 -20.148 28.102 1.00 31.57 85 ASN C CA 1
ATOM 5765 C C . ASN C 1 88 ? 40.756 -20.609 27.106 1.00 31.79 85 ASN C C 1
ATOM 5766 O O . ASN C 1 88 ? 41.927 -20.771 27.478 1.00 34.64 85 ASN C O 1
ATOM 5771 N N . LEU C 1 89 ? 40.355 -20.822 25.849 1.00 31.57 86 LEU C N 1
ATOM 5772 C CA . LEU C 1 89 ? 41.293 -21.144 24.765 1.00 31.68 86 LEU C CA 1
ATOM 5773 C C . LEU C 1 89 ? 41.796 -19.890 24.034 1.00 32.37 86 LEU C C 1
ATOM 5774 O O . LEU C 1 89 ? 42.555 -19.997 23.069 1.00 34.21 86 LEU C O 1
ATOM 5779 N N . GLY C 1 90 ? 41.355 -18.713 24.480 1.00 30.85 87 GLY C N 1
ATOM 5780 C CA . GLY C 1 90 ? 41.847 -17.447 23.960 1.00 29.85 87 GLY C CA 1
ATOM 5781 C C . GLY C 1 90 ? 41.226 -16.982 22.655 1.00 28.62 87 GLY C C 1
ATOM 5782 O O . GLY C 1 90 ? 41.876 -16.281 21.878 1.00 27.51 87 GLY C O 1
ATOM 5783 N N . VAL C 1 91 ? 39.984 -17.377 22.396 1.00 26.31 88 VAL C N 1
ATOM 5784 C CA . VAL C 1 91 ? 39.299 -16.937 21.176 1.00 25.44 88 VAL C CA 1
ATOM 5785 C C . VAL C 1 91 ? 38.153 -15.974 21.475 1.00 23.42 88 VAL C C 1
ATOM 5786 O O . VAL C 1 91 ? 37.389 -16.169 22.425 1.00 22.06 88 VAL C O 1
ATOM 5790 N N . HIS C 1 92 ? 38.074 -14.914 20.671 1.00 22.78 89 HIS C N 1
ATOM 5791 C CA . HIS C 1 92 ? 36.930 -13.984 20.721 1.00 21.82 89 HIS C CA 1
ATOM 5792 C C . HIS C 1 92 ? 35.702 -14.747 20.267 1.00 21.12 89 HIS C C 1
ATOM 5793 O O . HIS C 1 92 ? 35.796 -15.604 19.385 1.00 21.47 89 HIS C O 1
ATOM 5800 N N . VAL C 1 93 ? 34.549 -14.399 20.822 1.00 19.44 90 VAL C N 1
ATOM 5801 C CA . VAL C 1 93 ? 33.326 -15.126 20.546 1.00 18.71 90 VAL C CA 1
ATOM 5802 C C . VAL C 1 93 ? 32.157 -14.227 20.148 1.00 17.81 90 VAL C C 1
ATOM 5803 O O . VAL C 1 93 ? 31.851 -13.255 20.824 1.00 18.19 90 VAL C O 1
ATOM 5807 N N . TYR C 1 94 ? 31.517 -14.582 19.040 1.00 17.14 91 TYR C N 1
ATOM 5808 C CA . TYR C 1 94 ? 30.262 -13.979 18.625 1.00 17.15 91 TYR C CA 1
ATOM 5809 C C . TYR C 1 94 ? 29.242 -15.106 18.769 1.00 16.37 91 TYR C C 1
ATOM 5810 O O . TYR C 1 94 ? 29.464 -16.192 18.261 1.00 19.30 91 TYR C O 1
ATOM 5819 N N . VAL C 1 95 ? 28.144 -14.850 19.483 1.00 16.98 92 VAL C N 1
ATOM 5820 C CA . VAL C 1 95 ? 27.111 -15.861 19.687 1.00 16.51 92 VAL C CA 1
ATOM 5821 C C . VAL C 1 95 ? 25.709 -15.278 19.467 1.00 17.23 92 VAL C C 1
ATOM 5822 O O . VAL C 1 95 ? 25.452 -14.108 19.727 1.00 17.86 92 VAL C O 1
ATOM 5826 N N . ASP C 1 96 ? 24.794 -16.081 18.944 1.00 18.86 93 ASP C N 1
ATOM 5827 C CA . ASP C 1 96 ? 23.424 -15.617 18.790 1.00 20.30 93 ASP C CA 1
ATOM 5828 C C . ASP C 1 96 ? 22.777 -15.447 20.158 1.00 20.45 93 ASP C C 1
ATOM 5829 O O . ASP C 1 96 ? 23.218 -16.038 21.165 1.00 21.11 93 ASP C O 1
ATOM 5834 N N . LYS C 1 97 ? 21.752 -14.608 20.207 1.00 19.38 94 LYS C N 1
ATOM 5835 C CA . LYS C 1 97 ? 21.034 -14.392 21.463 1.00 19.19 94 LYS C CA 1
ATOM 5836 C C . LYS C 1 97 ? 20.274 -15.625 21.900 1.00 19.70 94 LYS C C 1
ATOM 5837 O O . LYS C 1 97 ? 20.011 -16.520 21.087 1.00 21.86 94 LYS C O 1
ATOM 5843 N N . PRO C 1 98 ? 20.050 -15.766 23.213 1.00 18.58 95 PRO C N 1
ATOM 5844 C CA . PRO C 1 98 ? 20.618 -14.973 24.283 1.00 18.24 95 PRO C CA 1
ATOM 5845 C C . PRO C 1 98 ? 22.032 -15.485 24.620 1.00 18.22 95 PRO C C 1
ATOM 5846 O O . PRO C 1 98 ? 22.433 -16.558 24.175 1.00 17.83 95 PRO C O 1
ATOM 5850 N N . LEU C 1 99 ? 22.788 -14.717 25.397 1.00 17.75 96 LEU C N 1
ATOM 5851 C CA . LEU C 1 99 ? 24.147 -15.083 25.756 1.00 18.47 96 LEU C CA 1
ATOM 5852 C C . LEU C 1 99 ? 24.212 -16.497 26.352 1.00 20.44 96 LEU C C 1
ATOM 5853 O O . LEU C 1 99 ? 24.962 -17.316 25.875 1.00 20.10 96 LEU C O 1
ATOM 5858 N N . ALA C 1 100 ? 23.424 -16.757 27.399 1.00 20.25 97 ALA C N 1
ATOM 5859 C CA . ALA C 1 100 ? 23.330 -18.097 28.009 1.00 20.91 97 ALA C CA 1
ATOM 5860 C C . ALA C 1 100 ? 21.914 -18.302 28.532 1.00 21.01 97 ALA C C 1
ATOM 5861 O O . ALA C 1 100 ? 21.105 -17.369 28.509 1.00 20.72 97 ALA C O 1
ATOM 5863 N N . SER C 1 101 ? 21.614 -19.517 29.008 1.00 22.98 98 SER C N 1
ATOM 5864 C CA . SER C 1 101 ? 20.276 -19.855 29.492 1.00 24.00 98 SER C CA 1
ATOM 5865 C C . SER C 1 101 ? 19.814 -18.974 30.626 1.00 24.21 98 SER C C 1
ATOM 5866 O O . SER C 1 101 ? 18.620 -18.707 30.740 1.00 24.62 98 SER C O 1
ATOM 5869 N N . THR C 1 102 ? 20.753 -18.529 31.464 1.00 25.22 99 THR C N 1
ATOM 5870 C CA . THR C 1 102 ? 20.438 -17.617 32.572 1.00 24.40 99 THR C CA 1
ATOM 5871 C C . THR C 1 102 ? 21.330 -16.386 32.585 1.00 23.20 99 THR C C 1
ATOM 5872 O O . THR C 1 102 ? 22.442 -16.395 32.049 1.00 21.58 99 THR C O 1
ATOM 5876 N N . VAL C 1 103 ? 20.835 -15.311 33.202 1.00 23.83 100 VAL C N 1
ATOM 5877 C CA . VAL C 1 103 ? 21.611 -14.099 33.362 1.00 24.22 100 VAL C CA 1
ATOM 5878 C C . VAL C 1 103 ? 22.827 -14.364 34.274 1.00 24.04 100 VAL C C 1
ATOM 5879 O O . VAL C 1 103 ? 23.900 -13.814 34.049 1.00 22.76 100 VAL C O 1
ATOM 5883 N N . SER C 1 104 ? 22.655 -15.217 35.284 1.00 24.87 101 SER C N 1
ATOM 5884 C CA . SER C 1 104 ? 23.771 -15.605 36.172 1.00 25.84 101 SER C CA 1
ATOM 5885 C C . SER C 1 104 ? 24.939 -16.130 35.335 1.00 24.37 101 SER C C 1
ATOM 5886 O O . SER C 1 104 ? 26.095 -15.743 35.528 1.00 24.80 101 SER C O 1
ATOM 5889 N N . GLN C 1 105 ? 24.622 -17.033 34.418 1.00 22.51 102 GLN C N 1
ATOM 5890 C CA . GLN C 1 105 ? 25.629 -17.614 33.528 1.00 22.80 102 GLN C CA 1
ATOM 5891 C C . GLN C 1 105 ? 26.246 -16.560 32.624 1.00 23.09 102 GLN C C 1
ATOM 5892 O O . GLN C 1 105 ? 27.443 -16.548 32.424 1.00 22.86 102 GLN C O 1
ATOM 5898 N N . GLY C 1 106 ? 25.410 -15.693 32.064 1.00 21.20 103 GLY C N 1
ATOM 5899 C CA . GLY C 1 106 ? 25.886 -14.631 31.203 1.00 21.24 103 GLY C CA 1
ATOM 5900 C C . GLY C 1 106 ? 26.838 -13.706 31.923 1.00 20.74 103 GLY C C 1
ATOM 5901 O O . GLY C 1 106 ? 27.861 -13.333 31.379 1.00 21.24 103 GLY C O 1
ATOM 5902 N N . GLU C 1 107 ? 26.499 -13.324 33.147 1.00 22.05 104 GLU C N 1
ATOM 5903 C CA . GLU C 1 107 ? 27.389 -12.455 33.924 1.00 22.88 104 GLU C CA 1
ATOM 5904 C C . GLU C 1 107 ? 28.764 -13.107 34.102 1.00 23.62 104 GLU C C 1
ATOM 5905 O O . GLU C 1 107 ? 29.785 -12.430 33.957 1.00 24.48 104 GLU C O 1
ATOM 5911 N N . GLU C 1 108 ? 28.782 -14.414 34.384 1.00 24.16 105 GLU C N 1
ATOM 5912 C CA . GLU C 1 108 ? 30.039 -15.149 34.537 1.00 24.63 105 GLU C CA 1
ATOM 5913 C C . GLU C 1 108 ? 30.867 -15.109 33.250 1.00 22.59 105 GLU C C 1
ATOM 5914 O O . GLU C 1 108 ? 32.069 -14.871 33.285 1.00 23.89 105 GLU C O 1
ATOM 5920 N N . LEU C 1 109 ? 30.221 -15.335 32.112 1.00 22.41 106 LEU C N 1
ATOM 5921 C CA . LEU C 1 109 ? 30.925 -15.339 30.834 1.00 20.89 106 LEU C CA 1
ATOM 5922 C C . LEU C 1 109 ? 31.497 -13.963 30.491 1.00 21.13 106 LEU C C 1
ATOM 5923 O O . LEU C 1 109 ? 32.597 -13.856 29.979 1.00 21.70 106 LEU C O 1
ATOM 5928 N N . ILE C 1 110 ? 30.740 -12.918 30.777 1.00 20.42 107 ILE C N 1
ATOM 5929 C CA . ILE C 1 110 ? 31.209 -11.545 30.552 1.00 21.72 107 ILE C CA 1
ATOM 5930 C C . ILE C 1 110 ? 32.478 -11.267 31.386 1.00 24.04 107 ILE C C 1
ATOM 5931 O O . ILE C 1 110 ? 33.490 -10.781 30.871 1.00 24.05 107 ILE C O 1
ATOM 5936 N N . GLU C 1 111 ? 32.421 -11.597 32.668 1.00 24.42 108 GLU C N 1
ATOM 5937 C CA . GLU C 1 111 ? 33.562 -11.405 33.550 1.00 27.79 108 GLU C CA 1
ATOM 5938 C C . GLU C 1 111 ? 34.777 -12.201 33.038 1.00 27.42 108 GLU C C 1
ATOM 5939 O O . GLU C 1 111 ? 35.906 -11.710 33.063 1.00 29.11 108 GLU C O 1
ATOM 5945 N N . LEU C 1 112 ? 34.540 -13.422 32.563 1.00 26.42 109 LEU C N 1
ATOM 5946 C CA . LEU C 1 112 ? 35.603 -14.257 32.013 1.00 27.85 109 LEU C CA 1
ATOM 5947 C C . LEU C 1 112 ? 36.222 -13.616 30.764 1.00 27.72 109 LEU C C 1
ATOM 5948 O O . LEU C 1 112 ? 37.443 -13.648 30.584 1.00 28.31 109 LEU C O 1
ATOM 5953 N N . SER C 1 113 ? 35.390 -13.020 29.904 1.00 24.90 110 SER C N 1
ATOM 5954 C CA . SER C 1 113 ? 35.907 -12.359 28.704 1.00 25.03 110 SER C CA 1
ATOM 5955 C C . SER C 1 113 ? 36.771 -11.141 29.064 1.00 26.84 110 SER C C 1
ATOM 5956 O O . SER C 1 113 ? 37.807 -10.915 28.454 1.00 27.21 110 SER C O 1
ATOM 5959 N N . THR C 1 114 ? 36.355 -10.377 30.070 1.00 28.86 111 THR C N 1
ATOM 5960 C CA . THR C 1 114 ? 37.133 -9.231 30.533 1.00 31.49 111 THR C CA 1
ATOM 5961 C C . THR C 1 114 ? 38.493 -9.702 31.067 1.00 32.61 111 THR C C 1
ATOM 5962 O O . THR C 1 114 ? 39.525 -9.146 30.703 1.00 33.20 111 THR C O 1
ATOM 5966 N N . LYS C 1 115 ? 38.486 -10.750 31.892 1.00 32.71 112 LYS C N 1
ATOM 5967 C CA . LYS C 1 115 ? 39.719 -11.306 32.468 1.00 34.77 112 LYS C CA 1
ATOM 5968 C C . LYS C 1 115 ? 40.702 -11.765 31.398 1.00 34.07 112 LYS C C 1
ATOM 5969 O O . LYS C 1 115 ? 41.912 -11.560 31.540 1.00 33.91 112 LYS C O 1
ATOM 5975 N N . LYS C 1 116 ? 40.188 -12.384 30.334 1.00 32.69 113 LYS C N 1
ATOM 5976 C CA . LYS C 1 116 ? 41.034 -12.876 29.233 1.00 32.77 113 LYS C CA 1
ATOM 5977 C C . LYS C 1 116 ? 41.325 -11.837 28.140 1.00 33.20 113 LYS C C 1
ATOM 5978 O O . LYS C 1 116 ? 42.043 -12.139 27.184 1.00 34.22 113 LYS C O 1
ATOM 5984 N N A ASN C 1 117 ? 40.788 -10.627 28.293 0.70 33.05 114 ASN C N 1
ATOM 5985 N N B ASN C 1 117 ? 40.778 -10.630 28.290 0.30 32.68 114 ASN C N 1
ATOM 5986 C CA A ASN C 1 117 ? 40.923 -9.557 27.292 0.70 33.13 114 ASN C CA 1
ATOM 5987 C CA B ASN C 1 117 ? 40.927 -9.564 27.295 0.30 32.36 114 ASN C CA 1
ATOM 5988 C C A ASN C 1 117 ? 40.403 -9.998 25.921 0.70 31.43 114 ASN C C 1
ATOM 5989 C C B ASN C 1 117 ? 40.415 -10.009 25.927 0.30 30.87 114 ASN C C 1
ATOM 5990 O O A ASN C 1 117 ? 41.063 -9.828 24.899 0.70 31.80 114 ASN C O 1
ATOM 5991 O O B ASN C 1 117 ? 41.096 -9.855 24.916 0.30 31.18 114 ASN C O 1
ATOM 6000 N N . LEU C 1 118 ? 39.205 -10.563 25.915 1.00 29.15 115 LEU C N 1
ATOM 6001 C CA . LEU C 1 118 ? 38.590 -11.066 24.690 1.00 27.06 115 LEU C CA 1
ATOM 6002 C C . LEU C 1 118 ? 37.232 -10.412 24.508 1.00 24.70 115 LEU C C 1
ATOM 6003 O O . LEU C 1 118 ? 36.600 -9.995 25.489 1.00 25.32 115 LEU C O 1
ATOM 6008 N N . ASN C 1 119 ? 36.785 -10.321 23.259 1.00 24.16 116 ASN C N 1
ATOM 6009 C CA . ASN C 1 119 ? 35.468 -9.803 22.954 1.00 23.88 116 ASN C CA 1
ATOM 6010 C C . ASN C 1 119 ? 34.453 -10.921 22.950 1.00 23.12 116 ASN C C 1
ATOM 6011 O O . ASN C 1 119 ? 34.700 -11.965 22.365 1.00 24.47 116 ASN C O 1
ATOM 6016 N N . LEU C 1 120 ? 33.337 -10.685 23.629 1.00 22.48 117 LEU C N 1
ATOM 6017 C CA . LEU C 1 120 ? 32.202 -11.609 23.699 1.00 20.92 117 LEU C CA 1
ATOM 6018 C C . LEU C 1 120 ? 31.006 -10.766 23.287 1.00 20.92 117 LEU C C 1
ATOM 6019 O O . LEU C 1 120 ? 30.622 -9.824 23.998 1.00 21.31 117 LEU C O 1
ATOM 6024 N N . MET C 1 121 ? 30.465 -11.066 22.112 1.00 19.42 118 MET C N 1
ATOM 6025 C CA . MET C 1 121 ? 29.404 -10.270 21.526 1.00 19.04 118 MET C CA 1
ATOM 6026 C C . MET C 1 121 ? 28.182 -11.114 21.259 1.00 17.64 118 MET C C 1
ATOM 6027 O O . MET C 1 121 ? 28.301 -12.233 20.775 1.00 18.28 118 MET C O 1
ATOM 6032 N N . VAL C 1 122 ? 27.002 -10.583 21.603 1.00 16.81 119 VAL C N 1
ATOM 6033 C CA . VAL C 1 122 ? 25.736 -11.245 21.339 1.00 15.65 119 VAL C CA 1
ATOM 6034 C C . VAL C 1 122 ? 25.106 -10.653 20.070 1.00 15.00 119 VAL C C 1
ATOM 6035 O O . VAL C 1 122 ? 25.078 -9.430 19.865 1.00 14.31 119 VAL C O 1
ATOM 6039 N N . GLY C 1 123 ? 24.577 -11.540 19.246 1.00 15.25 120 GLY C N 1
ATOM 6040 C CA . GLY C 1 123 ? 24.049 -11.200 17.928 1.00 16.49 120 GLY C CA 1
ATOM 6041 C C . GLY C 1 123 ? 22.711 -10.502 17.873 1.00 15.98 120 GLY C C 1
ATOM 6042 O O . GLY C 1 123 ? 21.743 -11.063 17.295 1.00 16.68 120 GLY C O 1
ATOM 6043 N N . PHE C 1 124 ? 22.627 -9.296 18.438 1.00 14.29 121 PHE C N 1
ATOM 6044 C CA . PHE C 1 124 ? 21.393 -8.510 18.325 1.00 14.42 121 PHE C CA 1
ATOM 6045 C C . PHE C 1 124 ? 21.451 -7.732 16.998 1.00 13.71 121 PHE C C 1
ATOM 6046 O O . PHE C 1 124 ? 21.759 -6.538 16.963 1.00 12.76 121 PHE C O 1
ATOM 6054 N N . ASN C 1 125 ? 21.222 -8.438 15.900 1.00 14.06 122 ASN C N 1
ATOM 6055 C CA . ASN C 1 125 ? 21.321 -7.874 14.562 1.00 14.07 122 ASN C CA 1
ATOM 6056 C C . ASN C 1 125 ? 20.483 -6.630 14.310 1.00 13.81 122 ASN C C 1
ATOM 6057 O O . ASN C 1 125 ? 20.868 -5.784 13.508 1.00 13.38 122 ASN C O 1
ATOM 6062 N N . ARG C 1 126 ? 19.364 -6.488 15.007 1.00 14.10 123 ARG C N 1
ATOM 6063 C CA . ARG C 1 126 ? 18.496 -5.342 14.747 1.00 13.69 123 ARG C CA 1
ATOM 6064 C C . ARG C 1 126 ? 19.152 -4.023 15.050 1.00 14.06 123 ARG C C 1
ATOM 6065 O O . ARG C 1 126 ? 18.800 -3.023 14.449 1.00 15.09 123 ARG C O 1
ATOM 6073 N N . ARG C 1 127 ? 20.125 -4.006 15.971 1.00 13.56 124 ARG C N 1
ATOM 6074 C CA . ARG C 1 127 ? 20.862 -2.781 16.249 1.00 13.42 124 ARG C CA 1
ATOM 6075 C C . ARG C 1 127 ? 21.727 -2.305 15.070 1.00 13.37 124 ARG C C 1
ATOM 6076 O O . ARG C 1 127 ? 22.200 -1.144 15.075 1.00 14.64 124 ARG C O 1
ATOM 6084 N N . PHE C 1 128 ? 21.938 -3.200 14.100 1.00 15.16 125 PHE C N 1
ATOM 6085 C CA . PHE C 1 128 ? 22.703 -2.937 12.897 1.00 14.89 125 PHE C CA 1
ATOM 6086 C C . PHE C 1 128 ? 21.841 -2.917 11.645 1.00 15.19 125 PHE C C 1
ATOM 6087 O O . PHE C 1 128 ? 22.366 -2.768 10.543 1.00 16.30 125 PHE C O 1
ATOM 6095 N N . CYS C 1 129 ? 20.531 -3.098 11.807 1.00 14.01 126 CYS C N 1
ATOM 6096 C CA . CYS C 1 129 ? 19.574 -3.025 10.689 1.00 14.75 126 CYS C CA 1
ATOM 6097 C C . CYS C 1 129 ? 19.634 -1.607 10.121 1.00 13.73 126 CYS C C 1
ATOM 6098 O O . CYS C 1 129 ? 19.298 -0.651 10.815 1.00 14.33 126 CYS C O 1
ATOM 6101 N N . PRO C 1 130 ? 20.047 -1.452 8.848 1.00 14.45 127 PRO C N 1
ATOM 6102 C CA . PRO C 1 130 ? 20.187 -0.110 8.289 1.00 15.08 127 PRO C CA 1
ATOM 6103 C C . PRO C 1 130 ? 18.960 0.785 8.441 1.00 15.18 127 PRO C C 1
ATOM 6104 O O . PRO C 1 130 ? 19.104 1.963 8.802 1.00 15.36 127 PRO C O 1
ATOM 6108 N N . MET C 1 131 ? 17.761 0.262 8.184 1.00 13.53 128 MET C N 1
ATOM 6109 C CA . MET C 1 131 ? 16.577 1.121 8.276 1.00 13.67 128 MET C CA 1
ATOM 6110 C C . MET C 1 131 ? 16.211 1.466 9.709 1.00 13.74 128 MET C C 1
ATOM 6111 O O . MET C 1 131 ? 15.717 2.569 9.975 1.00 13.65 128 MET C O 1
ATOM 6116 N N . TYR C 1 132 ? 16.489 0.563 10.635 1.00 12.64 129 TYR C N 1
ATOM 6117 C CA . TYR C 1 132 ? 16.283 0.856 12.057 1.00 12.90 129 TYR C CA 1
ATOM 6118 C C . TYR C 1 132 ? 17.245 1.968 12.496 1.00 13.78 129 TYR C C 1
ATOM 6119 O O . TYR C 1 132 ? 16.865 2.904 13.208 1.00 15.28 129 TYR C O 1
ATOM 6128 N N . LYS C 1 133 ? 18.503 1.861 12.084 1.00 14.16 130 LYS C N 1
ATOM 6129 C CA . LYS C 1 133 ? 19.453 2.922 12.397 1.00 15.85 130 LYS C CA 1
ATOM 6130 C C . LYS C 1 133 ? 19.028 4.252 11.808 1.00 16.36 130 LYS C C 1
ATOM 6131 O O . LYS C 1 133 ? 19.175 5.300 12.450 1.00 17.20 130 LYS C O 1
ATOM 6137 N N . GLU C 1 134 ? 18.532 4.240 10.570 1.00 15.35 131 GLU C N 1
ATOM 6138 C CA . GLU C 1 134 ? 18.084 5.457 9.935 1.00 17.26 131 GLU C CA 1
ATOM 6139 C C . GLU C 1 134 ? 16.972 6.138 10.725 1.00 17.06 131 GLU C C 1
ATOM 6140 O O . GLU C 1 134 ? 17.068 7.342 11.009 1.00 17.50 131 GLU C O 1
ATOM 6146 N N . ILE C 1 135 ? 15.930 5.409 11.093 1.00 15.86 132 ILE C N 1
ATOM 6147 C CA . ILE C 1 135 ? 14.828 6.052 11.829 1.00 15.23 132 ILE C CA 1
ATOM 6148 C C . ILE C 1 135 ? 15.252 6.497 13.228 1.00 16.13 132 ILE C C 1
ATOM 6149 O O . ILE C 1 135 ? 14.854 7.584 13.689 1.00 16.09 132 ILE C O 1
ATOM 6154 N N . LYS C 1 136 ? 16.105 5.714 13.877 1.00 16.03 133 LYS C N 1
ATOM 6155 C CA . LYS C 1 136 ? 16.606 6.099 15.196 1.00 16.49 133 LYS C CA 1
ATOM 6156 C C . LYS C 1 136 ? 17.397 7.400 15.092 1.00 18.92 133 LYS C C 1
ATOM 6157 O O . LYS C 1 136 ? 17.221 8.332 15.901 1.00 19.47 133 LYS C O 1
ATOM 6163 N N . ASN C 1 137 ? 18.258 7.479 14.079 1.00 18.28 134 ASN C N 1
ATOM 6164 C CA . ASN C 1 137 ? 19.089 8.671 13.889 1.00 21.20 134 ASN C CA 1
ATOM 6165 C C . ASN C 1 137 ? 18.308 9.916 13.498 1.00 21.65 134 ASN C C 1
ATOM 6166 O O . ASN C 1 137 ? 18.772 11.054 13.755 1.00 22.95 134 ASN C O 1
ATOM 6171 N N . ASN C 1 138 ? 17.142 9.735 12.871 1.00 20.06 135 ASN C N 1
ATOM 6172 C CA . ASN C 1 138 ? 16.360 10.856 12.358 1.00 23.38 135 ASN C CA 1
ATOM 6173 C C . ASN C 1 138 ? 15.206 11.288 13.261 1.00 24.52 135 ASN C C 1
ATOM 6174 O O . ASN C 1 138 ? 14.524 12.282 12.982 1.00 26.32 135 ASN C O 1
ATOM 6179 N N . ALA C 1 139 ? 15.002 10.565 14.357 1.00 23.55 136 ALA C N 1
ATOM 6180 C CA . ALA C 1 139 ? 13.936 10.898 15.281 1.00 24.43 136 ALA C CA 1
ATOM 6181 C C . ALA C 1 139 ? 14.428 11.910 16.309 1.00 27.01 136 ALA C C 1
ATOM 6182 O O . ALA C 1 139 ? 15.505 11.743 16.881 1.00 29.40 136 ALA C O 1
ATOM 6184 N N . THR C 1 140 ? 13.651 12.962 16.523 1.00 27.99 137 THR C N 1
ATOM 6185 C CA . THR C 1 140 ? 13.923 13.891 17.628 1.00 28.23 137 THR C CA 1
ATOM 6186 C C . THR C 1 140 ? 12.589 14.195 18.289 1.00 26.64 137 THR C C 1
ATOM 6187 O O . THR C 1 140 ? 11.561 14.191 17.630 1.00 26.14 137 THR C O 1
ATOM 6191 N N . GLU C 1 141 ? 12.623 14.461 19.590 1.00 25.17 138 GLU C N 1
ATOM 6192 C CA . GLU C 1 141 ? 11.424 14.754 20.372 1.00 24.75 138 GLU C CA 1
ATOM 6193 C C . GLU C 1 141 ? 10.360 13.666 20.198 1.00 21.82 138 GLU C C 1
ATOM 6194 O O . GLU C 1 141 ? 9.219 13.937 19.846 1.00 21.26 138 GLU C O 1
ATOM 6200 N N . ILE C 1 142 ? 10.792 12.445 20.459 1.00 20.01 139 ILE C N 1
ATOM 6201 C CA . ILE C 1 142 ? 9.951 11.258 20.408 1.00 18.74 139 ILE C CA 1
ATOM 6202 C C . ILE C 1 142 ? 8.861 11.319 21.498 1.00 18.52 139 ILE C C 1
ATOM 6203 O O . ILE C 1 142 ? 9.144 11.712 22.648 1.00 20.51 139 ILE C O 1
ATOM 6208 N N . VAL C 1 143 ? 7.620 10.966 21.146 1.00 17.14 140 VAL C N 1
ATOM 6209 C CA . VAL C 1 143 ? 6.551 10.882 22.136 1.00 17.44 140 VAL C CA 1
ATOM 6210 C C . VAL C 1 143 ? 6.119 9.457 22.396 1.00 17.48 140 VAL C C 1
ATOM 6211 O O . VAL C 1 143 ? 5.507 9.180 23.418 1.00 17.89 140 VAL C O 1
ATOM 6215 N N . SER C 1 144 ? 6.420 8.544 21.474 1.00 16.44 141 SER C N 1
ATOM 6216 C CA . SER C 1 144 ? 6.008 7.149 21.672 1.00 16.08 141 SER C CA 1
ATOM 6217 C C . SER C 1 144 ? 6.686 6.250 20.659 1.00 15.91 141 SER C C 1
ATOM 6218 O O . SER C 1 144 ? 6.988 6.699 19.556 1.00 16.66 141 SER C O 1
ATOM 6221 N N . ILE C 1 145 ? 6.917 4.983 21.024 1.00 15.29 142 ILE C N 1
ATOM 6222 C CA . ILE C 1 145 ? 7.431 4.026 20.085 1.00 14.44 142 ILE C CA 1
ATOM 6223 C C . ILE C 1 145 ? 6.601 2.748 20.238 1.00 14.84 142 ILE C C 1
ATOM 6224 O O . ILE C 1 145 ? 6.273 2.358 21.362 1.00 15.02 142 ILE C O 1
ATOM 6229 N N . ASN C 1 146 ? 6.239 2.147 19.102 1.00 13.79 143 ASN C N 1
ATOM 6230 C CA . ASN C 1 146 ? 5.550 0.853 19.084 1.00 15.03 143 ASN C CA 1
ATOM 6231 C C . ASN C 1 146 ? 6.401 -0.175 18.350 1.00 15.85 143 ASN C C 1
ATOM 6232 O O . ASN C 1 146 ? 6.880 0.098 17.256 1.00 15.41 143 ASN C O 1
ATOM 6237 N N . ILE C 1 147 ? 6.534 -1.387 18.913 1.00 13.12 144 ILE C N 1
ATOM 6238 C CA . ILE C 1 147 ? 7.308 -2.438 18.295 1.00 14.33 144 ILE C CA 1
ATOM 6239 C C . ILE C 1 147 ? 6.525 -3.723 18.383 1.00 14.36 144 ILE C C 1
ATOM 6240 O O . ILE C 1 147 ? 6.138 -4.123 19.457 1.00 16.06 144 ILE C O 1
ATOM 6245 N N . CYS C 1 148 ? 6.332 -4.370 17.247 1.00 14.73 145 CYS C N 1
ATOM 6246 C CA . CYS C 1 148 ? 5.681 -5.673 17.257 1.00 16.32 145 CYS C CA 1
ATOM 6247 C C . CYS C 1 148 ? 6.419 -6.680 16.408 1.00 15.38 145 CYS C C 1
ATOM 6248 O O . CYS C 1 148 ? 7.083 -6.341 15.437 1.00 15.04 145 CYS C O 1
ATOM 6251 N N . LYS C 1 149 ? 6.268 -7.950 16.771 1.00 14.26 146 LYS C N 1
ATOM 6252 C CA . LYS C 1 149 ? 6.838 -9.038 15.998 1.00 16.45 146 LYS C CA 1
ATOM 6253 C C . LYS C 1 149 ? 5.856 -10.182 16.103 1.00 16.37 146 LYS C C 1
ATOM 6254 O O . LYS C 1 149 ? 5.763 -10.847 17.140 1.00 17.85 146 LYS C O 1
ATOM 6260 N N . HIS C 1 150 ? 5.061 -10.365 15.050 1.00 14.12 147 HIS C N 1
ATOM 6261 C CA . HIS C 1 150 ? 4.022 -11.383 15.042 1.00 14.64 147 HIS C CA 1
ATOM 6262 C C . HIS C 1 150 ? 4.355 -12.511 14.092 1.00 16.57 147 HIS C C 1
ATOM 6263 O O . HIS C 1 150 ? 5.124 -12.345 13.124 1.00 16.17 147 HIS C O 1
ATOM 6270 N N . GLY C 1 151 ? 3.763 -13.677 14.365 1.00 16.96 148 GLY C N 1
ATOM 6271 C CA . GLY C 1 151 ? 3.984 -14.863 13.546 1.00 17.47 148 GLY C CA 1
ATOM 6272 C C . GLY C 1 151 ? 2.706 -15.517 13.080 1.00 18.63 148 GLY C C 1
ATOM 6273 O O . GLY C 1 151 ? 1.652 -15.353 13.696 1.00 18.87 148 GLY C O 1
ATOM 6274 N N . LEU C 1 152 ? 2.817 -16.222 11.954 1.00 19.38 149 LEU C N 1
ATOM 6275 C CA . LEU C 1 152 ? 1.759 -17.035 11.394 1.00 18.70 149 LEU C CA 1
ATOM 6276 C C . LEU C 1 152 ? 2.042 -18.483 11.793 1.00 20.09 149 LEU C C 1
ATOM 6277 O O . LEU C 1 152 ? 3.121 -19.006 11.504 1.00 22.12 149 LEU C O 1
ATOM 6282 N N . ASN C 1 153 ? 1.096 -19.115 12.477 1.00 19.41 150 ASN C N 1
ATOM 6283 C CA . ASN C 1 153 ? 1.252 -20.517 12.895 1.00 20.51 150 ASN C CA 1
ATOM 6284 C C . ASN C 1 153 ? 2.616 -20.730 13.542 1.00 22.14 150 ASN C C 1
ATOM 6285 O O . ASN C 1 153 ? 3.376 -21.653 13.159 1.00 24.81 150 ASN C O 1
ATOM 6290 N N A SER C 1 154 ? 2.917 -19.883 14.529 0.50 22.03 151 SER C N 1
ATOM 6291 N N B SER C 1 154 ? 2.930 -19.888 14.523 0.50 22.20 151 SER C N 1
ATOM 6292 C CA A SER C 1 154 ? 4.210 -19.891 15.210 0.50 22.45 151 SER C CA 1
ATOM 6293 C CA B SER C 1 154 ? 4.222 -19.951 15.189 0.50 22.83 151 SER C CA 1
ATOM 6294 C C A SER C 1 154 ? 4.141 -20.368 16.655 0.50 23.33 151 SER C C 1
ATOM 6295 C C B SER C 1 154 ? 4.105 -20.302 16.668 0.50 23.37 151 SER C C 1
ATOM 6296 O O A SER C 1 154 ? 5.092 -20.169 17.409 0.50 23.67 151 SER C O 1
ATOM 6297 O O B SER C 1 154 ? 4.963 -19.928 17.463 0.50 23.89 151 SER C O 1
ATOM 6302 N N . LEU C 1 155 ? 3.048 -21.027 17.034 1.00 23.81 152 LEU C N 1
ATOM 6303 C CA . LEU C 1 155 ? 2.928 -21.546 18.404 1.00 24.13 152 LEU C CA 1
ATOM 6304 C C . LEU C 1 155 ? 3.963 -22.656 18.487 1.00 25.08 152 LEU C C 1
ATOM 6305 O O . LEU C 1 155 ? 4.064 -23.492 17.574 1.00 26.62 152 LEU C O 1
ATOM 6310 N N . ARG C 1 156 ? 4.734 -22.664 19.573 1.00 25.63 153 ARG C N 1
ATOM 6311 C CA . ARG C 1 156 ? 5.809 -23.647 19.763 1.00 27.28 153 ARG C CA 1
ATOM 6312 C C . ARG C 1 156 ? 5.517 -24.529 20.943 1.00 28.58 153 ARG C C 1
ATOM 6313 O O . ARG C 1 156 ? 4.969 -24.063 21.966 1.00 28.87 153 ARG C O 1
ATOM 6321 N N . ASN C 1 157 ? 5.945 -25.787 20.821 1.00 28.76 154 ASN C N 1
ATOM 6322 C CA . ASN C 1 157 ? 5.706 -26.794 21.817 1.00 30.06 154 ASN C CA 1
ATOM 6323 C C . ASN C 1 157 ? 6.748 -26.747 22.942 1.00 29.97 154 ASN C C 1
ATOM 6324 O O . ASN C 1 157 ? 7.332 -27.773 23.316 1.00 28.78 154 ASN C O 1
ATOM 6329 N N . VAL C 1 158 ? 6.984 -25.543 23.450 1.00 27.40 155 VAL C N 1
ATOM 6330 C CA . VAL C 1 158 ? 7.922 -25.299 24.545 1.00 27.86 155 VAL C CA 1
ATOM 6331 C C . VAL C 1 158 ? 7.297 -24.316 25.516 1.00 26.92 155 VAL C C 1
ATOM 6332 O O . VAL C 1 158 ? 6.355 -23.584 25.174 1.00 26.32 155 VAL C O 1
ATOM 6336 N N . ARG C 1 159 ? 7.819 -24.299 26.736 1.00 26.75 156 ARG C N 1
ATOM 6337 C CA . ARG C 1 159 ? 7.275 -23.431 27.756 1.00 25.71 156 ARG C CA 1
ATOM 6338 C C . ARG C 1 159 ? 7.517 -21.959 27.348 1.00 22.23 156 ARG C C 1
ATOM 6339 O O . ARG C 1 159 ? 8.509 -21.646 26.698 1.00 22.51 156 ARG C O 1
ATOM 6347 N N . PHE C 1 160 ? 6.590 -21.088 27.722 1.00 22.07 157 PHE C N 1
ATOM 6348 C CA . PHE C 1 160 ? 6.621 -19.668 27.300 1.00 21.20 157 PHE C CA 1
ATOM 6349 C C . PHE C 1 160 ? 7.931 -18.963 27.587 1.00 22.36 157 PHE C C 1
ATOM 6350 O O . PHE C 1 160 ? 8.349 -18.083 26.805 1.00 19.87 157 PHE C O 1
ATOM 6358 N N . ASP C 1 161 ? 8.573 -19.294 28.713 1.00 24.27 158 ASP C N 1
ATOM 6359 C CA . ASP C 1 161 ? 9.834 -18.617 29.073 1.00 24.68 158 ASP C CA 1
ATOM 6360 C C . ASP C 1 161 ? 10.923 -18.823 28.006 1.00 23.77 158 ASP C C 1
ATOM 6361 O O . ASP C 1 161 ? 11.727 -17.923 27.736 1.00 21.63 158 ASP C O 1
ATOM 6366 N N A SER C 1 162 ? 10.937 -19.999 27.392 0.50 23.41 159 SER C N 1
ATOM 6367 N N B SER C 1 162 ? 10.921 -19.996 27.388 0.50 23.30 159 SER C N 1
ATOM 6368 C CA A SER C 1 162 ? 11.893 -20.297 26.332 0.50 23.42 159 SER C CA 1
ATOM 6369 C CA B SER C 1 162 ? 11.880 -20.326 26.342 0.50 23.27 159 SER C CA 1
ATOM 6370 C C A SER C 1 162 ? 11.649 -19.392 25.142 0.50 22.60 159 SER C C 1
ATOM 6371 C C B SER C 1 162 ? 11.652 -19.469 25.103 0.50 22.50 159 SER C C 1
ATOM 6372 O O A SER C 1 162 ? 12.582 -18.782 24.617 0.50 21.70 159 SER C O 1
ATOM 6373 O O B SER C 1 162 ? 12.603 -18.992 24.485 0.50 21.71 159 SER C O 1
ATOM 6378 N N . THR C 1 163 ? 10.387 -19.281 24.740 1.00 21.55 160 THR C N 1
ATOM 6379 C CA . THR C 1 163 ? 10.021 -18.437 23.610 1.00 20.62 160 THR C CA 1
ATOM 6380 C C . THR C 1 163 ? 10.313 -16.969 23.910 1.00 18.47 160 THR C C 1
ATOM 6381 O O . THR C 1 163 ? 10.753 -16.219 23.035 1.00 19.13 160 THR C O 1
ATOM 6385 N N . LEU C 1 164 ? 10.100 -16.547 25.155 1.00 18.19 161 LEU C N 1
ATOM 6386 C CA . LEU C 1 164 ? 10.403 -15.149 25.498 1.00 17.19 161 LEU C CA 1
ATOM 6387 C C . LEU C 1 164 ? 11.900 -14.826 25.329 1.00 19.05 161 LEU C C 1
ATOM 6388 O O . LEU C 1 164 ? 12.229 -13.831 24.728 1.00 16.93 161 LEU C O 1
ATOM 6393 N N A ILE C 1 165 ? 12.743 -15.701 25.859 0.50 20.28 162 ILE C N 1
ATOM 6394 N N B ILE C 1 165 ? 12.808 -15.643 25.874 0.50 19.63 162 ILE C N 1
ATOM 6395 C CA A ILE C 1 165 ? 14.189 -15.563 25.830 0.50 21.19 162 ILE C CA 1
ATOM 6396 C CA B ILE C 1 165 ? 14.252 -15.333 25.747 0.50 19.97 162 ILE C CA 1
ATOM 6397 C C A ILE C 1 165 ? 14.789 -15.700 24.421 0.50 21.45 162 ILE C C 1
ATOM 6398 C C B ILE C 1 165 ? 14.843 -15.691 24.376 0.50 20.83 162 ILE C C 1
ATOM 6399 O O A ILE C 1 165 ? 15.787 -15.066 24.101 0.50 21.85 162 ILE C O 1
ATOM 6400 O O B ILE C 1 165 ? 15.925 -15.220 24.041 0.50 21.43 162 ILE C O 1
ATOM 6409 N N . ASP C 1 166 ? 14.157 -16.529 23.600 1.00 22.59 163 ASP C N 1
ATOM 6410 C CA . ASP C 1 166 ? 14.623 -16.870 22.253 1.00 23.84 163 ASP C CA 1
ATOM 6411 C C . ASP C 1 166 ? 14.165 -15.883 21.186 1.00 22.94 163 ASP C C 1
ATOM 6412 O O . ASP C 1 166 ? 14.909 -15.609 20.233 1.00 23.91 163 ASP C O 1
ATOM 6417 N N . ASP C 1 167 ? 12.954 -15.337 21.338 1.00 22.23 164 ASP C N 1
ATOM 6418 C CA . ASP C 1 167 ? 12.349 -14.503 20.289 1.00 20.94 164 ASP C CA 1
ATOM 6419 C C . ASP C 1 167 ? 11.863 -13.123 20.746 1.00 19.42 164 ASP C C 1
ATOM 6420 O O . ASP C 1 167 ? 12.201 -12.091 20.136 1.00 19.41 164 ASP C O 1
ATOM 6425 N N . TYR C 1 168 ? 11.073 -13.066 21.818 1.00 17.40 165 TYR C N 1
ATOM 6426 C CA . TYR C 1 168 ? 10.638 -11.755 22.304 1.00 15.10 165 TYR C CA 1
ATOM 6427 C C . TYR C 1 168 ? 11.827 -10.882 22.708 1.00 15.34 165 TYR C C 1
ATOM 6428 O O . TYR C 1 168 ? 11.730 -9.670 22.694 1.00 15.59 165 TYR C O 1
ATOM 6437 N N . ILE C 1 169 ? 12.954 -11.505 23.035 1.00 14.78 166 ILE C N 1
ATOM 6438 C CA . ILE C 1 169 ? 14.148 -10.786 23.400 1.00 15.41 166 ILE C CA 1
ATOM 6439 C C . ILE C 1 169 ? 14.551 -9.767 22.307 1.00 15.80 166 ILE C C 1
ATOM 6440 O O . ILE C 1 169 ? 15.115 -8.716 22.635 1.00 16.03 166 ILE C O 1
ATOM 6445 N N . HIS C 1 170 ? 14.276 -10.079 21.030 1.00 16.24 167 HIS C N 1
ATOM 6446 C CA . HIS C 1 170 ? 14.585 -9.128 19.937 1.00 17.11 167 HIS C CA 1
ATOM 6447 C C . HIS C 1 170 ? 13.766 -7.856 20.055 1.00 15.71 167 HIS C C 1
ATOM 6448 O O . HIS C 1 170 ? 14.255 -6.747 19.803 1.00 16.88 167 HIS C O 1
ATOM 6455 N N . VAL C 1 171 ? 12.517 -8.020 20.444 1.00 15.74 168 VAL C N 1
ATOM 6456 C CA . VAL C 1 171 ? 11.611 -6.901 20.597 1.00 14.75 168 VAL C CA 1
ATOM 6457 C C . VAL C 1 171 ? 12.084 -6.030 21.771 1.00 14.73 168 VAL C C 1
ATOM 6458 O O . VAL C 1 171 ? 12.237 -4.812 21.651 1.00 14.72 168 VAL C O 1
ATOM 6462 N N . ILE C 1 172 ? 12.361 -6.668 22.898 1.00 14.66 169 ILE C N 1
ATOM 6463 C CA . ILE C 1 172 ? 12.807 -5.963 24.089 1.00 14.70 169 ILE C CA 1
ATOM 6464 C C . ILE C 1 172 ? 14.182 -5.311 23.862 1.00 15.31 169 ILE C C 1
ATOM 6465 O O . ILE C 1 172 ? 14.389 -4.146 24.215 1.00 13.96 169 ILE C O 1
ATOM 6470 N N . ASP C 1 173 ? 15.114 -6.040 23.246 1.00 13.87 170 ASP C N 1
ATOM 6471 C CA . ASP C 1 173 ? 16.425 -5.459 22.980 1.00 14.98 170 ASP C CA 1
ATOM 6472 C C . ASP C 1 173 ? 16.319 -4.225 22.079 1.00 15.09 170 ASP C C 1
ATOM 6473 O O . ASP C 1 173 ? 16.967 -3.189 22.331 1.00 15.40 170 ASP C O 1
ATOM 6478 N N . THR C 1 174 ? 15.516 -4.321 21.020 1.00 15.69 171 THR C N 1
ATOM 6479 C CA . THR C 1 174 ? 15.341 -3.186 20.138 1.00 15.28 171 THR C CA 1
ATOM 6480 C C . THR C 1 174 ? 14.713 -2.015 20.900 1.00 14.70 171 THR C C 1
ATOM 6481 O O . THR C 1 174 ? 15.131 -0.867 20.729 1.00 14.02 171 THR C O 1
ATOM 6485 N N . ALA C 1 175 ? 13.746 -2.302 21.770 1.00 14.60 172 ALA C N 1
ATOM 6486 C CA . ALA C 1 175 ? 13.118 -1.251 22.589 1.00 15.40 172 ALA C CA 1
ATOM 6487 C C . ALA C 1 175 ? 14.126 -0.500 23.466 1.00 16.54 172 ALA C C 1
ATOM 6488 O O . ALA C 1 175 ? 14.145 0.749 23.517 1.00 17.50 172 ALA C O 1
ATOM 6490 N N . LEU C 1 176 ? 14.991 -1.252 24.137 1.00 17.12 173 LEU C N 1
ATOM 6491 C CA . LEU C 1 176 ? 15.943 -0.656 25.066 1.00 17.24 173 LEU C CA 1
ATOM 6492 C C . LEU C 1 176 ? 17.006 0.118 24.305 1.00 18.04 173 LEU C C 1
ATOM 6493 O O . LEU C 1 176 ? 17.484 1.149 24.784 1.00 19.60 173 LEU C O 1
ATOM 6498 N N . TRP C 1 177 ? 17.369 -0.364 23.120 1.00 17.68 174 TRP C N 1
ATOM 6499 C CA . TRP C 1 177 ? 18.331 0.332 22.251 1.00 16.55 174 TRP C CA 1
ATOM 6500 C C . TRP C 1 177 ? 17.776 1.666 21.753 1.00 18.78 174 TRP C C 1
ATOM 6501 O O . TRP C 1 177 ? 18.494 2.665 21.731 1.00 16.18 174 TRP C O 1
ATOM 6512 N N . LEU C 1 178 ? 16.509 1.681 21.371 1.00 18.40 175 LEU C N 1
ATOM 6513 C CA . LEU C 1 178 ? 15.835 2.919 20.953 1.00 20.71 175 LEU C CA 1
ATOM 6514 C C . LEU C 1 178 ? 15.555 3.858 22.121 1.00 23.74 175 LEU C C 1
ATOM 6515 O O . LEU C 1 178 ? 15.579 5.063 21.944 1.00 25.96 175 LEU C O 1
ATOM 6520 N N . ALA C 1 179 ? 15.292 3.315 23.308 1.00 24.65 176 ALA C N 1
ATOM 6521 C CA . ALA C 1 179 ? 14.989 4.163 24.467 1.00 27.85 176 ALA C CA 1
ATOM 6522 C C . ALA C 1 179 ? 16.201 4.969 24.875 1.00 31.25 176 ALA C C 1
ATOM 6523 O O . ALA C 1 179 ? 16.103 6.164 25.111 1.00 33.43 176 ALA C O 1
ATOM 6525 N N . ASN C 1 180 ? 17.340 4.294 24.985 1.00 33.41 177 ASN C N 1
ATOM 6526 C CA . ASN C 1 180 ? 18.569 4.925 25.456 1.00 37.44 177 ASN C CA 1
ATOM 6527 C C . ASN C 1 180 ? 18.371 5.731 26.761 1.00 38.41 177 ASN C C 1
ATOM 6528 O O . ASN C 1 180 ? 19.013 6.759 26.972 1.00 40.05 177 ASN C O 1
ATOM 6533 N N . GLU C 1 181 ? 17.447 5.260 27.600 1.00 38.11 178 GLU C N 1
ATOM 6534 C CA . GLU C 1 181 ? 17.169 5.838 28.925 1.00 37.80 178 GLU C CA 1
ATOM 6535 C C . GLU C 1 181 ? 16.548 4.703 29.719 1.00 36.26 178 GLU C C 1
ATOM 6536 O O . GLU C 1 181 ? 16.053 3.754 29.122 1.00 35.00 178 GLU C O 1
ATOM 6542 N N . ASP C 1 182 ? 16.564 4.790 31.048 1.00 35.22 179 ASP C N 1
ATOM 6543 C CA . ASP C 1 182 ? 15.988 3.728 31.875 1.00 34.64 179 ASP C CA 1
ATOM 6544 C C . ASP C 1 182 ? 14.481 3.636 31.635 1.00 32.23 179 ASP C C 1
ATOM 6545 O O . ASP C 1 182 ? 13.830 4.646 31.393 1.00 33.50 179 ASP C O 1
ATOM 6550 N N . VAL C 1 183 ? 13.941 2.425 31.719 1.00 30.97 180 VAL C N 1
ATOM 6551 C CA . VAL C 1 183 ? 12.505 2.217 31.605 1.00 30.12 180 VAL C CA 1
ATOM 6552 C C . VAL C 1 183 ? 11.990 1.343 32.735 1.00 30.01 180 VAL C C 1
ATOM 6553 O O . VAL C 1 183 ? 12.757 0.615 33.388 1.00 30.15 180 VAL C O 1
ATOM 6557 N N . GLU C 1 184 ? 10.692 1.454 32.994 1.00 28.74 181 GLU C N 1
ATOM 6558 C CA . GLU C 1 184 ? 10.016 0.650 33.987 1.00 29.39 181 GLU C CA 1
ATOM 6559 C C . GLU C 1 184 ? 8.787 0.039 33.335 1.00 28.37 181 GLU C C 1
ATOM 6560 O O . GLU C 1 184 ? 8.140 0.677 32.510 1.00 26.40 181 GLU C O 1
ATOM 6566 N N . ILE C 1 185 ? 8.483 -1.205 33.667 1.00 28.31 182 ILE C N 1
ATOM 6567 C CA . ILE C 1 185 ? 7.300 -1.858 33.108 1.00 28.23 182 ILE C CA 1
ATOM 6568 C C . ILE C 1 185 ? 6.069 -1.200 33.714 1.00 30.04 182 ILE C C 1
ATOM 6569 O O . ILE C 1 185 ? 5.905 -1.203 34.947 1.00 29.95 182 ILE C O 1
ATOM 6574 N N . SER C 1 186 ? 5.225 -0.614 32.862 1.00 29.69 183 SER C N 1
ATOM 6575 C CA . SER C 1 186 ? 4.019 0.086 33.318 1.00 30.58 183 SER C CA 1
ATOM 6576 C C . SER C 1 186 ? 2.744 -0.620 32.876 1.00 30.45 183 SER C C 1
ATOM 6577 O O . SER C 1 186 ? 1.633 -0.163 33.176 1.00 31.68 183 SER C O 1
ATOM 6580 N N . GLY C 1 187 ? 2.901 -1.739 32.177 1.00 28.36 184 GLY C N 1
ATOM 6581 C CA . GLY C 1 187 ? 1.775 -2.554 31.737 1.00 27.01 184 GLY C CA 1
ATOM 6582 C C . GLY C 1 187 ? 2.293 -3.854 31.151 1.00 25.81 184 GLY C C 1
ATOM 6583 O O . GLY C 1 187 ? 3.423 -3.911 30.647 1.00 24.32 184 GLY C O 1
ATOM 6584 N N . GLU C 1 188 ? 1.472 -4.893 31.236 1.00 24.68 185 GLU C N 1
ATOM 6585 C CA . GLU C 1 188 ? 1.830 -6.226 30.780 1.00 24.67 185 GLU C CA 1
ATOM 6586 C C . GLU C 1 188 ? 0.599 -7.060 30.464 1.00 23.78 185 GLU C C 1
ATOM 6587 O O . GLU C 1 188 ? -0.353 -7.063 31.226 1.00 24.01 185 GLU C O 1
ATOM 6593 N N . ASP C 1 189 ? 0.643 -7.746 29.319 1.00 21.69 186 ASP C N 1
ATOM 6594 C CA . ASP C 1 189 ? -0.295 -8.822 28.989 1.00 21.92 186 ASP C CA 1
ATOM 6595 C C . ASP C 1 189 ? 0.537 -10.072 28.740 1.00 21.26 186 ASP C C 1
ATOM 6596 O O . ASP C 1 189 ? 1.574 -10.013 28.094 1.00 20.56 186 ASP C O 1
ATOM 6601 N N . LEU C 1 190 ? 0.073 -11.213 29.236 1.00 22.73 187 LEU C N 1
ATOM 6602 C CA . LEU C 1 190 ? 0.723 -12.478 28.969 1.00 22.89 187 LEU C CA 1
ATOM 6603 C C . LEU C 1 190 ? -0.342 -13.549 28.867 1.00 24.53 187 LEU C C 1
ATOM 6604 O O . LEU C 1 190 ? -0.965 -13.894 29.880 1.00 27.00 187 LEU C O 1
ATOM 6609 N N . PHE C 1 191 ? -0.546 -14.073 27.659 1.00 22.92 188 PHE C N 1
ATOM 6610 C CA . PHE C 1 191 ? -1.568 -15.091 27.411 1.00 23.46 188 PHE C CA 1
ATOM 6611 C C . PHE C 1 191 ? -0.900 -16.381 26.960 1.00 23.31 188 PHE C C 1
ATOM 6612 O O . PHE C 1 191 ? -0.123 -16.384 25.989 1.00 21.76 188 PHE C O 1
ATOM 6620 N N . LEU C 1 192 ? -1.228 -17.471 27.665 1.00 24.43 189 LEU C N 1
ATOM 6621 C CA . LEU C 1 192 ? -0.606 -18.779 27.467 1.00 25.36 189 LEU C CA 1
ATOM 6622 C C . LEU C 1 192 ? -1.639 -19.865 27.119 1.00 27.50 189 LEU C C 1
ATOM 6623 O O . LEU C 1 192 ? -2.825 -19.732 27.428 1.00 29.19 189 LEU C O 1
ATOM 6628 N N . THR C 1 193 ? -1.179 -20.931 26.476 1.00 27.50 190 THR C N 1
ATOM 6629 C CA . THR C 1 193 ? -2.035 -22.089 26.218 1.00 29.69 190 THR C CA 1
ATOM 6630 C C . THR C 1 193 ? -2.180 -22.846 27.532 1.00 32.26 190 THR C C 1
ATOM 6631 O O . THR C 1 193 ? -1.567 -22.481 28.534 1.00 31.26 190 THR C O 1
ATOM 6635 N N . ASP C 1 194 ? -2.982 -23.911 27.524 1.00 35.71 191 ASP C N 1
ATOM 6636 C CA . ASP C 1 194 ? -3.185 -24.740 28.714 1.00 38.61 191 ASP C CA 1
ATOM 6637 C C . ASP C 1 194 ? -1.860 -25.371 29.136 1.00 38.55 191 ASP C C 1
ATOM 6638 O O . ASP C 1 194 ? -1.576 -25.497 30.325 1.00 40.00 191 ASP C O 1
ATOM 6643 N N . ASN C 1 195 ? -1.060 -25.770 28.144 1.00 37.19 192 ASN C N 1
ATOM 6644 C CA . ASN C 1 195 ? 0.251 -26.383 28.377 1.00 36.56 192 ASN C CA 1
ATOM 6645 C C . ASN C 1 195 ? 1.374 -25.347 28.632 1.00 34.26 192 ASN C C 1
ATOM 6646 O O . ASN C 1 195 ? 2.552 -25.700 28.581 1.00 33.80 192 ASN C O 1
ATOM 6651 N N . LYS C 1 196 ? 0.997 -24.091 28.899 1.00 31.92 193 LYS C N 1
ATOM 6652 C CA . LYS C 1 196 ? 1.947 -22.992 29.217 1.00 29.96 193 LYS C CA 1
ATOM 6653 C C . LYS C 1 196 ? 2.825 -22.537 28.044 1.00 27.75 193 LYS C C 1
ATOM 6654 O O . LYS C 1 196 ? 3.940 -22.069 28.260 1.00 26.98 193 LYS C O 1
ATOM 6660 N N . ASN C 1 197 ? 2.322 -22.679 26.816 1.00 24.87 194 ASN C N 1
ATOM 6661 C CA . ASN C 1 197 ? 3.040 -22.218 25.630 1.00 22.48 194 ASN C CA 1
ATOM 6662 C C . ASN C 1 197 ? 2.667 -20.752 25.411 1.00 20.41 194 ASN C C 1
ATOM 6663 O O . ASN C 1 197 ? 1.543 -20.354 25.713 1.00 20.76 194 ASN C O 1
ATOM 6668 N N . LEU C 1 198 ? 3.577 -19.971 24.847 1.00 20.55 195 LEU C N 1
ATOM 6669 C CA . LEU C 1 198 ? 3.294 -18.543 24.593 1.00 18.66 195 LEU C CA 1
ATOM 6670 C C . LEU C 1 198 ? 2.319 -18.340 23.447 1.00 19.58 195 LEU C C 1
ATOM 6671 O O . LEU C 1 198 ? 2.550 -18.842 22.334 1.00 19.60 195 LEU C O 1
ATOM 6676 N N . ILE C 1 199 ? 1.243 -17.589 23.713 1.00 19.16 196 ILE C N 1
ATOM 6677 C CA . ILE C 1 199 ? 0.332 -17.139 22.650 1.00 17.70 196 ILE C CA 1
ATOM 6678 C C . ILE C 1 199 ? 0.585 -15.644 22.351 1.00 17.51 196 ILE C C 1
ATOM 6679 O O . ILE C 1 199 ? 0.862 -15.275 21.217 1.00 17.55 196 ILE C O 1
ATOM 6684 N N . PHE C 1 200 ? 0.502 -14.800 23.374 1.00 17.03 197 PHE C N 1
ATOM 6685 C CA . PHE C 1 200 ? 0.641 -13.352 23.195 1.00 15.81 197 PHE C CA 1
ATOM 6686 C C . PHE C 1 200 ? 1.325 -12.732 24.400 1.00 16.47 197 PHE C C 1
ATOM 6687 O O . PHE C 1 200 ? 1.038 -13.096 25.541 1.00 17.81 197 PHE C O 1
ATOM 6695 N N . VAL C 1 201 ? 2.217 -11.794 24.137 1.00 15.99 198 VAL C N 1
ATOM 6696 C CA . VAL C 1 201 ? 2.834 -11.038 25.186 1.00 15.88 198 VAL C CA 1
ATOM 6697 C C . VAL C 1 201 ? 2.917 -9.590 24.758 1.00 16.05 198 VAL C C 1
ATOM 6698 O O . VAL C 1 201 ? 3.147 -9.278 23.569 1.00 15.53 198 VAL C O 1
ATOM 6702 N N . SER C 1 202 ? 2.693 -8.703 25.710 1.00 16.04 199 SER C N 1
ATOM 6703 C CA . SER C 1 202 ? 2.898 -7.280 25.466 1.00 15.63 199 SER C CA 1
ATOM 6704 C C . SER 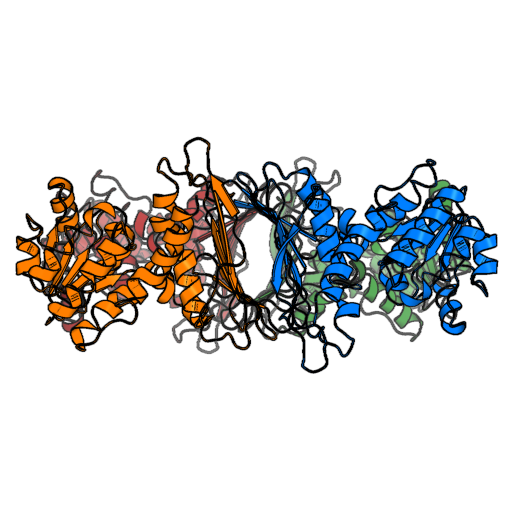C 1 202 ? 3.320 -6.554 26.716 1.00 16.86 199 SER C C 1
ATOM 6705 O O . SER C 1 202 ? 2.973 -6.954 27.811 1.00 17.15 199 SER C O 1
ATOM 6708 N N . HIS C 1 203 ? 4.091 -5.485 26.527 1.00 16.74 200 HIS C N 1
ATOM 6709 C CA . HIS C 1 203 ? 4.496 -4.626 27.624 1.00 17.71 200 HIS C CA 1
ATOM 6710 C C . HIS C 1 203 ? 4.455 -3.153 27.262 1.00 18.34 200 HIS C C 1
ATOM 6711 O O . HIS C 1 203 ? 4.538 -2.786 26.087 1.00 18.46 200 HIS C O 1
ATOM 6718 N N . LYS C 1 204 ? 4.301 -2.320 28.290 1.00 18.03 201 LYS C N 1
ATOM 6719 C CA . LYS C 1 204 ? 4.506 -0.879 28.126 1.00 18.56 201 LYS C CA 1
ATOM 6720 C C . LYS C 1 204 ? 5.737 -0.582 28.981 1.00 19.81 201 LYS C C 1
ATOM 6721 O O . LYS C 1 204 ? 5.786 -0.939 30.165 1.00 20.15 201 LYS C O 1
ATOM 6727 N N . LEU C 1 205 ? 6.753 0.020 28.358 1.00 18.57 202 LEU C N 1
ATOM 6728 C CA . LEU C 1 205 ? 8.011 0.318 29.002 1.00 18.61 202 LEU C CA 1
ATOM 6729 C C . LEU C 1 205 ? 8.064 1.833 29.103 1.00 19.84 202 LEU C C 1
ATOM 6730 O O . LEU C 1 205 ? 8.159 2.515 28.093 1.00 20.27 202 LEU C O 1
ATOM 6735 N N . LYS C 1 206 ? 7.970 2.339 30.329 1.00 20.27 203 LYS C N 1
ATOM 6736 C CA . LYS C 1 206 ? 7.835 3.762 30.550 1.00 22.88 203 LYS C CA 1
ATOM 6737 C C . LYS C 1 206 ? 9.154 4.394 30.894 1.00 23.00 203 LYS C C 1
ATOM 6738 O O . LYS C 1 206 ? 9.788 4.019 31.894 1.00 24.87 203 LYS C O 1
ATOM 6744 N N . GLY C 1 207 ? 9.559 5.367 30.083 1.00 25.49 204 GLY C N 1
ATOM 6745 C CA . GLY C 1 207 ? 10.747 6.174 30.352 1.00 28.09 204 GLY C CA 1
ATOM 6746 C C . GLY C 1 207 ? 10.339 7.591 30.736 1.00 29.86 204 GLY C C 1
ATOM 6747 O O . GLY C 1 207 ? 9.150 7.951 30.691 1.00 29.26 204 GLY C O 1
ATOM 6748 N N . LYS C 1 208 ? 11.317 8.408 31.110 1.00 32.78 205 LYS C N 1
ATOM 6749 C CA . LYS C 1 208 ? 11.036 9.782 31.510 1.00 35.28 205 LYS C CA 1
ATOM 6750 C C . LYS C 1 208 ? 10.394 10.596 30.391 1.00 34.59 205 LYS C C 1
ATOM 6751 O O . LYS C 1 208 ? 9.489 11.402 30.639 1.00 36.41 205 LYS C O 1
ATOM 6757 N N . ASN C 1 209 ? 10.836 10.362 29.159 1.00 32.50 206 ASN C N 1
ATOM 6758 C CA . ASN C 1 209 ? 10.404 11.175 28.022 1.00 31.57 206 ASN C CA 1
ATOM 6759 C C . ASN C 1 209 ? 9.322 10.549 27.145 1.00 28.06 206 ASN C C 1
ATOM 6760 O O . ASN C 1 209 ? 8.535 11.249 26.497 1.00 27.07 206 ASN C O 1
ATOM 6765 N N . PHE C 1 210 ? 9.280 9.228 27.110 1.00 24.31 207 PHE C N 1
ATOM 6766 C CA . PHE C 1 210 ? 8.273 8.555 26.320 1.00 21.24 207 PHE C CA 1
ATOM 6767 C C . PHE C 1 210 ? 8.229 7.091 26.732 1.00 20.97 207 PHE C C 1
ATOM 6768 O O . PHE C 1 210 ? 9.091 6.630 27.486 1.00 21.36 207 PHE C O 1
ATOM 6776 N N . SER C 1 211 ? 7.216 6.392 26.245 1.00 18.84 208 SER C N 1
ATOM 6777 C CA . SER C 1 211 ? 7.063 4.953 26.492 1.00 18.03 208 SER C CA 1
ATOM 6778 C C . SER C 1 211 ? 7.207 4.163 25.198 1.00 17.75 208 SER C C 1
ATOM 6779 O O . SER C 1 211 ? 7.003 4.682 24.083 1.00 16.97 208 SER C O 1
ATOM 6782 N N . ILE C 1 212 ? 7.502 2.867 25.353 1.00 17.33 209 ILE C N 1
ATOM 6783 C CA . ILE C 1 212 ? 7.631 1.975 24.242 1.00 17.37 209 ILE C CA 1
ATOM 6784 C C . ILE C 1 212 ? 6.646 0.838 24.485 1.00 17.46 209 ILE C C 1
ATOM 6785 O O . ILE C 1 212 ? 6.630 0.228 25.551 1.00 19.05 209 ILE C O 1
ATOM 6790 N N . ASN C 1 213 ? 5.786 0.605 23.515 1.00 16.68 210 ASN C N 1
ATOM 6791 C CA . ASN C 1 213 ? 4.821 -0.468 23.568 1.00 18.24 210 ASN C CA 1
ATOM 6792 C C . ASN C 1 213 ? 5.291 -1.651 22.733 1.00 17.10 210 ASN C C 1
ATOM 6793 O O . ASN C 1 213 ? 5.410 -1.557 21.507 1.00 17.44 210 ASN C O 1
ATOM 6798 N N . THR C 1 214 ? 5.554 -2.772 23.393 1.00 16.10 211 THR C N 1
ATOM 6799 C CA . THR C 1 214 ? 6.067 -3.953 22.722 1.00 16.18 211 THR C CA 1
ATOM 6800 C C . THR C 1 214 ? 5.020 -5.047 22.680 1.00 16.86 211 THR C C 1
ATOM 6801 O O . THR C 1 214 ? 4.226 -5.201 23.608 1.00 18.41 211 THR C O 1
ATOM 6805 N N . SER C 1 215 ? 4.996 -5.802 21.599 1.00 15.42 212 SER C N 1
ATOM 6806 C CA . SER C 1 215 ? 4.063 -6.926 21.513 1.00 15.71 212 SER C CA 1
ATOM 6807 C C . SER C 1 215 ? 4.498 -8.018 20.571 1.00 16.10 212 SER C C 1
ATOM 6808 O O . SER C 1 215 ? 5.254 -7.801 19.614 1.00 17.48 212 SER C O 1
ATOM 6811 N N . MET C 1 216 ? 3.975 -9.202 20.837 1.00 15.33 213 MET C N 1
ATOM 6812 C CA . MET C 1 216 ? 4.271 -10.362 20.034 1.00 14.99 213 MET C CA 1
ATOM 6813 C C . MET C 1 216 ? 3.115 -11.330 20.129 1.00 15.26 213 MET C C 1
ATOM 6814 O O . MET C 1 216 ? 2.788 -11.832 21.223 1.00 16.65 213 MET C O 1
ATOM 6819 N N . HIS C 1 217 ? 2.497 -11.584 18.983 1.00 15.15 214 HIS C N 1
ATOM 6820 C CA . HIS C 1 217 ? 1.437 -12.560 18.857 1.00 14.03 214 HIS C CA 1
ATOM 6821 C C . HIS C 1 217 ? 1.932 -13.736 18.005 1.00 15.72 214 HIS C C 1
ATOM 6822 O O . HIS C 1 217 ? 2.250 -13.549 16.829 1.00 16.49 214 HIS C O 1
ATOM 6829 N N . ARG C 1 218 ? 1.950 -14.949 18.578 1.00 16.02 215 ARG C N 1
ATOM 6830 C CA . ARG C 1 218 ? 2.496 -16.121 17.918 1.00 18.78 215 ARG C CA 1
ATOM 6831 C C . ARG C 1 218 ? 1.487 -16.808 17.017 1.00 19.49 215 ARG C C 1
ATOM 6832 O O . ARG C 1 218 ? 1.857 -17.699 16.250 1.00 21.40 215 ARG C O 1
ATOM 6840 N N . ASP C 1 219 ? 0.220 -16.394 17.093 1.00 18.66 216 ASP C N 1
ATOM 6841 C CA . ASP C 1 219 ? -0.875 -17.022 16.329 1.00 19.26 216 ASP C CA 1
ATOM 6842 C C . ASP C 1 219 ? -1.679 -15.940 15.612 1.00 18.81 216 ASP C C 1
ATOM 6843 O O . ASP C 1 219 ? -2.917 -15.868 15.721 1.00 19.13 216 ASP C O 1
ATOM 6848 N N . SER C 1 220 ? -0.941 -15.111 14.874 1.00 16.34 217 SER C N 1
ATOM 6849 C CA . SER C 1 220 ? -1.480 -13.972 14.145 1.00 15.30 217 SER C CA 1
ATOM 6850 C C . SER C 1 220 ? -1.839 -14.380 12.713 1.00 16.40 217 SER C C 1
ATOM 6851 O O . SER C 1 220 ? -1.898 -15.562 12.389 1.00 17.81 217 SER C O 1
ATOM 6854 N N . GLY C 1 221 ? -2.097 -13.407 11.871 1.00 15.46 218 GLY C N 1
ATOM 6855 C CA . GLY C 1 221 ? -2.526 -13.667 10.508 1.00 17.49 218 GLY C CA 1
ATOM 6856 C C . GLY C 1 221 ? -1.413 -13.574 9.508 1.00 17.74 218 GLY C C 1
ATOM 6857 O O . GLY C 1 221 ? -1.640 -13.785 8.315 1.00 18.89 218 GLY C O 1
ATOM 6858 N N . THR C 1 222 ? -0.219 -13.209 9.972 1.00 18.57 219 THR C N 1
ATOM 6859 C CA . THR C 1 222 ? 0.925 -13.100 9.074 1.00 18.39 219 THR C CA 1
ATOM 6860 C C . THR C 1 222 ? 2.203 -12.977 9.902 1.00 18.11 219 THR C C 1
ATOM 6861 O O . THR C 1 222 ? 2.142 -12.810 11.114 1.00 18.50 219 THR C O 1
ATOM 6865 N N . LYS C 1 223 ? 3.346 -13.099 9.246 1.00 18.32 220 LYS C N 1
ATOM 6866 C CA . LYS C 1 223 ? 4.617 -12.867 9.892 1.00 17.17 220 LYS C CA 1
ATOM 6867 C C . LYS C 1 223 ? 4.928 -11.424 9.553 1.00 16.56 220 LYS C C 1
ATOM 6868 O O . LYS C 1 223 ? 5.029 -11.053 8.367 1.00 17.63 220 LYS C O 1
ATOM 6874 N N A LEU C 1 224 ? 5.094 -10.647 10.598 0.60 15.90 221 LEU C N 1
ATOM 6875 N N B LEU C 1 224 ? 4.980 -10.575 10.572 0.40 15.82 221 LEU C N 1
ATOM 6876 C CA A LEU C 1 224 ? 5.252 -9.215 10.505 0.60 16.08 221 LEU C CA 1
ATOM 6877 C CA B LEU C 1 224 ? 5.245 -9.134 10.389 0.40 15.82 221 LEU C CA 1
ATOM 6878 C C A LEU C 1 224 ? 6.192 -8.739 11.588 0.60 15.78 221 LEU C C 1
ATOM 6879 C C B LEU C 1 224 ? 5.964 -8.530 11.568 0.40 15.76 221 LEU C C 1
ATOM 6880 O O A LEU C 1 224 ? 6.252 -9.313 12.669 0.60 16.20 221 LEU C O 1
ATOM 6881 O O B LEU C 1 224 ? 5.544 -8.714 12.716 0.40 15.22 221 LEU C O 1
ATOM 6890 N N . GLU C 1 225 ? 6.990 -7.727 11.270 1.00 15.07 222 GLU C N 1
ATOM 6891 C CA . GLU C 1 225 ? 7.731 -7.014 12.300 1.00 15.48 222 GLU C CA 1
ATOM 6892 C C . GLU C 1 225 ? 7.560 -5.563 11.940 1.00 14.06 222 GLU C C 1
ATOM 6893 O O . GLU C 1 225 ? 7.554 -5.211 10.766 1.00 14.88 222 GLU C O 1
ATOM 6899 N N . GLN C 1 226 ? 7.376 -4.728 12.949 1.00 12.58 223 GLN C N 1
ATOM 6900 C CA . GLN C 1 226 ? 7.283 -3.284 12.712 1.00 13.85 223 GLN C CA 1
ATOM 6901 C C . GLN C 1 226 ? 7.827 -2.494 13.867 1.00 13.81 223 GLN C C 1
ATOM 6902 O O . GLN C 1 226 ? 7.562 -2.800 15.024 1.00 14.29 223 GLN C O 1
ATOM 6908 N N . VAL C 1 227 ? 8.560 -1.426 13.549 1.00 13.99 224 VAL C N 1
ATOM 6909 C CA . VAL C 1 227 ? 8.937 -0.428 14.534 1.00 14.00 224 VAL C CA 1
ATOM 6910 C C . VAL C 1 227 ? 8.302 0.878 14.039 1.00 13.80 224 VAL C C 1
ATOM 6911 O O . VAL C 1 227 ? 8.437 1.234 12.866 1.00 14.53 224 VAL C O 1
ATOM 6915 N N . GLU C 1 228 ? 7.552 1.526 14.910 1.00 13.29 225 GLU C N 1
ATOM 6916 C CA . GLU C 1 228 ? 6.953 2.830 14.619 1.00 15.17 225 GLU C CA 1
ATOM 6917 C C . GLU C 1 228 ? 7.357 3.826 15.677 1.00 15.64 225 GLU C C 1
ATOM 6918 O O . GLU C 1 228 ? 7.163 3.560 16.868 1.00 15.73 225 GLU C O 1
ATOM 6924 N N . ILE C 1 229 ? 7.880 4.973 15.247 1.00 14.95 226 ILE C N 1
ATOM 6925 C CA . ILE C 1 229 ? 8.296 6.041 16.135 1.00 16.26 226 ILE C CA 1
ATOM 6926 C C . ILE C 1 229 ? 7.443 7.273 15.865 1.00 14.84 226 ILE C C 1
ATOM 6927 O O . ILE C 1 229 ? 7.378 7.763 14.736 1.00 16.01 226 ILE C O 1
ATOM 6932 N N A LEU C 1 230 ? 6.737 7.713 16.895 0.70 13.79 227 LEU C N 1
ATOM 6933 N N B LEU C 1 230 ? 6.741 7.726 16.895 0.30 14.63 227 LEU C N 1
ATOM 6934 C CA A LEU C 1 230 ? 5.957 8.945 16.842 0.70 16.52 227 LEU C CA 1
ATOM 6935 C CA B LEU C 1 230 ? 5.958 8.949 16.813 0.30 15.67 227 LEU C CA 1
ATOM 6936 C C A LEU C 1 230 ? 6.841 10.018 17.435 0.70 16.43 227 LEU C C 1
ATOM 6937 C C B LEU C 1 230 ? 6.779 10.046 17.461 0.30 16.24 227 LEU C C 1
ATOM 6938 O O A LEU C 1 230 ? 7.361 9.843 18.543 0.70 17.43 227 LEU C O 1
ATOM 6939 O O B LEU C 1 230 ? 7.192 9.915 18.619 0.30 16.66 227 LEU C O 1
ATOM 6948 N N . SER C 1 231 ? 7.016 11.123 16.718 1.00 16.77 228 SER C N 1
ATOM 6949 C CA . SER C 1 231 ? 7.799 12.238 17.208 1.00 17.93 228 SER C CA 1
ATOM 6950 C C . SER C 1 231 ? 7.167 13.527 16.732 1.00 18.63 228 SER C C 1
ATOM 6951 O O . SER C 1 231 ? 6.208 13.529 15.968 1.00 18.15 228 SER C O 1
ATOM 6954 N N A LYS C 1 232 ? 7.715 14.643 17.192 0.50 19.68 229 LYS C N 1
ATOM 6955 N N B LYS C 1 232 ? 7.692 14.647 17.200 0.50 19.22 229 LYS C N 1
ATOM 6956 C CA A LYS C 1 232 ? 7.215 15.939 16.789 0.50 21.79 229 LYS C CA 1
ATOM 6957 C CA B LYS C 1 232 ? 7.108 15.914 16.832 0.50 20.96 229 LYS C CA 1
ATOM 6958 C C A LYS C 1 232 ? 7.165 16.068 15.267 0.50 21.30 229 LYS C C 1
ATOM 6959 C C B LYS C 1 232 ? 7.148 16.112 15.312 0.50 20.87 229 LYS C C 1
ATOM 6960 O O A LYS C 1 232 ? 8.193 15.946 14.587 0.50 21.98 229 LYS C O 1
ATOM 6961 O O B LYS C 1 232 ? 8.212 16.084 14.687 0.50 21.83 229 LYS C O 1
ATOM 6972 N N . GLY C 1 233 ? 5.962 16.273 14.738 1.00 21.30 230 GLY C N 1
ATOM 6973 C CA . GLY C 1 233 ? 5.770 16.479 13.313 1.00 20.55 230 GLY C CA 1
ATOM 6974 C C . GLY C 1 233 ? 6.032 15.297 12.402 1.00 18.94 230 GLY C C 1
ATOM 6975 O O . GLY C 1 233 ? 6.116 15.484 11.202 1.00 19.37 230 GLY C O 1
ATOM 6976 N N . LYS C 1 234 ? 6.105 14.072 12.935 1.00 17.73 231 LYS C N 1
ATOM 6977 C CA . LYS C 1 234 ? 6.529 12.964 12.115 1.00 17.59 231 LYS C CA 1
ATOM 6978 C C . LYS C 1 234 ? 6.145 11.608 12.670 1.00 16.23 231 LYS C C 1
ATOM 6979 O O . LYS C 1 234 ? 6.105 11.407 13.893 1.00 16.68 231 LYS C O 1
ATOM 6985 N N . ILE C 1 235 ? 5.833 10.696 11.769 1.00 16.81 232 ILE C N 1
ATOM 6986 C CA . ILE C 1 235 ? 5.729 9.281 12.112 1.00 15.64 232 ILE C CA 1
ATOM 6987 C C . ILE C 1 235 ? 6.710 8.562 11.206 1.00 16.15 232 ILE C C 1
ATOM 6988 O O . ILE C 1 235 ? 6.741 8.813 10.007 1.00 16.53 232 ILE C O 1
ATOM 6993 N N . GLN C 1 236 ? 7.518 7.672 11.780 1.00 15.79 233 GLN C N 1
ATOM 6994 C CA . GLN C 1 236 ? 8.448 6.842 11.013 1.00 15.21 233 GLN C CA 1
ATOM 6995 C C . GLN C 1 236 ? 8.115 5.391 11.308 1.00 15.09 233 GLN C C 1
ATOM 6996 O O . GLN C 1 236 ? 7.880 5.029 12.472 1.00 15.39 233 GLN C O 1
ATOM 7002 N N . ARG C 1 237 ? 8.078 4.561 10.265 1.00 13.92 234 ARG C N 1
ATOM 7003 C CA . ARG C 1 237 ? 7.846 3.134 10.459 1.00 15.69 234 ARG C CA 1
ATOM 7004 C C . ARG C 1 237 ? 8.786 2.331 9.602 1.00 15.61 234 ARG C C 1
ATOM 7005 O O . ARG C 1 237 ? 9.070 2.721 8.477 1.00 17.14 234 ARG C O 1
ATOM 7013 N N . VAL C 1 238 ? 9.265 1.202 10.132 1.00 14.29 235 VAL C N 1
ATOM 7014 C CA . VAL C 1 238 ? 10.033 0.252 9.334 1.00 13.43 235 VAL C CA 1
ATOM 7015 C C . VAL C 1 238 ? 9.330 -1.077 9.463 1.00 14.20 235 VAL C C 1
ATOM 7016 O O . VAL C 1 238 ? 9.076 -1.536 10.565 1.00 14.62 235 VAL C O 1
ATOM 7020 N N . LYS C 1 239 ? 8.977 -1.642 8.313 1.00 13.28 236 LYS C N 1
ATOM 7021 C CA . LYS C 1 239 ? 8.226 -2.880 8.257 1.00 15.11 236 LYS C CA 1
ATOM 7022 C C . LYS C 1 239 ? 9.108 -3.997 7.707 1.00 15.11 236 LYS C C 1
ATOM 7023 O O . LYS C 1 239 ? 9.756 -3.832 6.651 1.00 14.89 236 LYS C O 1
ATOM 7029 N N . ASN C 1 240 ? 9.066 -5.153 8.372 1.00 15.55 237 ASN C N 1
ATOM 7030 C CA . ASN C 1 240 ? 9.857 -6.314 8.012 1.00 16.35 237 ASN C CA 1
ATOM 7031 C C . ASN C 1 240 ? 11.316 -5.989 7.719 1.00 16.69 237 ASN C C 1
ATOM 7032 O O . ASN C 1 240 ? 11.942 -6.613 6.860 1.00 17.24 237 ASN C O 1
ATOM 7037 N N . LEU C 1 241 ? 11.833 -5.020 8.481 1.00 15.55 238 LEU C N 1
ATOM 7038 C CA . LEU C 1 241 ? 13.219 -4.542 8.412 1.00 16.45 238 LEU C CA 1
ATOM 7039 C C . LEU C 1 241 ? 13.667 -4.021 7.050 1.00 18.26 238 LEU C C 1
ATOM 7040 O O . LEU C 1 241 ? 14.860 -3.741 6.870 1.00 20.02 238 LEU C O 1
ATOM 7045 N N . ASN C 1 242 ? 12.754 -3.877 6.092 1.00 16.83 239 ASN C N 1
ATOM 7046 C CA . ASN C 1 242 ? 13.187 -3.529 4.751 1.00 18.00 239 ASN C CA 1
ATOM 7047 C C . ASN C 1 242 ? 12.319 -2.556 3.945 1.00 16.56 239 ASN C C 1
ATOM 7048 O O . ASN C 1 242 ? 12.628 -2.297 2.776 1.00 19.21 239 ASN C O 1
ATOM 7053 N N . VAL C 1 243 ? 11.272 -1.996 4.572 1.00 15.43 240 VAL C N 1
ATOM 7054 C CA . VAL C 1 243 ? 10.483 -0.909 3.983 1.00 16.57 240 VAL C CA 1
ATOM 7055 C C . VAL C 1 243 ? 10.388 0.235 5.001 1.00 16.31 240 VAL C C 1
ATOM 7056 O O . VAL C 1 243 ? 10.055 0.003 6.171 1.00 17.01 240 VAL C O 1
ATOM 7060 N N A LEU C 1 244 ? 10.718 1.438 4.556 0.50 16.77 241 LEU C N 1
ATOM 7061 N N B LEU C 1 244 ? 10.721 1.454 4.580 0.50 16.07 241 LEU C N 1
ATOM 7062 C CA A LEU C 1 244 ? 10.699 2.615 5.398 0.50 16.65 241 LEU C CA 1
ATOM 7063 C CA B LEU C 1 244 ? 10.732 2.618 5.476 0.50 15.43 241 LEU C CA 1
ATOM 7064 C C A LEU C 1 244 ? 9.549 3.530 4.991 0.50 16.37 241 LEU C C 1
ATOM 7065 C C B LEU C 1 244 ? 9.692 3.671 5.066 0.50 15.57 241 LEU C C 1
ATOM 7066 O O A LEU C 1 244 ? 9.355 3.805 3.803 0.50 16.46 241 LEU C O 1
ATOM 7067 O O B LEU C 1 244 ? 9.757 4.231 3.966 0.50 15.88 241 LEU C O 1
ATOM 7076 N N . GLU C 1 245 ? 8.751 3.942 5.973 1.00 14.93 242 GLU C N 1
ATOM 7077 C CA . GLU C 1 245 ? 7.645 4.878 5.729 1.00 15.46 242 GLU C CA 1
ATOM 7078 C C . GLU C 1 245 ? 7.808 6.077 6.613 1.00 16.30 242 GLU C C 1
ATOM 7079 O O . GLU C 1 245 ? 8.127 5.937 7.792 1.00 16.14 242 GLU C O 1
ATOM 7085 N N . ILE C 1 246 ? 7.618 7.262 6.046 1.00 14.90 243 ILE C N 1
ATOM 7086 C CA . ILE C 1 246 ? 7.656 8.510 6.819 1.00 15.74 243 ILE C CA 1
ATOM 7087 C C . ILE C 1 246 ? 6.372 9.269 6.541 1.00 15.25 243 ILE C C 1
ATOM 7088 O O . ILE C 1 246 ? 6.021 9.484 5.389 1.00 16.54 243 ILE C O 1
ATOM 7093 N N . GLU C 1 247 ? 5.672 9.673 7.595 1.00 15.53 244 GLU C N 1
ATOM 7094 C CA . GLU C 1 247 ? 4.495 10.515 7.456 1.00 16.79 244 GLU C CA 1
ATOM 7095 C C . GLU C 1 247 ? 4.865 11.879 8.026 1.00 17.28 244 GLU C C 1
ATOM 7096 O O . GLU C 1 247 ? 5.190 12.000 9.209 1.00 17.56 244 GLU C O 1
ATOM 7102 N N . GLU C 1 248 ? 4.817 12.896 7.176 1.00 18.27 245 GLU C N 1
ATOM 7103 C CA . GLU C 1 248 ? 5.226 14.234 7.530 1.00 20.11 245 GLU C CA 1
ATOM 7104 C C . GLU C 1 248 ? 4.522 15.200 6.608 1.00 20.85 245 GLU C C 1
ATOM 7105 O O . GLU C 1 248 ? 4.365 14.910 5.425 1.00 20.72 245 GLU C O 1
ATOM 7111 N N . GLY C 1 249 ? 4.075 16.333 7.137 1.00 21.28 246 GLY C N 1
ATOM 7112 C CA . GLY C 1 249 ? 3.435 17.351 6.322 1.00 23.45 246 GLY C CA 1
ATOM 7113 C C . GLY C 1 249 ? 2.162 16.876 5.637 1.00 23.53 246 GLY C C 1
ATOM 7114 O O . GLY C 1 249 ? 1.760 17.419 4.603 1.00 24.97 246 GLY C O 1
ATOM 7115 N N . GLY C 1 250 ? 1.548 15.852 6.214 1.00 21.72 247 GLY C N 1
ATOM 7116 C CA . GLY C 1 250 ? 0.296 15.285 5.694 1.00 22.25 247 GLY C CA 1
ATOM 7117 C C . GLY C 1 250 ? 0.423 14.314 4.528 1.00 22.47 247 GLY C C 1
ATOM 7118 O O . GLY C 1 250 ? -0.565 13.990 3.886 1.00 25.65 247 GLY C O 1
ATOM 7119 N N A ASN C 1 251 ? 1.622 13.818 4.255 0.50 21.72 248 ASN C N 1
ATOM 7120 N N B ASN C 1 251 ? 1.647 13.907 4.227 0.50 21.44 248 ASN C N 1
ATOM 7121 C CA A ASN C 1 251 ? 1.778 12.815 3.201 0.50 21.20 248 ASN C CA 1
ATOM 7122 C CA B ASN C 1 251 ? 1.906 12.979 3.138 0.50 20.41 248 ASN C CA 1
ATOM 7123 C C A ASN C 1 251 ? 2.742 11.719 3.603 0.50 20.16 248 ASN C C 1
ATOM 7124 C C B ASN C 1 251 ? 2.669 11.782 3.658 0.50 19.44 248 ASN C C 1
ATOM 7125 O O A ASN C 1 251 ? 3.626 11.929 4.418 0.50 19.27 248 ASN C O 1
ATOM 7126 O O B ASN C 1 251 ? 3.252 11.822 4.735 0.50 18.37 248 ASN C O 1
ATOM 7135 N N A LEU C 1 252 ? 2.540 10.544 3.026 0.50 18.39 249 LEU C N 1
ATOM 7136 N N B LEU C 1 252 ? 2.630 10.711 2.887 0.50 17.18 249 LEU C N 1
ATOM 7137 C CA A LEU C 1 252 ? 3.330 9.372 3.374 0.50 17.63 249 LEU C CA 1
ATOM 7138 C CA B LEU C 1 252 ? 3.315 9.487 3.239 0.50 16.62 249 LEU C CA 1
ATOM 7139 C C A LEU C 1 252 ? 4.314 9.032 2.272 0.50 17.82 249 LEU C C 1
ATOM 7140 C C B LEU C 1 252 ? 4.381 9.295 2.195 0.50 16.89 249 LEU C C 1
ATOM 7141 O O A LEU C 1 252 ? 3.913 8.766 1.123 0.50 18.17 249 LEU C O 1
ATOM 7142 O O B LEU C 1 252 ? 4.125 9.483 0.996 0.50 16.15 249 LEU C O 1
ATOM 7151 N N . THR C 1 253 ? 5.597 9.004 2.643 1.00 16.72 250 THR C N 1
ATOM 7152 C CA . THR C 1 253 ? 6.683 8.701 1.729 1.00 16.89 250 THR C CA 1
ATOM 7153 C C . THR C 1 253 ? 7.132 7.293 2.027 1.00 17.63 250 THR C C 1
ATOM 7154 O O . THR C 1 253 ? 7.380 6.936 3.184 1.00 16.71 250 THR C O 1
ATOM 7158 N N A LEU C 1 254 ? 7.257 6.495 0.978 0.60 16.89 251 LEU C N 1
ATOM 7159 N N B LEU C 1 254 ? 7.220 6.486 0.969 0.40 17.35 251 LEU C N 1
ATOM 7160 C CA A LEU C 1 254 ? 7.642 5.113 1.124 0.60 17.69 251 LEU C CA 1
ATOM 7161 C CA B LEU C 1 254 ? 7.616 5.088 1.063 0.40 17.89 251 LEU C CA 1
ATOM 7162 C C A LEU C 1 254 ? 8.944 4.867 0.373 0.60 18.01 251 LEU C C 1
ATOM 7163 C C B LEU C 1 254 ? 8.960 4.888 0.371 0.40 18.21 251 LEU C C 1
ATOM 7164 O O A LEU C 1 254 ? 9.065 5.225 -0.803 0.60 18.68 251 LEU C O 1
ATOM 7165 O O B LEU C 1 254 ? 9.131 5.303 -0.779 0.40 18.97 251 LEU C O 1
ATOM 7174 N N . LYS C 1 255 ? 9.895 4.249 1.072 1.00 18.09 252 LYS C N 1
ATOM 7175 C CA . LYS C 1 255 ? 11.209 3.917 0.524 1.00 19.19 252 LYS C CA 1
ATOM 7176 C C . LYS C 1 255 ? 11.448 2.423 0.713 1.00 18.58 252 LYS C C 1
ATOM 7177 O O . LYS C 1 255 ? 11.419 1.911 1.829 1.00 19.38 252 LYS C O 1
ATOM 7183 N N . GLN C 1 256 ? 11.695 1.733 -0.387 1.00 19.68 253 GLN C N 1
ATOM 7184 C CA . GLN C 1 256 ? 12.018 0.306 -0.371 1.00 19.00 253 GLN C CA 1
ATOM 7185 C C . GLN C 1 256 ? 13.532 0.156 -0.245 1.00 17.65 253 GLN C C 1
ATOM 7186 O O . GLN C 1 256 ? 14.297 1.065 -0.567 1.00 19.47 253 GLN C O 1
ATOM 7192 N N . SER C 1 257 ? 13.970 -1.027 0.131 1.00 17.25 254 SER C N 1
ATOM 7193 C CA . SER C 1 257 ? 15.380 -1.348 0.084 1.00 16.97 254 SER C CA 1
ATOM 7194 C C . SER C 1 257 ? 15.788 -1.412 -1.379 1.00 17.04 254 SER C C 1
ATOM 7195 O O . SER C 1 257 ? 14.980 -1.752 -2.252 1.00 18.86 254 SER C O 1
ATOM 7198 N N . GLY C 1 258 ? 17.031 -1.055 -1.660 1.00 17.28 255 GLY C N 1
ATOM 7199 C CA . GLY C 1 258 ? 17.532 -1.134 -3.012 1.00 18.06 255 GLY C CA 1
ATOM 7200 C C . GLY C 1 258 ? 17.363 -2.524 -3.624 1.00 17.72 255 GLY C C 1
ATOM 7201 O O . GLY C 1 258 ? 17.448 -3.528 -2.933 1.00 18.26 255 GLY C O 1
ATOM 7202 N N . ALA C 1 259 ? 17.142 -2.563 -4.949 1.00 18.97 256 ALA C N 1
ATOM 7203 C CA . ALA C 1 259 ? 16.922 -3.840 -5.669 1.00 19.43 256 ALA C CA 1
ATOM 7204 C C . ALA C 1 259 ? 18.012 -4.895 -5.491 1.00 20.08 256 ALA C C 1
ATOM 7205 O O . ALA C 1 259 ? 17.743 -6.087 -5.661 1.00 21.26 256 ALA C O 1
ATOM 7207 N N . TRP C 1 260 ? 19.243 -4.454 -5.227 1.00 19.35 257 TRP C N 1
ATOM 7208 C CA . TRP C 1 260 ? 20.374 -5.356 -5.058 1.00 19.38 257 TRP C CA 1
ATOM 7209 C C . TRP C 1 260 ? 20.932 -5.393 -3.643 1.00 17.88 257 TRP C C 1
ATOM 7210 O O . TRP C 1 260 ? 22.011 -5.931 -3.410 1.00 20.89 257 TRP C O 1
ATOM 7221 N N . VAL C 1 261 ? 20.174 -4.869 -2.688 1.00 17.15 258 VAL C N 1
ATOM 7222 C CA . VAL C 1 261 ? 20.537 -4.951 -1.278 1.00 16.78 258 VAL C CA 1
ATOM 7223 C C . VAL C 1 261 ? 20.109 -6.347 -0.782 1.00 16.51 258 VAL C C 1
ATOM 7224 O O . VAL C 1 261 ? 18.927 -6.651 -0.733 1.00 17.86 258 VAL C O 1
ATOM 7228 N N . ASN C 1 262 ? 21.080 -7.181 -0.419 1.00 16.30 259 ASN C N 1
ATOM 7229 C CA . ASN C 1 262 ? 20.793 -8.545 -0.022 1.00 16.13 259 ASN C CA 1
ATOM 7230 C C . ASN C 1 262 ? 20.096 -8.572 1.342 1.00 16.97 259 ASN C C 1
ATOM 7231 O O . ASN C 1 262 ? 20.198 -7.601 2.139 1.00 17.23 259 ASN C O 1
ATOM 7236 N N . ILE C 1 263 ? 19.381 -9.660 1.616 1.00 15.68 260 ILE C N 1
ATOM 7237 C CA . ILE C 1 263 ? 18.543 -9.704 2.811 1.00 15.32 260 ILE C CA 1
ATOM 7238 C C . ILE C 1 263 ? 19.340 -9.679 4.114 1.00 14.83 260 ILE C C 1
ATOM 7239 O O . ILE C 1 263 ? 18.831 -9.225 5.119 1.00 14.95 260 ILE C O 1
ATOM 7244 N N . LEU C 1 264 ? 20.591 -10.128 4.082 1.00 15.51 261 LEU C N 1
ATOM 7245 C CA . LEU C 1 264 ? 21.397 -10.113 5.300 1.00 15.71 261 LEU C CA 1
ATOM 7246 C C . LEU C 1 264 ? 21.902 -8.696 5.591 1.00 14.76 261 LEU C C 1
ATOM 7247 O O . LEU C 1 264 ? 22.061 -8.338 6.760 1.00 14.64 261 LEU C O 1
ATOM 7252 N N . LYS C 1 265 ? 22.110 -7.906 4.542 1.00 15.43 262 LYS C N 1
ATOM 7253 C CA . LYS C 1 265 ? 22.425 -6.489 4.701 1.00 16.13 262 LYS C CA 1
ATOM 7254 C C . LYS C 1 265 ? 21.185 -5.789 5.266 1.00 16.20 262 LYS C C 1
ATOM 7255 O O . LYS C 1 265 ? 21.283 -5.008 6.226 1.00 15.39 262 LYS C O 1
ATOM 7261 N N . GLN C 1 266 ? 20.027 -6.084 4.673 1.00 15.13 263 GLN C N 1
ATOM 7262 C CA . GLN C 1 266 ? 18.748 -5.527 5.138 1.00 15.19 263 GLN C CA 1
ATOM 7263 C C . GLN C 1 266 ? 18.527 -5.745 6.631 1.00 14.76 263 GLN C C 1
ATOM 7264 O O . GLN C 1 266 ? 18.121 -4.835 7.331 1.00 15.17 263 GLN C O 1
ATOM 7270 N N . LYS C 1 267 ? 18.753 -6.976 7.105 1.00 13.67 264 LYS C N 1
ATOM 7271 C CA . LYS C 1 267 ? 18.425 -7.327 8.478 1.00 14.53 264 LYS C CA 1
ATOM 7272 C C . LYS C 1 267 ? 19.485 -6.994 9.516 1.00 13.95 264 LYS C C 1
ATOM 7273 O O . LYS C 1 267 ? 19.211 -7.099 10.714 1.00 15.78 264 LYS C O 1
ATOM 7279 N N . GLY C 1 268 ? 20.652 -6.524 9.085 1.00 14.73 265 GLY C N 1
ATOM 7280 C CA . GLY C 1 268 ? 21.733 -6.164 10.014 1.00 14.83 265 GLY C CA 1
ATOM 7281 C C . GLY C 1 268 ? 22.797 -7.235 10.213 1.00 15.68 265 GLY C C 1
ATOM 7282 O O . GLY C 1 268 ? 23.818 -6.976 10.860 1.00 15.41 265 GLY C O 1
ATOM 7283 N N . PHE C 1 269 ? 22.556 -8.446 9.697 1.00 16.77 266 PHE C N 1
ATOM 7284 C CA . PHE C 1 269 ? 23.533 -9.550 9.873 1.00 17.27 266 PHE C CA 1
ATOM 7285 C C . PHE C 1 269 ? 24.871 -9.227 9.231 1.00 17.57 266 PHE C C 1
ATOM 7286 O O . PHE C 1 269 ? 25.943 -9.505 9.795 1.00 19.37 266 PHE C O 1
ATOM 7294 N N . GLU C 1 270 ? 24.849 -8.639 8.039 1.00 17.82 267 GLU C N 1
ATOM 7295 C CA . GLU C 1 270 ? 26.090 -8.310 7.381 1.00 18.32 267 GLU C CA 1
ATOM 7296 C C . GLU C 1 270 ? 26.904 -7.324 8.194 1.00 18.91 267 GLU C C 1
ATOM 7297 O O . GLU C 1 270 ? 28.087 -7.571 8.468 1.00 18.48 267 GLU C O 1
ATOM 7303 N N . ASP C 1 271 ? 26.266 -6.233 8.628 1.00 17.25 268 ASP C N 1
ATOM 7304 C CA . ASP C 1 271 ? 26.975 -5.193 9.329 1.00 17.52 268 ASP C CA 1
ATOM 7305 C C . ASP C 1 271 ? 27.419 -5.617 10.733 1.00 15.69 268 ASP C C 1
ATOM 7306 O O . ASP C 1 271 ? 28.506 -5.239 11.162 1.00 16.39 268 ASP C O 1
ATOM 7311 N N . ILE C 1 272 ? 26.611 -6.409 11.416 1.00 16.11 269 ILE C N 1
ATOM 7312 C CA . ILE C 1 272 ? 26.998 -6.832 12.793 1.00 16.05 269 ILE C CA 1
ATOM 7313 C C . ILE C 1 272 ? 28.201 -7.756 12.725 1.00 17.35 269 ILE C C 1
ATOM 7314 O O . ILE C 1 272 ? 29.136 -7.633 13.531 1.00 17.86 269 ILE C O 1
ATOM 7319 N N . SER C 1 273 ? 28.205 -8.638 11.731 1.00 17.71 270 SER C N 1
ATOM 7320 C CA . SER C 1 273 ? 29.288 -9.617 11.583 1.00 19.05 270 SER C CA 1
ATOM 7321 C C . SER C 1 273 ? 30.588 -8.888 11.215 1.00 20.13 270 SER C C 1
ATOM 7322 O O . SER C 1 273 ? 31.668 -9.161 11.770 1.00 19.87 270 SER C O 1
ATOM 7325 N N . ASN C 1 274 ? 30.499 -7.933 10.301 1.00 20.58 271 ASN C N 1
ATOM 7326 C CA . ASN C 1 274 ? 31.669 -7.160 9.938 1.00 21.77 271 ASN C CA 1
ATOM 7327 C C . ASN C 1 274 ? 32.166 -6.272 11.076 1.00 21.98 271 ASN C C 1
ATOM 7328 O O . ASN C 1 274 ? 33.362 -6.037 11.205 1.00 23.81 271 ASN C O 1
ATOM 7333 N N . HIS C 1 275 ? 31.261 -5.783 11.908 1.00 19.57 272 HIS C N 1
ATOM 7334 C CA . HIS C 1 275 ? 31.646 -4.958 13.033 1.00 19.11 272 HIS C CA 1
ATOM 7335 C C . HIS C 1 275 ? 32.409 -5.797 14.046 1.00 18.08 272 HIS C C 1
ATOM 7336 O O . HIS C 1 275 ? 33.398 -5.346 14.607 1.00 20.70 272 HIS C O 1
ATOM 7343 N N . PHE C 1 276 ? 31.952 -7.023 14.269 1.00 17.60 273 PHE C N 1
ATOM 7344 C CA . PHE C 1 276 ? 32.659 -7.919 15.187 1.00 18.13 273 PHE C CA 1
ATOM 7345 C C . PHE C 1 276 ? 34.123 -8.083 14.757 1.00 19.01 273 PHE C C 1
ATOM 7346 O O . PHE C 1 276 ? 35.042 -7.967 15.566 1.00 19.53 273 PHE C O 1
ATOM 7354 N N . ILE C 1 277 ? 34.333 -8.332 13.470 1.00 19.18 274 ILE C N 1
ATOM 7355 C CA . ILE C 1 277 ? 35.676 -8.524 12.938 1.00 21.61 274 ILE C CA 1
ATOM 7356 C C . ILE C 1 277 ? 36.491 -7.217 13.035 1.00 20.95 274 ILE C C 1
ATOM 7357 O O . ILE C 1 277 ? 37.640 -7.235 13.450 1.00 22.61 274 ILE C O 1
ATOM 7362 N N . ASP C 1 278 ? 35.882 -6.096 12.660 1.00 21.82 275 ASP C N 1
ATOM 7363 C CA . ASP C 1 278 ? 36.544 -4.790 12.733 1.00 22.32 275 ASP C CA 1
ATOM 7364 C C . ASP C 1 278 ? 37.017 -4.439 14.136 1.00 22.85 275 ASP C C 1
ATOM 7365 O O . ASP C 1 278 ? 38.042 -3.800 14.307 1.00 22.55 275 ASP C O 1
ATOM 7370 N N . CYS C 1 279 ? 36.256 -4.831 15.146 1.00 22.01 276 CYS C N 1
ATOM 7371 C CA . CYS C 1 279 ? 36.642 -4.533 16.505 1.00 22.18 276 CYS C CA 1
ATOM 7372 C C . CYS C 1 279 ? 37.867 -5.339 16.920 1.00 22.24 276 CYS C C 1
ATOM 7373 O O . CYS C 1 279 ? 38.708 -4.848 17.680 1.00 23.69 276 CYS C O 1
ATOM 7376 N N . ILE C 1 280 ? 37.969 -6.575 16.433 1.00 22.63 277 ILE C N 1
ATOM 7377 C CA . ILE C 1 280 ? 39.150 -7.395 16.710 1.00 24.44 277 ILE C CA 1
ATOM 7378 C C . ILE C 1 280 ? 40.363 -6.734 16.039 1.00 24.66 277 ILE C C 1
ATOM 7379 O O . ILE C 1 280 ? 41.414 -6.562 16.659 1.00 26.21 277 ILE C O 1
ATOM 7384 N N . GLU C 1 281 ? 40.194 -6.337 14.779 1.00 24.36 278 GLU C N 1
ATOM 7385 C CA . GLU C 1 281 ? 41.264 -5.685 14.028 1.00 27.45 278 GLU C CA 1
ATOM 7386 C C . GLU C 1 281 ? 41.766 -4.397 14.716 1.00 28.15 278 GLU C C 1
ATOM 7387 O O . GLU C 1 281 ? 42.954 -4.082 14.670 1.00 28.53 278 GLU C O 1
ATOM 7393 N N . ASN C 1 282 ? 40.858 -3.664 15.371 1.00 27.37 279 ASN C N 1
ATOM 7394 C CA . ASN C 1 282 ? 41.217 -2.406 16.036 1.00 29.06 279 ASN C CA 1
ATOM 7395 C C . ASN C 1 282 ? 41.414 -2.459 17.549 1.00 29.92 279 ASN C C 1
ATOM 7396 O O . ASN C 1 282 ? 41.583 -1.419 18.187 1.00 31.15 279 ASN C O 1
ATOM 7401 N N A ASN C 1 283 ? 41.432 -3.659 18.121 0.50 29.48 280 ASN C N 1
ATOM 7402 N N B ASN C 1 283 ? 41.400 -3.668 18.113 0.50 29.68 280 ASN C N 1
ATOM 7403 C CA A ASN C 1 283 ? 41.604 -3.809 19.561 0.50 29.57 280 ASN C CA 1
ATOM 7404 C CA B ASN C 1 283 ? 41.594 -3.872 19.552 0.50 29.91 280 ASN C CA 1
ATOM 7405 C C A ASN C 1 283 ? 40.596 -2.939 20.318 0.50 28.91 280 ASN C C 1
ATOM 7406 C C B ASN C 1 283 ? 40.580 -3.143 20.438 0.50 29.31 280 ASN C C 1
ATOM 7407 O O A ASN C 1 283 ? 40.967 -2.090 21.128 0.50 29.14 280 ASN C O 1
ATOM 7408 O O B ASN C 1 283 ? 40.935 -2.677 21.527 0.50 29.53 280 ASN C O 1
ATOM 7417 N N . ILE C 1 284 ? 39.321 -3.110 19.998 1.00 28.33 281 ILE C N 1
ATOM 7418 C CA . ILE C 1 284 ? 38.238 -2.401 20.720 1.00 27.65 281 ILE C CA 1
ATOM 7419 C C . ILE C 1 284 ? 37.103 -3.365 21.034 1.00 26.31 281 ILE C C 1
ATOM 7420 O O . ILE C 1 284 ? 37.012 -4.413 20.423 1.00 23.32 281 ILE C O 1
ATOM 7425 N N . LYS C 1 285 ? 36.273 -3.022 22.019 1.00 26.88 282 LYS C N 1
ATOM 7426 C CA . LYS C 1 285 ? 35.089 -3.838 22.319 1.00 25.35 282 LYS C CA 1
ATOM 7427 C C . LYS C 1 285 ? 33.942 -3.374 21.455 1.00 24.11 282 LYS C C 1
ATOM 7428 O O . LYS C 1 285 ? 33.700 -2.175 21.331 1.00 23.64 282 LYS C O 1
ATOM 7434 N N . PRO C 1 286 ? 33.192 -4.323 20.871 1.00 23.20 283 PRO C N 1
ATOM 7435 C CA . PRO C 1 286 ? 32.039 -3.944 20.088 1.00 23.67 283 PRO C CA 1
ATOM 7436 C C . PRO C 1 286 ? 30.920 -3.361 20.935 1.00 23.78 283 PRO C C 1
ATOM 7437 O O . PRO C 1 286 ? 30.949 -3.449 22.163 1.00 20.99 283 PRO C O 1
ATOM 7441 N N . ALA C 1 287 ? 29.962 -2.732 20.257 1.00 25.17 284 ALA C N 1
ATOM 7442 C CA . ALA C 1 287 ? 28.850 -2.031 20.888 1.00 26.55 284 ALA C CA 1
ATOM 7443 C C . ALA C 1 287 ? 28.142 -2.877 21.935 1.00 25.59 284 ALA C C 1
ATOM 7444 O O . ALA C 1 287 ? 27.897 -2.451 23.079 1.00 28.82 284 ALA C O 1
ATOM 7446 N N . ILE C 1 288 ? 27.829 -4.075 21.506 1.00 22.37 285 ILE C N 1
ATOM 7447 C CA . ILE C 1 288 ? 27.141 -5.052 22.311 1.00 20.93 285 ILE C CA 1
ATOM 7448 C C . ILE C 1 288 ? 28.197 -5.823 23.088 1.00 19.90 285 ILE C C 1
ATOM 7449 O O . ILE C 1 288 ? 28.791 -6.769 22.599 1.00 22.24 285 ILE C O 1
ATOM 7454 N N . ASN C 1 289 ? 28.459 -5.356 24.295 1.00 20.38 286 ASN C N 1
ATOM 7455 C CA . ASN C 1 289 ? 29.404 -5.989 25.200 1.00 21.81 286 ASN C CA 1
ATOM 7456 C C . ASN C 1 289 ? 28.939 -5.662 26.608 1.00 21.32 286 ASN C C 1
ATOM 7457 O O . ASN C 1 289 ? 28.233 -4.668 26.826 1.00 20.76 286 ASN C O 1
ATOM 7462 N N . GLY C 1 290 ? 29.371 -6.469 27.563 1.00 21.89 287 GLY C N 1
ATOM 7463 C CA . GLY C 1 290 ? 29.017 -6.251 28.946 1.00 22.26 287 GLY C CA 1
ATOM 7464 C C . GLY C 1 290 ? 27.527 -6.303 29.166 1.00 20.64 287 GLY C C 1
ATOM 7465 O O . GLY C 1 290 ? 26.845 -7.191 28.640 1.00 19.29 287 GLY C O 1
ATOM 7466 N N . GLU C 1 291 ? 27.023 -5.348 29.945 1.00 21.66 288 GLU C N 1
ATOM 7467 C CA . GLU C 1 291 ? 25.600 -5.288 30.292 1.00 21.49 288 GLU C CA 1
ATOM 7468 C C . GLU C 1 291 ? 24.709 -5.238 29.038 1.00 21.21 288 GLU C C 1
ATOM 7469 O O . GLU C 1 291 ? 23.591 -5.750 29.044 1.00 22.10 288 GLU C O 1
ATOM 7475 N N . GLU C 1 292 ? 25.222 -4.695 27.942 1.00 19.99 289 GLU C N 1
ATOM 7476 C CA . GLU C 1 292 ? 24.448 -4.667 26.696 1.00 21.05 289 GLU C CA 1
ATOM 7477 C C . GLU C 1 292 ? 24.077 -6.065 26.192 1.00 20.27 289 GLU C C 1
ATOM 7478 O O . GLU C 1 292 ? 23.014 -6.251 25.544 1.00 20.88 289 GLU C O 1
ATOM 7484 N N . CYS C 1 293 ? 24.929 -7.046 26.482 1.00 19.21 290 CYS C N 1
ATOM 7485 C CA . CYS C 1 293 ? 24.702 -8.438 26.082 1.00 20.22 290 CYS C CA 1
ATOM 7486 C C . CYS C 1 293 ? 23.538 -9.102 26.812 1.00 18.80 290 CYS C C 1
ATOM 7487 O O . CYS C 1 293 ? 22.982 -10.092 26.309 1.00 21.05 290 CYS C O 1
ATOM 7490 N N . ILE C 1 294 ? 23.216 -8.602 28.008 1.00 17.53 291 ILE C N 1
ATOM 7491 C CA . ILE C 1 294 ? 22.220 -9.218 28.876 1.00 17.65 291 ILE C CA 1
ATOM 7492 C C . ILE C 1 294 ? 21.112 -8.308 29.410 1.00 17.45 291 ILE C C 1
ATOM 7493 O O . ILE C 1 294 ? 20.272 -8.772 30.149 1.00 17.37 291 ILE C O 1
ATOM 7498 N N A LYS C 1 295 ? 21.114 -7.035 29.005 0.50 18.10 292 LYS C N 1
ATOM 7499 N N B LYS C 1 295 ? 21.089 -7.028 29.033 0.50 17.23 292 LYS C N 1
ATOM 7500 C CA A LYS C 1 295 ? 20.134 -6.051 29.471 0.50 19.05 292 LYS C CA 1
ATOM 7501 C CA B LYS C 1 295 ? 20.088 -6.116 29.597 0.50 17.64 292 LYS C CA 1
ATOM 7502 C C A LYS C 1 295 ? 18.692 -6.491 29.193 0.50 18.21 292 LYS C C 1
ATOM 7503 C C B LYS C 1 295 ? 18.651 -6.490 29.206 0.50 17.33 292 LYS C C 1
ATOM 7504 O O A LYS C 1 295 ? 17.840 -6.471 30.091 0.50 18.75 292 LYS C O 1
ATOM 7505 O O B LYS C 1 295 ? 17.750 -6.425 30.051 0.50 17.76 292 LYS C O 1
ATOM 7516 N N . ALA C 1 296 ? 18.426 -6.906 27.957 1.00 16.98 293 ALA C N 1
ATOM 7517 C CA . ALA C 1 296 ? 17.098 -7.349 27.564 1.00 15.76 293 ALA C CA 1
ATOM 7518 C C . ALA C 1 296 ? 16.707 -8.650 28.319 1.00 16.79 293 ALA C C 1
ATOM 7519 O O . ALA C 1 296 ? 15.596 -8.776 28.834 1.00 17.03 293 ALA C O 1
ATOM 7521 N N . GLN C 1 297 ? 17.659 -9.576 28.431 1.00 15.61 294 GLN C N 1
ATOM 7522 C CA . GLN C 1 297 ? 17.430 -10.832 29.132 1.00 16.07 294 GLN C CA 1
ATOM 7523 C C . GLN C 1 297 ? 17.131 -10.608 30.609 1.00 16.15 294 GLN C C 1
ATOM 7524 O O . GLN C 1 297 ? 16.349 -11.326 31.202 1.00 18.30 294 GLN C O 1
ATOM 7530 N N . ARG C 1 298 ? 17.793 -9.621 31.203 1.00 15.99 295 ARG C N 1
ATOM 7531 C CA . ARG C 1 298 ? 17.580 -9.279 32.591 1.00 16.38 295 ARG C CA 1
ATOM 7532 C C . ARG C 1 298 ? 16.130 -8.865 32.803 1.00 17.19 295 ARG C C 1
ATOM 7533 O O . ARG C 1 298 ? 15.479 -9.288 33.756 1.00 18.19 295 ARG C O 1
ATOM 7541 N N . LEU C 1 299 ? 15.617 -8.027 31.902 1.00 16.79 296 LEU C N 1
ATOM 7542 C CA . LEU C 1 299 ? 14.246 -7.587 32.003 1.00 17.81 296 LEU C CA 1
ATOM 7543 C C . LEU C 1 299 ? 13.303 -8.760 31.843 1.00 17.64 296 LEU C C 1
ATOM 7544 O O . LEU C 1 299 ? 12.319 -8.870 32.552 1.00 17.29 296 LEU C O 1
ATOM 7549 N N . LEU C 1 300 ? 13.610 -9.648 30.898 1.00 17.41 297 LEU C N 1
ATOM 7550 C CA . LEU C 1 300 ? 12.765 -10.834 30.676 1.00 18.21 297 LEU C CA 1
ATOM 7551 C C . LEU C 1 300 ? 12.759 -11.774 31.874 1.00 18.45 297 LEU C C 1
ATOM 7552 O O . LEU C 1 300 ? 11.718 -12.368 32.212 1.00 18.68 297 LEU C O 1
ATOM 7557 N N . GLU C 1 301 ? 13.907 -11.927 32.532 1.00 18.46 298 GLU C N 1
ATOM 7558 C CA . GLU C 1 301 ? 13.968 -12.766 33.722 1.00 20.47 298 GLU C CA 1
ATOM 7559 C C . GLU C 1 301 ? 13.073 -12.210 34.815 1.00 20.54 298 GLU C C 1
ATOM 7560 O O . GLU C 1 301 ? 12.422 -12.968 35.510 1.00 21.06 298 GLU C O 1
ATOM 7566 N N A LYS C 1 302 ? 13.020 -10.889 34.946 0.50 19.83 299 LYS C N 1
ATOM 7567 N N B LYS C 1 302 ? 13.037 -10.888 34.943 0.50 20.45 299 LYS C N 1
ATOM 7568 C CA A LYS C 1 302 ? 12.151 -10.252 35.931 0.50 21.23 299 LYS C CA 1
ATOM 7569 C CA B LYS C 1 302 ? 12.149 -10.220 35.884 0.50 22.27 299 LYS C CA 1
ATOM 7570 C C A LYS C 1 302 ? 10.679 -10.507 35.576 0.50 21.69 299 LYS C C 1
ATOM 7571 C C B LYS C 1 302 ? 10.705 -10.575 35.561 0.50 22.27 299 LYS C C 1
ATOM 7572 O O A LYS C 1 302 ? 9.855 -10.768 36.454 0.50 22.67 299 LYS C O 1
ATOM 7573 O O B LYS C 1 302 ? 9.937 -10.988 36.433 0.50 23.08 299 LYS C O 1
ATOM 7584 N N . ILE C 1 303 ? 10.359 -10.450 34.281 1.00 20.68 300 ILE C N 1
ATOM 7585 C CA . ILE C 1 303 ? 9.027 -10.741 33.805 1.00 21.75 300 ILE C CA 1
ATOM 7586 C C . ILE C 1 303 ? 8.648 -12.198 34.100 1.00 21.84 300 ILE C C 1
ATOM 7587 O O . ILE C 1 303 ? 7.602 -12.472 34.674 1.00 24.55 300 ILE C O 1
ATOM 7592 N N . ILE C 1 304 ? 9.537 -13.118 33.744 1.00 21.46 301 ILE C N 1
ATOM 7593 C CA . ILE C 1 304 ? 9.314 -14.546 33.928 1.00 22.74 301 ILE C CA 1
ATOM 7594 C C . ILE C 1 304 ? 9.124 -14.871 35.413 1.00 23.76 301 ILE C C 1
ATOM 7595 O O . ILE C 1 304 ? 8.211 -15.616 35.784 1.00 25.69 301 ILE C O 1
ATOM 7600 N N . ASN C 1 305 ? 9.967 -14.288 36.258 1.00 25.38 302 ASN C N 1
ATOM 7601 C CA . ASN C 1 305 ? 9.876 -14.536 37.708 1.00 26.40 302 ASN C CA 1
ATOM 7602 C C . ASN C 1 305 ? 8.611 -13.963 38.334 1.00 28.28 302 ASN C C 1
ATOM 7603 O O . ASN C 1 305 ? 8.162 -14.457 39.373 1.00 29.13 302 ASN C O 1
ATOM 7608 N N . SER C 1 306 ? 8.040 -12.927 37.724 1.00 27.71 303 SER C N 1
ATOM 7609 C CA . SER C 1 306 ? 6.831 -12.290 38.276 1.00 30.30 303 SER C CA 1
ATOM 7610 C C . SER C 1 306 ? 5.539 -13.083 37.997 1.00 33.05 303 SER C C 1
ATOM 7611 O O . SER C 1 306 ? 4.504 -12.819 38.616 1.00 34.63 303 SER C O 1
ATOM 7614 N N . VAL C 1 307 ? 5.598 -14.046 37.076 1.00 34.94 304 VAL C N 1
ATOM 7615 C CA . VAL C 1 307 ? 4.417 -14.834 36.685 1.00 36.67 304 VAL C CA 1
ATOM 7616 C C . VAL C 1 307 ? 3.969 -15.770 37.806 1.00 39.54 304 VAL C C 1
ATOM 7617 O O . VAL C 1 307 ? 4.729 -16.631 38.245 1.00 41.64 304 VAL C O 1
ATOM 7621 N N . LYS D 1 5 ? -45.566 14.243 7.302 1.00 43.61 2 LYS D N 1
ATOM 7622 C CA . LYS D 1 5 ? -44.806 13.124 7.925 1.00 42.48 2 LYS D CA 1
ATOM 7623 C C . LYS D 1 5 ? -45.019 13.071 9.420 1.00 41.40 2 LYS D C 1
ATOM 7624 O O . LYS D 1 5 ? -45.220 14.096 10.078 1.00 42.03 2 LYS D O 1
ATOM 7630 N N . ASN D 1 6 ? -44.956 11.858 9.947 1.00 38.63 3 ASN D N 1
ATOM 7631 C CA . ASN D 1 6 ? -45.196 11.609 11.346 1.00 37.31 3 ASN D CA 1
ATOM 7632 C C . ASN D 1 6 ? -44.210 12.368 12.257 1.00 33.36 3 ASN D C 1
ATOM 7633 O O . ASN D 1 6 ? -44.618 12.896 13.290 1.00 34.88 3 ASN D O 1
ATOM 7638 N N . ILE D 1 7 ? -42.930 12.430 11.875 1.00 27.20 4 ILE D N 1
ATOM 7639 C CA . ILE D 1 7 ? -41.902 13.016 12.747 1.00 23.78 4 ILE D CA 1
ATOM 7640 C C . ILE D 1 7 ? -41.429 14.385 12.283 1.00 22.03 4 ILE D C 1
ATOM 7641 O O . ILE D 1 7 ? -41.013 14.545 11.141 1.00 21.99 4 ILE D O 1
ATOM 7646 N N . LYS D 1 8 ? -41.484 15.352 13.194 1.00 21.62 5 LYS D N 1
ATOM 7647 C CA . LYS D 1 8 ? -41.054 16.715 12.939 1.00 21.30 5 LYS D CA 1
ATOM 7648 C C . LYS D 1 8 ? -39.701 16.927 13.600 1.00 20.59 5 LYS D C 1
ATOM 7649 O O . LYS D 1 8 ? -39.550 16.696 14.806 1.00 20.45 5 LYS D O 1
ATOM 7655 N N . MET D 1 9 ? -38.713 17.367 12.821 1.00 18.95 6 MET D N 1
ATOM 7656 C CA . MET D 1 9 ? -37.366 17.548 13.336 1.00 19.12 6 MET D CA 1
ATOM 7657 C C . MET D 1 9 ? -36.913 18.985 13.142 1.00 18.88 6 MET D C 1
ATOM 7658 O O . MET D 1 9 ? -37.224 19.625 12.130 1.00 19.48 6 MET D O 1
ATOM 7663 N N . GLY D 1 10 ? -36.167 19.485 14.119 1.00 19.09 7 GLY D N 1
ATOM 7664 C CA . GLY D 1 10 ? -35.561 20.798 14.017 1.00 19.24 7 GLY D CA 1
ATOM 7665 C C . GLY D 1 10 ? -34.105 20.661 14.401 1.00 18.05 7 GLY D C 1
ATOM 7666 O O . GLY D 1 10 ? -33.695 19.649 15.016 1.00 17.78 7 GLY D O 1
ATOM 7667 N N A MET D 1 11 ? -33.321 21.671 14.058 0.70 18.40 8 MET D N 1
ATOM 7668 N N B MET D 1 11 ? -33.305 21.653 14.022 0.30 17.85 8 MET D N 1
ATOM 7669 C CA A MET D 1 11 ? -31.896 21.677 14.341 0.70 18.27 8 MET D CA 1
ATOM 7670 C CA B MET D 1 11 ? -31.889 21.671 14.369 0.30 17.19 8 MET D CA 1
ATOM 7671 C C A MET D 1 11 ? -31.530 22.970 15.059 0.70 17.98 8 MET D C 1
ATOM 7672 C C B MET D 1 11 ? -31.579 22.959 15.103 0.30 17.56 8 MET D C 1
ATOM 7673 O O A MET D 1 11 ? -31.975 24.053 14.666 0.70 19.94 8 MET D O 1
ATOM 7674 O O B MET D 1 11 ? -32.108 24.022 14.769 0.30 18.75 8 MET D O 1
ATOM 7683 N N . ILE D 1 12 ? -30.737 22.844 16.121 1.00 17.82 9 ILE D N 1
ATOM 7684 C CA . ILE D 1 12 ? -30.272 23.999 16.906 1.00 17.68 9 ILE D CA 1
ATOM 7685 C C . ILE D 1 12 ? -28.758 23.976 16.889 1.00 18.64 9 ILE D C 1
ATOM 7686 O O . ILE D 1 12 ? -28.119 22.996 17.312 1.00 18.46 9 ILE D O 1
ATOM 7691 N N . GLY D 1 13 ? -28.170 25.076 16.427 1.00 20.04 10 GLY D N 1
ATOM 7692 C CA . GLY D 1 13 ? -26.728 25.163 16.256 1.00 22.41 10 GLY D CA 1
ATOM 7693 C C . GLY D 1 13 ? -26.404 24.835 14.815 1.00 23.47 10 GLY D C 1
ATOM 7694 O O . GLY D 1 13 ? -26.585 23.694 14.370 1.00 23.71 10 GLY D O 1
ATOM 7695 N N . LEU D 1 14 ? -25.926 25.817 14.059 1.00 23.14 11 LEU D N 1
ATOM 7696 C CA . LEU D 1 14 ? -25.601 25.603 12.656 1.00 23.43 11 LEU D CA 1
ATOM 7697 C C . LEU D 1 14 ? -24.132 25.930 12.388 1.00 25.68 11 LEU D C 1
ATOM 7698 O O . LEU D 1 14 ? -23.804 26.518 11.354 1.00 28.09 11 LEU D O 1
ATOM 7703 N N . GLY D 1 15 ? -23.278 25.496 13.311 1.00 25.45 12 GLY D N 1
ATOM 7704 C CA . GLY D 1 15 ? -21.825 25.694 13.240 1.00 26.51 12 GLY D CA 1
ATOM 7705 C C . GLY D 1 15 ? -21.147 24.774 12.236 1.00 26.20 12 GLY D C 1
ATOM 7706 O O . GLY D 1 15 ? -21.800 24.136 11.416 1.00 22.17 12 GLY D O 1
ATOM 7707 N N A SER D 1 16 ? -19.829 24.697 12.305 0.60 26.69 13 SER D N 1
ATOM 7708 N N B SER D 1 16 ? -19.822 24.705 12.327 0.40 26.22 13 SER D N 1
ATOM 7709 C CA A SER D 1 16 ? -19.072 23.920 11.319 0.60 27.25 13 SER D CA 1
ATOM 7710 C CA B SER D 1 16 ? -19.006 23.910 11.401 0.40 26.45 13 SER D CA 1
ATOM 7711 C C A SER D 1 16 ? -19.421 22.420 11.285 0.60 25.44 13 SER D C 1
ATOM 7712 C C B SER D 1 16 ? -19.439 22.446 11.299 0.40 25.20 13 SER D C 1
ATOM 7713 O O A SER D 1 16 ? -19.567 21.851 10.197 0.60 24.89 13 SER D O 1
ATOM 7714 O O B SER D 1 16 ? -19.657 21.933 10.197 0.40 24.76 13 SER D O 1
ATOM 7719 N N . ILE D 1 17 ? -19.575 21.783 12.442 1.00 24.64 14 ILE D N 1
ATOM 7720 C CA . ILE D 1 17 ? -19.919 20.341 12.458 1.00 25.81 14 ILE D CA 1
ATOM 7721 C C . ILE D 1 17 ? -21.333 20.111 11.918 1.00 22.79 14 ILE D C 1
ATOM 7722 O O . ILE D 1 17 ? -21.561 19.208 11.138 1.00 21.86 14 ILE D O 1
ATOM 7727 N N . ALA D 1 18 ? -22.290 20.949 12.299 1.00 20.83 15 ALA D N 1
ATOM 7728 C CA . ALA D 1 18 ? -23.626 20.815 11.736 1.00 19.60 15 ALA D CA 1
ATOM 7729 C C . ALA D 1 18 ? -23.562 20.933 10.219 1.00 20.31 15 ALA D C 1
ATOM 7730 O O . ALA D 1 18 ? -24.211 20.173 9.493 1.00 20.97 15 ALA D O 1
ATOM 7732 N N . GLN D 1 19 ? -22.785 21.889 9.729 1.00 20.04 16 GLN D N 1
ATOM 7733 C CA . GLN D 1 19 ? -22.694 22.121 8.279 1.00 19.73 16 GLN D CA 1
ATOM 7734 C C . GLN D 1 19 ? -21.998 21.012 7.499 1.00 20.89 16 GLN D C 1
ATOM 7735 O O . GLN D 1 19 ? -22.356 20.742 6.353 1.00 23.41 16 GLN D O 1
ATOM 7741 N N . LYS D 1 20 ? -20.998 20.378 8.084 1.00 20.38 17 LYS D N 1
ATOM 7742 C CA . LYS D 1 20 ? -20.267 19.340 7.334 1.00 20.95 17 LYS D CA 1
ATOM 7743 C C . LYS D 1 20 ? -20.719 17.917 7.617 1.00 21.20 17 LYS D C 1
ATOM 7744 O O . LYS D 1 20 ? -20.622 17.067 6.729 1.00 21.45 17 LYS D O 1
ATOM 7750 N N . ALA D 1 21 ? -21.214 17.659 8.838 1.00 20.51 18 ALA D N 1
ATOM 7751 C CA . ALA D 1 21 ? -21.512 16.273 9.288 1.00 18.97 18 ALA D CA 1
ATOM 7752 C C . ALA D 1 21 ? -22.964 15.898 9.445 1.00 19.19 18 ALA D C 1
ATOM 7753 O O . ALA D 1 21 ? -23.252 14.681 9.534 1.00 20.31 18 ALA D O 1
ATOM 7755 N N . TYR D 1 22 ? -23.873 16.897 9.489 1.00 17.59 19 TYR D N 1
ATOM 7756 C CA . TYR D 1 22 ? -25.301 16.646 9.708 1.00 16.80 19 TYR D CA 1
ATOM 7757 C C . TYR D 1 22 ? -26.219 17.211 8.636 1.00 19.13 19 TYR D C 1
ATOM 7758 O O . TYR D 1 22 ? -26.979 16.438 8.041 1.00 21.86 19 TYR D O 1
ATOM 7767 N N . LEU D 1 23 ? -26.150 18.527 8.374 1.00 17.41 20 LEU D N 1
ATOM 7768 C CA . LEU D 1 23 ? -26.973 19.138 7.317 1.00 18.60 20 LEU D CA 1
ATOM 7769 C C . LEU D 1 23 ? -26.928 18.405 5.980 1.00 18.50 20 LEU D C 1
ATOM 7770 O O . LEU D 1 23 ? -27.992 18.241 5.358 1.00 20.46 20 LEU D O 1
ATOM 7775 N N . PRO D 1 24 ? -25.733 17.936 5.522 1.00 19.25 21 PRO D N 1
ATOM 7776 C CA . PRO D 1 24 ? -25.742 17.248 4.215 1.00 20.07 21 PRO D CA 1
ATOM 7777 C C . PRO D 1 24 ? -26.583 15.949 4.172 1.00 21.32 21 PRO D C 1
ATOM 7778 O O . PRO D 1 24 ? -27.014 15.557 3.088 1.00 23.05 21 PRO D O 1
ATOM 7782 N N . ILE D 1 25 ? -26.763 15.314 5.331 1.00 20.09 22 ILE D N 1
ATOM 7783 C CA . ILE D 1 25 ? -27.630 14.133 5.527 1.00 22.38 22 ILE D CA 1
ATOM 7784 C C . ILE D 1 25 ? -29.092 14.527 5.721 1.00 20.93 22 ILE D C 1
ATOM 7785 O O . ILE D 1 25 ? -29.990 14.046 5.012 1.00 21.58 22 ILE D O 1
ATOM 7790 N N . LEU D 1 26 ? -29.328 15.381 6.716 1.00 19.20 23 LEU D N 1
ATOM 7791 C CA . LEU D 1 26 ? -30.676 15.667 7.174 1.00 17.34 23 LEU D CA 1
ATOM 7792 C C . LEU D 1 26 ? -31.509 16.500 6.229 1.00 17.38 23 LEU D C 1
ATOM 7793 O O . LEU D 1 26 ? -32.743 16.443 6.299 1.00 17.35 23 LEU D O 1
ATOM 7798 N N . THR D 1 27 ? -30.844 17.286 5.376 1.00 17.05 24 THR D N 1
ATOM 7799 C CA . THR D 1 27 ? -31.545 18.133 4.412 1.00 18.02 24 THR D CA 1
ATOM 7800 C C . THR D 1 27 ? -32.167 17.339 3.289 1.00 18.69 24 THR D C 1
ATOM 7801 O O . THR D 1 27 ? -32.958 17.895 2.538 1.00 19.43 24 THR D O 1
ATOM 7805 N N . LYS D 1 28 ? -31.808 16.057 3.170 1.00 18.04 25 LYS D N 1
ATOM 7806 C CA . LYS D 1 28 ? -32.526 15.100 2.286 1.00 19.66 25 LYS D CA 1
ATOM 7807 C C . LYS D 1 28 ? -33.470 14.398 3.259 1.00 18.85 25 LYS D C 1
ATOM 7808 O O . LYS D 1 28 ? -33.175 13.316 3.807 1.00 20.59 25 LYS D O 1
ATOM 7814 N N . SER D 1 29 ? -34.592 15.062 3.501 1.00 18.55 26 SER D N 1
ATOM 7815 C CA . SER D 1 29 ? -35.481 14.731 4.607 1.00 19.08 26 SER D CA 1
ATOM 7816 C C . SER D 1 29 ? -36.496 13.675 4.232 1.00 20.15 26 SER D C 1
ATOM 7817 O O . SER D 1 29 ? -37.663 13.977 3.989 1.00 21.70 26 SER D O 1
ATOM 7820 N N . GLU D 1 30 ? -36.032 12.439 4.193 1.00 20.71 27 GLU D N 1
ATOM 7821 C CA . GLU D 1 30 ? -36.860 11.312 3.736 1.00 22.80 27 GLU D CA 1
ATOM 7822 C C . GLU D 1 30 ? -37.838 10.743 4.757 1.00 24.00 27 GLU D C 1
ATOM 7823 O O . GLU D 1 30 ? -38.959 10.344 4.400 1.00 25.20 27 GLU D O 1
ATOM 7829 N N A ARG D 1 31 ? -37.402 10.729 6.015 0.60 22.89 28 ARG D N 1
ATOM 7830 N N B ARG D 1 31 ? -37.435 10.676 6.018 0.40 23.13 28 ARG D N 1
ATOM 7831 C CA A ARG D 1 31 ? -38.098 10.039 7.117 0.60 23.78 28 ARG D CA 1
ATOM 7832 C CA B ARG D 1 31 ? -38.281 10.031 7.030 0.40 23.72 28 ARG D CA 1
ATOM 7833 C C A ARG D 1 31 ? -38.801 10.966 8.095 0.60 23.28 28 ARG D C 1
ATOM 7834 C C B ARG D 1 31 ? -38.715 10.969 8.149 0.40 23.11 28 ARG D C 1
ATOM 7835 O O A ARG D 1 31 ? -39.415 10.502 9.065 0.60 22.56 28 ARG D O 1
ATOM 7836 O O B ARG D 1 31 ? -39.046 10.527 9.261 0.40 22.51 28 ARG D O 1
ATOM 7851 N N . PHE D 1 32 ? -38.703 12.264 7.853 1.00 21.68 29 PHE D N 1
ATOM 7852 C CA . PHE D 1 32 ? -39.191 13.277 8.775 1.00 21.73 29 PHE D CA 1
ATOM 7853 C C . PHE D 1 32 ? -39.395 14.568 8.005 1.00 21.54 29 PHE D C 1
ATOM 7854 O O . PHE D 1 32 ? -38.949 14.704 6.861 1.00 21.44 29 PHE D O 1
ATOM 7862 N N . GLU D 1 33 ? -40.112 15.500 8.627 1.00 21.95 30 GLU D N 1
ATOM 7863 C CA . GLU D 1 33 ? -40.271 16.858 8.113 1.00 23.26 30 GLU D CA 1
ATOM 7864 C C . GLU D 1 33 ? -39.210 17.719 8.782 1.00 22.34 30 GLU D C 1
ATOM 7865 O O . GLU D 1 33 ? -39.120 17.716 10.022 1.00 21.13 30 GLU D O 1
ATOM 7871 N N . PHE D 1 34 ? -38.423 18.463 7.992 1.00 20.24 31 PHE D N 1
ATOM 7872 C CA . PHE D 1 34 ? -37.405 19.368 8.538 1.00 20.52 31 PHE D CA 1
ATOM 7873 C C . PHE D 1 34 ? -38.161 20.689 8.809 1.00 21.46 31 PHE D C 1
ATOM 7874 O O . PHE D 1 34 ? -38.304 21.532 7.929 1.00 23.13 31 PHE D O 1
ATOM 7882 N N . VAL D 1 35 ? -38.683 20.829 10.024 1.00 20.07 32 VAL D N 1
ATOM 7883 C CA . VAL D 1 35 ? -39.539 21.969 10.394 1.00 22.41 32 VAL D CA 1
ATOM 7884 C C . VAL D 1 35 ? -38.809 23.307 10.367 1.00 21.30 32 VAL D C 1
ATOM 7885 O O . VAL D 1 35 ? -39.375 24.332 9.957 1.00 22.73 32 VAL D O 1
ATOM 7889 N N . GLY D 1 36 ? -37.568 23.309 10.831 1.00 19.92 33 GLY D N 1
ATOM 7890 C CA . GLY D 1 36 ? -36.823 24.553 10.911 1.00 20.15 33 GLY D CA 1
ATOM 7891 C C . GLY D 1 36 ? -35.507 24.419 11.626 1.00 19.36 33 GLY D C 1
ATOM 7892 O O . GLY D 1 36 ? -35.142 23.331 12.094 1.00 17.76 33 GLY D O 1
ATOM 7893 N N . ALA D 1 37 ? -34.786 25.533 11.683 1.00 19.42 34 ALA D N 1
ATOM 7894 C CA . ALA D 1 37 ? -33.501 25.593 12.326 1.00 20.39 34 ALA D CA 1
ATOM 7895 C C . ALA D 1 37 ? -33.285 26.925 13.029 1.00 21.19 34 ALA D C 1
ATOM 7896 O O . ALA D 1 37 ? -33.821 27.971 12.614 1.00 23.17 34 ALA D O 1
ATOM 7898 N N . PHE D 1 38 ? -32.549 26.868 14.130 1.00 21.47 35 PHE D N 1
ATOM 7899 C CA . PHE D 1 38 ? -32.166 28.052 14.868 1.00 22.17 35 PHE D CA 1
ATOM 7900 C C . PHE D 1 38 ? -30.672 28.027 15.154 1.00 22.02 35 PHE D C 1
ATOM 7901 O O . PHE D 1 38 ? -30.100 26.964 15.401 1.00 21.41 35 PHE D O 1
ATOM 7909 N N . THR D 1 39 ? -30.048 29.207 15.095 1.00 23.03 36 THR D N 1
ATOM 7910 C CA . THR D 1 39 ? -28.683 29.404 15.583 1.00 23.75 36 THR D CA 1
ATOM 7911 C C . THR D 1 39 ? -28.621 30.872 16.057 1.00 24.32 36 THR D C 1
ATOM 7912 O O . THR D 1 39 ? -29.298 31.706 15.482 1.00 23.02 36 THR D O 1
ATOM 7916 N N . PRO D 1 40 ? -27.848 31.173 17.123 1.00 24.54 37 PRO D N 1
ATOM 7917 C CA . PRO D 1 40 ? -27.869 32.526 17.688 1.00 26.33 37 PRO D CA 1
ATOM 7918 C C . PRO D 1 40 ? -27.560 33.656 16.708 1.00 26.87 37 PRO D C 1
ATOM 7919 O O . PRO D 1 40 ? -28.140 34.733 16.815 1.00 28.94 37 PRO D O 1
ATOM 7923 N N . ASN D 1 41 ? -26.668 33.420 15.754 1.00 25.91 38 ASN D N 1
ATOM 7924 C CA . ASN D 1 41 ? -26.305 34.452 14.796 1.00 25.91 38 ASN D CA 1
ATOM 7925 C C . ASN D 1 41 ? -27.373 34.535 13.702 1.00 25.33 38 ASN D C 1
ATOM 7926 O O . ASN D 1 41 ? -27.458 33.667 12.846 1.00 24.62 38 ASN D O 1
ATOM 7931 N N . LYS D 1 42 ? -28.186 35.596 13.727 1.00 25.56 39 LYS D N 1
ATOM 7932 C CA . LYS D 1 42 ? -29.294 35.734 12.763 1.00 24.79 39 LYS D CA 1
ATOM 7933 C C . LYS D 1 42 ? -28.877 35.732 11.287 1.00 24.63 39 LYS D C 1
ATOM 7934 O O . LYS D 1 42 ? -29.541 35.102 10.446 1.00 23.83 39 LYS D O 1
ATOM 7940 N N . VAL D 1 43 ? -27.807 36.447 10.958 1.00 24.98 40 VAL D N 1
ATOM 7941 C CA . VAL D 1 43 ? -27.339 36.494 9.581 1.00 24.96 40 VAL D CA 1
ATOM 7942 C C . VAL D 1 43 ? -26.959 35.086 9.052 1.00 25.22 40 VAL D C 1
ATOM 7943 O O . VAL D 1 43 ? -27.352 34.689 7.951 1.00 25.01 40 VAL D O 1
ATOM 7947 N N . LYS D 1 44 ? -26.212 34.331 9.841 1.00 25.52 41 LYS D N 1
ATOM 7948 C CA . LYS D 1 44 ? -25.830 32.966 9.464 1.00 24.46 41 LYS D CA 1
ATOM 7949 C C . LYS D 1 44 ? -27.057 32.076 9.390 1.00 23.73 41 LYS D C 1
ATOM 7950 O O . LYS D 1 44 ? -27.212 31.282 8.459 1.00 24.98 41 LYS D O 1
ATOM 7956 N N . ARG D 1 45 ? -27.920 32.206 10.384 1.00 22.94 42 ARG D N 1
ATOM 7957 C CA . ARG D 1 45 ? -29.150 31.449 10.425 1.00 22.64 42 ARG D CA 1
ATOM 7958 C C . ARG D 1 45 ? -29.929 31.619 9.138 1.00 24.27 42 ARG D C 1
ATOM 7959 O O . ARG D 1 45 ? -30.336 30.645 8.513 1.00 22.64 42 ARG D O 1
ATOM 7967 N N . GLU D 1 46 ? -30.137 32.863 8.719 1.00 24.41 43 GLU D N 1
ATOM 7968 C CA . GLU D 1 46 ? -30.945 33.086 7.531 1.00 26.11 43 GLU D CA 1
ATOM 7969 C C . GLU D 1 46 ? -30.271 32.621 6.244 1.00 25.11 43 GLU D C 1
ATOM 7970 O O . GLU D 1 46 ? -30.942 32.109 5.351 1.00 26.20 43 GLU D O 1
ATOM 7976 N N . LYS D 1 47 ? -28.952 32.742 6.176 1.00 24.51 44 LYS D N 1
ATOM 7977 C CA . LYS D 1 47 ? -28.220 32.292 4.992 1.00 26.60 44 LYS D CA 1
ATOM 7978 C C . LYS D 1 47 ? -28.341 30.781 4.833 1.00 25.72 44 LYS D C 1
ATOM 7979 O O . LYS D 1 47 ? -28.734 30.287 3.782 1.00 25.50 44 LYS D O 1
ATOM 7985 N N . ILE D 1 48 ? -28.007 30.056 5.888 1.00 25.44 45 ILE D N 1
ATOM 7986 C CA . ILE D 1 48 ? -28.047 28.593 5.837 1.00 24.60 45 ILE D CA 1
ATOM 7987 C C . ILE D 1 48 ? -29.452 28.098 5.551 1.00 25.46 45 ILE D C 1
ATOM 7988 O O . ILE D 1 48 ? -29.640 27.216 4.717 1.00 25.43 45 ILE D O 1
ATOM 7993 N N . CYS D 1 49 ? -30.447 28.680 6.212 1.00 25.50 46 CYS D N 1
ATOM 7994 C CA . CYS D 1 49 ? -31.816 28.249 5.993 1.00 26.33 46 CYS D CA 1
ATOM 7995 C C . CYS D 1 49 ? -32.243 28.524 4.532 1.00 27.48 46 CYS D C 1
ATOM 7996 O O . CYS D 1 49 ? -32.929 27.703 3.929 1.00 27.39 46 CYS D O 1
ATOM 7999 N N . SER D 1 50 ? -31.820 29.661 3.976 1.00 27.24 47 SER D N 1
ATOM 8000 C CA . SER D 1 50 ? -32.114 29.999 2.584 1.00 28.50 47 SER D CA 1
ATOM 8001 C C . SER D 1 50 ? -31.515 28.971 1.623 1.00 27.64 47 SER D C 1
ATOM 8002 O O . SER D 1 50 ? -32.166 28.533 0.685 1.00 28.17 47 SER D O 1
ATOM 8005 N N . ASP D 1 51 ? -30.270 28.581 1.868 1.00 27.67 48 ASP D N 1
ATOM 8006 C CA . ASP D 1 51 ? -29.583 27.619 1.003 1.00 26.60 48 ASP D CA 1
ATOM 8007 C C . ASP D 1 51 ? -30.336 26.291 0.904 1.00 25.55 48 ASP D C 1
ATOM 8008 O O . ASP D 1 51 ? -30.362 25.685 -0.150 1.00 25.26 48 ASP D O 1
ATOM 8013 N N . TYR D 1 52 ? -30.945 25.858 2.003 1.00 22.52 49 TYR D N 1
ATOM 8014 C CA . TYR D 1 52 ? -31.614 24.568 2.047 1.00 23.03 49 TYR D CA 1
ATOM 8015 C C . TYR D 1 52 ? -33.130 24.631 2.031 1.00 22.62 49 TYR D C 1
ATOM 8016 O O . TYR D 1 52 ? -33.787 23.595 2.169 1.00 23.41 49 TYR D O 1
ATOM 8025 N N . ARG D 1 53 ? -33.681 25.835 1.917 1.00 23.21 50 ARG D N 1
ATOM 8026 C CA . ARG D 1 53 ? -35.134 26.044 1.906 1.00 23.52 50 ARG D CA 1
ATOM 8027 C C . ARG D 1 53 ? -35.788 25.531 3.193 1.00 24.29 50 ARG D C 1
ATOM 8028 O O . ARG D 1 53 ? -36.840 24.901 3.175 1.00 24.89 50 ARG D O 1
ATOM 8036 N N . ILE D 1 54 ? -35.125 25.821 4.308 1.00 24.23 51 ILE D N 1
ATOM 8037 C CA . ILE D 1 54 ? -35.592 25.518 5.638 1.00 23.67 51 ILE D CA 1
ATOM 8038 C C . ILE D 1 54 ? -36.107 26.796 6.298 1.00 24.25 51 ILE D C 1
ATOM 8039 O O . ILE D 1 54 ? -35.603 27.882 6.034 1.00 24.82 51 ILE D O 1
ATOM 8044 N N . MET D 1 55 ? -37.124 26.673 7.144 1.00 24.02 52 MET D N 1
ATOM 8045 C CA . MET D 1 55 ? -37.673 27.833 7.838 1.00 25.56 52 MET D CA 1
ATOM 8046 C C . MET D 1 55 ? -36.763 28.248 9.006 1.00 23.77 52 MET D C 1
ATOM 8047 O O . MET D 1 55 ? -36.454 27.421 9.858 1.00 23.74 52 MET D O 1
ATOM 8052 N N . PRO D 1 56 ? -36.305 29.521 9.036 1.00 23.83 53 PRO D N 1
ATOM 8053 C CA . PRO D 1 56 ? -35.524 29.958 10.190 1.00 24.27 53 PRO D CA 1
ATOM 8054 C C . PRO D 1 56 ? -36.449 30.257 11.365 1.00 24.37 53 PRO D C 1
ATOM 8055 O O . PRO D 1 56 ? -37.574 30.738 11.161 1.00 25.83 53 PRO D O 1
ATOM 8059 N N . PHE D 1 57 ? -35.992 29.954 12.574 1.00 23.50 54 PHE D N 1
ATOM 8060 C CA . PHE D 1 57 ? -36.759 30.232 13.801 1.00 23.73 54 PHE D CA 1
ATOM 8061 C C . PHE D 1 57 ? -35.973 31.215 14.668 1.00 25.27 54 PHE D C 1
ATOM 8062 O O . PHE D 1 57 ? -34.743 31.242 14.614 1.00 26.10 54 PHE D O 1
ATOM 8070 N N . ASP D 1 58 ? -36.689 31.965 15.505 1.00 27.30 55 ASP D N 1
ATOM 8071 C CA . ASP D 1 58 ? -36.097 33.044 16.305 1.00 28.50 55 ASP D CA 1
ATOM 8072 C C . ASP D 1 58 ? -35.498 32.639 17.638 1.00 27.37 55 ASP D C 1
ATOM 8073 O O . ASP D 1 58 ? -34.757 33.416 18.240 1.00 27.98 55 ASP D O 1
ATOM 8078 N N . SER D 1 59 ? -35.807 31.432 18.105 1.00 26.08 56 SER D N 1
ATOM 8079 C CA . SER D 1 59 ? -35.354 30.999 19.412 1.00 25.68 56 SER D CA 1
ATOM 8080 C C . SER D 1 59 ? -35.444 29.491 19.541 1.00 23.31 56 SER D C 1
ATOM 8081 O O . SER D 1 59 ? -36.135 28.823 18.773 1.00 22.67 56 SER D O 1
ATOM 8084 N N . ILE D 1 60 ? -34.743 28.979 20.537 1.00 22.66 57 ILE D N 1
ATOM 8085 C CA . ILE D 1 60 ? -34.781 27.562 20.879 1.00 23.13 57 ILE D CA 1
ATOM 8086 C C . ILE D 1 60 ? -36.217 27.119 21.179 1.00 23.63 57 ILE D C 1
ATOM 8087 O O . ILE D 1 60 ? -36.688 26.066 20.701 1.00 23.73 57 ILE D O 1
ATOM 8092 N N . GLU D 1 61 ? -36.909 27.916 21.984 1.00 25.42 58 GLU D N 1
ATOM 8093 C CA . GLU D 1 61 ? -38.246 27.572 22.449 1.00 26.23 58 GLU D CA 1
ATOM 8094 C C . GLU D 1 61 ? -39.270 27.574 21.330 1.00 26.40 58 GLU D C 1
ATOM 8095 O O . GLU D 1 61 ? -40.083 26.665 21.238 1.00 26.08 58 GLU D O 1
ATOM 8101 N N . SER D 1 62 ? -39.232 28.586 20.470 1.00 25.63 59 SER D N 1
ATOM 8102 C CA . SER D 1 62 ? -40.213 28.667 19.390 1.00 26.79 59 SER D CA 1
ATOM 8103 C C . SER D 1 62 ? -40.060 27.499 18.422 1.00 24.85 59 SER D C 1
ATOM 8104 O O . SER D 1 62 ? -41.054 26.958 17.947 1.00 26.33 59 SER D O 1
ATOM 8107 N N . LEU D 1 63 ? -38.821 27.081 18.163 1.00 23.22 60 LEU D N 1
ATOM 8108 C CA . LEU D 1 63 ? -38.594 25.902 17.326 1.00 22.00 60 LEU D CA 1
ATOM 8109 C C . LEU D 1 63 ? -39.049 24.620 18.034 1.00 22.25 60 LEU D C 1
ATOM 8110 O O . LEU D 1 63 ? -39.753 23.808 17.446 1.00 23.02 60 LEU D O 1
ATOM 8115 N N . ALA D 1 64 ? -38.629 24.435 19.282 1.00 22.50 61 ALA D N 1
ATOM 8116 C CA . ALA D 1 64 ? -38.928 23.208 20.046 1.00 22.40 61 ALA D CA 1
ATOM 8117 C C . ALA D 1 64 ? -40.425 22.923 20.108 1.00 24.66 61 ALA D C 1
ATOM 8118 O O . ALA D 1 64 ? -40.849 21.762 20.016 1.00 25.03 61 ALA D O 1
ATOM 8120 N N . LYS D 1 65 ? -41.228 23.976 20.256 1.00 25.86 62 LYS D N 1
ATOM 8121 C CA . LYS D 1 65 ? -42.683 23.828 20.310 1.00 27.66 62 LYS D CA 1
ATOM 8122 C C . LYS D 1 65 ? -43.286 23.299 19.006 1.00 27.41 62 LYS D C 1
ATOM 8123 O O . LYS D 1 65 ? -44.409 22.820 19.002 1.00 28.57 62 LYS D O 1
ATOM 8129 N N . LYS D 1 66 ? -42.555 23.378 17.899 1.00 25.96 63 LYS D N 1
ATOM 8130 C CA . LYS D 1 66 ? -43.070 22.864 16.629 1.00 26.81 63 LYS D CA 1
ATOM 8131 C C . LYS D 1 66 ? -42.412 21.547 16.193 1.00 25.78 63 LYS D C 1
ATOM 8132 O O . LYS D 1 66 ? -42.612 21.110 15.063 1.00 26.11 63 LYS D O 1
ATOM 8138 N N . CYS D 1 67 ? -41.618 20.944 17.076 1.00 25.44 64 CYS D N 1
ATOM 8139 C CA . CYS D 1 67 ? -40.856 19.735 16.748 1.00 23.67 64 CYS D CA 1
ATOM 8140 C C . CYS D 1 67 ? -41.152 18.586 17.685 1.00 23.08 64 CYS D C 1
ATOM 8141 O O . CYS D 1 67 ? -41.640 18.793 18.798 1.00 24.27 64 CYS D O 1
ATOM 8144 N N . ASP D 1 68 ? -40.869 17.375 17.205 1.00 20.88 65 ASP D N 1
ATOM 8145 C CA . ASP D 1 68 ? -40.895 16.146 17.999 1.00 20.84 65 ASP D CA 1
ATOM 8146 C C . ASP D 1 68 ? -39.464 15.815 18.479 1.00 19.48 65 ASP D C 1
ATOM 8147 O O . ASP D 1 68 ? -39.280 15.151 19.507 1.00 19.37 65 ASP D O 1
ATOM 8152 N N . CYS D 1 69 ? -38.456 16.278 17.727 1.00 18.57 66 CYS D N 1
ATOM 8153 C CA . CYS D 1 69 ? -37.054 15.983 18.035 1.00 17.76 66 CYS D CA 1
ATOM 8154 C C . CYS D 1 69 ? -36.150 17.080 17.498 1.00 17.69 66 CYS D C 1
ATOM 8155 O O . CYS D 1 69 ? -36.511 17.787 16.549 1.00 17.13 66 CYS D O 1
ATOM 8158 N N . ILE D 1 70 ? -35.003 17.221 18.147 1.00 16.47 67 ILE D N 1
ATOM 8159 C CA . ILE D 1 70 ? -34.019 18.227 17.825 1.00 16.33 67 ILE D CA 1
ATOM 8160 C C . ILE D 1 70 ? -32.629 17.605 17.764 1.00 16.39 67 ILE D C 1
ATOM 8161 O O . ILE D 1 70 ? -32.270 16.797 18.644 1.00 16.27 67 ILE D O 1
ATOM 8166 N N . PHE D 1 71 ? -31.890 17.973 16.715 1.00 14.42 68 PHE D N 1
ATOM 8167 C CA . PHE D 1 71 ? -30.458 17.729 16.582 1.00 14.03 68 PHE D CA 1
ATOM 8168 C C . PHE D 1 71 ? -29.794 18.993 17.124 1.00 14.92 68 PHE D C 1
ATOM 8169 O O . PHE D 1 71 ? -29.977 20.101 16.580 1.00 16.36 68 PHE D O 1
ATOM 8177 N N . LEU D 1 72 ? -29.044 18.849 18.221 1.00 15.95 69 LEU D N 1
ATOM 8178 C CA . LEU D 1 72 ? -28.409 19.990 18.909 1.00 18.21 69 LEU D CA 1
ATOM 8179 C C . LEU D 1 72 ? -26.887 19.966 18.724 1.00 19.64 69 LEU D C 1
ATOM 8180 O O . LEU D 1 72 ? -26.217 19.010 19.110 1.00 17.81 69 LEU D O 1
ATOM 8185 N N . HIS D 1 73 ? -26.348 21.021 18.125 1.00 23.13 70 HIS D N 1
ATOM 8186 C CA . HIS D 1 73 ? -24.903 21.082 17.840 1.00 27.36 70 HIS D CA 1
ATOM 8187 C C . HIS D 1 73 ? -24.356 22.362 18.406 1.00 29.77 70 HIS D C 1
ATOM 8188 O O . HIS D 1 73 ? -23.877 23.219 17.662 1.00 34.39 70 HIS D O 1
ATOM 8195 N N . SER D 1 74 ? -24.453 22.516 19.721 1.00 31.64 71 SER D N 1
ATOM 8196 C CA . SER D 1 74 ? -23.938 23.707 20.403 1.00 33.74 71 SER D CA 1
ATOM 8197 C C . SER D 1 74 ? -22.694 23.359 21.220 1.00 34.84 71 SER D C 1
ATOM 8198 O O . SER D 1 74 ? -22.275 22.198 21.291 1.00 35.72 71 SER D O 1
ATOM 8201 N N . SER D 1 75 ? -22.108 24.380 21.821 1.00 35.97 72 SER D N 1
ATOM 8202 C CA . SER D 1 75 ? -20.906 24.219 22.607 1.00 37.21 72 SER D CA 1
ATOM 8203 C C . SER D 1 75 ? -21.231 23.427 23.855 1.00 36.58 72 SER D C 1
ATOM 8204 O O . SER D 1 75 ? -22.294 23.608 24.455 1.00 36.11 72 SER D O 1
ATOM 8207 N N . THR D 1 76 ? -20.296 22.571 24.243 1.00 35.66 73 THR D N 1
ATOM 8208 C CA . THR D 1 76 ? -20.442 21.732 25.424 1.00 34.08 73 THR D CA 1
ATOM 8209 C C . THR D 1 76 ? -21.006 22.450 26.663 1.00 32.87 73 THR D C 1
ATOM 8210 O O . THR D 1 76 ? -21.928 21.939 27.318 1.00 29.34 73 THR D O 1
ATOM 8214 N N . GLU D 1 77 ? -20.471 23.627 26.998 1.00 34.06 74 GLU D N 1
ATOM 8215 C CA . GLU D 1 77 ? -20.948 24.338 28.180 1.00 34.15 74 GLU D CA 1
ATOM 8216 C C . GLU D 1 77 ? -22.409 24.783 28.111 1.00 32.33 74 GLU D C 1
ATOM 8217 O O . GLU D 1 77 ? -23.004 25.012 29.146 1.00 32.18 74 GLU D O 1
ATOM 8223 N N . THR D 1 78 ? -22.977 24.879 26.907 1.00 29.89 75 THR D N 1
ATOM 8224 C CA . THR D 1 78 ? -24.378 25.278 26.742 1.00 29.61 75 THR D CA 1
ATOM 8225 C C . THR D 1 78 ? -25.338 24.082 26.707 1.00 25.76 75 THR D C 1
ATOM 8226 O O . THR D 1 78 ? -26.544 24.250 26.827 1.00 24.69 75 THR D O 1
ATOM 8230 N N . HIS D 1 79 ? -24.802 22.878 26.538 1.00 22.92 76 HIS D N 1
ATOM 8231 C CA . HIS D 1 79 ? -25.645 21.671 26.432 1.00 20.22 76 HIS D CA 1
ATOM 8232 C C . HIS D 1 79 ? -26.623 21.516 27.573 1.00 20.16 76 HIS D C 1
ATOM 8233 O O . HIS D 1 79 ? -27.809 21.254 27.371 1.00 20.04 76 HIS D O 1
ATOM 8240 N N . TYR D 1 80 ? -26.122 21.614 28.789 1.00 20.09 77 TYR D N 1
ATOM 8241 C CA . TYR D 1 80 ? -26.951 21.325 29.954 1.00 21.05 77 TYR D CA 1
ATOM 8242 C C . TYR D 1 80 ? -28.246 22.132 30.043 1.00 21.42 77 TYR D C 1
ATOM 8243 O O . TYR D 1 80 ? -29.316 21.540 30.116 1.00 21.91 77 TYR D O 1
ATOM 8252 N N A GLU D 1 81 ? -28.187 23.466 30.049 0.60 22.23 78 GLU D N 1
ATOM 8253 N N B GLU D 1 81 ? -28.122 23.461 30.005 0.40 21.90 78 GLU D N 1
ATOM 8254 C CA A GLU D 1 81 ? -29.437 24.229 30.176 0.60 23.49 78 GLU D CA 1
ATOM 8255 C CA B GLU D 1 81 ? -29.263 24.371 30.095 0.40 22.79 78 GLU D CA 1
ATOM 8256 C C A GLU D 1 81 ? -30.302 24.131 28.913 0.60 21.94 78 GLU D C 1
ATOM 8257 C C B GLU D 1 81 ? -30.238 24.186 28.929 0.40 21.76 78 GLU D C 1
ATOM 8258 O O A GLU D 1 81 ? -31.519 24.154 29.017 0.60 22.77 78 GLU D O 1
ATOM 8259 O O B GLU D 1 81 ? -31.449 24.207 29.117 0.40 22.46 78 GLU D O 1
ATOM 8270 N N . ILE D 1 82 ? -29.697 23.996 27.734 1.00 21.08 79 ILE D N 1
ATOM 8271 C CA . ILE D 1 82 ? -30.512 23.818 26.523 1.00 20.47 79 ILE D CA 1
ATOM 8272 C C . ILE D 1 82 ? -31.276 22.498 26.543 1.00 19.50 79 ILE D C 1
ATOM 8273 O O . ILE D 1 82 ? -32.475 22.473 26.302 1.00 19.00 79 ILE D O 1
ATOM 8278 N N . ILE D 1 83 ? -30.584 21.412 26.849 1.00 19.67 80 ILE D N 1
ATOM 8279 C CA . ILE D 1 83 ? -31.219 20.114 26.899 1.00 18.45 80 ILE D CA 1
ATOM 8280 C C . ILE D 1 83 ? -32.337 20.069 27.950 1.00 19.06 80 ILE D C 1
ATOM 8281 O O . ILE D 1 83 ? -33.387 19.482 27.710 1.00 20.34 80 ILE D O 1
ATOM 8286 N N A LYS D 1 84 ? -32.110 20.710 29.093 0.70 20.88 81 LYS D N 1
ATOM 8287 N N B LYS D 1 84 ? -32.134 20.689 29.112 0.30 19.69 81 LYS D N 1
ATOM 8288 C CA A LYS D 1 84 ? -33.130 20.784 30.135 0.70 21.81 81 LYS D CA 1
ATOM 8289 C CA B LYS D 1 84 ? -33.203 20.722 30.121 0.30 19.84 81 LYS D CA 1
ATOM 8290 C C A LYS D 1 84 ? -34.397 21.430 29.562 0.70 22.15 81 LYS D C 1
ATOM 8291 C C B LYS D 1 84 ? -34.435 21.447 29.575 0.30 20.99 81 LYS D C 1
ATOM 8292 O O A LYS D 1 84 ? -35.499 20.933 29.747 0.70 22.53 81 LYS D O 1
ATOM 8293 O O B LYS D 1 84 ? -35.563 21.021 29.810 0.30 21.52 81 LYS D O 1
ATOM 8304 N N . ILE D 1 85 ? -34.219 22.539 28.839 1.00 21.65 82 ILE D N 1
ATOM 8305 C CA . ILE D 1 85 ? -35.320 23.250 28.203 1.00 22.04 82 ILE D CA 1
ATOM 8306 C C . ILE D 1 85 ? -36.063 22.357 27.202 1.00 20.59 82 ILE D C 1
ATOM 8307 O O . ILE D 1 85 ? -37.290 22.310 27.197 1.00 20.94 82 ILE D O 1
ATOM 8312 N N . LEU D 1 86 ? -35.304 21.649 26.367 1.00 19.31 83 LEU D N 1
ATOM 8313 C CA . LEU D 1 86 ? -35.876 20.830 25.322 1.00 18.34 83 LEU D CA 1
ATOM 8314 C C . LEU D 1 86 ? -36.636 19.632 25.886 1.00 18.20 83 LEU D C 1
ATOM 8315 O O . LEU D 1 86 ? -37.748 19.321 25.448 1.00 19.12 83 LEU D O 1
ATOM 8320 N N . LEU D 1 87 ? -36.056 18.955 26.867 1.00 18.75 84 LEU D N 1
ATOM 8321 C CA . LEU D 1 87 ? -36.724 17.774 27.422 1.00 20.11 84 LEU D CA 1
ATOM 8322 C C . LEU D 1 87 ? -38.004 18.215 28.143 1.00 22.10 84 LEU D C 1
ATOM 8323 O O . LEU D 1 87 ? -39.043 17.564 28.053 1.00 22.60 84 LEU D O 1
ATOM 8328 N N . ASN D 1 88 ? -37.951 19.364 28.814 1.00 23.69 85 ASN D N 1
ATOM 8329 C CA . ASN D 1 88 ? -39.136 19.867 29.492 1.00 25.40 85 ASN D CA 1
ATOM 8330 C C . ASN D 1 88 ? -40.241 20.292 28.513 1.00 27.09 85 ASN D C 1
ATOM 8331 O O . ASN D 1 88 ? -41.408 20.288 28.877 1.00 29.47 85 ASN D O 1
ATOM 8336 N N . LEU D 1 89 ? -39.879 20.590 27.254 1.00 26.02 86 LEU D N 1
ATOM 8337 C CA . LEU D 1 89 ? -40.871 20.902 26.205 1.00 26.51 86 LEU D CA 1
ATOM 8338 C C . LEU D 1 89 ? -41.278 19.657 25.399 1.00 26.24 86 LEU D C 1
ATOM 8339 O O . LEU D 1 89 ? -41.951 19.770 24.377 1.00 28.07 86 LEU D O 1
ATOM 8344 N N . GLY D 1 90 ? -40.831 18.482 25.839 1.00 25.48 87 GLY D N 1
ATOM 8345 C CA . GLY D 1 90 ? -41.256 17.214 25.261 1.00 24.83 87 GLY D CA 1
ATOM 8346 C C . GLY D 1 90 ? -40.635 16.821 23.938 1.00 22.61 87 GLY D C 1
ATOM 8347 O O . GLY D 1 90 ? -41.285 16.159 23.135 1.00 23.76 87 GLY D O 1
ATOM 8348 N N A VAL D 1 91 ? -39.377 17.205 23.742 0.60 21.32 88 VAL D N 1
ATOM 8349 N N B VAL D 1 91 ? -39.407 17.266 23.660 0.40 20.52 88 VAL D N 1
ATOM 8350 C CA A VAL D 1 91 ? -38.668 16.942 22.501 0.60 20.31 88 VAL D CA 1
ATOM 8351 C CA B VAL D 1 91 ? -38.745 16.844 22.420 0.40 18.68 88 VAL D CA 1
ATOM 8352 C C A VAL D 1 91 ? -37.520 15.954 22.721 0.60 18.62 88 VAL D C 1
ATOM 8353 C C B VAL D 1 91 ? -37.560 15.945 22.705 0.40 17.87 88 VAL D C 1
ATOM 8354 O O A VAL D 1 91 ? -36.761 16.090 23.679 0.60 18.06 88 VAL D O 1
ATOM 8355 O O B VAL D 1 91 ? -36.821 16.141 23.668 0.40 17.61 88 VAL D O 1
ATOM 8362 N N . HIS D 1 92 ? -37.395 14.953 21.843 1.00 17.89 89 HIS D N 1
ATOM 8363 C CA . HIS D 1 92 ? -36.248 14.044 21.895 1.00 16.11 89 HIS D CA 1
ATOM 8364 C C . HIS D 1 92 ? -35.034 14.828 21.448 1.00 16.92 89 HIS D C 1
ATOM 8365 O O . HIS D 1 92 ? -35.147 15.737 20.621 1.00 16.73 89 HIS D O 1
ATOM 8372 N N . VAL D 1 93 ? -33.858 14.474 21.962 1.00 15.08 90 VAL D N 1
ATOM 8373 C CA . VAL D 1 93 ? -32.661 15.233 21.671 1.00 15.01 90 VAL D CA 1
ATOM 8374 C C . VAL D 1 93 ? -31.486 14.347 21.270 1.00 15.92 90 VAL D C 1
ATOM 8375 O O . VAL D 1 93 ? -31.160 13.371 21.955 1.00 16.27 90 VAL D O 1
ATOM 8379 N N . TYR D 1 94 ? -30.874 14.711 20.148 1.00 15.67 91 TYR D N 1
ATOM 8380 C CA . TYR D 1 94 ? -29.595 14.171 19.727 1.00 14.35 91 TYR D CA 1
ATOM 8381 C C . TYR D 1 94 ? -28.591 15.298 19.904 1.00 14.67 91 TYR D C 1
ATOM 8382 O O . TYR D 1 94 ? -28.845 16.409 19.489 1.00 15.40 91 TYR D O 1
ATOM 8391 N N . VAL D 1 95 ? -27.461 15.015 20.534 1.00 15.56 92 VAL D N 1
ATOM 8392 C CA . VAL D 1 95 ? -26.458 16.017 20.780 1.00 17.58 92 VAL D CA 1
ATOM 8393 C C . VAL D 1 95 ? -25.077 15.453 20.503 1.00 18.92 92 VAL D C 1
ATOM 8394 O O . VAL D 1 95 ? -24.826 14.276 20.703 1.00 17.72 92 VAL D O 1
ATOM 8398 N N . ASP D 1 96 ? -24.175 16.309 20.039 1.00 22.01 93 ASP D N 1
ATOM 8399 C CA . ASP D 1 96 ? -22.784 15.906 19.912 1.00 24.99 93 ASP D CA 1
ATOM 8400 C C . ASP D 1 96 ? -22.154 15.722 21.280 1.00 24.70 93 ASP D C 1
ATOM 8401 O O . ASP D 1 96 ? -22.636 16.243 22.306 1.00 24.79 93 ASP D O 1
ATOM 8406 N N . LYS D 1 97 ? -21.114 14.910 21.308 1.00 25.57 94 LYS D N 1
ATOM 8407 C CA . LYS D 1 97 ? -20.387 14.644 22.554 1.00 25.47 94 LYS D CA 1
ATOM 8408 C C . LYS D 1 97 ? -19.627 15.886 23.058 1.00 25.16 94 LYS D C 1
ATOM 8409 O O . LYS D 1 97 ? -19.367 16.821 22.298 1.00 24.93 94 LYS D O 1
ATOM 8415 N N . PRO D 1 98 ? -19.422 15.977 24.372 1.00 24.16 95 PRO D N 1
ATOM 8416 C CA . PRO D 1 98 ? -20.009 15.109 25.399 1.00 23.32 95 PRO D CA 1
ATOM 8417 C C . PRO D 1 98 ? -21.416 15.602 25.781 1.00 21.79 95 PRO D C 1
ATOM 8418 O O . PRO D 1 98 ? -21.791 16.739 25.478 1.00 20.77 95 PRO D O 1
ATOM 8422 N N . LEU D 1 99 ? -22.169 14.768 26.475 1.00 20.54 96 LEU D N 1
ATOM 8423 C CA . LEU D 1 99 ? -23.533 15.113 26.887 1.00 19.66 96 LEU D CA 1
ATOM 8424 C C . LEU D 1 99 ? -23.624 16.489 27.574 1.00 20.38 96 LEU D C 1
ATOM 8425 O O . LEU D 1 99 ? -24.341 17.384 27.116 1.00 21.46 96 LEU D O 1
ATOM 8430 N N . ALA D 1 100 ? -22.922 16.632 28.697 1.00 19.55 97 ALA D N 1
ATOM 8431 C CA . ALA D 1 100 ? -22.850 17.901 29.423 1.00 18.95 97 ALA D CA 1
ATOM 8432 C C . ALA D 1 100 ? -21.418 18.171 29.892 1.00 20.36 97 ALA D C 1
ATOM 8433 O O . ALA D 1 100 ? -20.538 17.319 29.759 1.00 20.51 97 ALA D O 1
ATOM 8435 N N . SER D 1 101 ? -21.190 19.333 30.489 1.00 22.18 98 SER D N 1
ATOM 8436 C CA . SER D 1 101 ? -19.851 19.675 30.978 1.00 23.60 98 SER D CA 1
ATOM 8437 C C . SER D 1 101 ? -19.283 18.696 32.001 1.00 23.28 98 SER D C 1
ATOM 8438 O O . SER D 1 101 ? -18.072 18.476 32.052 1.00 24.51 98 SER D O 1
ATOM 8441 N N . THR D 1 102 ? -20.160 18.118 32.814 1.00 22.24 99 THR D N 1
ATOM 8442 C CA . THR D 1 102 ? -19.749 17.154 33.814 1.00 19.89 99 THR D CA 1
ATOM 8443 C C . THR D 1 102 ? -20.621 15.922 33.692 1.00 18.69 99 THR D C 1
ATOM 8444 O O . THR D 1 102 ? -21.745 15.996 33.211 1.00 17.96 99 THR D O 1
ATOM 8448 N N . VAL D 1 103 ? -20.096 14.802 34.161 1.00 17.46 100 VAL D N 1
ATOM 8449 C CA . VAL D 1 103 ? -20.845 13.560 34.182 1.00 17.55 100 VAL D CA 1
ATOM 8450 C C . VAL D 1 103 ? -22.084 13.650 35.077 1.00 18.30 100 VAL D C 1
ATOM 8451 O O . VAL D 1 103 ? -23.128 13.118 34.718 1.00 19.00 100 VAL D O 1
ATOM 8455 N N . SER D 1 104 ? -21.982 14.286 36.232 1.00 19.75 101 SER D N 1
ATOM 8456 C CA . SER D 1 104 ? -23.155 14.361 37.132 1.00 20.47 101 SER D CA 1
ATOM 8457 C C . SER D 1 104 ? -24.273 15.179 36.467 1.00 18.80 101 SER D C 1
ATOM 8458 O O . SER D 1 104 ? -25.442 14.852 36.630 1.00 19.17 101 SER D O 1
ATOM 8461 N N . GLN D 1 105 ? -23.922 16.228 35.717 1.00 18.50 102 GLN D N 1
ATOM 8462 C CA . GLN D 1 105 ? -24.935 16.950 34.945 1.00 18.33 102 GLN D CA 1
ATOM 8463 C C . GLN D 1 105 ? -25.558 16.031 33.865 1.00 18.26 102 GLN D C 1
ATOM 8464 O O . GLN D 1 105 ? -26.749 16.056 33.664 1.00 17.10 102 GLN D O 1
ATOM 8470 N N . GLY D 1 106 ? -24.749 15.242 33.161 1.00 17.59 103 GLY D N 1
ATOM 8471 C CA . GLY D 1 106 ? -25.276 14.321 32.171 1.00 17.07 103 GLY D CA 1
ATOM 8472 C C . GLY D 1 106 ? -26.206 13.304 32.799 1.00 16.83 103 GLY D C 1
ATOM 8473 O O . GLY D 1 106 ? -27.273 12.962 32.247 1.00 17.15 103 GLY D O 1
ATOM 8474 N N . GLU D 1 107 ? -25.823 12.804 33.966 1.00 17.71 104 GLU D N 1
ATOM 8475 C CA . GLU D 1 107 ? -26.665 11.831 34.669 1.00 17.99 104 GLU D CA 1
ATOM 8476 C C . GLU D 1 107 ? -28.017 12.396 34.967 1.00 17.08 104 GLU D C 1
ATOM 8477 O O . GLU D 1 107 ? -29.025 11.693 34.845 1.00 19.02 104 GLU D O 1
ATOM 8483 N N . GLU D 1 108 ? -28.056 13.658 35.392 1.00 18.13 105 GLU D N 1
ATOM 8484 C CA . GLU D 1 108 ? -29.323 14.329 35.659 1.00 18.65 105 GLU D CA 1
ATOM 8485 C C . GLU D 1 108 ? -30.183 14.415 34.397 1.00 18.59 105 GLU D C 1
ATOM 8486 O O . GLU D 1 108 ? -31.385 14.132 34.444 1.00 19.15 105 GLU D O 1
ATOM 8492 N N . LEU D 1 109 ? -29.569 14.795 33.276 1.00 17.58 106 LEU D N 1
ATOM 8493 C CA . LEU D 1 109 ? -30.287 14.916 32.004 1.00 16.66 106 LEU D CA 1
ATOM 8494 C C . LEU D 1 109 ? -30.865 13.592 31.566 1.00 16.69 106 LEU D C 1
ATOM 8495 O O . LEU D 1 109 ? -31.973 13.560 31.050 1.00 16.24 106 LEU D O 1
ATOM 8500 N N . ILE D 1 110 ? -30.093 12.523 31.731 1.00 15.95 107 ILE D N 1
ATOM 8501 C CA . ILE D 1 110 ? -30.553 11.180 31.390 1.00 16.91 107 ILE D CA 1
ATOM 8502 C C . ILE D 1 110 ? -31.783 10.840 32.221 1.00 17.54 107 ILE D C 1
ATOM 8503 O O . ILE D 1 110 ? -32.791 10.358 31.682 1.00 19.10 107 ILE D O 1
ATOM 8508 N N . GLU D 1 111 ? -31.732 11.100 33.536 1.00 18.84 108 GLU D N 1
ATOM 8509 C CA . GLU D 1 111 ? -32.890 10.822 34.382 1.00 19.62 108 GLU D CA 1
ATOM 8510 C C . GLU D 1 111 ? -34.103 11.639 33.979 1.00 20.15 108 GLU D C 1
ATOM 8511 O O . GLU D 1 111 ? -35.230 11.117 34.017 1.00 20.51 108 GLU D O 1
ATOM 8517 N N . LEU D 1 112 ? -33.882 12.894 33.584 1.00 19.04 109 LEU D N 1
ATOM 8518 C CA . LEU D 1 112 ? -34.964 13.747 33.120 1.00 19.63 109 LEU D CA 1
ATOM 8519 C C . LEU D 1 112 ? -35.586 13.185 31.832 1.00 19.57 109 LEU D C 1
ATOM 8520 O O . LEU D 1 112 ? -36.805 13.196 31.676 1.00 21.00 109 LEU D O 1
ATOM 8525 N N . SER D 1 113 ? -34.752 12.674 30.930 1.00 18.34 110 SER D N 1
ATOM 8526 C CA . SER D 1 113 ? -35.263 12.122 29.673 1.00 17.55 110 SER D CA 1
ATOM 8527 C C . SER D 1 113 ? -36.140 10.914 30.010 1.00 18.71 110 SER D C 1
ATOM 8528 O O . SER D 1 113 ? -37.224 10.736 29.452 1.00 20.03 110 SER D O 1
ATOM 8531 N N . THR D 1 114 ? -35.675 10.089 30.944 1.00 19.36 111 THR D N 1
ATOM 8532 C CA . THR D 1 114 ? -36.465 8.915 31.380 1.00 21.64 111 THR D CA 1
ATOM 8533 C C . THR D 1 114 ? -37.820 9.351 31.941 1.00 22.75 111 THR D C 1
ATOM 8534 O O . THR D 1 114 ? -38.860 8.816 31.556 1.00 23.04 111 THR D O 1
ATOM 8538 N N . LYS D 1 115 ? -37.806 10.321 32.844 1.00 23.31 112 LYS D N 1
ATOM 8539 C CA . LYS D 1 115 ? -39.042 10.824 33.460 1.00 24.50 112 LYS D CA 1
ATOM 8540 C C . LYS D 1 115 ? -40.035 11.330 32.412 1.00 24.69 112 LYS D C 1
ATOM 8541 O O . LYS D 1 115 ? -41.246 11.150 32.562 1.00 25.86 112 LYS D O 1
ATOM 8547 N N . LYS D 1 116 ? -39.518 11.960 31.358 1.00 22.98 113 LYS D N 1
ATOM 8548 C CA . LYS D 1 116 ? -40.359 12.524 30.304 1.00 23.30 113 LYS D CA 1
ATOM 8549 C C . LYS D 1 116 ? -40.654 11.538 29.171 1.00 23.22 113 LYS D C 1
ATOM 8550 O O . LYS D 1 116 ? -41.343 11.893 28.206 1.00 24.15 113 LYS D O 1
ATOM 8556 N N . ASN D 1 117 ? -40.127 10.317 29.270 1.00 24.09 114 ASN D N 1
ATOM 8557 C CA . ASN D 1 117 ? -40.302 9.300 28.238 1.00 24.40 114 ASN D CA 1
ATOM 8558 C C . ASN D 1 117 ? -39.779 9.782 26.875 1.00 23.19 114 ASN D C 1
ATOM 8559 O O . ASN D 1 117 ? -40.452 9.655 25.841 1.00 23.56 114 ASN D O 1
ATOM 8564 N N . LEU D 1 118 ? -38.569 10.329 26.894 1.00 20.50 115 LEU D N 1
ATOM 8565 C CA . LEU D 1 118 ? -37.924 10.869 25.692 1.00 20.71 115 LEU D CA 1
ATOM 8566 C C . LEU D 1 118 ? -36.552 10.276 25.510 1.00 18.87 115 LEU D C 1
ATOM 8567 O O . LEU D 1 118 ? -35.907 9.896 26.479 1.00 20.02 115 LEU D O 1
ATOM 8572 N N . ASN D 1 119 ? -36.098 10.208 24.269 1.00 18.52 116 ASN D N 1
ATOM 8573 C CA . ASN D 1 119 ? -34.735 9.751 23.981 1.00 18.51 116 ASN D CA 1
ATOM 8574 C C . ASN D 1 119 ? -33.743 10.915 23.993 1.00 17.79 116 ASN D C 1
ATOM 8575 O O . ASN D 1 119 ? -34.019 11.987 23.447 1.00 19.65 116 ASN D O 1
ATOM 8580 N N . LEU D 1 120 ? -32.622 10.687 24.673 1.00 17.41 117 LEU D N 1
ATOM 8581 C CA . LEU D 1 120 ? -31.482 11.592 24.737 1.00 17.04 117 LEU D CA 1
ATOM 8582 C C . LEU D 1 120 ? -30.297 10.770 24.250 1.00 18.15 117 LEU D C 1
ATOM 8583 O O . LEU D 1 120 ? -29.906 9.808 24.898 1.00 19.76 117 LEU D O 1
ATOM 8588 N N . MET D 1 121 ? -29.758 11.119 23.079 1.00 17.41 118 MET D N 1
ATOM 8589 C CA . MET D 1 121 ? -28.682 10.367 22.468 1.00 16.74 118 MET D CA 1
ATOM 8590 C C . MET D 1 121 ? -27.459 11.243 22.236 1.00 15.95 118 MET D C 1
ATOM 8591 O O . MET D 1 121 ? -27.602 12.388 21.804 1.00 17.13 118 MET D O 1
ATOM 8596 N N . VAL D 1 122 ? -26.268 10.690 22.485 1.00 15.97 119 VAL D N 1
ATOM 8597 C CA . VAL D 1 122 ? -25.006 11.383 22.244 1.00 14.66 119 VAL D CA 1
ATOM 8598 C C . VAL D 1 122 ? -24.377 10.840 20.957 1.00 15.39 119 VAL D C 1
ATOM 8599 O O . VAL D 1 122 ? -24.359 9.631 20.716 1.00 14.38 119 VAL D O 1
ATOM 8603 N N . GLY D 1 123 ? -23.864 11.750 20.153 1.00 14.75 120 GLY D N 1
ATOM 8604 C CA . GLY D 1 123 ? -23.345 11.452 18.814 1.00 16.18 120 GLY D CA 1
ATOM 8605 C C . GLY D 1 123 ? -22.004 10.751 18.708 1.00 16.20 120 GLY D C 1
ATOM 8606 O O . GLY D 1 123 ? -21.041 11.321 18.143 1.00 19.13 120 GLY D O 1
ATOM 8607 N N . PHE D 1 124 ? -21.922 9.511 19.202 1.00 17.29 121 PHE D N 1
ATOM 8608 C CA . PHE D 1 124 ? -20.709 8.731 19.036 1.00 17.20 121 PHE D CA 1
ATOM 8609 C C . PHE D 1 124 ? -20.793 8.006 17.690 1.00 15.95 121 PHE D C 1
ATOM 8610 O O . PHE D 1 124 ? -21.087 6.799 17.610 1.00 15.32 121 PHE D O 1
ATOM 8618 N N . ASN D 1 125 ? -20.568 8.761 16.617 1.00 15.80 122 ASN D N 1
ATOM 8619 C CA . ASN D 1 125 ? -20.710 8.221 15.263 1.00 16.89 122 ASN D CA 1
ATOM 8620 C C . ASN D 1 125 ? -19.870 6.972 14.953 1.00 15.62 122 ASN D C 1
ATOM 8621 O O . ASN D 1 125 ? -20.250 6.150 14.123 1.00 17.09 122 ASN D O 1
ATOM 8626 N N . ARG D 1 126 ? -18.728 6.813 15.615 1.00 15.59 123 ARG D N 1
ATOM 8627 C CA . ARG D 1 126 ? -17.864 5.679 15.311 1.00 15.87 123 ARG D CA 1
ATOM 8628 C C . ARG D 1 126 ? -18.518 4.339 15.610 1.00 15.52 123 ARG D C 1
ATOM 8629 O O . ARG D 1 126 ? -18.172 3.342 14.992 1.00 16.41 123 ARG D O 1
ATOM 8637 N N . ARG D 1 127 ? -19.486 4.326 16.538 1.00 15.79 124 ARG D N 1
ATOM 8638 C CA . ARG D 1 127 ? -20.247 3.112 16.810 1.00 16.61 124 ARG D CA 1
ATOM 8639 C C . ARG D 1 127 ? -21.125 2.692 15.628 1.00 16.92 124 ARG D C 1
ATOM 8640 O O . ARG D 1 127 ? -21.612 1.555 15.579 1.00 17.02 124 ARG D O 1
ATOM 8648 N N . PHE D 1 128 ? -21.296 3.598 14.669 1.00 17.00 125 PHE D N 1
ATOM 8649 C CA . PHE D 1 128 ? -22.089 3.365 13.477 1.00 16.68 125 PHE D CA 1
ATOM 8650 C C . PHE D 1 128 ? -21.238 3.361 12.190 1.00 17.42 125 PHE D C 1
ATOM 8651 O O . PHE D 1 128 ? -21.772 3.214 11.077 1.00 17.58 125 PHE D O 1
ATOM 8659 N N . CYS D 1 129 ? -19.919 3.541 12.339 1.00 15.89 126 CYS D N 1
ATOM 8660 C CA . CYS D 1 129 ? -19.005 3.491 11.215 1.00 16.32 126 CYS D CA 1
ATOM 8661 C C . CYS D 1 129 ? -19.102 2.083 10.597 1.00 15.55 126 CYS D C 1
ATOM 8662 O O . CYS D 1 129 ? -18.869 1.083 11.280 1.00 15.82 126 CYS D O 1
ATOM 8665 N N . PRO D 1 130 ? -19.489 1.984 9.313 1.00 16.14 127 PRO D N 1
ATOM 8666 C CA . PRO D 1 130 ? -19.669 0.641 8.757 1.00 16.51 127 PRO D CA 1
ATOM 8667 C C . PRO D 1 130 ? -18.471 -0.284 8.882 1.00 15.74 127 PRO D C 1
ATOM 8668 O O . PRO D 1 130 ? -18.649 -1.453 9.224 1.00 15.23 127 PRO D O 1
ATOM 8672 N N . MET D 1 131 ? -17.274 0.208 8.610 1.00 15.22 128 MET D N 1
ATOM 8673 C CA . MET D 1 131 ? -16.109 -0.668 8.648 1.00 15.35 128 MET D CA 1
ATOM 8674 C C . MET D 1 131 ? -15.714 -1.037 10.052 1.00 14.57 128 MET D C 1
ATOM 8675 O O . MET D 1 131 ? -15.228 -2.152 10.284 1.00 15.88 128 MET D O 1
ATOM 8680 N N . TYR D 1 132 ? -15.943 -0.133 10.994 1.00 14.95 129 TYR D N 1
ATOM 8681 C CA . TYR D 1 132 ? -15.713 -0.474 12.414 1.00 14.38 129 TYR D CA 1
ATOM 8682 C C . TYR D 1 132 ? -16.692 -1.569 12.861 1.00 15.41 129 TYR D C 1
ATOM 8683 O O . TYR D 1 132 ? -16.313 -2.505 13.557 1.00 15.64 129 TYR D O 1
ATOM 8692 N N . LYS D 1 133 ? -17.959 -1.430 12.485 1.00 15.39 130 LYS D N 1
ATOM 8693 C CA . LYS D 1 133 ? -18.924 -2.496 12.763 1.00 16.62 130 LYS D CA 1
ATOM 8694 C C . LYS D 1 133 ? -18.514 -3.839 12.146 1.00 17.74 130 LYS D C 1
ATOM 8695 O O . LYS D 1 133 ? -18.656 -4.889 12.782 1.00 17.98 130 LYS D O 1
ATOM 8701 N N . GLU D 1 134 ? -18.001 -3.808 10.916 1.00 16.65 131 GLU D N 1
ATOM 8702 C CA . GLU D 1 134 ? -17.610 -5.027 10.223 1.00 17.59 131 GLU D CA 1
ATOM 8703 C C . GLU D 1 134 ? -16.493 -5.753 10.971 1.00 16.94 131 GLU D C 1
ATOM 8704 O O . GLU D 1 134 ? -16.616 -6.959 11.244 1.00 16.70 131 GLU D O 1
ATOM 8710 N N . ILE D 1 135 ? -15.449 -5.033 11.361 1.00 15.42 132 ILE D N 1
ATOM 8711 C CA . ILE D 1 135 ? -14.325 -5.667 12.067 1.00 16.33 132 ILE D CA 1
ATOM 8712 C C . ILE D 1 135 ? -14.761 -6.146 13.447 1.00 16.74 132 ILE D C 1
ATOM 8713 O O . ILE D 1 135 ? -14.335 -7.209 13.886 1.00 16.67 132 ILE D O 1
ATOM 8718 N N . LYS D 1 136 ? -15.643 -5.392 14.104 1.00 16.83 133 LYS D N 1
ATOM 8719 C CA . LYS D 1 136 ? -16.159 -5.814 15.423 1.00 17.39 133 LYS D CA 1
ATOM 8720 C C . LYS D 1 136 ? -16.926 -7.138 15.290 1.00 19.55 133 LYS D C 1
ATOM 8721 O O . LYS D 1 136 ? -16.710 -8.070 16.069 1.00 19.66 133 LYS D O 1
ATOM 8727 N N . ASN D 1 137 ? -17.808 -7.203 14.292 1.00 20.19 134 ASN D N 1
ATOM 8728 C CA . ASN D 1 137 ? -18.650 -8.365 14.040 1.00 21.36 134 ASN D CA 1
ATOM 8729 C C . ASN D 1 137 ? -17.865 -9.613 13.651 1.00 21.64 134 ASN D C 1
ATOM 8730 O O . ASN D 1 137 ? -18.312 -10.737 13.940 1.00 24.04 134 ASN D O 1
ATOM 8735 N N . ASN D 1 138 ? -16.707 -9.434 13.006 1.00 20.81 135 ASN D N 1
ATOM 8736 C CA . ASN D 1 138 ? -15.925 -10.570 12.491 1.00 22.64 135 ASN D CA 1
ATOM 8737 C C . ASN D 1 138 ? -14.773 -11.019 13.377 1.00 23.33 135 ASN D C 1
ATOM 8738 O O . ASN D 1 138 ? -14.158 -12.064 13.103 1.00 25.76 135 ASN D O 1
ATOM 8743 N N . ALA D 1 139 ? -14.530 -10.287 14.458 1.00 22.65 136 ALA D N 1
ATOM 8744 C CA . ALA D 1 139 ? -13.418 -10.586 15.371 1.00 23.45 136 ALA D CA 1
ATOM 8745 C C . ALA D 1 139 ? -13.875 -11.548 16.433 1.00 25.77 136 ALA D C 1
ATOM 8746 O O . ALA D 1 139 ? -14.909 -11.333 17.075 1.00 27.88 136 ALA D O 1
ATOM 8748 N N . THR D 1 140 ? -13.120 -12.625 16.593 1.00 26.47 137 THR D N 1
ATOM 8749 C CA . THR D 1 140 ? -13.330 -13.544 17.689 1.00 26.89 137 THR D CA 1
ATOM 8750 C C . THR D 1 140 ? -11.972 -13.921 18.273 1.00 25.10 137 THR D C 1
ATOM 8751 O O . THR D 1 140 ? -10.950 -13.913 17.579 1.00 23.68 137 THR D O 1
ATOM 8755 N N . GLU D 1 141 ? -11.965 -14.234 19.560 1.00 23.30 138 GLU D N 1
ATOM 8756 C CA . GLU D 1 141 ? -10.735 -14.600 20.258 1.00 22.05 138 GLU D CA 1
ATOM 8757 C C . GLU D 1 141 ? -9.683 -13.511 20.117 1.00 20.06 138 GLU D C 1
ATOM 8758 O O . GLU D 1 141 ? -8.545 -13.755 19.724 1.00 20.31 138 GLU D O 1
ATOM 8764 N N . ILE D 1 142 ? -10.105 -12.307 20.451 1.00 19.13 139 ILE D N 1
ATOM 8765 C CA . ILE D 1 142 ? -9.255 -11.151 20.411 1.00 18.26 139 ILE D CA 1
ATOM 8766 C C . ILE D 1 142 ? -8.166 -11.228 21.486 1.00 19.28 139 ILE D C 1
ATOM 8767 O O . ILE D 1 142 ? -8.445 -11.613 22.632 1.00 20.53 139 ILE D O 1
ATOM 8772 N N . VAL D 1 143 ? -6.939 -10.831 21.126 1.00 16.59 140 VAL D N 1
ATOM 8773 C CA . VAL D 1 143 ? -5.835 -10.766 22.073 1.00 17.59 140 VAL D CA 1
ATOM 8774 C C . VAL D 1 143 ? -5.385 -9.338 22.378 1.00 17.07 140 VAL D C 1
ATOM 8775 O O . VAL D 1 143 ? -4.755 -9.109 23.408 1.00 17.55 140 VAL D O 1
ATOM 8779 N N . SER D 1 144 ? -5.701 -8.384 21.515 1.00 16.31 141 SER D N 1
ATOM 8780 C CA . SER D 1 144 ? -5.280 -6.989 21.726 1.00 16.41 141 SER D CA 1
ATOM 8781 C C . SER D 1 144 ? -5.954 -6.074 20.720 1.00 16.18 141 SER D C 1
ATOM 8782 O O . SER D 1 144 ? -6.254 -6.487 19.613 1.00 14.69 141 SER D O 1
ATOM 8785 N N . ILE D 1 145 ? -6.181 -4.819 21.113 1.00 15.72 142 ILE D N 1
ATOM 8786 C CA . ILE D 1 145 ? -6.740 -3.807 20.226 1.00 15.52 142 ILE D CA 1
ATOM 8787 C C . ILE D 1 145 ? -5.920 -2.539 20.403 1.00 14.53 142 ILE D C 1
ATOM 8788 O O . ILE D 1 145 ? -5.570 -2.182 21.524 1.00 15.99 142 ILE D O 1
ATOM 8793 N N . ASN D 1 146 ? -5.606 -1.877 19.306 1.00 14.24 143 ASN D N 1
ATOM 8794 C CA . ASN D 1 146 ? -4.875 -0.605 19.325 1.00 15.35 143 ASN D CA 1
ATOM 8795 C C . ASN D 1 146 ? -5.703 0.423 18.603 1.00 16.36 143 ASN D C 1
ATOM 8796 O O . ASN D 1 146 ? -6.217 0.162 17.496 1.00 17.66 143 ASN D O 1
ATOM 8801 N N . ILE D 1 147 ? -5.870 1.579 19.219 1.00 15.27 144 ILE D N 1
ATOM 8802 C CA . ILE D 1 147 ? -6.644 2.645 18.596 1.00 14.33 144 ILE D CA 1
ATOM 8803 C C . ILE D 1 147 ? -5.875 3.915 18.690 1.00 15.85 144 ILE D C 1
ATOM 8804 O O . ILE D 1 147 ? -5.450 4.294 19.772 1.00 15.96 144 ILE D O 1
ATOM 8809 N N . CYS D 1 148 ? -5.697 4.574 17.552 1.00 16.38 145 CYS D N 1
ATOM 8810 C CA . CYS D 1 148 ? -5.039 5.868 17.581 1.00 18.71 145 CYS D CA 1
ATOM 8811 C C . CYS D 1 148 ? -5.744 6.903 16.744 1.00 18.46 145 CYS D C 1
ATOM 8812 O O . CYS D 1 148 ? -6.378 6.600 15.741 1.00 18.00 145 CYS D O 1
ATOM 8815 N N . LYS D 1 149 ? -5.564 8.158 17.136 1.00 17.58 146 LYS D N 1
ATOM 8816 C CA . LYS D 1 149 ? -6.154 9.284 16.431 1.00 19.00 146 LYS D CA 1
ATOM 8817 C C . LYS D 1 149 ? -5.164 10.428 16.533 1.00 17.83 146 LYS D C 1
ATOM 8818 O O . LYS D 1 149 ? -5.037 11.052 17.582 1.00 18.89 146 LYS D O 1
ATOM 8824 N N . HIS D 1 150 ? -4.445 10.671 15.445 1.00 17.11 147 HIS D N 1
ATOM 8825 C CA . HIS D 1 150 ? -3.394 11.675 15.401 1.00 18.35 147 HIS D CA 1
ATOM 8826 C C . HIS D 1 150 ? -3.738 12.830 14.482 1.00 18.80 147 HIS D C 1
ATOM 8827 O O . HIS D 1 150 ? -4.479 12.685 13.501 1.00 19.69 147 HIS D O 1
ATOM 8834 N N . GLY D 1 151 ? -3.194 13.987 14.802 1.00 19.57 148 GLY D N 1
ATOM 8835 C CA . GLY D 1 151 ? -3.451 15.161 13.999 1.00 20.82 148 GLY D CA 1
ATOM 8836 C C . GLY D 1 151 ? -2.209 15.862 13.535 1.00 22.47 148 GLY D C 1
ATOM 8837 O O . GLY D 1 151 ? -1.130 15.735 14.150 1.00 22.04 148 GLY D O 1
ATOM 8838 N N . LEU D 1 152 ? -2.366 16.571 12.417 1.00 24.25 149 LEU D N 1
ATOM 8839 C CA . LEU D 1 152 ? -1.330 17.370 11.835 1.00 26.80 149 LEU D CA 1
ATOM 8840 C C . LEU D 1 152 ? -1.639 18.815 12.232 1.00 29.92 149 LEU D C 1
ATOM 8841 O O . LEU D 1 152 ? -2.732 19.314 11.947 1.00 31.59 149 LEU D O 1
ATOM 8846 N N . ASN D 1 153 ? -0.708 19.460 12.924 1.00 32.50 150 ASN D N 1
ATOM 8847 C CA . ASN D 1 153 ? -0.889 20.846 13.384 1.00 35.42 150 ASN D CA 1
ATOM 8848 C C . ASN D 1 153 ? -2.179 21.013 14.204 1.00 36.97 150 ASN D C 1
ATOM 8849 O O . ASN D 1 153 ? -2.860 22.044 14.107 1.00 37.75 150 ASN D O 1
ATOM 8854 N N . SER D 1 154 ? -2.487 20.018 15.030 1.00 36.64 151 SER D N 1
ATOM 8855 C CA . SER D 1 154 ? -3.718 19.996 15.830 1.00 37.95 151 SER D CA 1
ATOM 8856 C C . SER D 1 154 ? -3.554 20.487 17.267 1.00 39.82 151 SER D C 1
ATOM 8857 O O . SER D 1 154 ? -4.435 20.247 18.106 1.00 40.04 151 SER D O 1
ATOM 8860 N N . LEU D 1 155 ? -2.434 21.147 17.557 1.00 41.09 152 LEU D N 1
ATOM 8861 C CA . LEU D 1 155 ? -2.215 21.729 18.870 1.00 43.33 152 LEU D CA 1
ATOM 8862 C C . LEU D 1 155 ? -3.064 22.985 18.938 1.00 45.90 152 LEU D C 1
ATOM 8863 O O . LEU D 1 155 ? -2.908 23.884 18.107 1.00 47.97 152 LEU D O 1
ATOM 8868 N N . ARG D 1 156 ? -3.963 23.046 19.913 1.00 47.14 153 ARG D N 1
ATOM 8869 C CA . ARG D 1 156 ? -4.785 24.239 20.101 1.00 49.61 153 ARG D CA 1
ATOM 8870 C C . ARG D 1 156 ? -4.471 24.871 21.456 1.00 50.99 153 ARG D C 1
ATOM 8871 O O . ARG D 1 156 ? -4.132 24.170 22.421 1.00 50.87 153 ARG D O 1
ATOM 8879 N N . ASN D 1 157 ? -4.578 26.195 21.524 1.00 52.03 154 ASN D N 1
ATOM 8880 C CA . ASN D 1 157 ? -4.297 26.925 22.765 1.00 53.47 154 ASN D CA 1
ATOM 8881 C C . ASN D 1 157 ? -5.479 26.859 23.749 1.00 52.20 154 ASN D C 1
ATOM 8882 O O . ASN D 1 157 ? -6.015 27.884 24.176 1.00 53.64 154 ASN D O 1
ATOM 8887 N N . VAL D 1 158 ? -5.876 25.632 24.086 1.00 48.88 155 VAL D N 1
ATOM 8888 C CA . VAL D 1 158 ? -6.928 25.378 25.068 1.00 46.91 155 VAL D CA 1
ATOM 8889 C C . VAL D 1 158 ? -6.391 24.360 26.079 1.00 45.00 155 VAL D C 1
ATOM 8890 O O . VAL D 1 158 ? -5.472 23.585 25.769 1.00 43.65 155 VAL D O 1
ATOM 8894 N N . ARG D 1 159 ? -6.950 24.368 27.285 1.00 43.58 156 ARG D N 1
ATOM 8895 C CA . ARG D 1 159 ? -6.477 23.482 28.335 1.00 42.33 156 ARG D CA 1
ATOM 8896 C C . ARG D 1 159 ? -6.687 22.011 27.923 1.00 38.75 156 ARG D C 1
ATOM 8897 O O . ARG D 1 159 ? -7.692 21.660 27.298 1.00 36.92 156 ARG D O 1
ATOM 8905 N N . PHE D 1 160 ? -5.723 21.171 28.271 1.00 37.59 157 PHE D N 1
ATOM 8906 C CA . PHE D 1 160 ? -5.725 19.765 27.848 1.00 34.99 157 PHE D CA 1
ATOM 8907 C C . PHE D 1 160 ? -7.042 19.041 28.129 1.00 34.59 157 PHE D C 1
ATOM 8908 O O . PHE D 1 160 ? -7.466 18.206 27.336 1.00 32.56 157 PHE D O 1
ATOM 8916 N N . ASP D 1 161 ? -7.684 19.347 29.260 1.00 36.19 158 ASP D N 1
ATOM 8917 C CA . ASP D 1 161 ? -8.939 18.671 29.623 1.00 36.43 158 ASP D CA 1
ATOM 8918 C C . ASP D 1 161 ? -10.056 18.869 28.598 1.00 35.70 158 ASP D C 1
ATOM 8919 O O . ASP D 1 161 ? -10.883 17.975 28.407 1.00 34.11 158 ASP D O 1
ATOM 8924 N N . SER D 1 162 ? -10.090 20.037 27.955 1.00 37.33 159 SER D N 1
ATOM 8925 C CA . SER D 1 162 ? -11.075 20.307 26.909 1.00 37.10 159 SER D CA 1
ATOM 8926 C C . SER D 1 162 ? -10.837 19.416 25.699 1.00 34.82 159 SER D C 1
ATOM 8927 O O . SER D 1 162 ? -11.781 18.902 25.115 1.00 34.61 159 SER D O 1
ATOM 8930 N N . THR D 1 163 ? -9.573 19.245 25.323 1.00 33.71 160 THR D N 1
ATOM 8931 C CA . THR D 1 163 ? -9.213 18.405 24.179 1.00 31.05 160 THR D CA 1
ATOM 8932 C C . THR D 1 163 ? -9.516 16.934 24.487 1.00 27.97 160 THR D C 1
ATOM 8933 O O . THR D 1 163 ? -9.992 16.204 23.636 1.00 25.45 160 THR D O 1
ATOM 8937 N N . LEU D 1 164 ? -9.255 16.505 25.716 1.00 26.53 161 LEU D N 1
ATOM 8938 C CA . LEU D 1 164 ? -9.572 15.134 26.104 1.00 24.72 161 LEU D CA 1
ATOM 8939 C C . LEU D 1 164 ? -11.074 14.856 25.995 1.00 25.29 161 LEU D C 1
ATOM 8940 O O . LEU D 1 164 ? -11.454 13.853 25.425 1.00 23.15 161 LEU D O 1
ATOM 8945 N N . ILE D 1 165 ? -11.934 15.740 26.509 1.00 27.57 162 ILE D N 1
ATOM 8946 C CA . ILE D 1 165 ? -13.376 15.448 26.494 1.00 29.48 162 ILE D CA 1
ATOM 8947 C C . ILE D 1 165 ? -14.039 15.747 25.144 1.00 30.40 162 ILE D C 1
ATOM 8948 O O . ILE D 1 165 ? -15.111 15.245 24.878 1.00 28.97 162 ILE D O 1
ATOM 8953 N N A ASP D 1 166 ? -13.400 16.566 24.308 0.60 31.54 163 ASP D N 1
ATOM 8954 N N B ASP D 1 166 ? -13.372 16.541 24.313 0.40 31.26 163 ASP D N 1
ATOM 8955 C CA A ASP D 1 166 ? -13.952 16.900 22.986 0.60 32.53 163 ASP D CA 1
ATOM 8956 C CA B ASP D 1 166 ? -13.893 16.914 23.004 0.40 32.04 163 ASP D CA 1
ATOM 8957 C C A ASP D 1 166 ? -13.452 15.973 21.872 0.60 31.11 163 ASP D C 1
ATOM 8958 C C B ASP D 1 166 ? -13.460 15.948 21.905 0.40 30.71 163 ASP D C 1
ATOM 8959 O O A ASP D 1 166 ? -14.184 15.724 20.914 0.60 31.76 163 ASP D O 1
ATOM 8960 O O B ASP D 1 166 ? -14.245 15.636 21.010 0.40 30.98 163 ASP D O 1
ATOM 8969 N N . ASP D 1 167 ? -12.218 15.469 21.983 1.00 30.07 164 ASP D N 1
ATOM 8970 C CA . ASP D 1 167 ? -11.641 14.627 20.916 1.00 28.22 164 ASP D CA 1
ATOM 8971 C C . ASP D 1 167 ? -11.173 13.222 21.341 1.00 24.73 164 ASP D C 1
ATOM 8972 O O . ASP D 1 167 ? -11.559 12.229 20.726 1.00 24.48 164 ASP D O 1
ATOM 8977 N N . TYR D 1 168 ? -10.346 13.136 22.379 1.00 23.07 165 TYR D N 1
ATOM 8978 C CA . TYR D 1 168 ? -9.907 11.830 22.889 1.00 20.64 165 TYR D CA 1
ATOM 8979 C C . TYR D 1 168 ? -11.084 10.954 23.313 1.00 20.17 165 TYR D C 1
ATOM 8980 O O . TYR D 1 168 ? -10.993 9.734 23.269 1.00 18.50 165 TYR D O 1
ATOM 8989 N N . ILE D 1 169 ? -12.191 11.580 23.716 1.00 20.86 166 ILE D N 1
ATOM 8990 C CA . ILE D 1 169 ? -13.384 10.833 24.100 1.00 19.74 166 ILE D CA 1
ATOM 8991 C C . ILE D 1 169 ? -13.837 9.873 22.998 1.00 19.69 166 ILE D C 1
ATOM 8992 O O . ILE D 1 169 ? -14.387 8.810 23.297 1.00 18.92 166 ILE D O 1
ATOM 8997 N N . HIS D 1 170 ? -13.582 10.228 21.732 1.00 19.15 167 HIS D N 1
ATOM 8998 C CA . HIS D 1 170 ? -13.930 9.341 20.619 1.00 20.24 167 HIS D CA 1
ATOM 8999 C C . HIS D 1 170 ? -13.089 8.078 20.631 1.00 19.15 167 HIS D C 1
ATOM 9000 O O . HIS D 1 170 ? -13.569 6.997 20.306 1.00 18.51 167 HIS D O 1
ATOM 9007 N N . VAL D 1 171 ? -11.828 8.219 21.004 1.00 17.94 168 VAL D N 1
ATOM 9008 C CA . VAL D 1 171 ? -10.923 7.087 21.096 1.00 17.86 168 VAL D CA 1
ATOM 9009 C C . VAL D 1 171 ? -11.367 6.190 22.240 1.00 16.87 168 VAL D C 1
ATOM 9010 O O . VAL D 1 171 ? -11.483 4.982 22.084 1.00 15.90 168 VAL D O 1
ATOM 9014 N N . ILE D 1 172 ? -11.606 6.793 23.393 1.00 17.21 169 ILE D N 1
ATOM 9015 C CA . ILE D 1 172 ? -12.028 6.049 24.575 1.00 17.62 169 ILE D CA 1
ATOM 9016 C C . ILE D 1 172 ? -13.387 5.379 24.343 1.00 17.07 169 ILE D C 1
ATOM 9017 O O . ILE D 1 172 ? -13.558 4.205 24.657 1.00 16.49 169 ILE D O 1
ATOM 9022 N N . ASP D 1 173 ? -14.350 6.105 23.773 1.00 17.05 170 ASP D N 1
ATOM 9023 C CA . ASP D 1 173 ? -15.646 5.510 23.532 1.00 17.22 170 ASP D CA 1
ATOM 9024 C C . ASP D 1 173 ? -15.569 4.304 22.599 1.00 15.41 170 ASP D C 1
ATOM 9025 O O . ASP D 1 173 ? -16.207 3.288 22.838 1.00 18.39 170 ASP D O 1
ATOM 9030 N N . THR D 1 174 ? -14.809 4.430 21.509 1.00 16.46 171 THR D N 1
ATOM 9031 C CA . THR D 1 174 ? -14.653 3.325 20.574 1.00 16.47 171 THR D CA 1
ATOM 9032 C C . THR D 1 174 ? -14.023 2.116 21.278 1.00 16.40 171 THR D C 1
ATOM 9033 O O . THR D 1 174 ? -14.457 0.984 21.082 1.00 17.52 171 THR D O 1
ATOM 9037 N N . ALA D 1 175 ? -13.026 2.363 22.131 1.00 16.61 172 ALA D N 1
ATOM 9038 C CA . ALA D 1 175 ? -12.395 1.302 22.907 1.00 17.32 172 ALA D CA 1
ATOM 9039 C C . ALA D 1 175 ? -13.409 0.564 23.7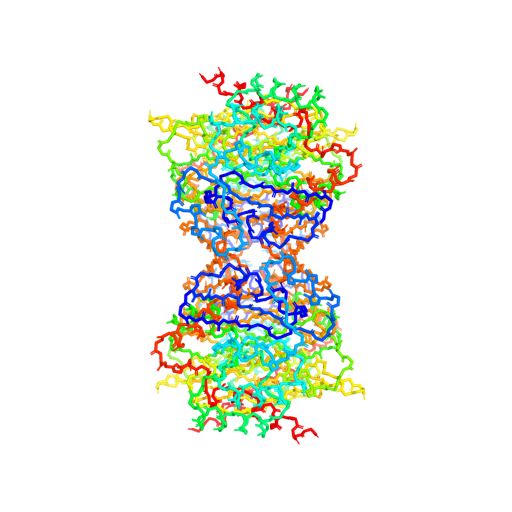83 1.00 18.06 172 ALA D C 1
ATOM 9040 O O . ALA D 1 175 ? -13.461 -0.668 23.781 1.00 21.36 172 ALA D O 1
ATOM 9042 N N . LEU D 1 176 ? -14.206 1.321 24.531 1.00 19.26 173 LEU D N 1
ATOM 9043 C CA . LEU D 1 176 ? -15.192 0.725 25.438 1.00 19.63 173 LEU D CA 1
ATOM 9044 C C . LEU D 1 176 ? -16.262 -0.046 24.653 1.00 20.73 173 LEU D C 1
ATOM 9045 O O . LEU D 1 176 ? -16.690 -1.148 25.058 1.00 21.22 173 LEU D O 1
ATOM 9050 N N . TRP D 1 177 ? -16.654 0.494 23.496 1.00 19.00 174 TRP D N 1
ATOM 9051 C CA . TRP D 1 177 ? -17.635 -0.176 22.635 1.00 20.13 174 TRP D CA 1
ATOM 9052 C C . TRP D 1 177 ? -17.079 -1.495 22.103 1.00 21.05 174 TRP D C 1
ATOM 9053 O O . TRP D 1 177 ? -17.782 -2.508 22.093 1.00 21.54 174 TRP D O 1
ATOM 9064 N N . LEU D 1 178 ? -15.804 -1.500 21.715 1.00 21.24 175 LEU D N 1
ATOM 9065 C CA . LEU D 1 178 ? -15.152 -2.725 21.239 1.00 22.89 175 LEU D CA 1
ATOM 9066 C C . LEU D 1 178 ? -14.863 -3.709 22.380 1.00 25.90 175 LEU D C 1
ATOM 9067 O O . LEU D 1 178 ? -14.886 -4.921 22.170 1.00 28.70 175 LEU D O 1
ATOM 9072 N N . ALA D 1 179 ? -14.593 -3.200 23.575 1.00 31.55 176 ALA D N 1
ATOM 9073 C CA . ALA D 1 179 ? -14.268 -4.066 24.709 1.00 33.56 176 ALA D CA 1
ATOM 9074 C C . ALA D 1 179 ? -15.463 -4.935 25.073 1.00 37.40 176 ALA D C 1
ATOM 9075 O O . ALA D 1 179 ? -15.329 -6.137 25.253 1.00 39.35 176 ALA D O 1
ATOM 9077 N N . ASN D 1 180 ? -16.629 -4.306 25.191 1.00 39.29 177 ASN D N 1
ATOM 9078 C CA . ASN D 1 180 ? -17.846 -4.987 25.609 1.00 43.13 177 ASN D CA 1
ATOM 9079 C C . ASN D 1 180 ? -17.616 -5.830 26.884 1.00 44.39 177 ASN D C 1
ATOM 9080 O O . ASN D 1 180 ? -18.248 -6.867 27.089 1.00 46.78 177 ASN D O 1
ATOM 9085 N N . GLU D 1 181 ? -16.683 -5.365 27.716 1.00 44.31 178 GLU D N 1
ATOM 9086 C CA . GLU D 1 181 ? -16.362 -5.972 29.011 1.00 44.77 178 GLU D CA 1
ATOM 9087 C C . GLU D 1 181 ? -15.733 -4.866 29.849 1.00 43.13 178 GLU D C 1
ATOM 9088 O O . GLU D 1 181 ? -15.199 -3.898 29.295 1.00 41.94 178 GLU D O 1
ATOM 9094 N N . ASP D 1 182 ? -15.802 -5.006 31.171 1.00 42.74 179 ASP D N 1
ATOM 9095 C CA . ASP D 1 182 ? -15.229 -4.021 32.091 1.00 41.48 179 ASP D CA 1
ATOM 9096 C C . ASP D 1 182 ? -13.736 -3.881 31.828 1.00 38.03 179 ASP D C 1
ATOM 9097 O O . ASP D 1 182 ? -13.065 -4.872 31.520 1.00 37.42 179 ASP D O 1
ATOM 9102 N N . VAL D 1 183 ? -13.216 -2.663 31.961 1.00 36.34 180 VAL D N 1
ATOM 9103 C CA . VAL D 1 183 ? -11.776 -2.424 31.830 1.00 34.83 180 VAL D CA 1
ATOM 9104 C C . VAL D 1 183 ? -11.261 -1.513 32.930 1.00 34.91 180 VAL D C 1
ATOM 9105 O O . VAL D 1 183 ? -12.009 -0.729 33.524 1.00 35.04 180 VAL D O 1
ATOM 9109 N N . GLU D 1 184 ? -9.973 -1.646 33.214 1.00 34.13 181 GLU D N 1
ATOM 9110 C CA . GLU D 1 184 ? -9.293 -0.799 34.174 1.00 34.83 181 GLU D CA 1
ATOM 9111 C C . GLU D 1 184 ? -8.149 -0.080 33.478 1.00 32.53 181 GLU D C 1
ATOM 9112 O O . GLU D 1 184 ? -7.441 -0.668 32.655 1.00 29.84 181 GLU D O 1
ATOM 9118 N N A ILE D 1 185 ? -8.096 1.225 33.739 0.50 32.71 182 ILE D N 1
ATOM 9119 N N B ILE D 1 185 ? -7.871 1.162 33.858 0.50 31.79 182 ILE D N 1
ATOM 9120 C CA A ILE D 1 185 ? -7.121 2.120 33.165 0.50 32.20 182 ILE D CA 1
ATOM 9121 C CA B ILE D 1 185 ? -6.679 1.839 33.338 0.50 30.39 182 ILE D CA 1
ATOM 9122 C C A ILE D 1 185 ? -5.795 1.955 33.846 0.50 32.60 182 ILE D C 1
ATOM 9123 C C B ILE D 1 185 ? -5.440 1.171 33.944 0.50 30.67 182 ILE D C 1
ATOM 9124 O O A ILE D 1 185 ? -5.720 1.717 35.059 0.50 33.89 182 ILE D O 1
ATOM 9125 O O B ILE D 1 185 ? -5.322 1.085 35.173 0.50 31.90 182 ILE D O 1
ATOM 9134 N N A SER D 1 186 ? -4.744 2.133 33.065 0.50 30.76 183 SER D N 1
ATOM 9135 N N B SER D 1 186 ? -4.521 0.706 33.093 0.50 28.79 183 SER D N 1
ATOM 9136 C CA A SER D 1 186 ? -3.392 2.034 33.558 0.50 31.27 183 SER D CA 1
ATOM 9137 C CA B SER D 1 186 ? -3.327 0.006 33.567 0.50 29.11 183 SER D CA 1
ATOM 9138 C C A SER D 1 186 ? -2.477 2.516 32.458 0.50 28.92 183 SER D C 1
ATOM 9139 C C B SER D 1 186 ? -2.029 0.686 33.143 0.50 28.46 183 SER D C 1
ATOM 9140 O O A SER D 1 186 ? -2.940 2.872 31.366 0.50 26.87 183 SER D O 1
ATOM 9141 O O B SER D 1 186 ? -0.937 0.244 33.503 0.50 28.85 183 SER D O 1
ATOM 9146 N N A GLY D 1 187 ? -1.181 2.529 32.752 0.50 28.82 184 GLY D N 1
ATOM 9147 N N B GLY D 1 187 ? -2.156 1.779 32.403 0.50 26.80 184 GLY D N 1
ATOM 9148 C CA A GLY D 1 187 ? -0.158 2.886 31.775 0.50 28.27 184 GLY D CA 1
ATOM 9149 C CA B GLY D 1 187 ? -0.996 2.524 31.929 0.50 26.08 184 GLY D CA 1
ATOM 9150 C C A GLY D 1 187 ? -0.421 4.191 31.060 0.50 26.62 184 GLY D C 1
ATOM 9151 C C B GLY D 1 187 ? -1.441 3.871 31.411 0.50 25.19 184 GLY D C 1
ATOM 9152 O O A GLY D 1 187 ? -0.324 4.272 29.835 0.50 27.19 184 GLY D O 1
ATOM 9153 O O B GLY D 1 187 ? -2.568 4.008 30.945 0.50 24.28 184 GLY D O 1
ATOM 9154 N N A GLU D 1 188 ? -0.752 5.221 31.824 0.50 26.72 185 GLU D N 1
ATOM 9155 N N B GLU D 1 188 ? -0.563 4.866 31.497 0.50 25.02 185 GLU D N 1
ATOM 9156 C CA A GLU D 1 188 ? -1.032 6.516 31.236 0.50 25.14 185 GLU D CA 1
ATOM 9157 C CA B GLU D 1 188 ? -0.905 6.219 31.065 0.50 24.21 185 GLU D CA 1
ATOM 9158 C C A GLU D 1 188 ? 0.231 7.262 30.819 0.50 25.45 185 GLU D C 1
ATOM 9159 C C B GLU D 1 188 ? 0.319 7.065 30.705 0.50 24.79 185 GLU D C 1
ATOM 9160 O O A GLU D 1 188 ? 1.214 7.310 31.570 0.50 27.06 185 GLU D O 1
ATOM 9161 O O B GLU D 1 188 ? 1.352 6.988 31.380 0.50 25.86 185 GLU D O 1
ATOM 9172 N N . ASP D 1 189 ? 0.203 7.819 29.607 1.00 23.95 186 ASP D N 1
ATOM 9173 C CA . ASP D 1 189 ? 1.208 8.797 29.185 1.00 24.84 186 ASP D CA 1
ATOM 9174 C C . ASP D 1 189 ? 0.364 10.051 29.029 1.00 24.49 186 ASP D C 1
ATOM 9175 O O . ASP D 1 189 ? -0.700 10.009 28.424 1.00 23.29 186 ASP D O 1
ATOM 9180 N N . LEU D 1 190 ? 0.800 11.165 29.595 1.00 25.16 187 LEU D N 1
ATOM 9181 C CA . LEU D 1 190 ? 0.079 12.418 29.408 1.00 26.17 187 LEU D CA 1
ATOM 9182 C C . LEU D 1 190 ? 1.103 13.543 29.334 1.00 27.32 187 LEU D C 1
ATOM 9183 O O . LEU D 1 190 ? 1.647 13.992 30.369 1.00 29.87 187 LEU D O 1
ATOM 9188 N N . PHE D 1 191 ? 1.378 13.994 28.112 1.00 25.82 188 PHE D N 1
ATOM 9189 C CA . PHE D 1 191 ? 2.383 15.028 27.887 1.00 27.76 188 PHE D CA 1
ATOM 9190 C C . PHE D 1 191 ? 1.718 16.334 27.495 1.00 27.68 188 PHE D C 1
ATOM 9191 O O . PHE D 1 191 ? 0.939 16.385 26.538 1.00 26.03 188 PHE D O 1
ATOM 9199 N N . LEU D 1 192 ? 2.049 17.387 28.243 1.00 30.52 189 LEU D N 1
ATOM 9200 C CA . LEU D 1 192 ? 1.447 18.698 28.072 1.00 31.82 189 LEU D CA 1
ATOM 9201 C C . LEU D 1 192 ? 2.497 19.767 27.790 1.00 33.92 189 LEU D C 1
ATOM 9202 O O . LEU D 1 192 ? 3.669 19.606 28.132 1.00 34.87 189 LEU D O 1
ATOM 9207 N N . THR D 1 193 ? 2.070 20.854 27.154 1.00 35.22 190 THR D N 1
ATOM 9208 C CA . THR D 1 193 ? 2.948 22.003 26.935 1.00 36.97 190 THR D CA 1
ATOM 9209 C C . THR D 1 193 ? 3.097 22.727 28.266 1.00 40.37 190 THR D C 1
ATOM 9210 O O . THR D 1 193 ? 2.403 22.408 29.235 1.00 39.97 190 THR D O 1
ATOM 9214 N N . ASP D 1 194 ? 3.992 23.711 28.328 1.00 42.49 191 ASP D N 1
ATOM 9215 C CA . ASP D 1 194 ? 4.143 24.483 29.550 1.00 46.99 191 ASP D CA 1
ATOM 9216 C C . ASP D 1 194 ? 2.836 25.193 29.891 1.00 47.83 191 ASP D C 1
ATOM 9217 O O . ASP D 1 194 ? 2.512 25.358 31.062 1.00 49.60 191 ASP D O 1
ATOM 9222 N N A ASN D 1 195 ? 2.098 25.593 28.853 0.50 47.45 192 ASN D N 1
ATOM 9223 N N B ASN D 1 195 ? 2.090 25.608 28.869 0.50 47.47 192 ASN D N 1
ATOM 9224 C CA A ASN D 1 195 ? 0.809 26.269 29.002 0.50 48.73 192 ASN D CA 1
ATOM 9225 C CA B ASN D 1 195 ? 0.804 26.272 29.079 0.50 48.73 192 ASN D CA 1
ATOM 9226 C C A ASN D 1 195 ? -0.350 25.286 29.249 0.50 46.25 192 ASN D C 1
ATOM 9227 C C B ASN D 1 195 ? -0.355 25.284 29.258 0.50 46.22 192 ASN D C 1
ATOM 9228 O O A ASN D 1 195 ? -1.516 25.683 29.231 0.50 46.92 192 ASN D O 1
ATOM 9229 O O B ASN D 1 195 ? -1.522 25.671 29.194 0.50 46.87 192 ASN D O 1
ATOM 9238 N N . LYS D 1 196 ? -0.019 24.012 29.477 1.00 44.00 193 LYS D N 1
ATOM 9239 C CA . LYS D 1 196 ? -1.007 22.954 29.754 1.00 41.32 193 LYS D CA 1
ATOM 9240 C C . LYS D 1 196 ? -1.907 22.556 28.573 1.00 38.61 193 LYS D C 1
ATOM 9241 O O . LYS D 1 196 ? -3.036 22.099 28.774 1.00 37.56 193 LYS D O 1
ATOM 9247 N N . ASN D 1 197 ? -1.402 22.733 27.352 1.00 36.70 194 ASN D N 1
ATOM 9248 C CA . ASN D 1 197 ? -2.081 22.247 26.152 1.00 35.37 194 ASN D CA 1
ATOM 9249 C C . ASN D 1 197 ? -1.709 20.773 25.970 1.00 32.61 194 ASN D C 1
ATOM 9250 O O . ASN D 1 197 ? -0.602 20.372 26.324 1.00 33.15 194 ASN D O 1
ATOM 9255 N N . LEU D 1 198 ? -2.616 19.971 25.418 1.00 31.11 195 LEU D N 1
ATOM 9256 C CA . LEU D 1 198 ? -2.340 18.543 25.191 1.00 29.11 195 LEU D CA 1
ATOM 9257 C C . LEU D 1 198 ? -1.405 18.345 24.012 1.00 28.26 195 LEU D C 1
ATOM 9258 O O . LEU D 1 198 ? -1.656 18.856 22.920 1.00 30.15 195 LEU D O 1
ATOM 9263 N N . ILE D 1 199 ? -0.317 17.618 24.238 1.00 27.05 196 ILE D N 1
ATOM 9264 C CA . ILE D 1 199 ? 0.578 17.206 23.154 1.00 25.62 196 ILE D CA 1
ATOM 9265 C C . ILE D 1 199 ? 0.280 15.747 22.797 1.00 23.17 196 ILE D C 1
ATOM 9266 O O . ILE D 1 199 ? -0.025 15.421 21.646 1.00 23.61 196 ILE D O 1
ATOM 9271 N N . PHE D 1 200 ? 0.356 14.879 23.799 1.00 22.98 197 PHE D N 1
ATOM 9272 C CA . PHE D 1 200 ? 0.172 13.443 23.594 1.00 19.99 197 PHE D CA 1
ATOM 9273 C C . PHE D 1 200 ? -0.495 12.781 24.786 1.00 19.90 197 PHE D C 1
ATOM 9274 O O . PHE D 1 200 ? -0.197 13.111 25.933 1.00 20.83 197 PHE D O 1
ATOM 9282 N N . VAL D 1 201 ? -1.391 11.834 24.512 1.00 20.00 198 VAL D N 1
ATOM 9283 C CA . VAL D 1 201 ? -2.009 11.076 25.567 1.00 19.77 198 VAL D CA 1
ATOM 9284 C C . VAL D 1 201 ? -2.132 9.627 25.096 1.00 18.11 198 VAL D C 1
ATOM 9285 O O . VAL D 1 201 ? -2.357 9.335 23.897 1.00 16.23 198 VAL D O 1
ATOM 9289 N N . SER D 1 202 ? -1.902 8.719 26.023 1.00 20.16 199 SER D N 1
ATOM 9290 C CA . SER D 1 202 ? -2.117 7.301 25.757 1.00 18.50 199 SER D CA 1
ATOM 9291 C C . SER D 1 202 ? -2.493 6.568 27.023 1.00 19.50 199 SER D C 1
ATOM 9292 O O . SER D 1 202 ? -2.107 6.971 28.110 1.00 19.17 199 SER D O 1
ATOM 9295 N N . HIS D 1 203 ? -3.248 5.484 26.859 1.00 19.57 200 HIS D N 1
ATOM 9296 C CA . HIS D 1 203 ? -3.637 4.635 27.964 1.00 19.24 200 HIS D CA 1
ATOM 9297 C C . HIS D 1 203 ? -3.662 3.182 27.560 1.00 19.94 200 HIS D C 1
ATOM 9298 O O . HIS D 1 203 ? -3.694 2.854 26.381 1.00 19.94 200 HIS D O 1
ATOM 9305 N N . LYS D 1 204 ? -3.583 2.329 28.557 1.00 20.57 201 LYS D N 1
ATOM 9306 C CA . LYS D 1 204 ? -3.829 0.932 28.359 1.00 21.95 201 LYS D CA 1
ATOM 9307 C C . LYS D 1 204 ? -5.075 0.610 29.173 1.00 23.03 201 LYS D C 1
ATOM 9308 O O . LYS D 1 204 ? -5.108 0.842 30.403 1.00 25.65 201 LYS D O 1
ATOM 9314 N N . LEU D 1 205 ? -6.100 0.076 28.513 1.00 21.13 202 LEU D N 1
ATOM 9315 C CA . LEU D 1 205 ? -7.336 -0.284 29.177 1.00 22.46 202 LEU D CA 1
ATOM 9316 C C . LEU D 1 205 ? -7.367 -1.804 29.257 1.00 23.58 202 LEU D C 1
ATOM 9317 O O . LEU D 1 205 ? -7.521 -2.490 28.243 1.00 22.92 202 LEU D O 1
ATOM 9322 N N . LYS D 1 206 ? -7.194 -2.332 30.467 1.00 24.89 203 LYS D N 1
ATOM 9323 C CA . LYS D 1 206 ? -7.071 -3.774 30.638 1.00 27.30 203 LYS D CA 1
ATOM 9324 C C . LYS D 1 206 ? -8.370 -4.475 31.023 1.00 29.12 203 LYS D C 1
ATOM 9325 O O . LYS D 1 206 ? -8.981 -4.175 32.060 1.00 29.42 203 LYS D O 1
ATOM 9331 N N . GLY D 1 207 ? -8.780 -5.420 30.182 1.00 28.60 204 GLY D N 1
ATOM 9332 C CA . GLY D 1 207 ? -9.949 -6.260 30.435 1.00 31.20 204 GLY D CA 1
ATOM 9333 C C . GLY D 1 207 ? -9.496 -7.652 30.837 1.00 33.29 204 GLY D C 1
ATOM 9334 O O . GLY D 1 207 ? -8.310 -7.965 30.801 1.00 33.91 204 GLY D O 1
ATOM 9335 N N . LYS D 1 208 ? -10.446 -8.494 31.208 1.00 35.74 205 LYS D N 1
ATOM 9336 C CA . LYS D 1 208 ? -10.152 -9.857 31.607 1.00 38.26 205 LYS D CA 1
ATOM 9337 C C . LYS D 1 208 ? -9.528 -10.678 30.462 1.00 37.49 205 LYS D C 1
ATOM 9338 O O . LYS D 1 208 ? -8.620 -11.479 30.696 1.00 40.65 205 LYS D O 1
ATOM 9344 N N . ASN D 1 209 ? -9.996 -10.466 29.235 1.00 35.07 206 ASN D N 1
ATOM 9345 C CA . ASN D 1 209 ? -9.533 -11.250 28.076 1.00 34.54 206 ASN D CA 1
ATOM 9346 C C . ASN D 1 209 ? -8.526 -10.564 27.138 1.00 30.97 206 ASN D C 1
ATOM 9347 O O . ASN D 1 209 ? -7.814 -11.230 26.379 1.00 31.07 206 ASN D O 1
ATOM 9352 N N . PHE D 1 210 ? -8.480 -9.241 27.164 1.00 27.61 207 PHE D N 1
ATOM 9353 C CA . PHE D 1 210 ? -7.505 -8.504 26.378 1.00 24.96 207 PHE D CA 1
ATOM 9354 C C . PHE D 1 210 ? -7.501 -7.057 26.804 1.00 22.94 207 PHE D C 1
ATOM 9355 O O . PHE D 1 210 ? -8.378 -6.595 27.553 1.00 24.06 207 PHE D O 1
ATOM 9363 N N . SER D 1 211 ? -6.515 -6.350 26.296 1.00 20.57 208 SER D N 1
ATOM 9364 C CA . SER D 1 211 ? -6.366 -4.930 26.565 1.00 19.67 208 SER D CA 1
ATOM 9365 C C . SER D 1 211 ? -6.508 -4.098 25.299 1.00 19.05 208 SER D C 1
ATOM 9366 O O . SER D 1 211 ? -6.350 -4.591 24.157 1.00 18.52 208 SER D O 1
ATOM 9369 N N . ILE D 1 212 ? -6.827 -2.830 25.513 1.00 18.22 209 ILE D N 1
ATOM 9370 C CA . ILE D 1 212 ? -6.936 -1.868 24.437 1.00 18.34 209 ILE D CA 1
ATOM 9371 C C . ILE D 1 212 ? -5.954 -0.745 24.690 1.00 19.16 209 ILE D C 1
ATOM 9372 O O . ILE D 1 212 ? -5.971 -0.133 25.748 1.00 20.93 209 ILE D O 1
ATOM 9377 N N . ASN D 1 213 ? -5.065 -0.524 23.738 1.00 17.65 210 ASN D N 1
ATOM 9378 C CA . ASN D 1 213 ? -4.079 0.559 23.824 1.00 18.01 210 ASN D CA 1
ATOM 9379 C C . ASN D 1 213 ? -4.569 1.736 23.004 1.00 16.86 210 ASN D C 1
ATOM 9380 O O . ASN D 1 213 ? -4.738 1.615 21.783 1.00 18.60 210 ASN D O 1
ATOM 9385 N N . THR D 1 214 ? -4.772 2.867 23.663 1.00 17.19 211 THR D N 1
ATOM 9386 C CA . THR D 1 214 ? -5.309 4.069 23.035 1.00 17.59 211 THR D CA 1
ATOM 9387 C C . THR D 1 214 ? -4.258 5.141 22.990 1.00 17.26 211 THR D C 1
ATOM 9388 O O . THR D 1 214 ? -3.480 5.268 23.922 1.00 19.40 211 THR D O 1
ATOM 9392 N N . SER D 1 215 ? -4.225 5.914 21.911 1.00 17.57 212 SER D N 1
ATOM 9393 C CA . SER D 1 215 ? -3.282 7.017 21.812 1.00 17.38 212 SER D CA 1
ATOM 9394 C C . SER D 1 215 ? -3.762 8.137 20.895 1.00 17.98 212 SER D C 1
ATOM 9395 O O . SER D 1 215 ? -4.535 7.943 19.942 1.00 18.28 212 SER D O 1
ATOM 9398 N N . MET D 1 216 ? -3.220 9.314 21.158 1.00 17.11 213 MET D N 1
ATOM 9399 C CA . MET D 1 216 ? -3.546 10.471 20.388 1.00 17.59 213 MET D CA 1
ATOM 9400 C C . MET D 1 216 ? -2.383 11.462 20.484 1.00 19.19 213 MET D C 1
ATOM 9401 O O . MET D 1 216 ? -2.043 11.915 21.575 1.00 19.67 213 MET D O 1
ATOM 9406 N N . HIS D 1 217 ? -1.775 11.743 19.331 1.00 17.61 214 HIS D N 1
ATOM 9407 C CA . HIS D 1 217 ? -0.716 12.739 19.196 1.00 17.61 214 HIS D CA 1
ATOM 9408 C C . HIS D 1 217 ? -1.250 13.911 18.391 1.00 18.93 214 HIS D C 1
ATOM 9409 O O . HIS D 1 217 ? -1.662 13.762 17.219 1.00 18.89 214 HIS D O 1
ATOM 9416 N N . ARG D 1 218 ? -1.232 15.085 19.014 1.00 21.28 215 ARG D N 1
ATOM 9417 C CA . ARG D 1 218 ? -1.771 16.300 18.420 1.00 22.41 215 ARG D CA 1
ATOM 9418 C C . ARG D 1 218 ? -0.794 17.056 17.537 1.00 23.45 215 ARG D C 1
ATOM 9419 O O . ARG D 1 218 ? -1.190 18.027 16.903 1.00 27.85 215 ARG D O 1
ATOM 9427 N N . ASP D 1 219 ? 0.465 16.621 17.485 1.00 23.03 216 ASP D N 1
ATOM 9428 C CA . ASP D 1 219 ? 1.499 17.317 16.722 1.00 24.99 216 ASP D CA 1
ATOM 9429 C C . ASP D 1 219 ? 2.277 16.275 15.933 1.00 22.37 216 ASP D C 1
ATOM 9430 O O . ASP D 1 219 ? 3.501 16.198 15.988 1.00 21.21 216 ASP D O 1
ATOM 9435 N N . SER D 1 220 ? 1.513 15.456 15.226 1.00 20.59 217 SER D N 1
ATOM 9436 C CA . SER D 1 220 ? 2.023 14.366 14.425 1.00 18.44 217 SER D CA 1
ATOM 9437 C C . SER D 1 220 ? 2.375 14.832 12.990 1.00 18.52 217 SER D C 1
ATOM 9438 O O . SER D 1 220 ? 2.431 16.050 12.695 1.00 20.21 217 SER D O 1
ATOM 9441 N N . GLY D 1 221 ? 2.667 13.871 12.121 1.00 18.87 218 GLY D N 1
ATOM 9442 C CA . GLY D 1 221 ? 3.030 14.145 10.755 1.00 18.56 218 GLY D CA 1
ATOM 9443 C C . GLY D 1 221 ? 1.914 14.013 9.750 1.00 17.91 218 GLY D C 1
ATOM 9444 O O . GLY D 1 221 ? 2.125 14.224 8.564 1.00 20.13 218 GLY D O 1
ATOM 9445 N N . THR D 1 222 ? 0.735 13.622 10.216 1.00 19.47 219 THR D N 1
ATOM 9446 C CA . THR D 1 222 ? -0.421 13.516 9.345 1.00 21.13 219 THR D CA 1
ATOM 9447 C C . THR D 1 222 ? -1.665 13.397 10.213 1.00 20.30 219 THR D C 1
ATOM 9448 O O . THR D 1 222 ? -1.562 13.159 11.427 1.00 21.06 219 THR D O 1
ATOM 9452 N N . LYS D 1 223 ? -2.823 13.600 9.598 1.00 21.04 220 LYS D N 1
ATOM 9453 C CA . LYS D 1 223 ? -4.083 13.324 10.255 1.00 20.47 220 LYS D CA 1
ATOM 9454 C C . LYS D 1 223 ? -4.421 11.879 9.934 1.00 21.26 220 LYS D C 1
ATOM 9455 O O . LYS D 1 223 ? -4.574 11.523 8.761 1.00 22.49 220 LYS D O 1
ATOM 9461 N N . LEU D 1 224 ? -4.488 11.046 10.947 1.00 17.27 221 LEU D N 1
ATOM 9462 C CA . LEU D 1 224 ? -4.915 9.675 10.712 1.00 19.25 221 LEU D CA 1
ATOM 9463 C C . LEU D 1 224 ? -5.668 9.100 11.902 1.00 19.87 221 LEU D C 1
ATOM 9464 O O . LEU D 1 224 ? -5.517 9.557 13.026 1.00 21.66 221 LEU D O 1
ATOM 9469 N N . GLU D 1 225 ? -6.487 8.102 11.617 1.00 18.19 222 GLU D N 1
ATOM 9470 C CA . GLU D 1 225 ? -7.150 7.340 12.651 1.00 17.43 222 GLU D CA 1
ATOM 9471 C C . GLU D 1 225 ? -6.989 5.902 12.280 1.00 16.18 222 GLU D C 1
ATOM 9472 O O . GLU D 1 225 ? -7.010 5.556 11.097 1.00 17.75 222 GLU D O 1
ATOM 9478 N N . GLN D 1 226 ? -6.813 5.053 13.280 1.00 14.90 223 GLN D N 1
ATOM 9479 C CA . GLN D 1 226 ? -6.728 3.625 13.021 1.00 16.15 223 GLN D CA 1
ATOM 9480 C C . GLN D 1 226 ? -7.217 2.810 14.178 1.00 14.57 223 GLN D C 1
ATOM 9481 O O . GLN D 1 226 ? -6.944 3.118 15.352 1.00 14.54 223 GLN D O 1
ATOM 9487 N N . VAL D 1 227 ? -7.976 1.766 13.859 1.00 14.56 224 VAL D N 1
ATOM 9488 C CA . VAL D 1 227 ? -8.324 0.750 14.813 1.00 15.75 224 VAL D CA 1
ATOM 9489 C C . VAL D 1 227 ? -7.701 -0.548 14.287 1.00 16.00 224 VAL D C 1
ATOM 9490 O O . VAL D 1 227 ? -7.859 -0.895 13.096 1.00 15.04 224 VAL D O 1
ATOM 9494 N N . GLU D 1 228 ? -6.966 -1.223 15.157 1.00 15.06 225 GLU D N 1
ATOM 9495 C CA . GLU D 1 228 ? -6.346 -2.497 14.817 1.00 16.59 225 GLU D CA 1
ATOM 9496 C C . GLU D 1 228 ? -6.738 -3.540 15.833 1.00 16.96 225 GLU D C 1
ATOM 9497 O O . GLU D 1 228 ? -6.575 -3.313 17.040 1.00 16.65 225 GLU D O 1
ATOM 9503 N N . ILE D 1 229 ? -7.267 -4.664 15.357 1.00 14.96 226 ILE D N 1
ATOM 9504 C CA . ILE D 1 229 ? -7.660 -5.773 16.228 1.00 15.66 226 ILE D CA 1
ATOM 9505 C C . ILE D 1 229 ? -6.791 -6.981 15.921 1.00 14.97 226 ILE D C 1
ATOM 9506 O O . ILE D 1 229 ? -6.722 -7.436 14.758 1.00 15.33 226 ILE D O 1
ATOM 9511 N N A LEU D 1 230 ? -6.073 -7.453 16.933 0.60 14.39 227 LEU D N 1
ATOM 9512 N N B LEU D 1 230 ? -6.101 -7.477 16.949 0.40 14.37 227 LEU D N 1
ATOM 9513 C CA A LEU D 1 230 ? -5.314 -8.701 16.822 0.60 15.38 227 LEU D CA 1
ATOM 9514 C CA B LEU D 1 230 ? -5.307 -8.709 16.852 0.40 14.68 227 LEU D CA 1
ATOM 9515 C C A LEU D 1 230 ? -6.201 -9.806 17.402 0.60 15.89 227 LEU D C 1
ATOM 9516 C C B LEU D 1 230 ? -6.143 -9.839 17.436 0.40 15.51 227 LEU D C 1
ATOM 9517 O O A LEU D 1 230 ? -6.723 -9.688 18.516 0.60 16.04 227 LEU D O 1
ATOM 9518 O O B LEU D 1 230 ? -6.542 -9.789 18.606 0.40 15.40 227 LEU D O 1
ATOM 9527 N N . SER D 1 231 ? -6.395 -10.869 16.644 1.00 16.02 228 SER D N 1
ATOM 9528 C CA . SER D 1 231 ? -7.198 -12.003 17.131 1.00 16.82 228 SER D CA 1
ATOM 9529 C C . SER D 1 231 ? -6.591 -13.294 16.632 1.00 16.93 228 SER D C 1
ATOM 9530 O O . SER D 1 231 ? -5.629 -13.274 15.892 1.00 16.68 228 SER D O 1
ATOM 9533 N N . LYS D 1 232 ? -7.147 -14.428 17.041 1.00 19.55 229 LYS D N 1
ATOM 9534 C CA . LYS D 1 232 ? -6.569 -15.689 16.659 1.00 19.08 229 LYS D CA 1
ATOM 9535 C C . LYS D 1 232 ? -6.546 -15.815 15.139 1.00 18.52 229 LYS D C 1
ATOM 9536 O O . LYS D 1 232 ? -7.577 -15.730 14.486 1.00 19.77 229 LYS D O 1
ATOM 9542 N N . GLY D 1 233 ? -5.354 -15.944 14.592 1.00 18.30 230 GLY D N 1
ATOM 9543 C CA . GLY D 1 233 ? -5.166 -16.129 13.163 1.00 18.96 230 GLY D CA 1
ATOM 9544 C C . GLY D 1 233 ? -5.439 -14.933 12.290 1.00 17.56 230 GLY D C 1
ATOM 9545 O O . GLY D 1 233 ? -5.515 -15.081 11.065 1.00 18.51 230 GLY D O 1
ATOM 9546 N N . LYS D 1 234 ? -5.518 -13.723 12.865 1.00 16.22 231 LYS D N 1
ATOM 9547 C CA . LYS D 1 234 ? -5.986 -12.592 12.084 1.00 16.10 231 LYS D CA 1
ATOM 9548 C C . LYS D 1 234 ? -5.572 -11.250 12.645 1.00 13.96 231 LYS D C 1
ATOM 9549 O O . LYS D 1 234 ? -5.474 -11.074 13.871 1.00 15.96 231 LYS D O 1
ATOM 9555 N N . ILE D 1 235 ? -5.282 -10.332 11.746 1.00 14.32 232 ILE D N 1
ATOM 9556 C CA . ILE D 1 235 ? -5.174 -8.914 12.098 1.00 14.49 232 ILE D CA 1
ATOM 9557 C C . ILE D 1 235 ? -6.212 -8.179 11.243 1.00 14.72 232 ILE D C 1
ATOM 9558 O O . ILE D 1 235 ? -6.322 -8.441 10.033 1.00 15.74 232 ILE D O 1
ATOM 9563 N N . GLN D 1 236 ? -7.007 -7.306 11.868 1.00 13.76 233 GLN D N 1
ATOM 9564 C CA . GLN D 1 236 ? -7.942 -6.436 11.112 1.00 14.67 233 GLN D CA 1
ATOM 9565 C C . GLN D 1 236 ? -7.591 -4.990 11.432 1.00 14.95 233 GLN D C 1
ATOM 9566 O O . GLN D 1 236 ? -7.314 -4.653 12.591 1.00 15.60 233 GLN D O 1
ATOM 9572 N N . ARG D 1 237 ? -7.617 -4.145 10.424 1.00 13.94 234 ARG D N 1
ATOM 9573 C CA . ARG D 1 237 ? -7.379 -2.725 10.634 1.00 14.99 234 ARG D CA 1
ATOM 9574 C C . ARG D 1 237 ? -8.356 -1.918 9.833 1.00 16.06 234 ARG D C 1
ATOM 9575 O O . ARG D 1 237 ? -8.682 -2.286 8.710 1.00 17.47 234 ARG D O 1
ATOM 9583 N N . VAL D 1 238 ? -8.781 -0.779 10.385 1.00 14.85 235 VAL D N 1
ATOM 9584 C CA . VAL D 1 238 ? -9.571 0.175 9.619 1.00 14.99 235 VAL D CA 1
ATOM 9585 C C . VAL D 1 238 ? -8.810 1.469 9.769 1.00 12.93 235 VAL D C 1
ATOM 9586 O O . VAL D 1 238 ? -8.502 1.889 10.884 1.00 15.52 235 VAL D O 1
ATOM 9590 N N . LYS D 1 239 ? -8.490 2.068 8.625 1.00 14.32 236 LYS D N 1
ATOM 9591 C CA . LYS D 1 239 ? -7.730 3.302 8.533 1.00 15.05 236 LYS D CA 1
ATOM 9592 C C . LYS D 1 239 ? -8.619 4.413 8.028 1.00 16.41 236 LYS D C 1
ATOM 9593 O O . LYS D 1 239 ? -9.314 4.266 7.007 1.00 16.00 236 LYS D O 1
ATOM 9599 N N . ASN D 1 240 ? -8.556 5.533 8.734 1.00 16.66 237 ASN D N 1
ATOM 9600 C CA . ASN D 1 240 ? -9.340 6.735 8.436 1.00 16.87 237 ASN D CA 1
ATOM 9601 C C . ASN D 1 240 ? -10.816 6.461 8.180 1.00 17.59 237 ASN D C 1
ATOM 9602 O O . ASN D 1 240 ? -11.454 7.107 7.326 1.00 17.90 237 ASN D O 1
ATOM 9607 N N . LEU D 1 241 ? -11.325 5.465 8.912 1.00 17.18 238 LEU D N 1
ATOM 9608 C CA . LEU D 1 241 ? -12.719 5.011 8.870 1.00 17.71 238 LEU D CA 1
ATOM 9609 C C . LEU D 1 241 ? -13.174 4.500 7.506 1.00 18.68 238 LEU D C 1
ATOM 9610 O O . LEU D 1 241 ? -14.347 4.178 7.350 1.00 20.48 238 LEU D O 1
ATOM 9615 N N . ASN D 1 242 ? -12.282 4.384 6.518 1.00 16.94 239 ASN D N 1
ATOM 9616 C CA . ASN D 1 242 ? -12.752 4.058 5.186 1.00 18.02 239 ASN D CA 1
ATOM 9617 C C . ASN D 1 242 ? -11.930 3.080 4.335 1.00 17.80 239 ASN D C 1
ATOM 9618 O O . ASN D 1 242 ? -12.260 2.858 3.160 1.00 19.53 239 ASN D O 1
ATOM 9623 N N . VAL D 1 243 ? -10.881 2.493 4.922 1.00 16.55 240 VAL D N 1
ATOM 9624 C CA . VAL D 1 243 ? -10.127 1.391 4.295 1.00 17.90 240 VAL D CA 1
ATOM 9625 C C . VAL D 1 243 ? -10.002 0.252 5.287 1.00 16.65 240 VAL D C 1
ATOM 9626 O O . VAL D 1 243 ? -9.655 0.495 6.441 1.00 17.44 240 VAL D O 1
ATOM 9630 N N . LEU D 1 244 ? -10.361 -0.959 4.872 1.00 16.63 241 LEU D N 1
ATOM 9631 C CA . LEU D 1 244 ? -10.334 -2.121 5.733 1.00 16.46 241 LEU D CA 1
ATOM 9632 C C . LEU D 1 244 ? -9.260 -3.111 5.269 1.00 18.01 241 LEU D C 1
ATOM 9633 O O . LEU D 1 244 ? -9.280 -3.565 4.106 1.00 16.94 241 LEU D O 1
ATOM 9638 N N . GLU D 1 245 ? -8.328 -3.432 6.171 1.00 15.65 242 GLU D N 1
ATOM 9639 C CA . GLU D 1 245 ? -7.240 -4.37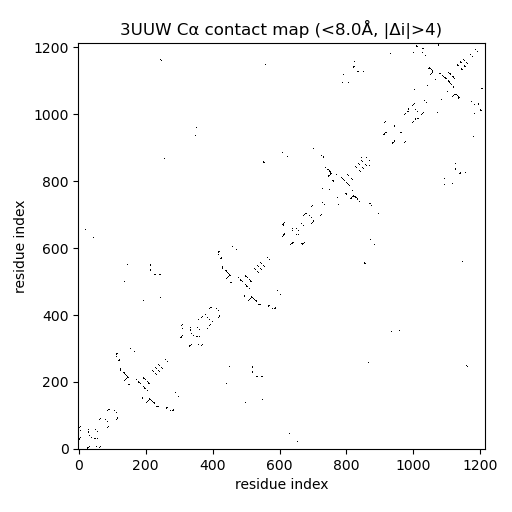0 5.894 1.00 16.90 242 GLU D CA 1
ATOM 9640 C C . GLU D 1 245 ? -7.426 -5.614 6.743 1.00 16.46 242 GLU D C 1
ATOM 9641 O O . GLU D 1 245 ? -7.785 -5.509 7.940 1.00 16.64 242 GLU D O 1
ATOM 9647 N N . ILE D 1 246 ? -7.192 -6.786 6.160 1.00 15.60 243 ILE D N 1
ATOM 9648 C CA . ILE D 1 246 ? -7.235 -8.039 6.912 1.00 16.68 243 ILE D CA 1
ATOM 9649 C C . ILE D 1 246 ? -5.972 -8.833 6.606 1.00 16.50 243 ILE D C 1
ATOM 9650 O O . ILE D 1 246 ? -5.640 -9.042 5.432 1.00 16.80 243 ILE D O 1
ATOM 9655 N N . GLU D 1 247 ? -5.234 -9.208 7.641 1.00 15.37 244 GLU D N 1
ATOM 9656 C CA . GLU D 1 247 ? -4.077 -10.060 7.438 1.00 16.59 244 GLU D CA 1
ATOM 9657 C C . GLU D 1 247 ? -4.462 -11.426 7.957 1.00 15.73 244 GLU D C 1
ATOM 9658 O O . GLU D 1 247 ? -4.795 -11.569 9.116 1.00 15.48 244 GLU D O 1
ATOM 9664 N N . GLU D 1 248 ? -4.407 -12.422 7.092 1.00 16.12 245 GLU D N 1
ATOM 9665 C CA . GLU D 1 248 ? -4.721 -13.804 7.453 1.00 19.52 245 GLU D CA 1
ATOM 9666 C C . GLU D 1 248 ? -4.100 -14.720 6.432 1.00 19.18 245 GLU D C 1
ATOM 9667 O O . GLU D 1 248 ? -4.004 -14.363 5.252 1.00 18.86 245 GLU D O 1
ATOM 9673 N N . GLY D 1 249 ? -3.648 -15.883 6.896 1.00 21.61 246 GLY D N 1
ATOM 9674 C CA . GLY D 1 249 ? -2.986 -16.869 6.045 1.00 22.35 246 GLY D CA 1
ATOM 9675 C C . GLY D 1 249 ? -1.749 -16.352 5.339 1.00 22.06 246 GLY D C 1
ATOM 9676 O O . GLY D 1 249 ? -1.390 -16.854 4.274 1.00 23.93 246 GLY D O 1
ATOM 9677 N N . GLY D 1 250 ? -1.097 -15.341 5.910 1.00 20.37 247 GLY D N 1
ATOM 9678 C CA . GLY D 1 250 ? 0.122 -14.789 5.338 1.00 21.13 247 GLY D CA 1
ATOM 9679 C C . GLY D 1 250 ? -0.083 -13.778 4.224 1.00 21.56 247 GLY D C 1
ATOM 9680 O O . GLY D 1 250 ? 0.878 -13.395 3.556 1.00 23.07 247 GLY D O 1
ATOM 9681 N N . ASN D 1 251 ? -1.326 -13.348 4.009 1.00 20.59 248 ASN D N 1
ATOM 9682 C CA . ASN D 1 251 ? -1.636 -12.371 2.973 1.00 22.10 248 ASN D CA 1
ATOM 9683 C C . ASN D 1 251 ? -2.331 -11.171 3.568 1.00 19.40 248 ASN D C 1
ATOM 9684 O O . ASN D 1 251 ? -3.009 -11.292 4.588 1.00 19.80 248 ASN D O 1
ATOM 9689 N N A LEU D 1 252 ? -2.162 -10.012 2.944 0.50 18.16 249 LEU D N 1
ATOM 9690 N N B LEU D 1 252 ? -2.199 -10.021 2.907 0.50 18.17 249 LEU D N 1
ATOM 9691 C CA A LEU D 1 252 ? -2.903 -8.834 3.348 0.50 17.08 249 LEU D CA 1
ATOM 9692 C CA B LEU D 1 252 ? -2.844 -8.770 3.326 0.50 17.08 249 LEU D CA 1
ATOM 9693 C C A LEU D 1 252 ? -3.955 -8.581 2.289 0.50 17.70 249 LEU D C 1
ATOM 9694 C C B LEU D 1 252 ? -3.925 -8.369 2.322 0.50 17.48 249 LEU D C 1
ATOM 9695 O O A LEU D 1 252 ? -3.673 -8.639 1.082 0.50 17.68 249 LEU D O 1
ATOM 9696 O O B LEU D 1 252 ? -3.614 -8.008 1.186 0.50 18.02 249 LEU D O 1
ATOM 9705 N N . THR D 1 253 ? -5.189 -8.403 2.740 1.00 16.95 250 THR D N 1
ATOM 9706 C CA . THR D 1 253 ? -6.294 -8.090 1.841 1.00 18.29 250 THR D CA 1
ATOM 9707 C C . THR D 1 253 ? -6.813 -6.715 2.187 1.00 18.47 250 THR D C 1
ATOM 9708 O O . THR D 1 253 ? -7.117 -6.432 3.348 1.00 18.37 250 THR D O 1
ATOM 9712 N N A LEU D 1 254 ? -6.927 -5.873 1.172 0.60 16.85 251 LEU D N 1
ATOM 9713 N N B LEU D 1 254 ? -6.870 -5.849 1.178 0.40 17.86 251 LEU D N 1
ATOM 9714 C CA A LEU D 1 254 ? -7.324 -4.501 1.356 0.60 17.87 251 LEU D CA 1
ATOM 9715 C CA B LEU D 1 254 ? -7.314 -4.473 1.343 0.40 18.62 251 LEU D CA 1
ATOM 9716 C C A LEU D 1 254 ? -8.629 -4.236 0.627 0.60 18.11 251 LEU D C 1
ATOM 9717 C C B LEU D 1 254 ? -8.636 -4.254 0.636 0.40 18.74 251 LEU D C 1
ATOM 9718 O O A LEU D 1 254 ? -8.775 -4.570 -0.548 0.60 17.07 251 LEU D O 1
ATOM 9719 O O B LEU D 1 254 ? -8.801 -4.631 -0.525 0.40 18.18 251 LEU D O 1
ATOM 9728 N N . LYS D 1 255 ? -9.575 -3.641 1.347 1.00 18.83 252 LYS D N 1
ATOM 9729 C CA . LYS D 1 255 ? -10.883 -3.311 0.779 1.00 20.28 252 LYS D CA 1
ATOM 9730 C C . LYS D 1 255 ? -11.167 -1.831 0.981 1.00 19.08 252 LYS D C 1
ATOM 9731 O O . LYS D 1 255 ? -11.156 -1.343 2.092 1.00 18.80 252 LYS D O 1
ATOM 9737 N N A GLN D 1 256 ? -11.411 -1.117 -0.107 0.60 19.12 253 GLN D N 1
ATOM 9738 N N B GLN D 1 256 ? -11.420 -1.140 -0.131 0.40 19.05 253 GLN D N 1
ATOM 9739 C CA A GLN D 1 256 ? -11.742 0.297 0.002 0.60 19.07 253 GLN D CA 1
ATOM 9740 C CA B GLN D 1 256 ? -11.760 0.282 -0.133 0.40 18.86 253 GLN D CA 1
ATOM 9741 C C A GLN D 1 256 ? -13.246 0.459 0.108 0.60 17.70 253 GLN D C 1
ATOM 9742 C C B GLN D 1 256 ? -13.255 0.445 0.112 0.40 17.82 253 GLN D C 1
ATOM 9743 O O A GLN D 1 256 ? -14.011 -0.450 -0.216 0.60 18.82 253 GLN D O 1
ATOM 9744 O O B GLN D 1 256 ? -14.026 -0.489 -0.104 0.40 18.68 253 GLN D O 1
ATOM 9755 N N . SER D 1 257 ? -13.666 1.623 0.573 1.00 17.52 254 SER D N 1
ATOM 9756 C CA . SER D 1 257 ? -15.083 1.954 0.608 1.00 16.90 254 SER D CA 1
ATOM 9757 C C . SER D 1 257 ? -15.523 2.043 -0.857 1.00 17.31 254 SER D C 1
ATOM 9758 O O . SER D 1 257 ? -14.727 2.412 -1.742 1.00 18.52 254 SER D O 1
ATOM 9761 N N . GLY D 1 258 ? -16.764 1.680 -1.128 1.00 18.26 255 GLY D N 1
ATOM 9762 C CA . GLY D 1 258 ? -17.297 1.778 -2.474 1.00 17.76 255 GLY D CA 1
ATOM 9763 C C . GLY D 1 258 ? -17.124 3.167 -3.062 1.00 17.69 255 GLY D C 1
ATOM 9764 O O . GLY D 1 258 ? -17.161 4.182 -2.333 1.00 16.34 255 GLY D O 1
ATOM 9765 N N . ALA D 1 259 ? -16.962 3.216 -4.382 1.00 18.61 256 ALA D N 1
ATOM 9766 C CA . ALA D 1 259 ? -16.777 4.501 -5.087 1.00 19.20 256 ALA D CA 1
ATOM 9767 C C . ALA D 1 259 ? -17.877 5.535 -4.856 1.00 19.50 256 ALA D C 1
ATOM 9768 O O . ALA D 1 259 ? -17.625 6.730 -5.031 1.00 19.60 256 ALA D O 1
ATOM 9770 N N . TRP D 1 260 ? -19.098 5.101 -4.534 1.00 17.85 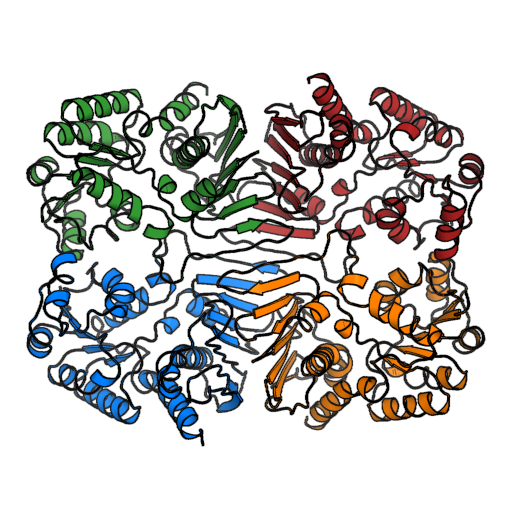257 TRP D N 1
ATOM 9771 C CA . TRP D 1 260 ? -20.225 6.013 -4.321 1.00 19.15 257 TRP D CA 1
ATOM 9772 C C . TRP D 1 260 ? -20.720 6.065 -2.875 1.00 18.34 257 TRP D C 1
ATOM 9773 O O . TRP D 1 260 ? -21.829 6.574 -2.584 1.00 19.59 257 TRP D O 1
ATOM 9784 N N . VAL D 1 261 ? -19.881 5.587 -1.941 1.00 17.39 258 VAL D N 1
ATOM 9785 C CA . VAL D 1 261 ? -20.206 5.648 -0.518 1.00 17.14 258 VAL D CA 1
ATOM 9786 C C . VAL D 1 261 ? -19.781 7.035 -0.050 1.00 18.39 258 VAL D C 1
ATOM 9787 O O . VAL D 1 261 ? -18.585 7.362 -0.073 1.00 17.69 258 VAL D O 1
ATOM 9791 N N . ASN D 1 262 ? -20.751 7.853 0.348 1.00 17.36 259 ASN D N 1
ATOM 9792 C CA . ASN D 1 262 ? -20.446 9.232 0.740 1.00 16.61 259 ASN D CA 1
ATOM 9793 C C . ASN D 1 262 ? -19.686 9.269 2.061 1.00 16.33 259 ASN D C 1
ATOM 9794 O O . ASN D 1 262 ? -19.707 8.316 2.827 1.00 16.48 259 ASN D O 1
ATOM 9799 N N . ILE D 1 263 ? -18.960 10.347 2.315 1.00 15.31 260 ILE D N 1
ATOM 9800 C CA . ILE D 1 263 ? -18.093 10.356 3.495 1.00 14.70 260 ILE D CA 1
ATOM 9801 C C . ILE D 1 263 ? -18.859 10.310 4.814 1.00 15.02 260 ILE D C 1
ATOM 9802 O O . ILE D 1 263 ? -18.323 9.852 5.829 1.00 16.00 260 ILE D O 1
ATOM 9807 N N . LEU D 1 264 ? -20.108 10.773 4.838 1.00 15.64 261 LEU D N 1
ATOM 9808 C CA . LEU D 1 264 ? -20.852 10.740 6.073 1.00 14.77 261 LEU D CA 1
ATOM 9809 C C . LEU D 1 264 ? -21.368 9.333 6.357 1.00 13.79 261 LEU D C 1
ATOM 9810 O O . LEU D 1 264 ? -21.528 8.940 7.509 1.00 15.23 261 LEU D O 1
ATOM 9815 N N . LYS D 1 265 ? -21.626 8.587 5.296 1.00 14.95 262 LYS D N 1
ATOM 9816 C CA . LYS D 1 265 ? -21.926 7.174 5.419 1.00 14.63 262 LYS D CA 1
ATOM 9817 C C . LYS D 1 265 ? -20.674 6.455 5.925 1.00 15.83 262 LYS D C 1
ATOM 9818 O O . LYS D 1 265 ? -20.757 5.640 6.858 1.00 14.53 262 LYS D O 1
ATOM 9824 N N . GLN D 1 266 ? -19.515 6.761 5.316 1.00 15.52 263 GLN D N 1
ATOM 9825 C CA . GLN D 1 266 ? -18.224 6.169 5.756 1.00 15.19 263 GLN D CA 1
ATOM 9826 C C . GLN D 1 266 ? -17.985 6.349 7.243 1.00 15.16 263 GLN D C 1
ATOM 9827 O O . GLN D 1 266 ? -17.619 5.403 7.918 1.00 14.63 263 GLN D O 1
ATOM 9833 N N . LYS D 1 267 ? -18.206 7.560 7.741 1.00 14.40 264 LYS D N 1
ATOM 9834 C CA . LYS D 1 267 ? -17.860 7.898 9.130 1.00 14.20 264 LYS D CA 1
ATOM 9835 C C . LYS D 1 267 ? -18.882 7.496 10.184 1.00 14.78 264 LYS D C 1
ATOM 9836 O O . LYS D 1 267 ? -18.590 7.551 11.359 1.00 17.47 264 LYS D O 1
ATOM 9842 N N . GLY D 1 268 ? -20.080 7.096 9.765 1.00 15.77 265 GLY D N 1
ATOM 9843 C CA . GLY D 1 268 ? -21.135 6.680 10.678 1.00 14.80 265 GLY D CA 1
ATOM 9844 C C . GLY D 1 268 ? -22.177 7.753 10.962 1.00 16.22 265 GLY D C 1
ATOM 9845 O O . GLY D 1 268 ? -23.175 7.476 11.614 1.00 15.65 265 GLY D O 1
ATOM 9846 N N . PHE D 1 269 ? -21.956 8.977 10.467 1.00 15.94 266 PHE D N 1
ATOM 9847 C CA . PHE D 1 269 ? -22.927 10.068 10.694 1.00 16.13 266 PHE D CA 1
ATOM 9848 C C . PHE D 1 269 ? -24.271 9.769 10.074 1.00 16.51 266 PHE D C 1
ATOM 9849 O O . PHE D 1 269 ? -25.313 10.068 10.660 1.00 16.78 266 PHE D O 1
ATOM 9857 N N . GLU D 1 270 ? -24.278 9.170 8.886 1.00 16.28 267 GLU D N 1
ATOM 9858 C CA . GLU D 1 270 ? -25.533 8.881 8.229 1.00 17.09 267 GLU D CA 1
ATOM 9859 C C . GLU D 1 270 ? -26.347 7.854 9.001 1.00 17.02 267 GLU D C 1
ATOM 9860 O O . GLU D 1 270 ? -27.528 8.083 9.299 1.00 15.85 267 GLU D O 1
ATOM 9866 N N . ASP D 1 271 ? -25.708 6.754 9.397 1.00 15.62 268 ASP D N 1
ATOM 9867 C CA . ASP D 1 271 ? -26.424 5.693 10.078 1.00 15.97 268 ASP D CA 1
ATOM 9868 C C . ASP D 1 271 ? -26.825 6.086 11.501 1.00 14.84 268 ASP D C 1
ATOM 9869 O O . ASP D 1 271 ? -27.893 5.701 11.943 1.00 16.34 268 ASP D O 1
ATOM 9874 N N . ILE D 1 272 ? -26.004 6.876 12.186 1.00 13.52 269 ILE D N 1
ATOM 9875 C CA . ILE D 1 272 ? -26.350 7.243 13.562 1.00 13.24 269 ILE D CA 1
ATOM 9876 C C . ILE D 1 272 ? -27.557 8.189 13.551 1.00 14.41 269 ILE D C 1
ATOM 9877 O O . ILE D 1 272 ? -28.475 8.056 14.380 1.00 14.30 269 ILE D O 1
ATOM 9882 N N A SER D 1 273 ? -27.558 9.130 12.615 0.60 14.75 270 SER D N 1
ATOM 9883 N N B SER D 1 273 ? -27.564 9.135 12.615 0.40 15.53 270 SER D N 1
ATOM 9884 C CA A SER D 1 273 ? -28.667 10.097 12.521 0.60 14.68 270 SER D CA 1
ATOM 9885 C CA B SER D 1 273 ? -28.675 10.097 12.523 0.40 16.40 270 SER D CA 1
ATOM 9886 C C A SER D 1 273 ? -29.975 9.373 12.154 0.60 15.74 270 SER D C 1
ATOM 9887 C C B SER D 1 273 ? -29.976 9.375 12.155 0.40 16.64 270 SER D C 1
ATOM 9888 O O A SER D 1 273 ? -31.025 9.599 12.759 0.60 15.31 270 SER D O 1
ATOM 9889 O O B SER D 1 273 ? -31.023 9.606 12.762 0.40 16.48 270 SER D O 1
ATOM 9894 N N . ASN D 1 274 ? -29.911 8.501 11.157 1.00 17.06 271 ASN D N 1
ATOM 9895 C CA . ASN D 1 274 ? -31.089 7.725 10.762 1.00 17.80 271 ASN D CA 1
ATOM 9896 C C . ASN D 1 274 ? -31.573 6.789 11.890 1.00 17.27 271 ASN D C 1
ATOM 9897 O O . ASN D 1 274 ? -32.774 6.569 12.052 1.00 16.94 271 ASN D O 1
ATOM 9902 N N . HIS D 1 275 ? -30.639 6.259 12.674 1.00 16.93 272 HIS D N 1
ATOM 9903 C CA . HIS D 1 275 ? -30.966 5.410 13.808 1.00 16.94 272 HIS D CA 1
ATOM 9904 C C . HIS D 1 275 ? -31.768 6.198 14.858 1.00 16.21 272 HIS D C 1
ATOM 9905 O O . HIS D 1 275 ? -32.764 5.713 15.373 1.00 18.27 272 HIS D O 1
ATOM 9912 N N . PHE D 1 276 ? -31.349 7.429 15.123 1.00 15.73 273 PHE D N 1
ATOM 9913 C CA . PHE D 1 276 ? -32.050 8.279 16.076 1.00 14.58 273 PHE D CA 1
ATOM 9914 C C . PHE D 1 276 ? -33.526 8.445 15.645 1.00 15.09 273 PHE D C 1
ATOM 9915 O O . PHE D 1 276 ? -34.453 8.261 16.447 1.00 14.96 273 PHE D O 1
ATOM 9923 N N . ILE D 1 277 ? -33.738 8.762 14.377 1.00 15.90 274 ILE D N 1
ATOM 9924 C CA . ILE D 1 277 ? -35.076 8.951 13.847 1.00 16.68 274 ILE D CA 1
ATOM 9925 C C . ILE D 1 277 ? -35.883 7.643 13.864 1.00 16.70 274 ILE D C 1
ATOM 9926 O O . ILE D 1 277 ? -37.035 7.632 14.262 1.00 17.16 274 ILE D O 1
ATOM 9931 N N A ASP D 1 278 ? -35.262 6.548 13.442 0.60 15.83 275 ASP D N 1
ATOM 9932 N N B ASP D 1 278 ? -35.261 6.549 13.431 0.40 16.31 275 ASP D N 1
ATOM 9933 C CA A ASP D 1 278 ? -35.948 5.255 13.407 0.60 17.30 275 ASP D CA 1
ATOM 9934 C CA B ASP D 1 278 ? -35.929 5.243 13.394 0.40 17.44 275 ASP D CA 1
ATOM 9935 C C A ASP D 1 278 ? -36.428 4.848 14.794 0.60 17.31 275 ASP D C 1
ATOM 9936 C C B ASP D 1 278 ? -36.379 4.775 14.775 0.40 17.55 275 ASP D C 1
ATOM 9937 O O A ASP D 1 278 ? -37.523 4.289 14.956 0.60 17.32 275 ASP D O 1
ATOM 9938 O O B ASP D 1 278 ? -37.394 4.080 14.906 0.40 17.73 275 ASP D O 1
ATOM 9947 N N . CYS D 1 279 ? -35.617 5.127 15.805 1.00 17.55 276 CYS D N 1
ATOM 9948 C CA . CYS D 1 279 ? -35.971 4.746 17.148 1.00 17.50 276 CYS D CA 1
ATOM 9949 C C . CYS D 1 279 ? -37.198 5.525 17.595 1.00 18.13 276 CYS D C 1
ATOM 9950 O O . CYS D 1 279 ? -38.057 4.993 18.281 1.00 19.56 276 CYS D O 1
ATOM 9953 N N . ILE D 1 280 ? -37.287 6.792 17.205 1.00 17.43 277 ILE D N 1
ATOM 9954 C CA . ILE D 1 280 ? -38.480 7.586 17.517 1.00 18.39 277 ILE D CA 1
ATOM 9955 C C . ILE D 1 280 ? -39.687 6.968 16.827 1.00 19.65 277 ILE D C 1
ATOM 9956 O O . ILE D 1 280 ? -40.735 6.786 17.432 1.00 19.26 277 ILE D O 1
ATOM 9961 N N . GLU D 1 281 ? -39.526 6.630 15.558 1.00 20.73 278 GLU D N 1
ATOM 9962 C CA . GLU D 1 281 ? -40.602 6.028 14.792 1.00 21.71 278 GLU D CA 1
ATOM 9963 C C . GLU D 1 281 ? -41.109 4.714 15.400 1.00 22.75 278 GLU D C 1
ATOM 9964 O O . GLU D 1 281 ? -42.301 4.442 15.365 1.00 21.81 278 GLU D O 1
ATOM 9970 N N . ASN D 1 282 ? -40.215 3.907 15.966 1.00 21.41 279 ASN D N 1
ATOM 9971 C CA . ASN D 1 282 ? -40.596 2.602 16.511 1.00 22.49 279 ASN D CA 1
ATOM 9972 C C . ASN D 1 282 ? -40.749 2.549 18.021 1.00 22.95 279 ASN D C 1
ATOM 9973 O O . ASN D 1 282 ? -40.903 1.475 18.590 1.00 24.59 279 ASN D O 1
ATOM 9978 N N . ASN D 1 283 ? -40.716 3.708 18.668 1.00 23.19 280 ASN D N 1
ATOM 9979 C CA . ASN D 1 283 ? -40.946 3.813 20.106 1.00 24.36 280 ASN D CA 1
ATOM 9980 C C . ASN D 1 283 ? -39.955 2.998 20.934 1.00 24.82 280 ASN D C 1
ATOM 9981 O O . ASN D 1 283 ? -40.345 2.247 21.835 1.00 26.54 280 ASN D O 1
ATOM 9986 N N . ILE D 1 284 ? -38.677 3.130 20.612 1.00 24.44 281 ILE D N 1
ATOM 9987 C CA . ILE D 1 284 ? -37.636 2.435 21.373 1.00 24.98 281 ILE D CA 1
ATOM 9988 C C . ILE D 1 284 ? -36.463 3.344 21.639 1.00 23.45 281 ILE D C 1
ATOM 9989 O O . ILE D 1 284 ? -36.342 4.413 21.047 1.00 21.87 281 ILE D O 1
ATOM 9994 N N . LYS D 1 285 ? -35.605 2.902 22.551 1.00 23.65 282 LYS D N 1
ATOM 9995 C CA . LYS D 1 285 ? -34.417 3.662 22.903 1.00 22.67 282 LYS D CA 1
ATOM 9996 C C . LYS D 1 285 ? -33.254 3.330 21.984 1.00 21.23 282 LYS D C 1
ATOM 9997 O O . LYS D 1 285 ? -32.987 2.157 21.717 1.00 22.14 282 LYS D O 1
ATOM 10003 N N . PRO D 1 286 ? -32.525 4.365 21.522 1.00 19.63 283 PRO D N 1
ATOM 10004 C CA . PRO D 1 286 ? -31.353 4.138 20.692 1.00 20.47 283 PRO D CA 1
ATOM 10005 C C . PRO D 1 286 ? -30.244 3.396 21.420 1.00 19.97 283 PRO D C 1
ATOM 10006 O O . PRO D 1 286 ? -30.224 3.337 22.647 1.00 18.83 283 PRO D O 1
ATOM 10010 N N . ALA D 1 287 ? -29.308 2.855 20.649 1.00 20.98 284 ALA D N 1
ATOM 10011 C CA . ALA D 1 287 ? -28.182 2.075 21.174 1.00 22.22 284 ALA D CA 1
ATOM 10012 C C . ALA D 1 287 ? -27.399 2.855 22.231 1.00 22.96 284 ALA D C 1
ATOM 10013 O O . ALA D 1 287 ? -27.059 2.341 23.307 1.00 26.19 284 ALA D O 1
ATOM 10015 N N . ILE D 1 288 ? -27.146 4.102 21.917 1.00 20.44 285 ILE D N 1
ATOM 10016 C CA . ILE D 1 288 ? -26.424 4.984 22.809 1.00 19.92 285 ILE D CA 1
ATOM 10017 C C . ILE D 1 288 ? -27.495 5.636 23.668 1.00 19.64 285 ILE D C 1
ATOM 10018 O O . ILE D 1 288 ? -28.162 6.597 23.251 1.00 21.89 285 ILE D O 1
ATOM 10023 N N A ASN D 1 289 ? -27.701 5.075 24.850 0.60 19.68 286 ASN D N 1
ATOM 10024 N N B ASN D 1 289 ? -27.638 5.085 24.870 0.40 20.32 286 ASN D N 1
ATOM 10025 C CA A ASN D 1 289 ? -28.611 5.650 25.835 0.60 19.04 286 ASN D CA 1
ATOM 10026 C CA B ASN D 1 289 ? -28.658 5.476 25.825 0.40 20.23 286 ASN D CA 1
ATOM 10027 C C A ASN D 1 289 ? -28.064 5.340 27.205 0.60 18.66 286 ASN D C 1
ATOM 10028 C C B ASN D 1 289 ? -28.156 5.234 27.246 0.40 19.76 286 ASN D C 1
ATOM 10029 O O A ASN D 1 289 ? -27.264 4.416 27.377 0.60 18.83 286 ASN D O 1
ATOM 10030 O O B ASN D 1 289 ? -27.450 4.254 27.497 0.40 19.79 286 ASN D O 1
ATOM 10039 N N . GLY D 1 290 ? -28.502 6.124 28.177 1.00 19.48 287 GLY D N 1
ATOM 10040 C CA . GLY D 1 290 ? -28.126 5.935 29.562 1.00 19.93 287 GLY D CA 1
ATOM 10041 C C . GLY D 1 290 ? -26.631 5.967 29.769 1.00 19.83 287 GLY D C 1
ATOM 10042 O O . GLY D 1 290 ? -25.958 6.875 29.275 1.00 18.27 287 GLY D O 1
ATOM 10043 N N . GLU D 1 291 ? -26.099 4.963 30.469 1.00 20.50 288 GLU D N 1
ATOM 10044 C CA . GLU D 1 291 ? -24.665 4.921 30.773 1.00 22.51 288 GLU D CA 1
ATOM 10045 C C . GLU D 1 291 ? -23.788 4.937 29.517 1.00 20.13 288 GLU D C 1
ATOM 10046 O O . GLU D 1 291 ? -22.665 5.424 29.571 1.00 20.68 288 GLU D O 1
ATOM 10052 N N . GLU D 1 292 ? -24.302 4.460 28.388 1.00 21.46 289 GLU D N 1
ATOM 10053 C CA . GLU D 1 292 ? -23.532 4.512 27.139 1.00 21.15 289 GLU D CA 1
ATOM 10054 C C . GLU D 1 292 ? -23.173 5.937 26.738 1.00 20.48 289 GLU D C 1
ATOM 10055 O O . GLU D 1 292 ? -22.165 6.161 26.053 1.00 21.34 289 GLU D O 1
ATOM 10061 N N . CYS D 1 293 ? -24.007 6.891 27.136 1.00 18.57 290 CYS D N 1
ATOM 10062 C CA . CYS D 1 293 ? -23.793 8.305 26.791 1.00 18.60 290 CYS D CA 1
ATOM 10063 C C . CYS D 1 293 ? -22.617 8.937 27.538 1.00 19.30 290 CYS D C 1
ATOM 10064 O O . CYS D 1 293 ? -22.057 9.930 27.081 1.00 20.12 290 CYS D O 1
ATOM 10067 N N . ILE D 1 294 ? -22.273 8.390 28.704 1.00 18.39 291 ILE D N 1
ATOM 10068 C CA . ILE D 1 294 ? -21.335 9.040 29.623 1.00 18.77 291 ILE D CA 1
ATOM 10069 C C . ILE D 1 294 ? -20.198 8.148 30.117 1.00 18.20 291 ILE D C 1
ATOM 10070 O O . ILE D 1 294 ? -19.347 8.624 30.863 1.00 19.60 291 ILE D O 1
ATOM 10075 N N . LYS D 1 295 ? -20.173 6.868 29.732 1.00 19.25 292 LYS D N 1
ATOM 10076 C CA . LYS D 1 295 ? -19.139 5.967 30.251 1.00 21.47 292 LYS D CA 1
ATOM 10077 C C . LYS D 1 295 ? -17.708 6.401 29.862 1.00 21.10 292 LYS D C 1
ATOM 10078 O O . LYS D 1 295 ? -16.799 6.337 30.691 1.00 20.69 292 LYS D O 1
ATOM 10084 N N . ALA D 1 296 ? -17.518 6.854 28.625 1.00 20.22 293 ALA D N 1
ATOM 10085 C CA . ALA D 1 296 ? -16.208 7.327 28.188 1.00 19.35 293 ALA D CA 1
ATOM 10086 C C . ALA D 1 296 ? -15.846 8.598 28.952 1.00 19.69 293 ALA D C 1
ATOM 10087 O O . ALA D 1 296 ? -14.717 8.768 29.421 1.00 19.16 293 ALA D O 1
ATOM 10089 N N . GLN D 1 297 ? -16.822 9.492 29.096 1.00 18.84 294 GLN D N 1
ATOM 10090 C CA . GLN D 1 297 ? -16.605 10.742 29.817 1.00 18.39 294 GLN D CA 1
ATOM 10091 C C . GLN D 1 297 ? -16.249 10.514 31.294 1.00 18.98 294 GLN D C 1
ATOM 10092 O O . GLN D 1 297 ? -15.427 11.234 31.861 1.00 20.75 294 GLN D O 1
ATOM 10098 N N . ARG D 1 298 ? -16.868 9.509 31.900 1.00 19.82 295 ARG D N 1
ATOM 10099 C CA . ARG D 1 298 ? -16.592 9.165 33.295 1.00 21.01 295 ARG D CA 1
ATOM 10100 C C . ARG D 1 298 ? -15.133 8.751 33.446 1.00 21.22 295 ARG D C 1
ATOM 10101 O O . ARG D 1 298 ? -14.444 9.174 34.377 1.00 22.71 295 ARG D O 1
ATOM 10109 N N . LEU D 1 299 ? -14.641 7.955 32.494 1.00 20.84 296 LEU D N 1
ATOM 10110 C CA . LEU D 1 299 ? -13.265 7.507 32.533 1.00 21.96 296 LEU D CA 1
ATOM 10111 C C . LEU D 1 299 ? -12.303 8.712 32.388 1.00 21.62 296 LEU D C 1
ATOM 10112 O O . LEU D 1 299 ? -11.309 8.829 33.125 1.00 23.03 296 LEU D O 1
ATOM 10117 N N . LEU D 1 300 ? -12.628 9.632 31.480 1.00 21.02 297 LEU D N 1
ATOM 10118 C CA . LEU D 1 300 ? -11.822 10.839 31.272 1.00 23.32 297 LEU D CA 1
ATOM 10119 C C . LEU D 1 300 ? -11.847 11.783 32.482 1.00 24.15 297 LEU D C 1
ATOM 10120 O O . LEU D 1 300 ? -10.854 12.471 32.751 1.00 25.41 297 LEU D O 1
ATOM 10125 N N . GLU D 1 301 ? -12.965 11.840 33.200 1.00 24.98 298 GLU D N 1
ATOM 10126 C CA . GLU D 1 301 ? -13.029 12.669 34.409 1.00 27.30 298 GLU D CA 1
ATOM 10127 C C . GLU D 1 301 ? -12.080 12.113 35.454 1.00 28.34 298 GLU D C 1
ATOM 10128 O O . GLU D 1 301 ? -11.370 12.868 36.123 1.00 30.90 298 GLU D O 1
ATOM 10134 N N . LYS D 1 302 ? -12.049 10.791 35.582 1.00 29.74 299 LYS D N 1
ATOM 10135 C CA . LYS D 1 302 ? -11.121 10.120 36.505 1.00 32.42 299 LYS D CA 1
ATOM 10136 C C . LYS D 1 302 ? -9.677 10.452 36.117 1.00 32.80 299 LYS D C 1
ATOM 10137 O O . LYS D 1 302 ? -8.829 10.746 36.969 1.00 32.49 299 LYS D O 1
ATOM 10143 N N . ILE D 1 303 ? -9.403 10.428 34.817 1.00 32.13 300 ILE D N 1
ATOM 10144 C CA . ILE D 1 303 ? -8.076 10.763 34.314 1.00 31.87 300 ILE D CA 1
ATOM 10145 C C . ILE D 1 303 ? -7.719 12.212 34.603 1.00 32.96 300 ILE D C 1
ATOM 10146 O O . ILE D 1 303 ? -6.651 12.497 35.149 1.00 34.23 300 ILE D O 1
ATOM 10151 N N . ILE D 1 304 ? -8.611 13.129 34.255 1.00 33.83 301 ILE D N 1
ATOM 10152 C CA . ILE D 1 304 ? -8.366 14.547 34.474 1.00 35.10 301 ILE D CA 1
ATOM 10153 C C . ILE D 1 304 ? -8.190 14.843 35.977 1.00 37.87 301 ILE D C 1
ATOM 10154 O O . ILE D 1 304 ? -7.292 15.587 36.361 1.00 37.87 301 ILE D O 1
ATOM 10159 N N . ASN D 1 305 ? -9.019 14.224 36.813 1.00 39.19 302 ASN D N 1
ATOM 10160 C CA . ASN D 1 305 ? -8.930 14.411 38.272 1.00 42.65 302 ASN D CA 1
ATOM 10161 C C . ASN D 1 305 ? -7.652 13.851 38.905 1.00 43.93 302 ASN D C 1
ATOM 10162 O O . ASN D 1 305 ? -7.267 14.279 39.994 1.00 45.61 302 ASN D O 1
ATOM 10167 N N . SER D 1 306 ? -7.005 12.895 38.244 1.00 44.65 303 SER D N 1
ATOM 10168 C CA . SER D 1 306 ? -5.778 12.285 38.775 1.00 46.38 303 SER D CA 1
ATOM 10169 C C . SER D 1 306 ? -4.513 13.094 38.442 1.00 47.86 303 SER D C 1
ATOM 10170 O O . SER D 1 306 ? -3.441 12.816 38.984 1.00 48.46 303 SER D O 1
ATOM 10173 N N . VAL D 1 307 ? -4.629 14.086 37.559 1.00 48.62 304 VAL D N 1
ATOM 10174 C CA . VAL D 1 307 ? -3.472 14.902 37.163 1.00 49.59 304 VAL D CA 1
ATOM 10175 C C . VAL D 1 307 ? -2.951 15.714 38.344 1.00 51.43 304 VAL D C 1
ATOM 10176 O O . VAL D 1 307 ? -3.597 16.663 38.781 1.00 53.09 304 VAL D O 1
#

B-factor: mean 25.02, std 8.74, range [4.42, 69.12]

InterPro domains:
  IPR000683 Gfo/Idh/MocA-like oxidoreductase, N-terminal [PF01408] (4-121)
  IPR036291 NAD(P)-binding domain superfamily [SSF51735] (4-137)
  IPR048477 YceM-like, C-terminal domain [PF21378] (127-245)
  IPR051317 Gfo/Idh/MocA family oxidoreductases [PTHR43708] (1-304)